Protein AF-0000000069704143 (afdb_homodimer)

Solvent-accessible surface area (backbone atoms only — not comparable to full-atom values): 59842 Å² total; per-residue (Å²): 132,91,75,46,74,49,91,87,52,91,55,32,42,60,56,50,39,52,48,50,51,50,45,37,44,73,59,70,46,54,72,38,80,75,43,76,48,59,74,42,61,55,29,20,19,30,35,34,26,27,74,79,30,68,78,44,55,33,58,13,39,19,60,37,68,63,47,4,49,36,38,17,51,34,44,42,52,21,30,60,68,70,45,53,71,49,60,69,27,42,61,25,56,70,44,43,68,40,99,46,76,88,45,86,76,48,43,71,42,58,64,50,95,84,29,50,66,49,88,76,53,42,50,74,69,53,43,51,64,59,30,72,79,73,72,65,38,26,75,60,30,30,26,44,38,45,61,35,64,88,64,17,26,43,22,38,65,21,31,31,66,90,80,61,47,78,38,25,43,41,50,23,53,46,57,60,22,27,61,77,50,14,50,18,33,31,91,38,68,40,42,14,48,36,52,11,53,21,46,26,50,26,55,35,49,50,46,48,38,44,40,66,38,47,17,43,18,60,58,52,68,74,64,48,60,77,37,57,62,54,49,49,25,50,50,48,40,37,72,73,57,28,45,71,48,52,26,45,51,17,73,59,52,72,45,51,27,27,33,36,34,40,32,30,41,90,78,52,21,36,39,71,24,63,14,36,29,45,36,51,67,59,8,49,48,46,13,58,21,54,64,43,49,88,42,51,79,86,62,66,78,76,45,32,49,60,38,89,55,54,69,62,27,40,30,66,71,30,51,44,32,38,69,74,73,39,46,30,57,40,39,53,46,36,48,24,69,71,40,78,36,62,71,53,94,55,74,49,62,66,53,46,63,53,28,33,51,52,53,52,48,50,37,49,74,67,74,42,63,46,30,43,31,78,37,54,56,74,79,49,40,24,37,42,41,44,28,78,92,44,30,52,68,42,63,54,64,31,54,76,75,64,33,71,42,72,36,55,90,45,38,69,61,63,34,37,47,56,69,55,83,73,57,32,65,56,38,43,46,48,47,52,48,42,55,73,70,63,61,57,49,80,40,40,46,31,63,45,51,14,52,46,57,46,77,95,48,39,54,55,73,33,22,42,33,41,47,44,16,27,28,18,19,45,28,64,39,55,68,59,15,40,56,24,42,52,50,31,53,71,74,42,45,89,74,45,54,71,67,57,46,42,28,49,53,45,30,49,51,53,44,54,49,70,70,36,83,87,58,62,70,78,36,39,46,68,48,46,33,63,34,55,32,61,66,31,46,51,51,28,50,33,16,66,74,32,78,45,26,48,72,66,47,69,53,42,58,70,69,37,77,72,18,66,48,31,47,29,49,50,53,55,48,49,43,50,52,51,39,41,53,58,51,70,69,102,132,92,76,49,73,51,92,89,50,91,54,33,42,61,56,49,39,52,50,50,53,49,45,36,45,72,59,72,46,54,73,39,81,75,42,76,50,59,75,42,62,56,29,20,19,32,35,34,26,26,73,79,29,68,78,44,55,32,60,13,38,19,59,37,68,62,45,4,49,37,38,17,51,34,44,42,51,22,28,58,68,69,46,53,70,47,61,69,26,44,61,25,55,70,43,43,68,40,99,45,75,87,46,86,78,48,44,70,40,60,65,50,95,83,29,48,66,48,88,78,53,42,51,74,68,52,44,50,63,57,31,71,79,73,72,66,38,26,75,60,31,29,27,45,38,45,61,36,65,89,63,17,25,44,21,39,63,22,31,30,65,90,82,61,46,78,39,24,43,41,48,23,53,46,57,61,23,27,61,77,50,13,51,19,32,31,92,40,68,41,44,12,48,36,52,11,53,21,47,26,49,28,54,35,50,50,46,48,38,44,40,67,39,46,17,44,17,60,59,51,67,74,64,48,61,77,38,56,62,54,48,50,26,52,51,48,41,38,73,74,57,29,44,72,46,53,28,43,52,18,72,59,55,73,45,51,28,26,32,36,34,39,31,31,41,89,79,54,21,36,40,71,24,62,14,35,28,45,36,50,67,58,7,48,49,46,12,59,20,55,66,42,50,87,38,51,79,86,61,68,78,75,44,31,48,60,38,87,53,55,69,62,28,41,32,66,71,31,51,43,34,38,70,74,71,37,44,28,57,41,40,53,47,37,48,26,70,71,38,78,35,63,71,54,94,54,72,49,62,66,54,46,61,52,27,32,50,52,55,52,49,50,36,50,73,67,73,42,64,46,29,42,31,78,37,53,57,74,79,50,39,24,37,42,41,45,28,76,92,43,30,51,69,42,61,53,64,31,54,76,75,64,35,68,42,71,35,55,89,45,39,68,60,63,33,36,48,57,70,55,84,73,57,34,65,55,36,44,47,49,48,50,49,42,56,74,71,61,60,57,48,80,42,40,46,32,64,44,51,14,53,48,54,46,77,97,48,40,55,54,72,33,23,41,34,42,49,44,15,28,28,20,18,45,29,64,39,55,67,60,16,40,56,23,42,53,51,30,52,70,75,42,46,88,74,45,54,72,68,58,45,44,27,52,54,44,31,47,50,52,43,54,49,70,72,35,85,86,60,62,68,76,39,40,46,69,50,47,31,65,33,54,31,61,65,31,47,50,51,27,49,33,15,67,74,34,77,45,25,49,72,67,47,70,55,42,58,70,69,36,77,72,16,65,49,32,47,30,47,51,53,56,49,50,42,50,51,51,38,42,52,58,50,70,69,103

InterPro domains:
  IPR003776 YcaO-like domain [PF02624] (59-391)
  IPR003776 YcaO-like domain [PS51664] (60-429)
  IPR003776 YcaO-like domain [TIGR00702] (11-404)
  IPR041080 YcaO cyclodehydratase, C-terminal [PF18381] (407-581)

pLDDT: mean 96.52, std 3.36, range [56.22, 98.88]

Foldseek 3Di:
DDFDDDPLADGTLVVLLVVLCVLCVVLVFDKDFPDWDDQFAQWIKTKIATPLFRLQIFMAIGRDPSRRSSRRSFVSCLCLQQVLSQQLFAQFQVLLPDCHNGFVPKDFDAADPVQAQDPQAFDPVRCCQLQVPVPDGQQLLDGLHNLCNRRTFIWDWWAWPVPRDTHTYTSLCCSQWQRSQQKGFGQDPLSGNQQRLFSLLFLQLVLVCQLVVFAFAFDDPVLVVVAVSLVRRQVVCVVVPWHKTKGDSCQAQLFFKIKMKTAHPVQQFIFIFMAGGLANNVRSRVRSNRRQHVHHPVRPNQAHHEDQPSNQRNDLVQSLVCVVPRRGHGHPSNHDPDGPYDDDPYHQDDPSVSSSVSSVVSCVVVVWIKIKDWGCLSPIIMIGIDTRPRSTSDHSCCSPVVRQCLCSVCQQVLLAVQVDDDALVVLVVVLVVCVVSPPDQAAQPCSSSRHDQDPDFPSVLDGNLQSQLLSCLLSLVLVSNLVSLVVCLVRRVVVDDPLVNLLSVLLNVVSVVVVVPVDDPVVCVVVSCVRRNPVSNVQSVCSNNNNRSPPRRDRADRSRPNGSSSVSVSVSSVSSVVSSCVRVVD/DDFDDDPLADGTLVVLLVVLCVLCVVLVFDKDFPDWDDQFAQWIKTKIATPLFRLQIFMAIGRDPSRRSSRRSFVSVLCLQQVLSQQLFAQFQVLLPDCHNGFVPKDFDAQDPVQADDPQAFDPVRCCQLQVPVPDGQQLLDGLHNLCNRRTFIWDWWAWPVPRDTHTYTSLCCSQWQRSQQKGFGPDPLSGNQQRLFSLLFLQLVLVCQLVVFAFAFDDPVLCVVAVSLVRRQVVCVVVPWHKTKGDSCQAQLFFKIKMKTAHPVQQFIFIFMAGGLANNVRSRVRSNRRQHVHHPVRPNQAHHEDQPSNQRNDLVQSLVCVVPRRGHGHPSNHDPDGPYDDDPYHQDDPSVSSSVSSVVSCVVVVWIKIKDWGCLSPIIMIGIDTRPRSTSDHSCCSPVVRQCLCSVCQQVLLAVQVDDDALVVLLVVLVVCVVSPPDQAAQPCSSSRHDQDPDFPSVLDGNLQSNLLSCLLSLVLVSNLVSLVVCLVRRVVVDDPLVNLLSVLLNVVSVVVVVPVDDVVVCVVVSCVRRNPVSNVQSVCSNNNNRSPPRRDRADRSRPNGSSSVSVSVSSVSSVVSSVVRVVD

Radius of gyration: 37.7 Å; Cα contacts (8 Å, |Δi|>4): 2319; chains: 2; bounding box: 72×110×88 Å

Secondary structure (DSSP, 8-state):
-PPP--TT-SS-HHHHHHHHHHHHHHTT--EEEEEEEEEETTEEEEEEEESS-TTSEEEEEESSHHHHHHHHHHHHHHHHHTTGGGTTS--HHHHHTSS-SS-TT-EEEPPPTT-PPPTTBS-HHHHHHH-TTS---GGGG--TTT--TTT-EEEEEEEETTT--EEEEEHHHIIIIITTTTEEEESSHHHHHHHHHHHHHHHHHHHHHHHTTPPPPBPPHHHHTT-HHHHHHHHHHHHTT--EEEEE-STTTTS-EEEEEEEETTTTEEEEEEEE-SSHHHHHHHHHHHHTTT--GGGTTS-B--BS-HHHHH-HHHHHHHHHTS-S--BGGGG-SS-SS--------S-HHHHHHHHHHHHHHTT---EEEEE-TTSSEEEEEE-TTTS-SS-TTHHHHS-TTTTGGGHHHHHHGGG----HHHHHHHHHHHHHTT--TTSBHHHHHT----SSSHHHH-BHHHHHHHHHHHHT-HHHHHHHHHHHHHHHGGGS-HHHHHHHHHHHHHHHHHT-TTS-GGGGHHHHHHHH-HHHHHHHHHHHTTSS-STT-----TT-TT-HHHHHHHHHHHHHHHHHHHHHT-/-PPP--TT-SS-HHHHHHHHHHHHHHTT--EEEEEEEEEETTEEEEEEEESS-TTSEEEEEESSHHHHHHHHHHHHHHHHHTTGGGTTS--HHHHHTSS-SS-TT-EEEPPPTT-PPPTTBS-HHHHHHH-TTS---GGGG--TTT--TTT-EEEEEEEETTT--EEEEEHHHIIIIITTTTEEEESSHHHHHHHHHHHHHHHHHHHHHHHTTPPPPBPPHHHHTT-HHHHHHHHHHHHTT--EEEEE-STTTTS-EEEEEEEETTTTEEEEEEEE-SSHHHHHHHHHHHHTTT--GGGTTS-B--BS-HHHHH-HHHHHHHHHTS-S--BGGGG-SS-SS--------S-HHHHHHHHHHHHHHTT---EEEEE-TTSSEEEEEE-TTTS-SS-TTHHHHS-TTTTGGGHHHHHHGGG----HHHHHHHHHHHHHTT--TTSBHHHHHT----SSSHHHH-BHHHHHHHHHHHHT-HHHHHHHHHHHHHHHGGGS-HHHHHHHHHHHHHHHHHT-TTS-GGGGHHHHHHHH-HHHHHHHHHHHTTSS-STT-----TT-TT-HHHHHHHHHHHHHHHHHHHHHT-

Organism: Klebsiella variicola (NCBI:txid244366)

Nearest PDB structures (foldseek):
  4q86-assembly2_C  TM=9.963E-01  e=6.793E-92  Escherichia coli K-12
  4q85-assembly3_F  TM=9.946E-01  e=7.466E-91  Escherichia coli K-12
  4q84-assembly1_A  TM=9.937E-01  e=5.806E-89  Escherichia coli K-12
  4q85-assembly2_C  TM=9.977E-01  e=5.265E-89  Escherichia coli K-12
  4q85-assembly4_G  TM=9.936E-01  e=2.759E-86  Escherichia coli K-12

Structure (mmCIF, N/CA/C/O backbone):
data_AF-0000000069704143-model_v1
#
loop_
_entity.id
_entity.type
_entity.pdbx_description
1 polymer 'Ribosomal protein S12 methylthiotransferase accessory factor YcaO'
#
loop_
_atom_site.group_PDB
_atom_site.id
_atom_site.type_symbol
_atom_site.label_atom_id
_atom_site.label_alt_id
_atom_site.label_comp_id
_atom_site.label_asym_id
_atom_site.label_entity_id
_atom_site.label_seq_id
_atom_site.pdbx_PDB_ins_code
_atom_site.Cartn_x
_atom_site.Cartn_y
_atom_site.Cartn_z
_atom_site.occupancy
_atom_site.B_iso_or_equiv
_atom_site.auth_seq_id
_atom_site.auth_comp_id
_atom_site.auth_asym_id
_atom_site.auth_atom_id
_atom_site.pdbx_PDB_model_num
ATOM 1 N N . MET A 1 1 ? 3.635 -22.844 -50.5 1 56.41 1 MET A N 1
ATOM 2 C CA . MET A 1 1 ? 4.008 -22.203 -49.25 1 56.41 1 MET A CA 1
ATOM 3 C C . MET A 1 1 ? 5.258 -22.844 -48.656 1 56.41 1 MET A C 1
ATOM 5 O O . MET A 1 1 ? 5.395 -24.078 -48.656 1 56.41 1 MET A O 1
ATOM 9 N N . THR A 1 2 ? 6.426 -22.219 -48.5 1 74.62 2 THR A N 1
ATOM 10 C CA . THR A 1 2 ? 7.699 -22.734 -48.031 1 74.62 2 THR A CA 1
ATOM 11 C C . THR A 1 2 ? 7.539 -23.359 -46.656 1 74.62 2 THR A C 1
ATOM 13 O O . THR A 1 2 ? 6.883 -22.797 -45.781 1 74.62 2 THR A O 1
ATOM 16 N N . GLN A 1 3 ? 7.91 -24.609 -46.406 1 87.69 3 GLN A N 1
ATOM 17 C CA . GLN A 1 3 ? 7.84 -25.375 -45.156 1 87.69 3 GLN A CA 1
ATOM 18 C C . GLN A 1 3 ? 9.016 -25.031 -44.25 1 87.69 3 GLN A C 1
ATOM 20 O O . GLN A 1 3 ? 10.148 -24.906 -44.688 1 87.69 3 GLN A O 1
ATOM 25 N N . THR A 1 4 ? 8.688 -24.703 -43.062 1 82.62 4 THR A N 1
ATOM 26 C CA . THR A 1 4 ? 9.703 -24.359 -42.062 1 82.62 4 THR A CA 1
ATOM 27 C C . THR A 1 4 ? 9.914 -25.5 -41.094 1 82.62 4 THR A C 1
ATOM 29 O O . THR A 1 4 ? 9.008 -25.844 -40.344 1 82.62 4 THR A O 1
ATOM 32 N N . PHE A 1 5 ? 11.133 -26.062 -41.094 1 81.44 5 PHE A N 1
ATOM 33 C CA . PHE A 1 5 ? 11.523 -27.094 -40.125 1 81.44 5 PHE A CA 1
ATOM 34 C C . PHE A 1 5 ? 12.438 -26.516 -39.062 1 81.44 5 PHE A C 1
ATOM 36 O O . PHE A 1 5 ? 13.312 -25.703 -39.344 1 81.44 5 PHE A O 1
ATOM 43 N N . ILE A 1 6 ? 12.156 -26.875 -37.906 1 80.75 6 ILE A N 1
ATOM 44 C CA . ILE A 1 6 ? 13.031 -26.422 -36.812 1 80.75 6 ILE A CA 1
ATOM 45 C C . ILE A 1 6 ? 13.555 -27.625 -36.031 1 80.75 6 ILE A C 1
ATOM 47 O O . ILE A 1 6 ? 12.922 -28.688 -36 1 80.75 6 ILE A O 1
ATOM 51 N N . PRO A 1 7 ? 14.75 -27.453 -35.438 1 77.56 7 PRO A N 1
ATOM 52 C CA . PRO A 1 7 ? 15.328 -28.547 -34.656 1 77.56 7 PRO A CA 1
ATOM 53 C C . PRO A 1 7 ? 14.422 -29.031 -33.531 1 77.56 7 PRO A C 1
ATOM 55 O O . PRO A 1 7 ? 13.758 -28.203 -32.875 1 77.56 7 PRO A O 1
ATOM 58 N N . GLY A 1 8 ? 14.383 -30.406 -33.438 1 78.56 8 GLY A N 1
ATOM 59 C CA . GLY A 1 8 ? 13.617 -30.984 -32.344 1 78.56 8 GLY A CA 1
ATOM 60 C C . GLY A 1 8 ? 12.18 -31.297 -32.719 1 78.56 8 GLY A C 1
ATOM 61 O O . GLY A 1 8 ? 11.43 -31.844 -31.906 1 78.56 8 GLY A O 1
ATOM 62 N N . LYS A 1 9 ? 11.844 -30.938 -33.969 1 82.75 9 LYS A N 1
ATOM 63 C CA . LYS A 1 9 ? 10.477 -31.203 -34.406 1 82.75 9 LYS A CA 1
ATOM 64 C C . LYS A 1 9 ? 10.469 -32.125 -35.625 1 82.75 9 LYS A C 1
ATOM 66 O O . LYS A 1 9 ? 11.312 -31.984 -36.531 1 82.75 9 LYS A O 1
ATOM 71 N N . ASP A 1 10 ? 9.445 -32.906 -35.625 1 85.5 10 ASP A N 1
ATOM 72 C CA . ASP A 1 10 ? 9.422 -33.938 -36.656 1 85.5 10 ASP A CA 1
ATOM 73 C C . ASP A 1 10 ? 8.594 -33.531 -37.875 1 85.5 10 ASP A C 1
ATOM 75 O O . ASP A 1 10 ? 8.516 -34.25 -38.844 1 85.5 10 ASP A O 1
ATOM 79 N N . ALA A 1 11 ? 7.945 -32.438 -37.781 1 85.19 11 ALA A N 1
ATOM 80 C CA . ALA A 1 11 ? 7.148 -31.938 -38.875 1 85.19 11 ALA A CA 1
ATOM 81 C C . ALA A 1 11 ? 7.371 -30.438 -39.094 1 85.19 11 ALA A C 1
ATOM 83 O O . ALA A 1 11 ? 7.828 -29.75 -38.188 1 85.19 11 ALA A O 1
ATOM 84 N N . ALA A 1 12 ? 6.984 -30.047 -40.25 1 88.38 12 ALA A N 1
ATOM 85 C CA . ALA A 1 12 ? 7.086 -28.609 -40.531 1 88.38 12 ALA A CA 1
ATOM 86 C C . ALA A 1 12 ? 6.07 -27.812 -39.75 1 88.38 12 ALA A C 1
ATOM 88 O O . ALA A 1 12 ? 4.969 -28.297 -39.469 1 88.38 12 ALA A O 1
ATOM 89 N N . LEU A 1 13 ? 6.449 -26.562 -39.469 1 91.38 13 LEU A N 1
ATOM 90 C CA . LEU A 1 13 ? 5.598 -25.688 -38.656 1 91.38 13 LEU A CA 1
ATOM 91 C C . LEU A 1 13 ? 4.246 -25.484 -39.312 1 91.38 13 LEU A C 1
ATOM 93 O O . LEU A 1 13 ? 3.203 -25.562 -38.656 1 91.38 13 LEU A O 1
ATOM 97 N N . GLU A 1 14 ? 4.27 -25.203 -40.625 1 92.81 14 GLU A N 1
ATOM 98 C CA . GLU A 1 14 ? 3.045 -24.922 -41.375 1 92.81 14 GLU A CA 1
ATOM 99 C C . GLU A 1 14 ? 2.109 -26.125 -41.375 1 92.81 14 GLU A C 1
ATOM 101 O O . GLU A 1 14 ? 0.897 -25.984 -41.188 1 92.81 14 GLU A O 1
ATOM 106 N N . ASP A 1 15 ? 2.703 -27.266 -41.469 1 92.94 15 ASP A N 1
ATOM 107 C CA . ASP A 1 15 ? 1.91 -28.484 -41.438 1 92.94 15 ASP A CA 1
ATOM 108 C C . ASP A 1 15 ? 1.301 -28.734 -40.062 1 92.94 15 ASP A C 1
ATOM 110 O O . ASP A 1 15 ? 0.124 -29.078 -39.969 1 92.94 15 ASP A O 1
ATOM 114 N N . SER A 1 16 ? 2.154 -28.594 -39.125 1 93.44 16 SER A N 1
ATOM 115 C CA . SER A 1 16 ? 1.683 -28.766 -37.75 1 93.44 16 SER A CA 1
ATOM 116 C C . SER A 1 16 ? 0.544 -27.812 -37.438 1 93.44 16 SER A C 1
ATOM 118 O O . SER A 1 16 ? -0.491 -28.219 -36.906 1 93.44 16 SER A O 1
ATOM 120 N N . ILE A 1 17 ? 0.672 -26.531 -37.781 1 95.88 17 ILE A N 1
ATOM 121 C CA . ILE A 1 17 ? -0.318 -25.5 -37.5 1 95.88 17 ILE A CA 1
ATOM 122 C C . ILE A 1 17 ? -1.627 -25.828 -38.219 1 95.88 17 ILE A C 1
ATOM 124 O O . ILE A 1 17 ? -2.695 -25.812 -37.594 1 95.88 17 ILE A O 1
ATOM 128 N N . ALA A 1 18 ? -1.467 -26.141 -39.469 1 95.56 18 ALA A N 1
ATOM 129 C CA . ALA A 1 18 ? -2.658 -26.438 -40.25 1 95.56 18 ALA A CA 1
ATOM 130 C C . ALA A 1 18 ? -3.377 -27.672 -39.719 1 95.56 18 ALA A C 1
ATOM 132 O O . ALA A 1 18 ? -4.602 -27.672 -39.562 1 95.56 18 ALA A O 1
ATOM 133 N N . ARG A 1 19 ? -2.643 -28.672 -39.375 1 95.94 19 ARG A N 1
ATOM 134 C CA . ARG A 1 19 ? -3.203 -29.906 -38.844 1 95.94 19 ARG A CA 1
ATOM 135 C C . ARG A 1 19 ? -3.887 -29.672 -37.5 1 95.94 19 ARG A C 1
ATOM 137 O O . ARG A 1 19 ? -5.02 -30.109 -37.281 1 95.94 19 ARG A O 1
ATOM 144 N N . PHE A 1 20 ? -3.203 -29.016 -36.656 1 97.06 20 PHE A N 1
ATOM 145 C CA . PHE A 1 20 ? -3.734 -28.75 -35.312 1 97.06 20 PHE A CA 1
ATOM 146 C C . PHE A 1 20 ? -5.004 -27.906 -35.375 1 97.06 20 PHE A C 1
ATOM 148 O O . PHE A 1 20 ? -6.004 -28.219 -34.719 1 97.06 20 PHE A O 1
ATOM 155 N N . GLN A 1 21 ? -4.969 -26.891 -36.188 1 96.88 21 GLN A N 1
ATOM 156 C CA . GLN A 1 21 ? -6.125 -26 -36.312 1 96.88 21 GLN A CA 1
ATOM 157 C C . GLN A 1 21 ? -7.324 -26.766 -36.906 1 96.88 21 GLN A C 1
ATOM 159 O O . GLN A 1 21 ? -8.445 -26.625 -36.406 1 96.88 21 GLN A O 1
ATOM 164 N N . GLN A 1 22 ? -7.051 -27.547 -37.875 1 96.69 22 GLN A N 1
ATOM 165 C CA . GLN A 1 22 ? -8.133 -28.312 -38.5 1 96.69 22 GLN A CA 1
ATOM 166 C C . GLN A 1 22 ? -8.719 -29.328 -37.531 1 96.69 22 GLN A C 1
ATOM 168 O O . GLN A 1 22 ? -9.938 -29.484 -37.438 1 96.69 22 GLN A O 1
ATOM 173 N N . LYS A 1 23 ? -7.887 -30.016 -36.812 1 97 23 LYS A N 1
ATOM 174 C CA . LYS A 1 23 ? -8.352 -31 -35.844 1 97 23 LYS A CA 1
ATOM 175 C C . LYS A 1 23 ? -9.188 -30.344 -34.75 1 97 23 LYS A C 1
ATOM 177 O O . LYS A 1 23 ? -10.203 -30.891 -34.312 1 97 23 LYS A O 1
ATOM 182 N N . LEU A 1 24 ? -8.766 -29.172 -34.281 1 98 24 LEU A N 1
ATOM 183 C CA . LEU A 1 24 ? -9.523 -28.453 -33.281 1 98 24 LEU A CA 1
ATOM 184 C C . LEU A 1 24 ? -10.891 -28.047 -33.812 1 98 24 LEU A C 1
ATOM 186 O O . LEU A 1 24 ? -11.906 -28.188 -33.125 1 98 24 LEU A O 1
ATOM 190 N N . LEU A 1 25 ? -10.898 -27.578 -35.062 1 97 25 LEU A N 1
ATOM 191 C CA . LEU A 1 25 ? -12.156 -27.203 -35.688 1 97 25 LEU A CA 1
ATOM 192 C C . LEU A 1 25 ? -13.086 -28.406 -35.812 1 97 25 LEU A C 1
ATOM 194 O O . LEU A 1 25 ? -14.289 -28.297 -35.562 1 97 25 LEU A O 1
ATOM 198 N N . ASP A 1 26 ? -12.508 -29.5 -36.188 1 97.25 26 ASP A N 1
ATOM 199 C CA . ASP A 1 26 ? -13.281 -30.734 -36.312 1 97.25 26 ASP A CA 1
ATOM 200 C C . ASP A 1 26 ? -13.883 -31.172 -35 1 97.25 26 ASP A C 1
ATOM 202 O O . ASP A 1 26 ? -14.953 -31.781 -34.969 1 97.25 26 ASP A O 1
ATOM 206 N N . LEU A 1 27 ? -13.219 -30.875 -33.938 1 97.31 27 LEU A N 1
ATOM 207 C CA . LEU A 1 27 ? -13.672 -31.25 -32.594 1 97.31 27 LEU A CA 1
ATOM 208 C C . LEU A 1 27 ? -14.648 -30.219 -32.062 1 97.31 27 LEU A C 1
ATOM 210 O O . LEU A 1 27 ? -15.203 -30.391 -30.969 1 97.31 27 LEU A O 1
ATOM 214 N N . GLY A 1 28 ? -14.852 -29.094 -32.781 1 97.19 28 GLY A N 1
ATOM 215 C CA . GLY A 1 28 ? -15.82 -28.078 -32.406 1 97.19 28 GLY A CA 1
ATOM 216 C C . GLY A 1 28 ? -15.203 -26.922 -31.625 1 97.19 28 GLY A C 1
ATOM 217 O O . GLY A 1 28 ? -15.914 -26.141 -31 1 97.19 28 GLY A O 1
ATOM 218 N N . PHE A 1 29 ? -13.859 -26.859 -31.594 1 98.06 29 PHE A N 1
ATOM 219 C CA . PHE A 1 29 ? -13.195 -25.75 -30.922 1 98.06 29 PHE A CA 1
ATOM 220 C C . PHE A 1 29 ? -12.844 -24.641 -31.922 1 98.06 29 PHE A C 1
ATOM 222 O O . PHE A 1 29 ? -12.328 -24.922 -33 1 98.06 29 PHE A O 1
ATOM 229 N N . ASP A 1 30 ? -13.227 -23.469 -31.578 1 97.44 30 ASP A N 1
ATOM 230 C CA . ASP A 1 30 ? -12.891 -22.281 -32.375 1 97.44 30 ASP A CA 1
ATOM 231 C C . ASP A 1 30 ? -11.859 -21.422 -31.656 1 97.44 30 ASP A C 1
ATOM 233 O O . ASP A 1 30 ? -12.211 -20.594 -30.812 1 97.44 30 ASP A O 1
ATOM 237 N N . ILE A 1 31 ? -10.648 -21.562 -32.062 1 97.94 31 ILE A N 1
ATOM 238 C CA . ILE A 1 31 ? -9.531 -20.969 -31.328 1 97.94 31 ILE A CA 1
ATOM 239 C C . ILE A 1 31 ? -9.234 -19.578 -31.891 1 97.94 31 ILE A C 1
ATOM 241 O O . ILE A 1 31 ? -9.141 -19.406 -33.094 1 97.94 31 ILE A O 1
ATOM 245 N N . GLU A 1 32 ? -9.156 -18.656 -31.031 1 97.94 32 GLU A N 1
ATOM 246 C CA . GLU A 1 32 ? -8.734 -17.328 -31.438 1 97.94 32 GLU A CA 1
ATOM 247 C C . GLU A 1 32 ? -7.359 -16.984 -30.859 1 97.94 32 GLU A C 1
ATOM 249 O O . GLU A 1 32 ? -7.02 -17.406 -29.75 1 97.94 32 GLU A O 1
ATOM 254 N N . GLU A 1 33 ? -6.555 -16.312 -31.609 1 97.81 33 GLU A N 1
ATOM 255 C CA . GLU A 1 33 ? -5.289 -15.734 -31.156 1 97.81 33 GLU A CA 1
ATOM 256 C C . GLU A 1 33 ? -5.512 -14.422 -30.422 1 97.81 33 GLU A C 1
ATOM 258 O O . GLU A 1 33 ? -5.48 -13.352 -31.031 1 97.81 33 GLU A O 1
ATOM 263 N N . ALA A 1 34 ? -5.664 -14.484 -29.156 1 96.88 34 ALA A N 1
ATOM 264 C CA . ALA A 1 34 ? -6.16 -13.375 -28.328 1 96.88 34 ALA A CA 1
ATOM 265 C C . ALA A 1 34 ? -5.109 -12.281 -28.203 1 96.88 34 ALA A C 1
ATOM 267 O O . ALA A 1 34 ? -5.445 -11.094 -28.172 1 96.88 34 ALA A O 1
ATOM 268 N N . SER A 1 35 ? -3.822 -12.648 -28.078 1 97.25 35 SER A N 1
ATOM 269 C CA . SER A 1 35 ? -2.783 -11.633 -27.922 1 97.25 35 SER A CA 1
ATOM 270 C C . SER A 1 35 ? -1.431 -12.156 -28.391 1 97.25 35 SER A C 1
ATOM 272 O O . SER A 1 35 ? -1.133 -13.344 -28.25 1 97.25 35 SER A O 1
ATOM 274 N N . TRP A 1 36 ? -0.677 -11.258 -28.969 1 98.06 36 TRP A N 1
ATOM 275 C CA . TRP A 1 36 ? 0.685 -11.531 -29.422 1 98.06 36 TRP A CA 1
ATOM 276 C C . TRP A 1 36 ? 1.675 -10.578 -28.766 1 98.06 36 TRP A C 1
ATOM 278 O O . TRP A 1 36 ? 1.356 -9.414 -28.516 1 98.06 36 TRP A O 1
ATOM 288 N N . LEU A 1 37 ? 2.844 -11.031 -28.391 1 97.75 37 LEU A N 1
ATOM 289 C CA . LEU A 1 37 ? 3.951 -10.211 -27.922 1 97.75 37 LEU A CA 1
ATOM 290 C C . LEU A 1 37 ? 5.242 -10.57 -28.641 1 97.75 37 LEU A C 1
ATOM 292 O O . LEU A 1 37 ? 5.484 -11.742 -28.953 1 97.75 37 LEU A O 1
ATOM 296 N N . ASN A 1 38 ? 5.988 -9.664 -28.922 1 98.25 38 ASN A N 1
ATOM 297 C CA . ASN A 1 38 ? 7.352 -9.758 -29.438 1 98.25 38 ASN A CA 1
ATOM 298 C C . ASN A 1 38 ? 8.266 -8.703 -28.828 1 98.25 38 ASN A C 1
ATOM 300 O O . ASN A 1 38 ? 8.703 -7.781 -29.516 1 98.25 38 ASN A O 1
ATOM 304 N N . PRO A 1 39 ? 8.57 -8.844 -27.578 1 97.06 39 PRO A N 1
ATOM 305 C CA . PRO A 1 39 ? 9.234 -7.777 -26.812 1 97.06 39 PRO A CA 1
ATOM 306 C C . PRO A 1 39 ? 10.664 -7.523 -27.281 1 97.06 39 PRO A C 1
ATOM 308 O O . PRO A 1 39 ? 11.172 -6.41 -27.141 1 97.06 39 PRO A O 1
ATOM 311 N N . VAL A 1 40 ? 11.375 -8.562 -27.781 1 97.88 40 VAL A N 1
ATOM 312 C CA . VAL A 1 40 ? 12.727 -8.453 -28.328 1 97.88 40 VAL A CA 1
ATOM 313 C C . VAL A 1 40 ? 12.859 -9.336 -29.562 1 97.88 40 VAL A C 1
ATOM 315 O O . VAL A 1 40 ? 12.016 -10.195 -29.812 1 97.88 40 VAL A O 1
ATOM 318 N N . PRO A 1 41 ? 13.891 -9.148 -30.328 1 98 41 PRO A N 1
ATOM 319 C CA . PRO A 1 41 ? 14.047 -9.961 -31.531 1 98 41 PRO A CA 1
ATOM 320 C C . PRO A 1 41 ? 14.086 -11.453 -31.234 1 98 41 PRO A C 1
ATOM 322 O O . PRO A 1 41 ? 14.68 -11.875 -30.234 1 98 41 PRO A O 1
ATOM 325 N N . HIS A 1 42 ? 13.383 -12.32 -32.094 1 97.94 42 HIS A N 1
ATOM 326 C CA . HIS A 1 42 ? 13.414 -13.781 -32.094 1 97.94 42 HIS A CA 1
ATOM 327 C C . HIS A 1 42 ? 12.719 -14.336 -30.844 1 97.94 42 HIS A C 1
ATOM 329 O O . HIS A 1 42 ? 13.016 -15.445 -30.406 1 97.94 42 HIS A O 1
ATOM 335 N N . VAL A 1 43 ? 11.938 -13.523 -30.219 1 98.31 43 VAL A N 1
ATOM 336 C CA . VAL A 1 43 ? 11.133 -13.992 -29.094 1 98.31 43 VAL A CA 1
ATOM 337 C C . VAL A 1 43 ? 9.672 -13.625 -29.312 1 98.31 43 VAL A C 1
ATOM 339 O O . VAL A 1 43 ? 9.305 -12.453 -29.281 1 98.31 43 VAL A O 1
ATOM 342 N N . TRP A 1 44 ? 8.875 -14.625 -29.547 1 98.12 44 TRP A N 1
ATOM 343 C CA . TRP A 1 44 ? 7.449 -14.43 -29.781 1 98.12 44 TRP A CA 1
ATOM 344 C C . TRP A 1 44 ? 6.621 -15.188 -28.75 1 98.12 44 TRP A C 1
ATOM 346 O O . TRP A 1 44 ? 7 -16.281 -28.328 1 98.12 44 TRP A O 1
ATOM 356 N N . SER A 1 45 ? 5.559 -14.609 -28.344 1 97.81 45 SER A N 1
ATOM 357 C CA . SER A 1 45 ? 4.59 -15.242 -27.453 1 97.81 45 SER A CA 1
ATOM 358 C C . SER A 1 45 ? 3.162 -15.016 -27.938 1 97.81 45 SER A C 1
ATOM 360 O O . SER A 1 45 ? 2.852 -13.961 -28.5 1 97.81 45 SER A O 1
ATOM 362 N N . VAL A 1 46 ? 2.33 -15.984 -27.797 1 98.38 46 VAL A N 1
ATOM 363 C CA . VAL A 1 46 ? 0.941 -15.852 -28.219 1 98.38 46 VAL A CA 1
ATOM 364 C C . VAL A 1 46 ? 0.02 -16.5 -27.188 1 98.38 46 VAL A C 1
ATOM 366 O O . VAL A 1 46 ? 0.354 -17.531 -26.609 1 98.38 46 VAL A O 1
ATOM 369 N N . HIS A 1 47 ? -1.005 -15.852 -26.812 1 98.31 47 HIS A N 1
ATOM 370 C CA . HIS A 1 47 ? -2.107 -16.375 -26.016 1 98.31 47 HIS A CA 1
ATOM 371 C C . HIS A 1 47 ? -3.297 -16.75 -26.891 1 98.31 47 HIS A C 1
ATOM 373 O O . HIS A 1 47 ? -3.846 -15.898 -27.594 1 98.31 47 HIS A O 1
ATOM 379 N N . ILE A 1 48 ? -3.666 -18.016 -26.922 1 98.56 48 ILE A N 1
ATOM 380 C CA . ILE A 1 48 ? -4.828 -18.438 -27.703 1 98.56 48 ILE A CA 1
ATOM 381 C C . ILE A 1 48 ? -5.898 -18.984 -26.75 1 98.56 48 ILE A C 1
ATOM 383 O O . ILE A 1 48 ? -5.586 -19.453 -25.656 1 98.56 48 ILE A O 1
ATOM 387 N N . ARG A 1 49 ? -7.074 -18.953 -27.094 1 98.5 49 ARG A N 1
ATOM 388 C CA . ARG A 1 49 ? -8.172 -19.453 -26.281 1 98.5 49 ARG A CA 1
ATOM 389 C C . ARG A 1 49 ? -9.367 -19.844 -27.156 1 98.5 49 ARG A C 1
ATOM 391 O O . ARG A 1 49 ? -9.461 -19.422 -28.297 1 98.5 49 ARG A O 1
ATOM 398 N N . ASP A 1 50 ? -10.148 -20.719 -26.656 1 98.31 50 ASP A N 1
ATOM 399 C CA . ASP A 1 50 ? -11.414 -21.031 -27.312 1 98.31 50 ASP A CA 1
ATOM 400 C C . ASP A 1 50 ? -12.406 -19.891 -27.172 1 98.31 50 ASP A C 1
ATOM 402 O O . ASP A 1 50 ? -12.602 -19.344 -26.094 1 98.31 50 ASP A O 1
ATOM 406 N N . LYS A 1 51 ? -13.047 -19.5 -28.281 1 97.12 51 LYS A N 1
ATOM 407 C CA . LYS A 1 51 ? -14.008 -18.391 -28.281 1 97.12 51 LYS A CA 1
ATOM 408 C C . LYS A 1 51 ? -15.195 -18.703 -27.375 1 97.12 51 LYS A C 1
ATOM 410 O O . LYS A 1 51 ? -15.734 -17.812 -26.734 1 97.12 51 LYS A O 1
ATOM 415 N N . GLU A 1 52 ? -15.578 -19.953 -27.344 1 96.69 52 GLU A N 1
ATOM 416 C CA . GLU A 1 52 ? -16.781 -20.344 -26.609 1 96.69 52 GLU A CA 1
ATOM 417 C C . GLU A 1 52 ? -16.484 -20.594 -25.141 1 96.69 52 GLU A C 1
ATOM 419 O O . GLU A 1 52 ? -17.391 -20.609 -24.312 1 96.69 52 GLU A O 1
ATOM 424 N N . CYS A 1 53 ? -15.297 -20.859 -24.766 1 97.31 53 CYS A N 1
ATOM 425 C CA . CYS A 1 53 ? -14.891 -21.109 -23.391 1 97.31 53 CYS A CA 1
ATOM 426 C C . CYS A 1 53 ? -13.5 -20.562 -23.125 1 97.31 53 CYS A C 1
ATOM 428 O O . CYS A 1 53 ? -12.508 -21.281 -23.203 1 97.31 53 CYS A O 1
ATOM 430 N N . ALA A 1 54 ? -13.438 -19.391 -22.641 1 94.88 54 ALA A N 1
ATOM 431 C CA . ALA A 1 54 ? -12.18 -18.672 -22.453 1 94.88 54 ALA A CA 1
ATOM 432 C C . ALA A 1 54 ? -11.32 -19.328 -21.375 1 94.88 54 ALA A C 1
ATOM 434 O O . ALA A 1 54 ? -10.125 -19.047 -21.266 1 94.88 54 ALA A O 1
ATOM 435 N N . LEU A 1 55 ? -11.906 -20.266 -20.594 1 96.56 55 LEU A N 1
ATOM 436 C CA . LEU A 1 55 ? -11.156 -21.016 -19.609 1 96.56 55 LEU A CA 1
ATOM 437 C C . LEU A 1 55 ? -10.188 -22 -20.281 1 96.56 55 LEU A C 1
ATOM 439 O O . LEU A 1 55 ? -9.258 -22.484 -19.641 1 96.56 55 LEU A O 1
ATOM 443 N N . CYS A 1 56 ? -10.453 -22.328 -21.5 1 98.19 56 CYS A N 1
ATOM 444 C CA . CYS A 1 56 ? -9.562 -23.172 -22.297 1 98.19 56 CYS A CA 1
ATOM 445 C C . CYS A 1 56 ? -8.586 -22.328 -23.094 1 98.19 56 CYS A C 1
ATOM 447 O O . CYS A 1 56 ? -8.883 -21.938 -24.234 1 98.19 56 CYS A O 1
ATOM 449 N N . PHE A 1 57 ? -7.539 -22.031 -22.547 1 98.19 57 PHE A N 1
ATOM 450 C CA . PHE A 1 57 ? -6.535 -21.188 -23.203 1 98.19 57 PHE A CA 1
ATOM 451 C C . PHE A 1 57 ? -5.141 -21.766 -23.016 1 98.19 57 PHE A C 1
ATOM 453 O O . PHE A 1 57 ? -4.914 -22.594 -22.125 1 98.19 57 PHE A O 1
ATOM 460 N N . THR A 1 58 ? -4.227 -21.453 -23.875 1 98.31 58 THR A N 1
ATOM 461 C CA . THR A 1 58 ? -2.818 -21.812 -23.75 1 98.31 58 THR A CA 1
ATOM 462 C C . THR A 1 58 ? -1.931 -20.656 -24.234 1 98.31 58 THR A C 1
ATOM 464 O O . THR A 1 58 ? -2.408 -19.734 -24.891 1 98.31 58 THR A O 1
ATOM 467 N N . ASN A 1 59 ? -0.797 -20.719 -23.844 1 97.62 59 ASN A N 1
ATOM 468 C CA . ASN A 1 59 ? 0.256 -19.828 -24.312 1 97.62 59 ASN A CA 1
ATOM 469 C C . ASN A 1 59 ? 1.326 -20.562 -25.094 1 97.62 59 ASN A C 1
ATOM 471 O O . ASN A 1 59 ? 1.531 -21.766 -24.906 1 97.62 59 ASN A O 1
ATOM 475 N N . GLY A 1 60 ? 1.896 -19.891 -25.969 1 98.06 60 GLY A N 1
ATOM 476 C CA . GLY A 1 60 ? 3.012 -20.422 -26.734 1 98.06 60 GLY A CA 1
ATOM 477 C C . GLY A 1 60 ? 4.141 -19.422 -26.922 1 98.06 60 GLY A C 1
ATOM 478 O O . GLY A 1 60 ? 3.902 -18.203 -26.984 1 98.06 60 GLY A O 1
ATOM 479 N N . LYS A 1 61 ? 5.305 -19.953 -27.047 1 97.75 61 LYS A N 1
ATOM 480 C CA . LYS A 1 61 ? 6.496 -19.141 -27.297 1 97.75 61 LYS A CA 1
ATOM 481 C C . LYS A 1 61 ? 7.355 -19.734 -28.391 1 97.75 61 LYS A C 1
ATOM 483 O O . LYS A 1 61 ? 7.203 -20.922 -28.734 1 97.75 61 LYS A O 1
ATOM 488 N N . GLY A 1 62 ? 8.172 -18.906 -29.016 1 97.06 62 GLY A N 1
ATOM 489 C CA . GLY A 1 62 ? 9.102 -19.344 -30.047 1 97.06 62 GLY A CA 1
ATOM 490 C C . GLY A 1 62 ? 9.93 -18.219 -30.625 1 97.06 62 GLY A C 1
ATOM 491 O O . GLY A 1 62 ? 9.656 -17.047 -30.375 1 97.06 62 GLY A O 1
ATOM 492 N N . ALA A 1 63 ? 10.922 -18.641 -31.422 1 96.69 63 ALA A N 1
ATOM 493 C CA . ALA A 1 63 ? 11.82 -17.656 -32.031 1 96.69 63 ALA A CA 1
ATOM 494 C C . ALA A 1 63 ? 11.133 -16.953 -33.219 1 96.69 63 ALA A C 1
ATOM 496 O O . ALA A 1 63 ? 11.594 -15.906 -33.656 1 96.69 63 ALA A O 1
ATOM 497 N N . THR A 1 64 ? 10.039 -17.578 -33.75 1 96.5 64 THR A N 1
ATOM 498 C CA . THR A 1 64 ? 9.234 -16.969 -34.812 1 96.5 64 THR A CA 1
ATOM 499 C C . THR A 1 64 ? 7.754 -17 -34.438 1 96.5 64 THR A C 1
ATOM 501 O O . THR A 1 64 ? 7.348 -17.719 -33.531 1 96.5 64 THR A O 1
ATOM 504 N N . LYS A 1 65 ? 7.039 -16.203 -35.156 1 96.69 65 LYS A N 1
ATOM 505 C CA . LYS A 1 65 ? 5.594 -16.141 -34.938 1 96.69 65 LYS A CA 1
ATOM 506 C C . LYS A 1 65 ? 4.953 -17.516 -35.188 1 96.69 65 LYS A C 1
ATOM 508 O O . LYS A 1 65 ? 4.137 -17.953 -34.375 1 96.69 65 LYS A O 1
ATOM 513 N N . LYS A 1 66 ? 5.379 -18.188 -36.219 1 96.81 66 LYS A N 1
ATOM 514 C CA . LYS A 1 66 ? 4.844 -19.516 -36.562 1 96.81 66 LYS A CA 1
ATOM 515 C C . LYS A 1 66 ? 5.199 -20.531 -35.469 1 96.81 66 LYS A C 1
ATOM 517 O O . LYS A 1 66 ? 4.363 -21.344 -35.094 1 96.81 66 LYS A O 1
ATOM 522 N N . ALA A 1 67 ? 6.402 -20.453 -35.031 1 96.81 67 ALA A N 1
ATOM 523 C CA . ALA A 1 67 ? 6.832 -21.375 -33.969 1 96.81 67 ALA A CA 1
ATOM 524 C C . ALA A 1 67 ? 6.027 -21.172 -32.688 1 96.81 67 ALA A C 1
ATOM 526 O O . ALA A 1 67 ? 5.648 -22.141 -32.031 1 96.81 67 ALA A O 1
ATOM 527 N N . ALA A 1 68 ? 5.789 -19.891 -32.375 1 97.94 68 ALA A N 1
ATOM 528 C CA . ALA A 1 68 ? 5.004 -19.594 -31.172 1 97.94 68 ALA A CA 1
ATOM 529 C C . ALA A 1 68 ? 3.586 -20.141 -31.281 1 97.94 68 ALA A C 1
ATOM 531 O O . ALA A 1 68 ? 3.057 -20.719 -30.328 1 97.94 68 ALA A O 1
ATOM 532 N N . LEU A 1 69 ? 3.012 -19.953 -32.438 1 98.12 69 LEU A N 1
ATOM 533 C CA . LEU A 1 69 ? 1.654 -20.453 -32.656 1 98.12 69 LEU A CA 1
ATOM 534 C C . LEU A 1 69 ? 1.608 -21.969 -32.594 1 98.12 69 LEU A C 1
ATOM 536 O O . LEU A 1 69 ? 0.708 -22.547 -31.984 1 98.12 69 LEU A O 1
ATOM 540 N N . ALA A 1 70 ? 2.582 -22.625 -33.25 1 97.38 70 ALA A N 1
ATOM 541 C CA . ALA A 1 70 ? 2.658 -24.094 -33.188 1 97.38 70 ALA A CA 1
ATOM 542 C C . ALA A 1 70 ? 2.775 -24.562 -31.734 1 97.38 70 ALA A C 1
ATOM 544 O O . ALA A 1 70 ? 2.143 -25.547 -31.344 1 97.38 70 ALA A O 1
ATOM 545 N N . SER A 1 71 ? 3.584 -23.859 -31 1 97.19 71 SER A N 1
ATOM 546 C CA . SER A 1 71 ? 3.764 -24.172 -29.578 1 97.19 71 SER A CA 1
ATOM 547 C C . SER A 1 71 ? 2.449 -24.047 -28.812 1 97.19 71 SER A C 1
ATOM 549 O O . SER A 1 71 ? 2.084 -24.953 -28.062 1 97.19 71 SER A O 1
ATOM 551 N N . ALA A 1 72 ? 1.671 -23 -29.031 1 98.38 72 ALA A N 1
ATOM 552 C CA . ALA A 1 72 ? 0.404 -22.766 -28.344 1 98.38 72 ALA A CA 1
ATOM 553 C C . ALA A 1 72 ? -0.618 -23.844 -28.703 1 98.38 72 ALA A C 1
ATOM 555 O O . ALA A 1 72 ? -1.317 -24.359 -27.828 1 98.38 72 ALA A O 1
ATOM 556 N N . LEU A 1 73 ? -0.667 -24.156 -29.969 1 98.31 73 LEU A N 1
ATOM 557 C CA . LEU A 1 73 ? -1.612 -25.172 -30.438 1 98.31 73 LEU A CA 1
ATOM 558 C C . LEU A 1 73 ? -1.241 -26.547 -29.891 1 98.31 73 LEU A C 1
ATOM 560 O O . LEU A 1 73 ? -2.117 -27.328 -29.516 1 98.31 73 LEU A O 1
ATOM 564 N N . GLY A 1 74 ? 0.057 -26.828 -29.922 1 97.69 74 GLY A N 1
ATOM 565 C CA . GLY A 1 74 ? 0.497 -28.078 -29.312 1 97.69 74 GLY A CA 1
ATOM 566 C C . GLY A 1 74 ? 0.097 -28.188 -27.844 1 97.69 74 GLY A C 1
ATOM 567 O O . GLY A 1 74 ? -0.394 -29.234 -27.422 1 97.69 74 GLY A O 1
ATOM 568 N N . GLU A 1 75 ? 0.304 -27.078 -27.141 1 98.25 75 GLU A N 1
ATOM 569 C CA . GLU A 1 75 ? -0.08 -27.062 -25.734 1 98.25 75 GLU A CA 1
ATOM 570 C C . GLU A 1 75 ? -1.588 -27.219 -25.562 1 98.25 75 GLU A C 1
ATOM 572 O O . GLU A 1 75 ? -2.049 -27.844 -24.594 1 98.25 75 GLU A O 1
ATOM 577 N N . TYR A 1 76 ? -2.324 -26.703 -26.484 1 98.5 76 TYR A N 1
ATOM 578 C CA . TYR A 1 76 ? -3.775 -26.844 -26.438 1 98.5 76 TYR A CA 1
ATOM 579 C C . TYR A 1 76 ? -4.188 -28.312 -26.516 1 98.5 76 TYR A C 1
ATOM 581 O O . TYR A 1 76 ? -4.992 -28.781 -25.719 1 98.5 76 TYR A O 1
ATOM 589 N N . PHE A 1 77 ? -3.627 -29.031 -27.453 1 98.38 77 PHE A N 1
ATOM 590 C CA . PHE A 1 77 ? -3.928 -30.453 -27.594 1 98.38 77 PHE A CA 1
ATOM 591 C C . PHE A 1 77 ? -3.434 -31.234 -26.375 1 98.38 77 PHE A C 1
ATOM 593 O O . PHE A 1 77 ? -4.09 -32.188 -25.922 1 98.38 77 PHE A O 1
ATOM 600 N N . GLU A 1 78 ? -2.273 -30.828 -25.906 1 98.38 78 GLU A N 1
ATOM 601 C CA . GLU A 1 78 ? -1.743 -31.422 -24.688 1 98.38 78 GLU A CA 1
ATOM 602 C C . GLU A 1 78 ? -2.75 -31.328 -23.547 1 98.38 78 GLU A C 1
ATOM 604 O O . GLU A 1 78 ? -3.098 -32.344 -22.922 1 98.38 78 GLU A O 1
ATOM 609 N N . ARG A 1 79 ? -3.295 -30.188 -23.328 1 98.44 79 ARG A N 1
ATOM 610 C CA . ARG A 1 79 ? -4.191 -29.938 -22.203 1 98.44 79 ARG A CA 1
ATOM 611 C C . ARG A 1 79 ? -5.559 -30.562 -22.438 1 98.44 79 ARG A C 1
ATOM 613 O O . ARG A 1 79 ? -6.191 -31.062 -21.516 1 98.44 79 ARG A O 1
ATOM 620 N N . LEU A 1 80 ? -5.98 -30.594 -23.672 1 98.31 80 LEU A N 1
ATOM 621 C CA . LEU A 1 80 ? -7.23 -31.266 -24 1 98.31 80 LEU A CA 1
ATOM 622 C C . LEU A 1 80 ? -7.113 -32.781 -23.781 1 98.31 80 LEU A C 1
ATOM 624 O O . LEU A 1 80 ? -7.969 -33.375 -23.141 1 98.31 80 LEU A O 1
ATOM 628 N N . SER A 1 81 ? -6.039 -33.312 -24.297 1 98.38 81 SER A N 1
ATOM 629 C CA . SER A 1 81 ? -5.879 -34.75 -24.281 1 98.38 81 SER A CA 1
ATOM 630 C C . SER A 1 81 ? -5.703 -35.281 -22.859 1 98.38 81 SER A C 1
ATOM 632 O O . SER A 1 81 ? -6.164 -36.375 -22.531 1 98.38 81 SER A O 1
ATOM 634 N N . THR A 1 82 ? -5.074 -34.469 -22.031 1 98.31 82 THR A N 1
ATOM 635 C CA . THR A 1 82 ? -4.805 -34.906 -20.656 1 98.31 82 THR A CA 1
ATOM 636 C C . THR A 1 82 ? -5.883 -34.406 -19.719 1 98.31 82 THR A C 1
ATOM 638 O O . THR A 1 82 ? -5.789 -34.594 -18.5 1 98.31 82 THR A O 1
ATOM 641 N N . ASN A 1 83 ? -6.871 -33.688 -20.188 1 98.06 83 ASN A N 1
ATOM 642 C CA . ASN A 1 83 ? -7.977 -33.094 -19.422 1 98.06 83 ASN A CA 1
ATOM 643 C C . ASN A 1 83 ? -7.496 -32.031 -18.469 1 98.06 83 ASN A C 1
ATOM 645 O O . ASN A 1 83 ? -8.125 -31.781 -17.438 1 98.06 83 ASN A O 1
ATOM 649 N N . TYR A 1 84 ? -6.387 -31.344 -18.766 1 98.06 84 TYR A N 1
ATOM 650 C CA . TYR A 1 84 ? -5.801 -30.406 -17.812 1 98.06 84 TYR A CA 1
ATOM 651 C C . TYR A 1 84 ? -6.645 -29.141 -17.719 1 98.06 84 TYR A C 1
ATOM 653 O O . TYR A 1 84 ? -6.699 -28.516 -16.656 1 98.06 84 TYR A O 1
ATOM 661 N N . PHE A 1 85 ? -7.359 -28.734 -18.828 1 98 85 PHE A N 1
ATOM 662 C CA . PHE A 1 85 ? -8.219 -27.547 -18.797 1 98 85 PHE A CA 1
ATOM 663 C C . PHE A 1 85 ? -9.258 -27.672 -17.688 1 98 85 PHE A C 1
ATOM 665 O O . PHE A 1 85 ? -9.805 -26.672 -17.219 1 98 85 PHE A O 1
ATOM 672 N N . PHE A 1 86 ? -9.516 -28.906 -17.234 1 98 86 PHE A N 1
ATOM 673 C CA . PHE A 1 86 ? -10.656 -29.156 -16.375 1 98 86 PHE A CA 1
ATOM 674 C C . PHE A 1 86 ? -10.203 -29.641 -15.008 1 98 86 PHE A C 1
ATOM 676 O O . PHE A 1 86 ? -11.031 -29.984 -14.156 1 98 86 PHE A O 1
ATOM 683 N N . ALA A 1 87 ? -8.898 -29.625 -14.781 1 96.75 87 ALA A N 1
ATOM 684 C CA . ALA A 1 87 ? -8.305 -30.281 -13.617 1 96.75 87 ALA A CA 1
ATOM 685 C C . ALA A 1 87 ? -8.711 -29.578 -12.328 1 96.75 87 ALA A C 1
ATOM 687 O O . ALA A 1 87 ? -8.734 -30.188 -11.258 1 96.75 87 ALA A O 1
ATOM 688 N N . ASP A 1 88 ? -9.109 -28.297 -12.406 1 96.12 88 ASP A N 1
ATOM 689 C CA . ASP A 1 88 ? -9.391 -27.516 -11.211 1 96.12 88 ASP A CA 1
ATOM 690 C C . ASP A 1 88 ? -10.883 -27.484 -10.914 1 96.12 88 ASP A C 1
ATOM 692 O O . ASP A 1 88 ? -11.328 -26.781 -10 1 96.12 88 ASP A O 1
ATOM 696 N N . PHE A 1 89 ? -11.656 -28.266 -11.641 1 97.62 89 PHE A N 1
ATOM 697 C CA . PHE A 1 89 ? -13.094 -28.031 -11.562 1 97.62 89 PHE A CA 1
ATOM 698 C C . PHE A 1 89 ? -13.844 -29.328 -11.289 1 97.62 89 PHE A C 1
ATOM 700 O O . PHE A 1 89 ? -13.492 -30.375 -11.82 1 97.62 89 PHE A O 1
ATOM 707 N N . TRP A 1 90 ? -14.828 -29.219 -10.461 1 97.81 90 TRP A N 1
ATOM 708 C CA . TRP A 1 90 ? -15.859 -30.25 -10.359 1 97.81 90 TRP A CA 1
ATOM 709 C C . TRP A 1 90 ? -16.75 -30.25 -11.602 1 97.81 90 TRP A C 1
ATOM 711 O O . TRP A 1 90 ? -17.141 -29.203 -12.094 1 97.81 90 TRP A O 1
ATOM 721 N N . LEU A 1 91 ? -17.047 -31.438 -12.172 1 97.38 91 LEU A N 1
ATOM 722 C CA . LEU A 1 91 ? -17.688 -31.484 -13.484 1 97.38 91 LEU A CA 1
ATOM 723 C C . LEU A 1 91 ? -19.188 -31.766 -13.344 1 97.38 91 LEU A C 1
ATOM 725 O O . LEU A 1 91 ? -19.891 -31.938 -14.344 1 97.38 91 LEU A O 1
ATOM 729 N N . GLY A 1 92 ? -19.703 -31.859 -12.109 1 95.25 92 GLY A N 1
ATOM 730 C CA . GLY A 1 92 ? -21.125 -32 -11.883 1 95.25 92 GLY A CA 1
ATOM 731 C C . GLY A 1 92 ? -21.578 -33.438 -11.797 1 95.25 92 GLY A C 1
ATOM 732 O O . GLY A 1 92 ? -20.844 -34.344 -12.219 1 95.25 92 GLY A O 1
ATOM 733 N N . ASP A 1 93 ? -22.797 -33.656 -11.352 1 94.56 93 ASP A N 1
ATOM 734 C CA . ASP A 1 93 ? -23.344 -34.969 -11.055 1 94.56 93 ASP A CA 1
ATOM 735 C C . ASP A 1 93 ? -23.547 -35.781 -12.336 1 94.56 93 ASP A C 1
ATOM 737 O O . ASP A 1 93 ? -23.312 -37 -12.352 1 94.56 93 ASP A O 1
ATOM 741 N N . THR A 1 94 ? -23.953 -35.094 -13.32 1 95.81 94 THR A N 1
ATOM 742 C CA . THR A 1 94 ? -24.266 -35.781 -14.562 1 95.81 94 THR A CA 1
ATOM 743 C C . THR A 1 94 ? -23.016 -36.469 -15.109 1 95.81 94 THR A C 1
ATOM 745 O O . THR A 1 94 ? -23.047 -37.688 -15.414 1 95.81 94 THR A O 1
ATOM 748 N N . ILE A 1 95 ? -21.906 -35.781 -15.164 1 96.12 95 ILE A N 1
ATOM 749 C CA . ILE A 1 95 ? -20.672 -36.344 -15.68 1 96.12 95 ILE A CA 1
ATOM 750 C C . ILE A 1 95 ? -20.094 -37.344 -14.68 1 96.12 95 ILE A C 1
ATOM 752 O O . ILE A 1 95 ? -19.609 -38.406 -15.07 1 96.12 95 ILE A O 1
ATOM 756 N N . ALA A 1 96 ? -20.203 -37.062 -13.406 1 96.12 96 ALA A N 1
ATOM 757 C CA . ALA A 1 96 ? -19.672 -37.938 -12.344 1 96.12 96 ALA A CA 1
ATOM 758 C C . ALA A 1 96 ? -20.312 -39.312 -12.398 1 96.12 96 ALA A C 1
ATOM 760 O O . ALA A 1 96 ? -19.672 -40.312 -12.031 1 96.12 96 ALA A O 1
ATOM 761 N N . ASN A 1 97 ? -21.562 -39.375 -12.898 1 96.38 97 ASN A N 1
ATOM 762 C CA . ASN A 1 97 ? -22.281 -40.625 -12.938 1 96.38 97 ASN A CA 1
ATOM 763 C C . ASN A 1 97 ? -22.375 -41.188 -14.352 1 96.38 97 ASN A C 1
ATOM 765 O O . ASN A 1 97 ? -23.141 -42.125 -14.609 1 96.38 97 ASN A O 1
ATOM 769 N N . GLY A 1 98 ? -21.641 -40.625 -15.25 1 96.06 98 GLY A N 1
ATOM 770 C CA . GLY A 1 98 ? -21.641 -41.094 -16.625 1 96.06 98 GLY A CA 1
ATOM 771 C C . GLY A 1 98 ? -20.844 -42.375 -16.812 1 96.06 98 GLY A C 1
ATOM 772 O O . GLY A 1 98 ? -20.312 -42.938 -15.836 1 96.06 98 GLY A O 1
ATOM 773 N N . PRO A 1 99 ? -20.859 -42.875 -18.078 1 96.62 99 PRO A N 1
ATOM 774 C CA . PRO A 1 99 ? -20.156 -44.125 -18.328 1 96.62 99 PRO A CA 1
ATOM 775 C C . PRO A 1 99 ? -18.672 -44.031 -18 1 96.62 99 PRO A C 1
ATOM 777 O O . PRO A 1 99 ? -18.047 -45.062 -17.625 1 96.62 99 PRO A O 1
ATOM 780 N N . PHE A 1 100 ? -18.094 -42.938 -18.172 1 98 100 PHE A N 1
ATOM 781 C CA . PHE A 1 100 ? -16.75 -42.594 -17.734 1 98 100 PHE A CA 1
ATOM 782 C C . PHE A 1 100 ? -16.625 -41.125 -17.438 1 98 100 PHE A C 1
ATOM 784 O O . PHE A 1 100 ? -17.453 -40.312 -17.891 1 98 100 PHE A O 1
ATOM 791 N N . VAL A 1 101 ? -15.695 -40.75 -16.609 1 98.38 101 VAL A N 1
ATOM 792 C CA . VAL A 1 101 ? -15.484 -39.375 -16.266 1 98.38 101 VAL A CA 1
ATOM 793 C C . VAL A 1 101 ? -14.289 -38.812 -17.031 1 98.38 101 VAL A C 1
ATOM 795 O O . VAL A 1 101 ? -14.406 -37.781 -17.719 1 98.38 101 VAL A O 1
ATOM 798 N N . HIS A 1 102 ? -13.172 -39.531 -17.062 1 98.38 102 HIS A N 1
ATOM 799 C CA . HIS A 1 102 ? -11.961 -39.031 -17.688 1 98.38 102 HIS A CA 1
ATOM 800 C C . HIS A 1 102 ? -11.719 -39.688 -19.031 1 98.38 102 HIS A C 1
ATOM 802 O O . HIS A 1 102 ? -11.625 -39.031 -20.062 1 98.38 102 HIS A O 1
ATOM 808 N N . TYR A 1 103 ? -11.641 -41.031 -19.047 1 98.5 103 TYR A N 1
ATOM 809 C CA . TYR A 1 103 ? -11.461 -41.812 -20.266 1 98.5 103 TYR A CA 1
ATOM 810 C C . TYR A 1 103 ? -12.203 -43.156 -20.172 1 98.5 103 TYR A C 1
ATOM 812 O O . TYR A 1 103 ? -12.352 -43.719 -19.078 1 98.5 103 TYR A O 1
ATOM 820 N N . PRO A 1 104 ? -12.578 -43.719 -21.344 1 98 104 PRO A N 1
ATOM 821 C CA . PRO A 1 104 ? -13.32 -45 -21.297 1 98 104 PRO A CA 1
ATOM 822 C C . PRO A 1 104 ? -12.508 -46.125 -20.719 1 98 104 PRO A C 1
ATOM 824 O O . PRO A 1 104 ? -13.07 -47.156 -20.281 1 98 104 PRO A O 1
ATOM 827 N N . ASN A 1 105 ? -11.195 -46.094 -20.688 1 97.62 105 ASN A N 1
ATOM 828 C CA . ASN A 1 105 ? -10.359 -47.156 -20.156 1 97.62 105 ASN A CA 1
ATOM 829 C C . ASN A 1 105 ? -9.992 -46.906 -18.688 1 97.62 105 ASN A C 1
ATOM 831 O O . ASN A 1 105 ? -9.109 -47.562 -18.156 1 97.62 105 ASN A O 1
ATOM 835 N N . GLU A 1 106 ? -10.68 -45.938 -18.094 1 98.5 106 GLU A N 1
ATOM 836 C CA . GLU A 1 106 ? -10.5 -45.719 -16.656 1 98.5 106 GLU A CA 1
ATOM 837 C C . GLU A 1 106 ? -11.031 -46.906 -15.852 1 98.5 106 GLU A C 1
ATOM 839 O O . GLU A 1 106 ? -11.867 -47.656 -16.344 1 98.5 106 GLU A O 1
ATOM 844 N N . LYS A 1 107 ? -10.445 -47.094 -14.688 1 98.31 107 LYS A N 1
ATOM 845 C CA . LYS A 1 107 ? -10.938 -48.094 -13.773 1 98.31 107 LYS A CA 1
ATOM 846 C C . LYS A 1 107 ? -11.344 -47.5 -12.43 1 98.31 107 LYS A C 1
ATOM 848 O O . LYS A 1 107 ? -10.633 -46.656 -11.891 1 98.31 107 LYS A O 1
ATOM 853 N N . TRP A 1 108 ? -12.461 -47.906 -11.938 1 98.25 108 TRP A N 1
ATOM 854 C CA . TRP A 1 108 ? -12.969 -47.406 -10.664 1 98.25 108 TRP A CA 1
ATOM 855 C C . TRP A 1 108 ? -12.742 -48.438 -9.555 1 98.25 108 TRP A C 1
ATOM 857 O O . TRP A 1 108 ? -12.93 -49.625 -9.766 1 98.25 108 TRP A O 1
ATOM 867 N N . PHE A 1 109 ? -12.266 -48 -8.484 1 98.19 109 PHE A N 1
ATOM 868 C CA . PHE A 1 109 ? -12 -48.812 -7.297 1 98.19 109 PHE A CA 1
ATOM 869 C C . PHE A 1 109 ? -12.875 -48.344 -6.129 1 98.19 109 PHE A C 1
ATOM 871 O O . PHE A 1 109 ? -12.703 -47.25 -5.602 1 98.19 109 PHE A O 1
ATOM 878 N N . PRO A 1 110 ? -13.773 -49.188 -5.707 1 96.69 110 PRO A N 1
ATOM 879 C CA . PRO A 1 110 ? -14.688 -48.781 -4.629 1 96.69 110 PRO A CA 1
ATOM 880 C C . PRO A 1 110 ? -13.969 -48.562 -3.303 1 96.69 110 PRO A C 1
ATOM 882 O O . PRO A 1 110 ? -12.961 -49.219 -3.02 1 96.69 110 PRO A O 1
ATOM 885 N N . LEU A 1 111 ? -14.461 -47.656 -2.57 1 96.12 111 LEU A N 1
ATOM 886 C CA . LEU A 1 111 ? -13.984 -47.469 -1.205 1 96.12 111 LEU A CA 1
ATOM 887 C C . LEU A 1 111 ? -14.391 -48.625 -0.323 1 96.12 111 LEU A C 1
ATOM 889 O O . LEU A 1 111 ? -15.461 -49.219 -0.512 1 96.12 111 LEU A O 1
ATOM 893 N N . THR A 1 112 ? -13.539 -49 0.531 1 92.62 112 THR A N 1
ATOM 894 C CA . THR A 1 112 ? -13.852 -50.062 1.447 1 92.62 112 THR A CA 1
ATOM 895 C C . THR A 1 112 ? -14.188 -49.531 2.834 1 92.62 112 THR A C 1
ATOM 897 O O . THR A 1 112 ? -14 -48.344 3.111 1 92.62 112 THR A O 1
ATOM 900 N N . GLU A 1 113 ? -14.672 -50.438 3.74 1 91.38 113 GLU A N 1
ATOM 901 C CA . GLU A 1 113 ? -15.094 -50.062 5.082 1 91.38 113 GLU A CA 1
ATOM 902 C C . GLU A 1 113 ? -13.922 -49.5 5.891 1 91.38 113 GLU A C 1
ATOM 904 O O . GLU A 1 113 ? -14.094 -48.562 6.664 1 91.38 113 GLU A O 1
ATOM 909 N N . ASN A 1 114 ? -12.805 -50 5.676 1 93.69 114 ASN A N 1
ATOM 910 C CA . ASN A 1 114 ? -11.633 -49.562 6.434 1 93.69 114 ASN A CA 1
ATOM 911 C C . ASN A 1 114 ? -10.93 -48.406 5.75 1 93.69 114 ASN A C 1
ATOM 913 O O . ASN A 1 114 ? -9.953 -47.875 6.273 1 93.69 114 ASN A O 1
ATOM 917 N N . ASP A 1 115 ? -11.328 -47.969 4.543 1 95.44 115 ASP A N 1
ATOM 918 C CA . ASP A 1 115 ? -10.859 -46.812 3.795 1 95.44 115 ASP A CA 1
ATOM 919 C C . ASP A 1 115 ? -9.398 -46.969 3.379 1 95.44 115 ASP A C 1
ATOM 921 O O . ASP A 1 115 ? -8.672 -46 3.256 1 95.44 115 ASP A O 1
ATOM 925 N N . ASP A 1 116 ? -8.969 -48.219 3.299 1 94.19 116 ASP A N 1
ATOM 926 C CA . ASP A 1 116 ? -7.617 -48.531 2.826 1 94.19 116 ASP A CA 1
ATOM 927 C C . ASP A 1 116 ? -7.496 -48.281 1.324 1 94.19 116 ASP A C 1
ATOM 929 O O . ASP A 1 116 ? -8.484 -48.375 0.591 1 94.19 116 ASP A O 1
ATOM 933 N N . VAL A 1 117 ? -6.32 -48.062 0.896 1 95.25 117 VAL A N 1
ATOM 934 C CA . VAL A 1 117 ? -6.086 -47.969 -0.542 1 95.25 117 VAL A CA 1
ATOM 935 C C . VAL A 1 117 ? -6.414 -49.312 -1.204 1 95.25 117 VAL A C 1
ATOM 937 O O . VAL A 1 117 ? -5.875 -50.344 -0.819 1 95.25 117 VAL A O 1
ATOM 940 N N . PRO A 1 118 ? -7.289 -49.281 -2.156 1 95 118 PRO A N 1
ATOM 941 C CA . PRO A 1 118 ? -7.746 -50.531 -2.746 1 95 118 PRO A CA 1
ATOM 942 C C . PRO A 1 118 ? -6.621 -51.312 -3.438 1 95 118 PRO A C 1
ATOM 944 O O . PRO A 1 118 ? -5.711 -50.688 -4.004 1 95 118 PRO A O 1
ATOM 947 N N . GLU A 1 119 ? -6.844 -52.656 -3.488 1 93.06 119 GLU A N 1
ATOM 948 C CA . GLU A 1 119 ? -5.906 -53.5 -4.223 1 93.06 119 GLU A CA 1
ATOM 949 C C . GLU A 1 119 ? -5.969 -53.219 -5.723 1 93.06 119 GLU A C 1
ATOM 951 O O . GLU A 1 119 ? -7.055 -53 -6.277 1 93.06 119 GLU A O 1
ATOM 956 N N . GLY A 1 120 ? -4.793 -53.188 -6.309 1 94.06 120 GLY A N 1
ATOM 957 C CA . GLY A 1 120 ? -4.738 -52.969 -7.742 1 94.06 120 GLY A CA 1
ATOM 958 C C . GLY A 1 120 ? -4.398 -51.531 -8.109 1 94.06 120 GLY A C 1
ATOM 959 O O . GLY A 1 120 ? -4.027 -51.25 -9.25 1 94.06 120 GLY A O 1
ATOM 960 N N . LEU A 1 121 ? -4.648 -50.688 -7.066 1 95.62 121 LEU A N 1
ATOM 961 C CA . LEU A 1 121 ? -4.23 -49.312 -7.258 1 95.62 121 LEU A CA 1
ATOM 962 C C . LEU A 1 121 ? -2.768 -49.125 -6.871 1 95.62 121 LEU A C 1
ATOM 964 O O . LEU A 1 121 ? -2.322 -49.625 -5.848 1 95.62 121 LEU A O 1
ATOM 968 N N . LEU A 1 122 ? -2.086 -48.438 -7.715 1 96.88 122 LEU A N 1
ATOM 969 C CA . LEU A 1 122 ? -0.675 -48.156 -7.465 1 96.88 122 LEU A CA 1
ATOM 970 C C . LEU A 1 122 ? 0.127 -49.438 -7.367 1 96.88 122 LEU A C 1
ATOM 972 O O . LEU A 1 122 ? -0.414 -50.469 -6.992 1 96.88 122 LEU A O 1
ATOM 976 N N . ASP A 1 123 ? 1.276 -49.5 -7.719 1 96.12 123 ASP A N 1
ATOM 977 C CA . ASP A 1 123 ? 2.172 -50.625 -7.438 1 96.12 123 ASP A CA 1
ATOM 978 C C . ASP A 1 123 ? 2.934 -50.406 -6.133 1 96.12 123 ASP A C 1
ATOM 980 O O . ASP A 1 123 ? 2.734 -49.406 -5.453 1 96.12 123 ASP A O 1
ATOM 984 N N . ALA A 1 124 ? 3.744 -51.344 -5.75 1 94.81 124 ALA A N 1
ATOM 985 C CA . ALA A 1 124 ? 4.41 -51.312 -4.449 1 94.81 124 ALA A CA 1
ATOM 986 C C . ALA A 1 124 ? 5.32 -50.094 -4.332 1 94.81 124 ALA A C 1
ATOM 988 O O . ALA A 1 124 ? 5.367 -49.438 -3.283 1 94.81 124 ALA A O 1
ATOM 989 N N . ARG A 1 125 ? 5.98 -49.75 -5.359 1 95.31 125 ARG A N 1
ATOM 990 C CA . ARG A 1 125 ? 6.898 -48.625 -5.355 1 95.31 125 ARG A CA 1
ATOM 991 C C . ARG A 1 125 ? 6.145 -47.312 -5.203 1 95.31 125 ARG A C 1
ATOM 993 O O . ARG A 1 125 ? 6.547 -46.438 -4.426 1 95.31 125 ARG A O 1
ATOM 1000 N N . LEU A 1 126 ? 5.078 -47.188 -5.91 1 97.38 126 LEU A N 1
ATOM 1001 C CA . LEU A 1 126 ? 4.273 -45.969 -5.84 1 97.38 126 LEU A CA 1
ATOM 1002 C C . LEU A 1 126 ? 3.623 -45.844 -4.469 1 97.38 126 LEU A C 1
ATOM 1004 O O . LEU A 1 126 ? 3.562 -44.719 -3.916 1 97.38 126 LEU A O 1
ATOM 1008 N N . LEU A 1 127 ? 3.131 -46.875 -3.949 1 95.94 127 LEU A N 1
ATOM 1009 C CA . LEU A 1 127 ? 2.529 -46.844 -2.621 1 95.94 127 LEU A CA 1
ATOM 1010 C C . LEU A 1 127 ? 3.545 -46.406 -1.578 1 95.94 127 LEU A C 1
ATOM 1012 O O . LEU A 1 127 ? 3.223 -45.594 -0.693 1 95.94 127 LEU A O 1
ATOM 1016 N N . ALA A 1 128 ? 4.738 -46.938 -1.682 1 95.5 128 ALA A N 1
ATOM 1017 C CA . ALA A 1 128 ? 5.797 -46.531 -0.754 1 95.5 128 ALA A CA 1
ATOM 1018 C C . ALA A 1 128 ? 6.113 -45.031 -0.879 1 95.5 128 ALA A C 1
ATOM 1020 O O . ALA A 1 128 ? 6.41 -44.375 0.117 1 95.5 128 ALA A O 1
ATOM 1021 N N . PHE A 1 129 ? 6.051 -44.5 -2.016 1 96.69 129 PHE A N 1
ATOM 1022 C CA . PHE A 1 129 ? 6.367 -43.094 -2.258 1 96.69 129 PHE A CA 1
ATOM 1023 C C . PHE A 1 129 ? 5.246 -42.188 -1.757 1 96.69 129 PHE A C 1
ATOM 1025 O O . PHE A 1 129 ? 5.5 -41.219 -1.057 1 96.69 129 PHE A O 1
ATOM 1032 N N . TYR A 1 130 ? 3.982 -42.469 -2.088 1 97.12 130 TYR A N 1
ATOM 1033 C CA . TYR A 1 130 ? 2.865 -41.594 -1.812 1 97.12 130 TYR A CA 1
ATOM 1034 C C . TYR A 1 130 ? 2.359 -41.781 -0.385 1 97.12 130 TYR A C 1
ATOM 1036 O O . TYR A 1 130 ? 1.649 -40.906 0.145 1 97.12 130 TYR A O 1
ATOM 1044 N N . ASP A 1 131 ? 2.652 -42.875 0.242 1 93.38 131 ASP A N 1
ATOM 1045 C CA . ASP A 1 131 ? 2.176 -43.188 1.587 1 93.38 131 ASP A CA 1
ATOM 1046 C C . ASP A 1 131 ? 3.311 -43.688 2.471 1 93.38 131 ASP A C 1
ATOM 1048 O O . ASP A 1 131 ? 3.207 -44.75 3.068 1 93.38 131 ASP A O 1
ATOM 1052 N N . PRO A 1 132 ? 4.297 -42.844 2.588 1 88.81 132 PRO A N 1
ATOM 1053 C CA . PRO A 1 132 ? 5.445 -43.312 3.354 1 88.81 132 PRO A CA 1
ATOM 1054 C C . PRO A 1 132 ? 5.117 -43.562 4.824 1 88.81 132 PRO A C 1
ATOM 1056 O O . PRO A 1 132 ? 5.758 -44.375 5.48 1 88.81 132 PRO A O 1
ATOM 1059 N N . ASP A 1 133 ? 4.102 -42.906 5.402 1 89.69 133 ASP A N 1
ATOM 1060 C CA . ASP A 1 133 ? 3.805 -43 6.828 1 89.69 133 ASP A CA 1
ATOM 1061 C C . ASP A 1 133 ? 2.467 -43.688 7.074 1 89.69 133 ASP A C 1
ATOM 1063 O O . ASP A 1 133 ? 1.886 -43.562 8.156 1 89.69 133 ASP A O 1
ATOM 1067 N N . ASP A 1 134 ? 1.922 -44.25 6.09 1 89.75 134 ASP A N 1
ATOM 1068 C CA . ASP A 1 134 ? 0.686 -45.031 6.188 1 89.75 134 ASP A CA 1
ATOM 1069 C C . ASP A 1 134 ? -0.479 -44.156 6.629 1 89.75 134 ASP A C 1
ATOM 1071 O O . ASP A 1 134 ? -1.242 -44.531 7.523 1 89.75 134 ASP A O 1
ATOM 1075 N N . GLN A 1 135 ? -0.492 -42.969 6.062 1 90.25 135 GLN A N 1
ATOM 1076 C CA . GLN A 1 135 ? -1.538 -42 6.406 1 90.25 135 GLN A CA 1
ATOM 1077 C C . GLN A 1 135 ? -2.553 -41.875 5.273 1 90.25 135 GLN A C 1
ATOM 1079 O O . GLN A 1 135 ? -3.643 -41.312 5.469 1 90.25 135 GLN A O 1
ATOM 1084 N N . LEU A 1 136 ? -2.203 -42.344 4.117 1 93.25 136 LEU A N 1
ATOM 1085 C CA . LEU A 1 136 ? -3.055 -42.188 2.943 1 93.25 136 LEU A CA 1
ATOM 1086 C C . LEU A 1 136 ? -4.246 -43.156 3.021 1 93.25 136 LEU A C 1
ATOM 1088 O O . LEU A 1 136 ? -4.086 -44.312 3.326 1 93.25 136 LEU A O 1
ATOM 1092 N N . THR A 1 137 ? -5.496 -42.594 2.869 1 94.94 137 THR A N 1
ATOM 1093 C CA . THR A 1 137 ? -6.715 -43.406 2.824 1 94.94 137 THR A CA 1
ATOM 1094 C C . THR A 1 137 ? -7.387 -43.281 1.458 1 94.94 137 THR A C 1
ATOM 1096 O O . THR A 1 137 ? -7.113 -42.344 0.701 1 94.94 137 THR A O 1
ATOM 1099 N N . ALA A 1 138 ? -8.242 -44.281 1.093 1 96.06 138 ALA A N 1
ATOM 1100 C CA . ALA A 1 138 ? -8.883 -44.344 -0.216 1 96.06 138 ALA A CA 1
ATOM 1101 C C . ALA A 1 138 ? -9.766 -43.094 -0.446 1 96.06 138 ALA A C 1
ATOM 1103 O O . ALA A 1 138 ? -9.828 -42.562 -1.558 1 96.06 138 ALA A O 1
ATOM 1104 N N . SER A 1 139 ? -10.43 -42.656 0.601 1 95.69 139 SER A N 1
ATOM 1105 C CA . SER A 1 139 ? -11.328 -41.531 0.476 1 95.69 139 SER A CA 1
ATOM 1106 C C . SER A 1 139 ? -10.57 -40.25 0.067 1 95.69 139 SER A C 1
ATOM 1108 O O . SER A 1 139 ? -11.133 -39.375 -0.588 1 95.69 139 SER A O 1
ATOM 1110 N N . MET A 1 140 ? -9.297 -40.188 0.415 1 95.81 140 MET A N 1
ATOM 1111 C CA . MET A 1 140 ? -8.461 -39.031 0.08 1 95.81 140 MET A CA 1
ATOM 1112 C C . MET A 1 140 ? -8.07 -39.062 -1.396 1 95.81 140 MET A C 1
ATOM 1114 O O . MET A 1 140 ? -7.582 -38.062 -1.928 1 95.81 140 MET A O 1
ATOM 1118 N N . LEU A 1 141 ? -8.352 -40.125 -2.08 1 97.69 141 LEU A N 1
ATOM 1119 C CA . LEU A 1 141 ? -7.902 -40.312 -3.457 1 97.69 141 LEU A CA 1
ATOM 1120 C C . LEU A 1 141 ? -9.062 -40.125 -4.434 1 97.69 141 LEU A C 1
ATOM 1122 O O . LEU A 1 141 ? -8.906 -40.344 -5.637 1 97.69 141 LEU A O 1
ATOM 1126 N N . VAL A 1 142 ? -10.25 -39.781 -3.883 1 97.69 142 VAL A N 1
ATOM 1127 C CA . VAL A 1 142 ? -11.359 -39.406 -4.758 1 97.69 142 VAL A CA 1
ATOM 1128 C C . VAL A 1 142 ? -11.039 -38.125 -5.496 1 97.69 142 VAL A C 1
ATOM 1130 O O . VAL A 1 142 ? -10.664 -37.125 -4.875 1 97.69 142 VAL A O 1
ATOM 1133 N N . ASP A 1 143 ? -11.133 -38.156 -6.797 1 97.62 143 ASP A N 1
ATOM 1134 C CA . ASP A 1 143 ? -10.711 -37 -7.594 1 97.62 143 ASP A CA 1
ATOM 1135 C C . ASP A 1 143 ? -11.719 -35.844 -7.5 1 97.62 143 ASP A C 1
ATOM 1137 O O . ASP A 1 143 ? -12.914 -36.094 -7.289 1 97.62 143 ASP A O 1
ATOM 1141 N N . LEU A 1 144 ? -11.281 -34.625 -7.691 1 97.31 144 LEU A N 1
ATOM 1142 C CA . LEU A 1 144 ? -12.094 -33.438 -7.625 1 97.31 144 LEU A CA 1
ATOM 1143 C C . LEU A 1 144 ? -13.141 -33.406 -8.734 1 97.31 144 LEU A C 1
ATOM 1145 O O . LEU A 1 144 ? -14.289 -33.031 -8.5 1 97.31 144 LEU A O 1
ATOM 1149 N N . GLN A 1 145 ? -12.805 -33.844 -9.961 1 97.69 145 GLN A N 1
ATOM 1150 C CA . GLN A 1 145 ? -13.641 -33.719 -11.148 1 97.69 145 GLN A CA 1
ATOM 1151 C C . GLN A 1 145 ? -14.945 -34.5 -11 1 97.69 145 GLN A C 1
ATOM 1153 O O . GLN A 1 145 ? -16.016 -33.969 -11.336 1 97.69 145 GLN A O 1
ATOM 1158 N N . SER A 1 146 ? -14.836 -35.688 -10.531 1 96.94 146 SER A N 1
ATOM 1159 C CA . SER A 1 146 ? -16.047 -36.469 -10.312 1 96.94 146 SER A CA 1
ATOM 1160 C C . SER A 1 146 ? -16.656 -36.156 -8.953 1 96.94 146 SER A C 1
ATOM 1162 O O . SER A 1 146 ? -17.891 -36.062 -8.836 1 96.94 146 SER A O 1
ATOM 1164 N N . GLY A 1 147 ? -15.789 -36 -7.938 1 95.38 147 GLY A N 1
ATOM 1165 C CA . GLY A 1 147 ? -16.266 -35.844 -6.574 1 95.38 147 GLY A CA 1
ATOM 1166 C C . GLY A 1 147 ? -17.188 -36.969 -6.145 1 95.38 147 GLY A C 1
ATOM 1167 O O . GLY A 1 147 ? -18.109 -36.781 -5.359 1 95.38 147 GLY A O 1
ATOM 1168 N N . ASN A 1 148 ? -17.031 -38.125 -6.73 1 95.44 148 ASN A N 1
ATOM 1169 C CA . ASN A 1 148 ? -18 -39.219 -6.562 1 95.44 148 ASN A CA 1
ATOM 1170 C C . ASN A 1 148 ? -17.484 -40.25 -5.574 1 95.44 148 ASN A C 1
ATOM 1172 O O . ASN A 1 148 ? -16.969 -41.281 -5.98 1 95.44 148 ASN A O 1
ATOM 1176 N N . ASP A 1 149 ? -17.781 -40.062 -4.383 1 94 149 ASP A N 1
ATOM 1177 C CA . ASP A 1 149 ? -17.344 -40.969 -3.336 1 94 149 ASP A CA 1
ATOM 1178 C C . ASP A 1 149 ? -18.031 -42.344 -3.482 1 94 149 ASP A C 1
ATOM 1180 O O . ASP A 1 149 ? -17.438 -43.375 -3.176 1 94 149 ASP A O 1
ATOM 1184 N N . GLU A 1 150 ? -19.234 -42.281 -3.855 1 94.88 150 GLU A N 1
ATOM 1185 C CA . GLU A 1 150 ? -20.016 -43.5 -3.98 1 94.88 150 GLU A CA 1
ATOM 1186 C C . GLU A 1 150 ? -19.406 -44.438 -5.035 1 94.88 150 GLU A C 1
ATOM 1188 O O . GLU A 1 150 ? -19.406 -45.656 -4.871 1 94.88 150 GLU A O 1
ATOM 1193 N N . ARG A 1 151 ? -18.875 -43.844 -6.113 1 96.25 151 ARG A N 1
ATOM 1194 C CA . ARG A 1 151 ? -18.266 -44.594 -7.195 1 96.25 151 ARG A CA 1
ATOM 1195 C C . ARG A 1 151 ? -16.859 -45.062 -6.82 1 96.25 151 ARG A C 1
ATOM 1197 O O . ARG A 1 151 ? -16.406 -46.125 -7.27 1 96.25 151 ARG A O 1
ATOM 1204 N N . GLY A 1 152 ? -16.156 -44.281 -5.961 1 97.44 152 GLY A N 1
ATOM 1205 C CA . GLY A 1 152 ? -14.852 -44.656 -5.445 1 97.44 152 GLY A CA 1
ATOM 1206 C C . GLY A 1 152 ? -13.719 -43.875 -6.074 1 97.44 152 GLY A C 1
ATOM 1207 O O . GLY A 1 152 ? -13.852 -42.656 -6.309 1 97.44 152 GLY A O 1
ATOM 1208 N N . VAL A 1 153 ? -12.539 -44.531 -6.184 1 98.31 153 VAL A N 1
ATOM 1209 C CA . VAL A 1 153 ? -11.328 -43.875 -6.68 1 98.31 153 VAL A CA 1
ATOM 1210 C C . VAL A 1 153 ? -11.156 -44.156 -8.172 1 98.31 153 VAL A C 1
ATOM 1212 O O . VAL A 1 153 ? -11.211 -45.344 -8.594 1 98.31 153 VAL A O 1
ATOM 1215 N N . CYS A 1 154 ? -11.055 -43.156 -8.945 1 98.56 154 CYS A N 1
ATOM 1216 C CA . CYS A 1 154 ? -10.82 -43.344 -10.375 1 98.56 154 CYS A CA 1
ATOM 1217 C C . CYS A 1 154 ? -9.328 -43.531 -10.656 1 98.56 154 CYS A C 1
ATOM 1219 O O . CYS A 1 154 ? -8.531 -42.625 -10.406 1 98.56 154 CYS A O 1
ATOM 1221 N N . GLY A 1 155 ? -8.922 -44.656 -11.109 1 98.5 155 GLY A N 1
ATOM 1222 C CA . GLY A 1 155 ? -7.551 -44.906 -11.523 1 98.5 155 GLY A CA 1
ATOM 1223 C C . GLY A 1 155 ? -7.359 -44.875 -13.031 1 98.5 155 GLY A C 1
ATOM 1224 O O . GLY A 1 155 ? -8.172 -45.406 -13.789 1 98.5 155 GLY A O 1
ATOM 1225 N N . LEU A 1 156 ? -6.363 -44.25 -13.484 1 98.56 156 LEU A N 1
ATOM 1226 C CA . LEU A 1 156 ? -6.004 -44.188 -14.898 1 98.56 156 LEU A CA 1
ATOM 1227 C C . LEU A 1 156 ? -4.816 -45.094 -15.203 1 98.56 156 LEU A C 1
ATOM 1229 O O . LEU A 1 156 ? -3.877 -45.156 -14.406 1 98.56 156 LEU A O 1
ATOM 1233 N N . PRO A 1 157 ? -4.844 -45.719 -16.297 1 98.5 157 PRO A N 1
ATOM 1234 C CA . PRO A 1 157 ? -3.758 -46.656 -16.625 1 98.5 157 PRO A CA 1
ATOM 1235 C C . PRO A 1 157 ? -2.502 -45.938 -17.125 1 98.5 157 PRO A C 1
ATOM 1237 O O . PRO A 1 157 ? -2.582 -45.062 -18 1 98.5 157 PRO A O 1
ATOM 1240 N N . PHE A 1 158 ? -1.383 -46.25 -16.531 1 98.69 158 PHE A N 1
ATOM 1241 C CA . PHE A 1 158 ? -0.05 -45.844 -16.969 1 98.69 158 PHE A CA 1
ATOM 1242 C C . PHE A 1 158 ? 0.816 -47.062 -17.25 1 98.69 158 PHE A C 1
ATOM 1244 O O . PHE A 1 158 ? 0.682 -48.094 -16.594 1 98.69 158 PHE A O 1
ATOM 1251 N N . THR A 1 159 ? 1.65 -46.938 -18.219 1 98.56 159 THR A N 1
ATOM 1252 C CA . THR A 1 159 ? 2.609 -48 -18.484 1 98.56 159 THR A CA 1
ATOM 1253 C C . THR A 1 159 ? 3.934 -47.75 -17.781 1 98.56 159 THR A C 1
ATOM 1255 O O . THR A 1 159 ? 4.562 -46.719 -18 1 98.56 159 THR A O 1
ATOM 1258 N N . ARG A 1 160 ? 4.273 -48.594 -16.906 1 98.44 160 ARG A N 1
ATOM 1259 C CA . ARG A 1 160 ? 5.602 -48.562 -16.297 1 98.44 160 ARG A CA 1
ATOM 1260 C C . ARG A 1 160 ? 6.68 -48.906 -17.312 1 98.44 160 ARG A C 1
ATOM 1262 O O . ARG A 1 160 ? 6.66 -50 -17.891 1 98.44 160 ARG A O 1
ATOM 1269 N N . GLN A 1 161 ? 7.629 -48.062 -17.531 1 97.5 161 GLN A N 1
ATOM 1270 C CA . GLN A 1 161 ? 8.492 -48.156 -18.703 1 97.5 161 GLN A CA 1
ATOM 1271 C C . GLN A 1 161 ? 9.578 -49.219 -18.5 1 97.5 161 GLN A C 1
ATOM 1273 O O . GLN A 1 161 ? 10.156 -49.719 -19.469 1 97.5 161 GLN A O 1
ATOM 1278 N N . SER A 1 162 ? 9.914 -49.562 -17.25 1 96.19 162 SER A N 1
ATOM 1279 C CA . SER A 1 162 ? 10.977 -50.531 -16.984 1 96.19 162 SER A CA 1
ATOM 1280 C C . SER A 1 162 ? 10.586 -51.938 -17.469 1 96.19 162 SER A C 1
ATOM 1282 O O . SER A 1 162 ? 11.43 -52.688 -17.953 1 96.19 162 SER A O 1
ATOM 1284 N N . ASP A 1 163 ? 9.258 -52.344 -17.453 1 96.94 163 ASP A N 1
ATOM 1285 C CA . ASP A 1 163 ? 8.867 -53.688 -17.797 1 96.94 163 ASP A CA 1
ATOM 1286 C C . ASP A 1 163 ? 7.594 -53.719 -18.641 1 96.94 163 ASP A C 1
ATOM 1288 O O . ASP A 1 163 ? 7.125 -54.781 -19.047 1 96.94 163 ASP A O 1
ATOM 1292 N N . GLY A 1 164 ? 7.027 -52.562 -18.812 1 97.06 164 GLY A N 1
ATOM 1293 C CA . GLY A 1 164 ? 5.879 -52.469 -19.688 1 97.06 164 GLY A CA 1
ATOM 1294 C C . GLY A 1 164 ? 4.562 -52.781 -19 1 97.06 164 GLY A C 1
ATOM 1295 O O . GLY A 1 164 ? 3.514 -52.812 -19.641 1 97.06 164 GLY A O 1
ATOM 1296 N N . GLU A 1 165 ? 4.559 -52.875 -17.703 1 97.81 165 GLU A N 1
ATOM 1297 C CA . GLU A 1 165 ? 3.352 -53.219 -16.953 1 97.81 165 GLU A CA 1
ATOM 1298 C C . GLU A 1 165 ? 2.424 -52 -16.828 1 97.81 165 GLU A C 1
ATOM 1300 O O . GLU A 1 165 ? 2.887 -50.875 -16.688 1 97.81 165 GLU A O 1
ATOM 1305 N N . THR A 1 166 ? 1.097 -52.344 -16.922 1 98.25 166 THR A N 1
ATOM 1306 C CA . THR A 1 166 ? 0.099 -51.281 -16.688 1 98.25 166 THR A CA 1
ATOM 1307 C C . THR A 1 166 ? -0.131 -51.094 -15.188 1 98.25 166 THR A C 1
ATOM 1309 O O . THR A 1 166 ? -0.372 -52.062 -14.453 1 98.25 166 THR A O 1
ATOM 1312 N N . VAL A 1 167 ? 0.02 -49.938 -14.727 1 98.38 167 VAL A N 1
ATOM 1313 C CA . VAL A 1 167 ? -0.234 -49.562 -13.344 1 98.38 167 VAL A CA 1
ATOM 1314 C C . VAL A 1 167 ? -1.324 -48.5 -13.289 1 98.38 167 VAL A C 1
ATOM 1316 O O . VAL A 1 167 ? -1.271 -47.5 -14.031 1 98.38 167 VAL A O 1
ATOM 1319 N N . TYR A 1 168 ? -2.354 -48.656 -12.461 1 98.56 168 TYR A N 1
ATOM 1320 C CA . TYR A 1 168 ? -3.412 -47.688 -12.305 1 98.56 168 TYR A CA 1
ATOM 1321 C C . TYR A 1 168 ? -3.043 -46.656 -11.242 1 98.56 168 TYR A C 1
ATOM 1323 O O . TYR A 1 168 ? -2.775 -47 -10.094 1 98.56 168 TYR A O 1
ATOM 1331 N N . ILE A 1 169 ? -2.99 -45.438 -11.625 1 98.56 169 ILE A N 1
ATOM 1332 C CA . ILE A 1 169 ? -2.66 -44.344 -10.742 1 98.56 169 ILE A CA 1
ATOM 1333 C C . ILE A 1 169 ? -3.891 -43.469 -10.547 1 98.56 169 ILE A C 1
ATOM 1335 O O . ILE A 1 169 ? -4.516 -43.031 -11.516 1 98.56 169 ILE A O 1
ATOM 1339 N N . PRO A 1 170 ? -4.285 -43.188 -9.258 1 98.38 170 PRO A N 1
ATOM 1340 C CA . PRO A 1 170 ? -5.465 -42.375 -9.016 1 98.38 170 PRO A CA 1
ATOM 1341 C C . PRO A 1 170 ? -5.375 -41 -9.68 1 98.38 170 PRO A C 1
ATOM 1343 O O . PRO A 1 170 ? -4.34 -40.312 -9.586 1 98.38 170 PRO A O 1
ATOM 1346 N N . MET A 1 171 ? -6.469 -40.594 -10.359 1 98.25 171 MET A N 1
ATOM 1347 C CA . MET A 1 171 ? -6.543 -39.25 -10.938 1 98.25 171 MET A CA 1
ATOM 1348 C C . MET A 1 171 ? -6.289 -38.188 -9.867 1 98.25 171 MET A C 1
ATOM 1350 O O . MET A 1 171 ? -5.699 -37.156 -10.156 1 98.25 171 MET A O 1
ATOM 1354 N N . ASN A 1 172 ? -6.668 -38.406 -8.617 1 98.12 172 ASN A N 1
ATOM 1355 C CA . ASN A 1 172 ? -6.426 -37.469 -7.52 1 98.12 172 ASN A CA 1
ATOM 1356 C C . ASN A 1 172 ? -4.938 -37.188 -7.355 1 98.12 172 ASN A C 1
ATOM 1358 O O . ASN A 1 172 ? -4.539 -36.031 -7.223 1 98.12 172 ASN A O 1
ATOM 1362 N N . ILE A 1 173 ? -4.102 -38.219 -7.402 1 97.94 173 ILE A N 1
ATOM 1363 C CA . ILE A 1 173 ? -2.662 -38.031 -7.242 1 97.94 173 ILE A CA 1
ATOM 1364 C C . ILE A 1 173 ? -2.105 -37.219 -8.406 1 97.94 173 ILE A C 1
ATOM 1366 O O . ILE A 1 173 ? -1.311 -36.312 -8.211 1 97.94 173 ILE A O 1
ATOM 1370 N N . VAL A 1 174 ? -2.576 -37.531 -9.609 1 97.75 174 VAL A N 1
ATOM 1371 C CA . VAL A 1 174 ? -2.121 -36.812 -10.805 1 97.75 174 VAL A CA 1
ATOM 1372 C C . VAL A 1 174 ? -2.434 -35.344 -10.68 1 97.75 174 VAL A C 1
ATOM 1374 O O . VAL A 1 174 ? -1.566 -34.5 -10.914 1 97.75 174 VA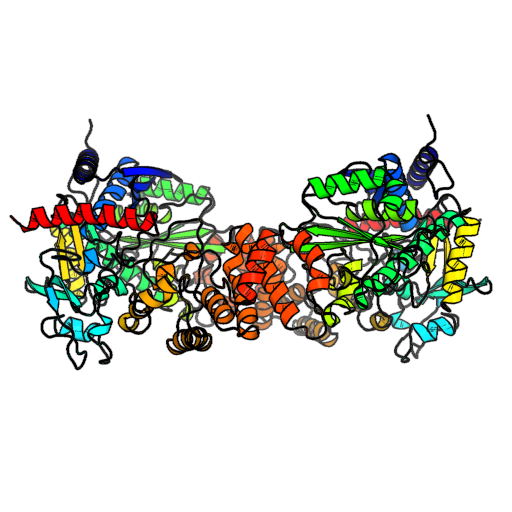L A O 1
ATOM 1377 N N . GLY A 1 175 ? -3.656 -35.062 -10.234 1 96.44 175 GLY A N 1
ATOM 1378 C CA . GLY A 1 175 ? -4.102 -33.688 -10.125 1 96.44 175 GLY A CA 1
ATOM 1379 C C . GLY A 1 175 ? -3.479 -32.938 -8.961 1 96.44 175 GLY A C 1
ATOM 1380 O O . GLY A 1 175 ? -3.219 -31.734 -9.047 1 96.44 175 GLY A O 1
ATOM 1381 N N . ASN A 1 176 ? -3.154 -33.594 -7.855 1 96.31 176 ASN A N 1
ATOM 1382 C CA . ASN A 1 176 ? -2.684 -32.969 -6.629 1 96.31 176 ASN A CA 1
ATOM 1383 C C . ASN A 1 176 ? -1.178 -32.719 -6.668 1 96.31 176 ASN A C 1
ATOM 1385 O O . ASN A 1 176 ? -0.694 -31.703 -6.164 1 96.31 176 ASN A O 1
ATOM 1389 N N . LEU A 1 177 ? -0.485 -33.625 -7.266 1 97.38 177 LEU A N 1
ATOM 1390 C CA . LEU A 1 177 ? 0.954 -33.594 -7.035 1 97.38 177 LEU A CA 1
ATOM 1391 C C . LEU A 1 177 ? 1.7 -33.188 -8.297 1 97.38 177 LEU A C 1
ATOM 1393 O O . LEU A 1 177 ? 2.779 -32.594 -8.219 1 97.38 177 LEU A O 1
ATOM 1397 N N . TYR A 1 178 ? 1.194 -33.531 -9.477 1 97.62 178 TYR A N 1
ATOM 1398 C CA . TYR A 1 178 ? 1.996 -33.344 -10.68 1 97.62 178 TYR A CA 1
ATOM 1399 C C . TYR A 1 178 ? 1.5 -32.156 -11.508 1 97.62 178 TYR A C 1
ATOM 1401 O O . TYR A 1 178 ? 2.277 -31.531 -12.227 1 97.62 178 TYR A O 1
ATOM 1409 N N . VAL A 1 179 ? 0.161 -31.906 -11.516 1 94.44 179 VAL A N 1
ATOM 1410 C CA . VAL A 1 179 ? -0.443 -30.766 -12.195 1 94.44 179 VAL A CA 1
ATOM 1411 C C . VAL A 1 179 ? -0.069 -30.781 -13.672 1 94.44 179 VAL A C 1
ATOM 1413 O O . VAL A 1 179 ? -0.328 -31.766 -14.375 1 94.44 179 VAL A O 1
ATOM 1416 N N . SER A 1 180 ? 0.674 -29.844 -14.125 1 96.62 180 SER A N 1
ATOM 1417 C CA . SER A 1 180 ? 0.921 -29.781 -15.562 1 96.62 180 SER A CA 1
ATOM 1418 C C . SER A 1 180 ? 2.277 -30.375 -15.922 1 96.62 180 SER A C 1
ATOM 1420 O O . SER A 1 180 ? 2.678 -30.375 -17.094 1 96.62 180 SER A O 1
ATOM 1422 N N . ASN A 1 181 ? 3.008 -30.891 -15.023 1 97.44 181 ASN A N 1
ATOM 1423 C CA . ASN A 1 181 ? 4.352 -31.391 -15.297 1 97.44 181 ASN A CA 1
ATOM 1424 C C . ASN A 1 181 ? 4.309 -32.719 -16.047 1 97.44 181 ASN A C 1
ATOM 1426 O O . ASN A 1 181 ? 3.537 -33.625 -15.688 1 97.44 181 ASN A O 1
ATOM 1430 N N . GLY A 1 182 ? 5.082 -32.812 -17.078 1 98.06 182 GLY A N 1
ATOM 1431 C CA . GLY A 1 182 ? 5.273 -34.062 -17.797 1 98.06 182 GLY A CA 1
ATOM 1432 C C . GLY A 1 182 ? 4.242 -34.312 -18.891 1 98.06 182 GLY A C 1
ATOM 1433 O O . GLY A 1 182 ? 4.113 -35.406 -19.406 1 98.06 182 GLY A O 1
ATOM 1434 N N . MET A 1 183 ? 3.471 -33.312 -19.219 1 98.31 183 MET A N 1
ATOM 1435 C CA . MET A 1 183 ? 2.516 -33.406 -20.328 1 98.31 183 MET A CA 1
ATOM 1436 C C . MET A 1 183 ? 3.111 -32.875 -21.625 1 98.31 183 MET A C 1
ATOM 1438 O O . MET A 1 183 ? 3.852 -31.875 -21.594 1 98.31 183 MET A O 1
ATOM 1442 N N . SER A 1 184 ? 2.75 -33.5 -22.703 1 98.12 184 SER A N 1
ATOM 1443 C CA . SER A 1 184 ? 3.246 -33 -23.984 1 98.12 184 SER A CA 1
ATOM 1444 C C . SER A 1 184 ? 2.43 -33.562 -25.141 1 98.12 184 SER A C 1
ATOM 1446 O O . SER A 1 184 ? 1.849 -34.656 -25.031 1 98.12 184 SER A O 1
ATOM 1448 N N . ALA A 1 185 ? 2.348 -32.844 -26.172 1 97.62 185 ALA A N 1
ATOM 1449 C CA . ALA A 1 185 ? 1.809 -33.281 -27.453 1 97.62 185 ALA A CA 1
ATOM 1450 C C . ALA A 1 185 ? 2.828 -33.094 -28.562 1 97.62 185 ALA A C 1
ATOM 1452 O O . ALA A 1 185 ? 3.711 -32.219 -28.469 1 97.62 185 ALA A O 1
ATOM 1453 N N . GLY A 1 186 ? 2.746 -33.906 -29.562 1 93.75 186 GLY A N 1
ATOM 1454 C CA . GLY A 1 186 ? 3.666 -33.75 -30.672 1 93.75 186 GLY A CA 1
ATOM 1455 C C . GLY A 1 186 ? 3.24 -34.562 -31.891 1 93.75 186 GLY A C 1
ATOM 1456 O O . GLY A 1 186 ? 2.215 -35.25 -31.875 1 93.75 186 GLY A O 1
ATOM 1457 N N . ASN A 1 187 ? 4.016 -34.406 -32.969 1 92.75 187 ASN A N 1
ATOM 1458 C CA . ASN A 1 187 ? 3.727 -35.031 -34.25 1 92.75 187 ASN A CA 1
ATOM 1459 C C . ASN A 1 187 ? 3.992 -36.531 -34.219 1 92.75 187 ASN A C 1
ATOM 1461 O O . ASN A 1 187 ? 3.385 -37.281 -34.969 1 92.75 187 ASN A O 1
ATOM 1465 N N . THR A 1 188 ? 4.906 -36.906 -33.281 1 95 188 THR A N 1
ATOM 1466 C CA . THR A 1 188 ? 5.207 -38.344 -33.062 1 95 188 THR A CA 1
ATOM 1467 C C . THR A 1 188 ? 5.336 -38.656 -31.578 1 95 188 THR A C 1
ATOM 1469 O O . THR A 1 188 ? 5.57 -37.75 -30.781 1 95 188 THR A O 1
ATOM 1472 N N . PRO A 1 189 ? 5.199 -39.906 -31.25 1 96.88 189 PRO A N 1
ATOM 1473 C CA . PRO A 1 189 ? 5.34 -40.281 -29.844 1 96.88 189 PRO A CA 1
ATOM 1474 C C . PRO A 1 189 ? 6.691 -39.875 -29.25 1 96.88 189 PRO A C 1
ATOM 1476 O O . PRO A 1 189 ? 6.75 -39.312 -28.172 1 96.88 189 PRO A O 1
ATOM 1479 N N . ASN A 1 190 ? 7.754 -40.125 -29.984 1 96.12 190 ASN A N 1
ATOM 1480 C CA . ASN A 1 190 ? 9.086 -39.812 -29.469 1 96.12 190 ASN A CA 1
ATOM 1481 C C . ASN A 1 190 ? 9.281 -38.312 -29.297 1 96.12 190 ASN A C 1
ATOM 1483 O O . ASN A 1 190 ? 9.844 -37.875 -28.297 1 96.12 190 ASN A O 1
ATOM 1487 N N . GLU A 1 191 ? 8.797 -37.562 -30.266 1 95.69 191 GLU A N 1
ATOM 1488 C CA . GLU A 1 191 ? 8.883 -36.125 -30.141 1 95.69 191 GLU A CA 1
ATOM 1489 C C . GLU A 1 191 ? 8.18 -35.625 -28.875 1 95.69 191 GLU A C 1
ATOM 1491 O O . GLU A 1 191 ? 8.758 -34.844 -28.109 1 95.69 191 GLU A O 1
ATOM 1496 N N . ALA A 1 192 ? 6.969 -36.094 -28.672 1 97.75 192 ALA A N 1
ATOM 1497 C CA . ALA A 1 192 ? 6.172 -35.688 -27.516 1 97.75 192 ALA A CA 1
ATOM 1498 C C . ALA A 1 192 ? 6.82 -36.156 -26.219 1 97.75 192 ALA A C 1
ATOM 1500 O O . ALA A 1 192 ? 6.922 -35.375 -25.25 1 97.75 192 ALA A O 1
ATOM 1501 N N . ARG A 1 193 ? 7.297 -37.375 -26.219 1 98.12 193 ARG A N 1
ATOM 1502 C CA . ARG A 1 193 ? 7.875 -37.938 -25.016 1 98.12 193 ARG A CA 1
ATOM 1503 C C . ARG A 1 193 ? 9.188 -37.25 -24.656 1 98.12 193 ARG A C 1
ATOM 1505 O O . ARG A 1 193 ? 9.484 -37.031 -23.484 1 98.12 193 ARG A O 1
ATOM 1512 N N . VAL A 1 194 ? 9.977 -36.875 -25.672 1 98.12 194 VAL A N 1
ATOM 1513 C CA . VAL A 1 194 ? 11.203 -36.125 -25.422 1 98.12 194 VAL A CA 1
ATOM 1514 C C . VAL A 1 194 ? 10.867 -34.781 -24.797 1 98.12 194 VAL A C 1
ATOM 1516 O O . VAL A 1 194 ? 11.523 -34.375 -23.828 1 98.12 194 VAL A O 1
ATOM 1519 N N . GLN A 1 195 ? 9.852 -34.156 -25.328 1 97.69 195 GLN A N 1
ATOM 1520 C CA . GLN A 1 195 ? 9.438 -32.875 -24.75 1 97.69 195 GLN A CA 1
ATOM 1521 C C . GLN A 1 195 ? 8.961 -33.031 -23.312 1 97.69 195 GLN A C 1
ATOM 1523 O O . GLN A 1 195 ? 9.328 -32.25 -22.438 1 97.69 195 GLN A O 1
ATOM 1528 N N . GLY A 1 196 ? 8.164 -34.062 -23.031 1 98.31 196 GLY A N 1
ATOM 1529 C CA . GLY A 1 196 ? 7.66 -34.312 -21.688 1 98.31 196 GLY A CA 1
ATOM 1530 C C . GLY A 1 196 ? 8.758 -34.625 -20.688 1 98.31 196 GLY A C 1
ATOM 1531 O O . GLY A 1 196 ? 8.773 -34.062 -19.594 1 98.31 196 GLY A O 1
ATOM 1532 N N . LEU A 1 197 ? 9.711 -35.469 -21.094 1 98.62 197 LEU A N 1
ATOM 1533 C CA . LEU A 1 197 ? 10.828 -35.844 -20.219 1 98.62 197 LEU A CA 1
ATOM 1534 C C . LEU A 1 197 ? 11.727 -34.625 -19.969 1 98.62 197 LEU A C 1
ATOM 1536 O O . LEU A 1 197 ? 12.219 -34.438 -18.859 1 98.62 197 LEU A O 1
ATOM 1540 N N . SER A 1 198 ? 11.922 -33.844 -20.984 1 98.38 198 SER A N 1
ATOM 1541 C CA . SER A 1 198 ? 12.727 -32.625 -20.844 1 98.38 198 SER A CA 1
ATOM 1542 C C . SER A 1 198 ? 12.109 -31.672 -19.828 1 98.38 198 SER A C 1
ATOM 1544 O O . SER A 1 198 ? 12.82 -31.078 -19.016 1 98.38 198 SER A O 1
ATOM 1546 N N . GLU A 1 199 ? 10.781 -31.562 -19.859 1 98.31 199 GLU A N 1
ATOM 1547 C CA . GLU A 1 199 ? 10.109 -30.703 -18.891 1 98.31 199 GLU A CA 1
ATOM 1548 C C . GLU A 1 199 ? 10.305 -31.203 -17.469 1 98.31 199 GLU A C 1
ATOM 1550 O O . GLU A 1 199 ? 10.516 -30.422 -16.547 1 98.31 199 GLU A O 1
ATOM 1555 N N . VAL A 1 200 ? 10.266 -32.5 -17.266 1 98.62 200 VAL A N 1
ATOM 1556 C CA . VAL A 1 200 ? 10.484 -33.094 -15.961 1 98.62 200 VAL A CA 1
ATOM 1557 C C . VAL A 1 200 ? 11.891 -32.75 -15.461 1 98.62 200 VAL A C 1
ATOM 1559 O O . VAL A 1 200 ? 12.062 -32.344 -14.312 1 98.62 200 VAL A O 1
ATOM 1562 N N . PHE A 1 201 ? 12.891 -32.906 -16.344 1 98.69 201 PHE A N 1
ATOM 1563 C CA . PHE A 1 201 ? 14.258 -32.562 -15.977 1 98.69 201 PHE A CA 1
ATOM 1564 C C . PHE A 1 201 ? 14.375 -31.062 -15.672 1 98.69 201 PHE A C 1
ATOM 1566 O O . PHE A 1 201 ? 15.016 -30.672 -14.695 1 98.69 201 PHE A O 1
ATOM 1573 N N . GLU A 1 202 ? 13.766 -30.281 -16.516 1 98.44 202 GLU A N 1
ATOM 1574 C CA . GLU A 1 202 ? 13.82 -28.828 -16.328 1 98.44 202 GLU A CA 1
ATOM 1575 C C . GLU A 1 202 ? 13.367 -28.438 -14.938 1 98.44 202 GLU A C 1
ATOM 1577 O O . GLU A 1 202 ? 14.094 -27.75 -14.211 1 98.44 202 GLU A O 1
ATOM 1582 N N . ARG A 1 203 ? 12.188 -28.906 -14.531 1 98.12 203 ARG A N 1
ATOM 1583 C CA . ARG A 1 203 ? 11.602 -28.484 -13.266 1 98.12 203 ARG A CA 1
ATOM 1584 C C . ARG A 1 203 ? 12.344 -29.094 -12.078 1 98.12 203 ARG A C 1
ATOM 1586 O O . ARG A 1 203 ? 12.555 -28.438 -11.062 1 98.12 203 ARG A O 1
ATOM 1593 N N . HIS A 1 204 ? 12.734 -30.312 -12.203 1 98.25 204 HIS A N 1
ATOM 1594 C CA . HIS A 1 204 ? 13.438 -30.969 -11.117 1 98.25 204 HIS A CA 1
ATOM 1595 C C . HIS A 1 204 ? 14.797 -30.328 -10.867 1 98.25 204 HIS A C 1
ATOM 1597 O O . HIS A 1 204 ? 15.164 -30.062 -9.719 1 98.25 204 HIS A O 1
ATOM 1603 N N . ILE A 1 205 ? 15.555 -30.141 -11.898 1 98.5 205 ILE A N 1
ATOM 1604 C CA . ILE A 1 205 ? 16.906 -29.609 -11.766 1 98.5 205 ILE A CA 1
ATOM 1605 C C . ILE A 1 205 ? 16.844 -28.125 -11.383 1 98.5 205 ILE A C 1
ATOM 1607 O O . ILE A 1 205 ? 17.672 -27.641 -10.609 1 98.5 205 ILE A O 1
ATOM 1611 N N . LYS A 1 206 ? 15.859 -27.406 -11.938 1 98.19 206 LYS A N 1
ATOM 1612 C CA . LYS A 1 206 ? 15.602 -26.047 -11.461 1 98.19 206 LYS A CA 1
ATOM 1613 C C . LYS A 1 206 ? 15.461 -26.016 -9.938 1 98.19 206 LYS A C 1
ATOM 1615 O O . LYS A 1 206 ? 16.141 -25.234 -9.266 1 98.19 206 LYS A O 1
ATOM 1620 N N . ASN A 1 207 ? 14.586 -26.875 -9.398 1 97.94 207 ASN A N 1
ATOM 1621 C CA . ASN A 1 207 ? 14.352 -26.906 -7.961 1 97.94 207 ASN A CA 1
ATOM 1622 C C . ASN A 1 207 ? 15.633 -27.25 -7.195 1 97.94 207 ASN A C 1
ATOM 1624 O O . ASN A 1 207 ? 15.906 -26.656 -6.148 1 97.94 207 ASN A O 1
ATOM 1628 N N . ARG A 1 208 ? 16.391 -28.172 -7.75 1 98.12 208 ARG A N 1
ATOM 1629 C CA . ARG A 1 208 ? 17.641 -28.547 -7.094 1 98.12 208 ARG A CA 1
ATOM 1630 C C . ARG A 1 208 ? 18.609 -27.375 -7.066 1 98.12 208 ARG A C 1
ATOM 1632 O O . ARG A 1 208 ? 19.203 -27.078 -6.027 1 98.12 208 ARG A O 1
ATOM 1639 N N . ILE A 1 209 ? 18.766 -26.703 -8.188 1 98.56 209 ILE A N 1
ATOM 1640 C CA . ILE A 1 209 ? 19.672 -25.578 -8.305 1 98.56 209 ILE A CA 1
ATOM 1641 C C . ILE A 1 209 ? 19.297 -24.5 -7.305 1 98.56 209 ILE A C 1
ATOM 1643 O O . ILE A 1 209 ? 20.141 -23.953 -6.598 1 98.56 209 ILE A O 1
ATOM 1647 N N . ILE A 1 210 ? 18 -24.203 -7.199 1 98.19 210 ILE A N 1
ATOM 1648 C CA . ILE A 1 210 ? 17.516 -23.156 -6.309 1 98.19 210 ILE A CA 1
ATOM 1649 C C . ILE A 1 210 ? 17.656 -23.609 -4.855 1 98.19 210 ILE A C 1
ATOM 1651 O O . ILE A 1 210 ? 18.281 -22.922 -4.047 1 98.19 210 ILE A O 1
ATOM 1655 N N . ALA A 1 211 ? 17.141 -24.797 -4.508 1 98.12 211 ALA A N 1
ATOM 1656 C CA . ALA A 1 211 ? 17.094 -25.281 -3.131 1 98.12 211 ALA A CA 1
ATOM 1657 C C . ALA A 1 211 ? 18.5 -25.422 -2.553 1 98.12 211 ALA A C 1
ATOM 1659 O O . ALA A 1 211 ? 18.719 -25.172 -1.363 1 98.12 211 ALA A O 1
ATOM 1660 N N . GLU A 1 212 ? 19.484 -25.812 -3.414 1 98.19 212 GLU A N 1
ATOM 1661 C CA . GLU A 1 212 ? 20.844 -26.047 -2.945 1 98.19 212 GLU A CA 1
ATOM 1662 C C . GLU A 1 212 ? 21.719 -24.828 -3.195 1 98.19 212 GLU A C 1
ATOM 1664 O O . GLU A 1 212 ? 22.922 -24.859 -2.945 1 98.19 212 GLU A O 1
ATOM 1669 N N . SER A 1 213 ? 21.172 -23.766 -3.686 1 97.69 213 SER A N 1
ATOM 1670 C CA . SER A 1 213 ? 21.891 -22.531 -3.969 1 97.69 213 SER A CA 1
ATOM 1671 C C . SER A 1 213 ? 23.156 -22.797 -4.781 1 97.69 213 SER A C 1
ATOM 1673 O O . SER A 1 213 ? 24.234 -22.328 -4.43 1 97.69 213 SER A O 1
ATOM 1675 N N . ILE A 1 214 ? 23 -23.531 -5.898 1 98.5 214 ILE A N 1
ATOM 1676 C CA . ILE A 1 214 ? 24.141 -23.953 -6.699 1 98.5 214 ILE A CA 1
ATOM 1677 C C . ILE A 1 214 ? 24.609 -22.797 -7.578 1 98.5 214 ILE A C 1
ATOM 1679 O O . ILE A 1 214 ? 23.812 -22.188 -8.289 1 98.5 214 ILE A O 1
ATOM 1683 N N . SER A 1 215 ? 25.891 -22.469 -7.473 1 98.25 215 SER A N 1
ATOM 1684 C CA . SER A 1 215 ? 26.5 -21.5 -8.383 1 98.25 215 SER A CA 1
ATOM 1685 C C . SER A 1 215 ? 26.75 -22.125 -9.758 1 98.25 215 SER A C 1
ATOM 1687 O O . SER A 1 215 ? 27.469 -23.125 -9.859 1 98.25 215 SER A O 1
ATOM 1689 N N . LEU A 1 216 ? 26.203 -21.562 -10.789 1 98.12 216 LEU A N 1
ATOM 1690 C CA . LEU A 1 216 ? 26.234 -22.172 -12.109 1 98.12 216 LEU A CA 1
ATOM 1691 C C . LEU A 1 216 ? 27.328 -21.562 -12.969 1 98.12 216 LEU A C 1
ATOM 1693 O O . LEU A 1 216 ? 27.641 -20.375 -12.844 1 98.12 216 LEU A O 1
ATOM 1697 N N . PRO A 1 217 ? 27.984 -22.328 -13.812 1 98.44 217 PRO A N 1
ATOM 1698 C CA . PRO A 1 217 ? 28.969 -21.766 -14.742 1 98.44 217 PRO A CA 1
ATOM 1699 C C . PRO A 1 217 ? 28.328 -21 -15.898 1 98.44 217 PRO A C 1
ATOM 1701 O O . PRO A 1 217 ? 27.344 -21.469 -16.469 1 98.44 217 PRO A O 1
ATOM 1704 N N . GLU A 1 218 ? 28.906 -19.875 -16.234 1 98.12 218 GLU A N 1
ATOM 1705 C CA . GLU A 1 218 ? 28.438 -19.094 -17.391 1 98.12 218 GLU A CA 1
ATOM 1706 C C . GLU A 1 218 ? 28.75 -19.812 -18.703 1 98.12 218 GLU A C 1
ATOM 1708 O O . GLU A 1 218 ? 29.781 -20.469 -18.828 1 98.12 218 GLU A O 1
ATOM 1713 N N . ILE A 1 219 ? 27.891 -19.734 -19.609 1 98.69 219 ILE A N 1
ATOM 1714 C CA . ILE A 1 219 ? 28.172 -20.219 -20.953 1 98.69 219 ILE A CA 1
ATOM 1715 C C . ILE A 1 219 ? 29.172 -19.312 -21.641 1 98.69 219 ILE A C 1
ATOM 1717 O O . ILE A 1 219 ? 28.938 -18.109 -21.766 1 98.69 219 ILE A O 1
ATOM 1721 N N . PRO A 1 220 ? 30.266 -19.844 -22.109 1 98.38 220 PRO A N 1
ATOM 1722 C CA . PRO A 1 220 ? 31.281 -19 -22.734 1 98.38 220 PRO A CA 1
ATOM 1723 C C . PRO A 1 220 ? 30.781 -18.266 -23.969 1 98.38 220 PRO A C 1
ATOM 1725 O O . PRO A 1 220 ? 29.938 -18.797 -24.703 1 98.38 220 PRO A O 1
ATOM 1728 N N . ALA A 1 221 ? 31.359 -17.156 -24.219 1 97.5 221 ALA A N 1
ATOM 1729 C CA . ALA A 1 221 ? 30.969 -16.297 -25.344 1 97.5 221 ALA A CA 1
ATOM 1730 C C . ALA A 1 221 ? 31.109 -17.031 -26.672 1 97.5 221 ALA A C 1
ATOM 1732 O O . ALA A 1 221 ? 30.297 -16.828 -27.578 1 97.5 221 ALA A O 1
ATOM 1733 N N . GLU A 1 222 ? 32.062 -17.797 -26.734 1 97.88 222 GLU A N 1
ATOM 1734 C CA . GLU A 1 222 ? 32.312 -18.531 -27.969 1 97.88 222 GLU A CA 1
ATOM 1735 C C . GLU A 1 222 ? 31.188 -19.516 -28.266 1 97.88 222 GLU A C 1
ATOM 1737 O O . GLU A 1 222 ? 30.844 -19.75 -29.422 1 97.88 222 GLU A O 1
ATOM 1742 N N . VAL A 1 223 ? 30.719 -20.172 -27.234 1 98.31 223 VAL A N 1
ATOM 1743 C CA . VAL A 1 223 ? 29.609 -21.109 -27.375 1 98.31 223 VAL A CA 1
ATOM 1744 C C . VAL A 1 223 ? 28.328 -20.359 -27.688 1 98.31 223 VAL A C 1
ATOM 1746 O O . VAL A 1 223 ? 27.547 -20.75 -28.562 1 98.31 223 VAL A O 1
ATOM 1749 N N . MET A 1 224 ? 28.109 -19.188 -27.062 1 98.38 224 MET A N 1
ATOM 1750 C CA . MET A 1 224 ? 26.938 -18.344 -27.312 1 98.38 224 MET A CA 1
ATOM 1751 C C . MET A 1 224 ? 26.906 -17.891 -28.766 1 98.38 224 MET A C 1
ATOM 1753 O O . MET A 1 224 ? 25.828 -17.828 -29.375 1 98.38 224 MET A O 1
ATOM 1757 N N . ALA A 1 225 ? 28 -17.672 -29.312 1 97.88 225 ALA A N 1
ATOM 1758 C CA . ALA A 1 225 ? 28.125 -17.125 -30.672 1 97.88 225 ALA A CA 1
ATOM 1759 C C . ALA A 1 225 ? 27.562 -18.109 -31.703 1 97.88 225 ALA A C 1
ATOM 1761 O O . ALA A 1 225 ? 27.234 -17.703 -32.812 1 97.88 225 ALA A O 1
ATOM 1762 N N . ARG A 1 226 ? 27.484 -19.422 -31.344 1 97.88 226 ARG A N 1
ATOM 1763 C CA . ARG A 1 226 ? 26.906 -20.422 -32.219 1 97.88 226 ARG A CA 1
ATOM 1764 C C . ARG A 1 226 ? 25.406 -20.188 -32.406 1 97.88 226 ARG A C 1
ATOM 1766 O O . ARG A 1 226 ? 24.797 -20.766 -33.312 1 97.88 226 ARG A O 1
ATOM 1773 N N . TYR A 1 227 ? 24.844 -19.375 -31.656 1 97.81 227 TYR A N 1
ATOM 1774 C CA . TYR A 1 227 ? 23.406 -19.141 -31.672 1 97.81 227 TYR A CA 1
ATOM 1775 C C . TYR A 1 227 ? 23.094 -17.641 -31.797 1 97.81 227 TYR A C 1
ATOM 1777 O O . TYR A 1 227 ? 22.578 -17.031 -30.844 1 97.81 227 TYR A O 1
ATOM 1785 N N . PRO A 1 228 ? 23.266 -17.094 -32.938 1 97.81 228 PRO A N 1
ATOM 1786 C CA . PRO A 1 228 ? 23.219 -15.641 -33.125 1 97.81 228 PRO A CA 1
ATOM 1787 C C . PRO A 1 228 ? 21.844 -15.055 -32.781 1 97.81 228 PRO A C 1
ATOM 1789 O O . PRO A 1 228 ? 21.75 -13.93 -32.281 1 97.81 228 PRO A O 1
ATOM 1792 N N . GLY A 1 229 ? 20.734 -15.758 -33.062 1 97.31 229 GLY A N 1
ATOM 1793 C CA . GLY A 1 229 ? 19.422 -15.266 -32.688 1 97.31 229 GLY A CA 1
ATOM 1794 C C . GLY A 1 229 ? 19.266 -15.031 -31.219 1 97.31 229 GLY A C 1
ATOM 1795 O O . GLY A 1 229 ? 18.734 -14.008 -30.797 1 97.31 229 GLY A O 1
ATOM 1796 N N . VAL A 1 230 ? 19.797 -15.914 -30.406 1 98.06 230 VAL A N 1
ATOM 1797 C CA . VAL A 1 230 ? 19.734 -15.805 -28.953 1 98.06 230 VAL A CA 1
ATOM 1798 C C . VAL A 1 230 ? 20.594 -14.633 -28.484 1 98.06 230 VAL A C 1
ATOM 1800 O O . VAL A 1 230 ? 20.172 -13.852 -27.625 1 98.06 230 VAL A O 1
ATOM 1803 N N . VAL A 1 231 ? 21.766 -14.531 -29.062 1 98.44 231 VAL A N 1
ATOM 1804 C CA . VAL A 1 231 ? 22.672 -13.453 -28.719 1 98.44 231 VAL A CA 1
ATOM 1805 C C . VAL A 1 231 ? 22 -12.109 -28.984 1 98.44 231 VAL A C 1
ATOM 1807 O O . VAL A 1 231 ? 22.109 -11.18 -28.188 1 98.44 231 VAL A O 1
ATOM 1810 N N . GLU A 1 232 ? 21.281 -12.055 -30.109 1 98.38 232 GLU A N 1
ATOM 1811 C CA . GLU A 1 232 ? 20.594 -10.82 -30.453 1 98.38 232 GLU A CA 1
ATOM 1812 C C . GLU A 1 232 ? 19.484 -10.508 -29.438 1 98.38 232 GLU A C 1
ATOM 1814 O O . GLU A 1 232 ? 19.312 -9.352 -29.047 1 98.38 232 GLU A O 1
ATOM 1819 N N . SER A 1 233 ? 18.75 -11.484 -29.031 1 98.25 233 SER A N 1
ATOM 1820 C CA . SER A 1 233 ? 17.703 -11.305 -28.031 1 98.25 233 SER A CA 1
ATOM 1821 C C . SER A 1 233 ? 18.281 -10.781 -26.703 1 98.25 233 SER A C 1
ATOM 1823 O O . SER A 1 233 ? 17.766 -9.82 -26.141 1 98.25 233 SER A O 1
ATOM 1825 N N . ILE A 1 234 ? 19.344 -11.344 -26.234 1 98.38 234 ILE A N 1
ATOM 1826 C CA . ILE A 1 234 ? 19.984 -10.992 -24.984 1 98.38 234 ILE A CA 1
ATOM 1827 C C . ILE A 1 234 ? 20.547 -9.57 -25.062 1 98.38 234 ILE A C 1
ATOM 1829 O O . ILE A 1 234 ? 20.391 -8.781 -24.141 1 98.38 234 ILE A O 1
ATOM 1833 N N . ALA A 1 235 ? 21.172 -9.312 -26.203 1 98.31 235 ALA A N 1
ATOM 1834 C CA . ALA A 1 235 ? 21.75 -7.977 -26.391 1 98.31 235 ALA A CA 1
ATOM 1835 C C . ALA A 1 235 ? 20.672 -6.902 -26.297 1 98.31 235 ALA A C 1
ATOM 1837 O O . ALA A 1 235 ? 20.891 -5.844 -25.703 1 98.31 235 ALA A O 1
ATOM 1838 N N . LYS A 1 236 ? 19.547 -7.199 -26.906 1 98.25 236 LYS A N 1
ATOM 1839 C CA . LYS A 1 236 ? 18.438 -6.234 -26.844 1 98.25 236 LYS A CA 1
ATOM 1840 C C . LYS A 1 236 ? 17.938 -6.07 -25.406 1 98.25 236 LYS A C 1
ATOM 1842 O O . LYS A 1 236 ? 17.656 -4.957 -24.969 1 98.25 236 LYS A O 1
ATOM 1847 N N . LEU A 1 237 ? 17.766 -7.152 -24.625 1 98.06 237 LEU A N 1
ATOM 1848 C CA . LEU A 1 237 ? 17.359 -7.086 -23.234 1 98.06 237 LEU A CA 1
ATOM 1849 C C . LEU A 1 237 ? 18.328 -6.234 -22.422 1 98.06 237 LEU A C 1
ATOM 1851 O O . LEU A 1 237 ? 17.906 -5.387 -21.625 1 98.06 237 LEU A O 1
ATOM 1855 N N . GLU A 1 238 ? 19.562 -6.449 -22.641 1 97.94 238 GLU A N 1
ATOM 1856 C CA . GLU A 1 238 ? 20.578 -5.672 -21.938 1 97.94 238 GLU A CA 1
ATOM 1857 C C . GLU A 1 238 ? 20.5 -4.195 -22.312 1 97.94 238 GLU A C 1
ATOM 1859 O O . GLU A 1 238 ? 20.641 -3.324 -21.453 1 97.94 238 GLU A O 1
ATOM 1864 N N . ALA A 1 239 ? 20.297 -3.982 -23.594 1 98 239 ALA A N 1
ATOM 1865 C CA . ALA A 1 239 ? 20.156 -2.602 -24.047 1 98 239 ALA A CA 1
ATOM 1866 C C . ALA A 1 239 ? 18.953 -1.922 -23.391 1 98 239 ALA A C 1
ATOM 1868 O O . ALA A 1 239 ? 18.969 -0.706 -23.188 1 98 239 ALA A O 1
ATOM 1869 N N . GLU A 1 240 ? 17.922 -2.75 -23.109 1 97.12 240 GLU A N 1
ATOM 1870 C CA . GLU A 1 240 ? 16.703 -2.23 -22.469 1 97.12 240 GLU A CA 1
ATOM 1871 C C . GLU A 1 240 ? 16.891 -2.111 -20.953 1 97.12 240 GLU A C 1
ATOM 1873 O O . GLU A 1 240 ? 15.961 -1.721 -20.25 1 97.12 240 GLU A O 1
ATOM 1878 N N . GLY A 1 241 ? 18.062 -2.463 -20.438 1 96.5 241 GLY A N 1
ATOM 1879 C CA . GLY A 1 241 ? 18.391 -2.205 -19.047 1 96.5 241 GLY A CA 1
ATOM 1880 C C . GLY A 1 241 ? 18.297 -3.441 -18.172 1 96.5 241 GLY A C 1
ATOM 1881 O O . GLY A 1 241 ? 18.281 -3.342 -16.938 1 96.5 241 GLY A O 1
ATOM 1882 N N . PHE A 1 242 ? 18.219 -4.609 -18.797 1 98.12 242 PHE A N 1
ATOM 1883 C CA . PHE A 1 242 ? 18.125 -5.848 -18.031 1 98.12 242 PHE A CA 1
ATOM 1884 C C . PHE A 1 242 ? 19.359 -6.711 -18.234 1 98.12 242 PHE A C 1
ATOM 1886 O O . PHE A 1 242 ? 19.438 -7.504 -19.172 1 98.12 242 PHE A O 1
ATOM 1893 N N . PRO A 1 243 ? 20.328 -6.582 -17.25 1 98.31 243 PRO A N 1
ATOM 1894 C CA . PRO A 1 243 ? 21.469 -7.508 -17.359 1 98.31 243 PRO A CA 1
ATOM 1895 C C . PRO A 1 243 ? 21.031 -8.969 -17.391 1 98.31 243 PRO A C 1
ATOM 1897 O O . PRO A 1 243 ? 20.109 -9.352 -16.656 1 98.31 243 PRO A O 1
ATOM 1900 N N . ILE A 1 244 ? 21.734 -9.758 -18.25 1 98.38 244 ILE A N 1
ATOM 1901 C CA . ILE A 1 244 ? 21.344 -11.156 -18.422 1 98.38 244 ILE A CA 1
ATOM 1902 C C . ILE A 1 244 ? 22.547 -12.055 -18.109 1 98.38 244 ILE A C 1
ATOM 1904 O O . ILE A 1 244 ? 23.672 -11.766 -18.5 1 98.38 244 ILE A O 1
ATOM 1908 N N . PHE A 1 245 ? 22.312 -13.086 -17.344 1 98.31 245 PHE A N 1
ATOM 1909 C CA . PHE A 1 245 ? 23.25 -14.18 -17.172 1 98.31 245 PHE A CA 1
ATOM 1910 C C . PHE A 1 245 ? 22.75 -15.445 -17.859 1 98.31 245 PHE A C 1
ATOM 1912 O O . PHE A 1 245 ? 21.594 -15.828 -17.703 1 98.31 245 PHE A O 1
ATOM 1919 N N . ALA A 1 246 ? 23.578 -16.031 -18.703 1 98.56 246 ALA A N 1
ATOM 1920 C CA . ALA A 1 246 ? 23.281 -17.328 -19.297 1 98.56 246 ALA A CA 1
ATOM 1921 C C . ALA A 1 246 ? 24.172 -18.422 -18.703 1 98.56 246 ALA A C 1
ATOM 1923 O O . ALA A 1 246 ? 25.391 -18.359 -18.812 1 98.56 246 ALA A O 1
ATOM 1924 N N . TYR A 1 247 ? 23.547 -19.406 -18.109 1 98.75 247 TYR A N 1
ATOM 1925 C CA . TYR A 1 247 ? 24.297 -20.406 -17.359 1 98.75 247 TYR A CA 1
ATOM 1926 C C . TYR A 1 247 ? 24.031 -21.797 -17.906 1 98.75 247 TYR A C 1
ATOM 1928 O O . TYR A 1 247 ? 22.953 -22.078 -18.406 1 98.75 247 TYR A O 1
ATOM 1936 N N . ASP A 1 248 ? 25.094 -22.609 -17.859 1 98.81 248 ASP A N 1
ATOM 1937 C CA . ASP A 1 248 ? 24.953 -24.047 -18.016 1 98.81 248 ASP A CA 1
ATOM 1938 C C . ASP A 1 248 ? 24.328 -24.688 -16.781 1 98.81 248 ASP A C 1
ATOM 1940 O O . ASP A 1 248 ? 24.984 -24.766 -15.727 1 98.81 248 ASP A O 1
ATOM 1944 N N . GLY A 1 249 ? 23.078 -25.109 -16.844 1 98.69 249 GLY A N 1
ATOM 1945 C CA . GLY A 1 249 ? 22.391 -25.719 -15.727 1 98.69 249 GLY A CA 1
ATOM 1946 C C . GLY A 1 249 ? 22.469 -27.234 -15.734 1 98.69 249 GLY A C 1
ATOM 1947 O O . GLY A 1 249 ? 21.688 -27.906 -15.055 1 98.69 249 GLY A O 1
ATOM 1948 N N . SER A 1 250 ? 23.391 -27.844 -16.484 1 98.62 250 SER A N 1
ATOM 1949 C CA . SER A 1 250 ? 23.438 -29.281 -16.703 1 98.62 250 SER A CA 1
ATOM 1950 C C . SER A 1 250 ? 24.062 -30 -15.523 1 98.62 250 SER A C 1
ATOM 1952 O O . SER A 1 250 ? 24.047 -31.234 -15.453 1 98.62 250 SER A O 1
ATOM 1954 N N . LEU A 1 251 ? 24.594 -29.25 -14.57 1 98.5 251 LEU A N 1
ATOM 1955 C CA . LEU A 1 251 ? 25.297 -29.812 -13.414 1 98.5 251 LEU A CA 1
ATOM 1956 C C . LEU A 1 251 ? 26.391 -30.766 -13.867 1 98.5 251 LEU A C 1
ATOM 1958 O O . LEU A 1 251 ? 26.438 -31.922 -13.422 1 98.5 251 LEU A O 1
ATOM 1962 N N . GLY A 1 252 ? 27.297 -30.219 -14.664 1 98.19 252 GLY A N 1
ATOM 1963 C CA . GLY A 1 252 ? 28.438 -30.984 -15.133 1 98.19 252 GLY A CA 1
ATOM 1964 C C . GLY A 1 252 ? 28.125 -31.859 -16.328 1 98.19 252 GLY A C 1
ATOM 1965 O O . GLY A 1 252 ? 28.719 -32.938 -16.469 1 98.19 252 GLY A O 1
ATOM 1966 N N . GLY A 1 253 ? 27.141 -31.578 -17.062 1 98.12 253 GLY A N 1
ATOM 1967 C CA . GLY A 1 253 ? 26.797 -32.312 -18.281 1 98.12 253 GLY A CA 1
ATOM 1968 C C . GLY A 1 253 ? 25.875 -33.5 -18.016 1 98.12 253 GLY A C 1
ATOM 1969 O O . GLY A 1 253 ? 25.703 -34.344 -18.891 1 98.12 253 GLY A O 1
ATOM 1970 N N . LYS A 1 254 ? 25.281 -33.562 -16.922 1 97.94 254 LYS A N 1
ATOM 1971 C CA . LYS A 1 254 ? 24.469 -34.719 -16.562 1 97.94 254 LYS A CA 1
ATOM 1972 C C . LYS A 1 254 ? 23.031 -34.562 -17.062 1 97.94 254 LYS A C 1
ATOM 1974 O O . LYS A 1 254 ? 22.359 -35.531 -17.375 1 97.94 254 LYS A O 1
ATOM 1979 N N . TYR A 1 255 ? 22.531 -33.344 -17.078 1 98.69 255 TYR A N 1
ATOM 1980 C CA . TYR A 1 255 ? 21.141 -33.094 -17.453 1 98.69 255 TYR A CA 1
ATOM 1981 C C . TYR A 1 255 ? 21.078 -32.031 -18.547 1 98.69 255 TYR A C 1
ATOM 1983 O O . TYR A 1 255 ? 21.922 -31.141 -18.625 1 98.69 255 TYR A O 1
ATOM 1991 N N . PRO A 1 256 ? 20.078 -32.062 -19.391 1 98.5 256 PRO A N 1
ATOM 1992 C CA . PRO A 1 256 ? 19.984 -31.141 -20.531 1 98.5 256 PRO A CA 1
ATOM 1993 C C . PRO A 1 256 ? 19.266 -29.844 -20.172 1 98.5 256 PRO A C 1
ATOM 1995 O O . PRO A 1 256 ? 18.297 -29.484 -20.844 1 98.5 256 PRO A O 1
ATOM 1998 N N . VAL A 1 257 ? 19.781 -29.094 -19.203 1 98.75 257 VAL A N 1
ATOM 1999 C CA . VAL A 1 257 ? 19.062 -27.938 -18.656 1 98.75 257 VAL A CA 1
ATOM 2000 C C . VAL A 1 257 ? 19.938 -26.688 -18.812 1 98.75 257 VAL A C 1
ATOM 2002 O O . VAL A 1 257 ? 21.141 -26.734 -18.594 1 98.75 257 VAL A O 1
ATOM 2005 N N . ILE A 1 258 ? 19.328 -25.625 -19.234 1 98.75 258 ILE A N 1
ATOM 2006 C CA . ILE A 1 258 ? 19.938 -24.297 -19.344 1 98.75 258 ILE A CA 1
ATOM 2007 C C . ILE A 1 258 ? 19.219 -23.328 -18.422 1 98.75 258 ILE A C 1
ATOM 2009 O O . ILE A 1 258 ? 18.016 -23.484 -18.141 1 98.75 258 ILE A O 1
ATOM 2013 N N . CYS A 1 259 ? 19.953 -22.344 -17.875 1 98.75 259 CYS A N 1
ATOM 2014 C CA . CYS A 1 259 ? 19.375 -21.297 -17.016 1 98.75 259 CYS A CA 1
ATOM 2015 C C . CYS A 1 259 ? 19.75 -19.922 -17.531 1 98.75 259 CYS A C 1
ATOM 2017 O O . CYS A 1 259 ? 20.922 -19.656 -17.844 1 98.75 259 CYS A O 1
ATOM 2019 N N . VAL A 1 260 ? 18.828 -19.078 -17.672 1 98.62 260 VAL A N 1
ATOM 2020 C CA . VAL A 1 260 ? 19.062 -17.672 -18 1 98.62 260 VAL A CA 1
ATOM 2021 C C . VAL A 1 260 ? 18.438 -16.781 -16.922 1 98.62 260 VAL A C 1
ATOM 2023 O O . VAL A 1 260 ? 17.266 -16.969 -16.562 1 98.62 260 VAL A O 1
ATOM 2026 N N . VAL A 1 261 ? 19.203 -15.844 -16.375 1 98.38 261 VAL A N 1
ATOM 2027 C CA . VAL A 1 261 ? 18.734 -14.984 -15.297 1 98.38 261 VAL A CA 1
ATOM 2028 C C . VAL A 1 261 ? 18.703 -13.531 -15.766 1 98.38 261 VAL A C 1
ATOM 2030 O O . VAL A 1 261 ? 19.625 -13.07 -16.438 1 98.38 261 VAL A O 1
ATOM 2033 N N . LEU A 1 262 ? 17.625 -12.914 -15.477 1 98.38 262 LEU A N 1
ATOM 2034 C CA . LEU A 1 262 ? 17.453 -11.484 -15.742 1 98.38 262 LEU A CA 1
ATOM 2035 C C . LEU A 1 262 ? 17.531 -10.68 -14.453 1 98.38 262 LEU A C 1
ATOM 2037 O O . LEU A 1 262 ? 16.828 -11 -13.484 1 98.38 262 LEU A O 1
ATOM 2041 N N . PHE A 1 263 ? 18.375 -9.672 -14.383 1 98.38 263 PHE A N 1
ATOM 2042 C CA . PHE A 1 263 ? 18.406 -8.695 -13.305 1 98.38 263 PHE A CA 1
ATOM 2043 C C . PHE A 1 263 ? 17.594 -7.457 -13.672 1 98.38 263 PHE A C 1
ATOM 2045 O O . PHE A 1 263 ? 17.562 -7.047 -14.828 1 98.38 263 PHE A O 1
ATOM 2052 N N . ASN A 1 264 ? 16.906 -6.949 -12.773 1 97.94 264 ASN A N 1
ATOM 2053 C CA . ASN A 1 264 ? 16.203 -5.672 -12.914 1 97.94 264 ASN A CA 1
ATOM 2054 C C . ASN A 1 264 ? 16.797 -4.613 -11.984 1 97.94 264 ASN A C 1
ATOM 2056 O O . ASN A 1 264 ? 16.344 -4.473 -10.844 1 97.94 264 ASN A O 1
ATOM 2060 N N . PRO A 1 265 ? 17.703 -3.854 -12.445 1 97.19 265 PRO A N 1
ATOM 2061 C CA . PRO A 1 265 ? 18.359 -2.846 -11.617 1 97.19 265 PRO A CA 1
ATOM 2062 C C . PRO A 1 265 ? 17.406 -1.764 -11.125 1 97.19 265 PRO A C 1
ATOM 2064 O O . PRO A 1 265 ? 17.688 -1.071 -10.148 1 97.19 265 PRO A O 1
ATOM 2067 N N . THR A 1 266 ? 16.312 -1.607 -11.805 1 95.75 266 THR A N 1
ATOM 2068 C CA . THR A 1 266 ? 15.352 -0.57 -11.438 1 95.75 266 THR A CA 1
ATOM 2069 C C . THR A 1 266 ? 14.781 -0.823 -10.047 1 95.75 266 THR A C 1
ATOM 2071 O O . THR A 1 266 ? 14.555 0.117 -9.281 1 95.75 266 THR A O 1
ATOM 2074 N N . ASN A 1 267 ? 14.602 -2.072 -9.688 1 96.31 267 ASN A N 1
ATOM 2075 C CA . ASN A 1 267 ? 14.008 -2.357 -8.383 1 96.31 267 ASN A CA 1
ATOM 2076 C C . ASN A 1 267 ? 14.797 -3.418 -7.625 1 96.31 267 ASN A C 1
ATOM 2078 O O . ASN A 1 267 ? 14.352 -3.9 -6.582 1 96.31 267 ASN A O 1
ATOM 2082 N N . GLY A 1 268 ? 15.906 -3.811 -8.156 1 97.5 268 GLY A N 1
ATOM 2083 C CA . GLY A 1 268 ? 16.828 -4.684 -7.449 1 97.5 268 GLY A CA 1
ATOM 2084 C C . GLY A 1 268 ? 16.375 -6.129 -7.41 1 97.5 268 GLY A C 1
ATOM 2085 O O . GLY A 1 268 ? 16.75 -6.879 -6.504 1 97.5 268 GLY A O 1
ATOM 2086 N N . THR A 1 269 ? 15.578 -6.602 -8.375 1 97.94 269 THR A N 1
ATOM 2087 C CA . THR A 1 269 ? 15.008 -7.941 -8.344 1 97.94 269 THR A CA 1
ATOM 2088 C C . THR A 1 269 ? 15.617 -8.812 -9.445 1 97.94 269 THR A C 1
ATOM 2090 O O . THR A 1 269 ? 16.438 -8.336 -10.234 1 97.94 269 THR A O 1
ATOM 2093 N N . CYS A 1 270 ? 15.32 -10.062 -9.406 1 97.88 270 CYS A N 1
ATOM 2094 C CA . CYS A 1 270 ? 15.828 -10.953 -10.445 1 97.88 270 CYS A CA 1
ATOM 2095 C C . CYS A 1 270 ? 14.828 -12.07 -10.734 1 97.88 270 CYS A C 1
ATOM 2097 O O . CYS A 1 270 ? 13.914 -12.32 -9.945 1 97.88 270 CYS A O 1
ATOM 2099 N N . PHE A 1 271 ? 15.031 -12.633 -11.883 1 95.94 271 PHE A N 1
ATOM 2100 C CA . PHE A 1 271 ? 14.164 -13.672 -12.43 1 95.94 271 PHE A CA 1
ATOM 2101 C C . PHE A 1 271 ? 14.977 -14.75 -13.125 1 95.94 271 PHE A C 1
ATOM 2103 O O . PHE A 1 271 ? 15.742 -14.461 -14.047 1 95.94 271 PHE A O 1
ATOM 2110 N N . ALA A 1 272 ? 14.836 -15.992 -12.672 1 97.62 272 ALA A N 1
ATOM 2111 C CA . ALA A 1 272 ? 15.555 -17.094 -13.305 1 97.62 272 ALA A CA 1
ATOM 2112 C C . ALA A 1 272 ? 14.617 -17.953 -14.156 1 97.62 272 ALA A C 1
ATOM 2114 O O . ALA A 1 272 ? 13.609 -18.453 -13.656 1 97.62 272 ALA A O 1
ATOM 2115 N N . SER A 1 273 ? 14.969 -18.078 -15.375 1 97.88 273 SER A N 1
ATOM 2116 C CA . SER A 1 273 ? 14.266 -18.922 -16.328 1 97.88 273 SER A CA 1
ATOM 2117 C C . SER A 1 273 ? 15.07 -20.172 -16.656 1 97.88 273 SER A C 1
ATOM 2119 O O . SER A 1 273 ? 16.297 -20.109 -16.781 1 97.88 273 SER A O 1
ATOM 2121 N N . PHE A 1 274 ? 14.391 -21.266 -16.812 1 98.44 274 PHE A N 1
ATOM 2122 C CA . PHE A 1 274 ? 15.039 -22.531 -17.156 1 98.44 274 PHE A CA 1
ATOM 2123 C C . PHE A 1 274 ? 14.398 -23.156 -18.391 1 98.44 274 PHE A C 1
ATOM 2125 O O . PHE A 1 274 ? 13.219 -22.953 -18.656 1 98.44 274 PHE A O 1
ATOM 2132 N N . GLY A 1 275 ? 15.156 -23.875 -19.109 1 98.12 275 GLY A N 1
ATOM 2133 C CA . GLY A 1 275 ? 14.734 -24.672 -20.25 1 98.12 275 GLY A CA 1
ATOM 2134 C C . GLY A 1 275 ? 15.539 -25.953 -20.422 1 98.12 275 GLY A C 1
ATOM 2135 O O . GLY A 1 275 ? 16.703 -26.016 -20.016 1 98.12 275 GLY A O 1
ATOM 2136 N N . ALA A 1 276 ? 14.906 -26.922 -21.016 1 98.5 276 ALA A N 1
ATOM 2137 C CA . ALA A 1 276 ? 15.57 -28.219 -21.188 1 98.5 276 ALA A CA 1
ATOM 2138 C C . ALA A 1 276 ? 15.234 -28.812 -22.547 1 98.5 276 ALA A C 1
ATOM 2140 O O . ALA A 1 276 ? 14.109 -28.688 -23.047 1 98.5 276 ALA A O 1
ATOM 2141 N N . HIS A 1 277 ? 16.125 -29.406 -23.141 1 98.38 277 HIS A N 1
ATOM 2142 C CA . HIS A 1 277 ? 16.062 -30.203 -24.359 1 98.38 277 HIS A CA 1
ATOM 2143 C C . HIS A 1 277 ? 17.375 -30.938 -24.609 1 98.38 277 HIS A C 1
ATOM 2145 O O . HIS A 1 277 ? 18.438 -30.422 -24.281 1 98.38 277 HIS A O 1
ATOM 2151 N N . PRO A 1 278 ? 17.312 -32.094 -25.234 1 98 278 PRO A N 1
ATOM 2152 C CA . PRO A 1 278 ? 18.562 -32.812 -25.5 1 98 278 PRO A CA 1
ATOM 2153 C C . PRO A 1 278 ? 19.516 -32.031 -26.391 1 98 278 PRO A C 1
ATOM 2155 O O . PRO A 1 278 ? 20.734 -32.219 -26.312 1 98 278 PRO A O 1
ATOM 2158 N N . ASP A 1 279 ? 19.016 -31.172 -27.234 1 97.5 279 ASP A N 1
ATOM 2159 C CA . ASP A 1 279 ? 19.828 -30.297 -28.047 1 97.5 279 ASP A CA 1
ATOM 2160 C C . ASP A 1 279 ? 20.125 -28.984 -27.312 1 97.5 279 ASP A C 1
ATOM 2162 O O . ASP A 1 279 ? 19.219 -28.281 -26.891 1 97.5 279 ASP A O 1
ATOM 2166 N N . PHE A 1 280 ? 21.422 -28.641 -27.266 1 97.94 280 PHE A N 1
ATOM 2167 C CA . PHE A 1 280 ? 21.906 -27.484 -26.516 1 97.94 280 PHE A CA 1
ATOM 2168 C C . PHE A 1 280 ? 21.281 -26.203 -27.031 1 97.94 280 PHE A C 1
ATOM 2170 O O . PHE A 1 280 ? 20.766 -25.391 -26.25 1 97.94 280 PHE A O 1
ATOM 2177 N N . GLY A 1 281 ? 21.297 -26 -28.297 1 97.31 281 GLY A N 1
ATOM 2178 C CA . GLY A 1 281 ? 20.766 -24.797 -28.906 1 97.31 281 GLY A CA 1
ATOM 2179 C C . GLY A 1 281 ? 19.266 -24.641 -28.703 1 97.31 281 GLY A C 1
ATOM 2180 O O . GLY A 1 281 ? 18.797 -23.531 -28.438 1 97.31 281 GLY A O 1
ATOM 2181 N N . VAL A 1 282 ? 18.5 -25.766 -28.812 1 97.12 282 VAL A N 1
ATOM 2182 C CA . VAL A 1 282 ? 17.062 -25.734 -28.578 1 97.12 282 VAL A CA 1
ATOM 2183 C C . VAL A 1 282 ? 16.766 -25.375 -27.125 1 97.12 282 VAL A C 1
ATOM 2185 O O . VAL A 1 282 ? 15.891 -24.562 -26.859 1 97.12 282 VAL A O 1
ATOM 2188 N N . ALA A 1 283 ? 17.547 -25.953 -26.203 1 98.25 283 ALA A N 1
ATOM 2189 C CA . ALA A 1 283 ? 17.375 -25.641 -24.781 1 98.25 283 ALA A CA 1
ATOM 2190 C C . ALA A 1 283 ? 17.625 -24.172 -24.5 1 98.25 283 ALA A C 1
ATOM 2192 O O . ALA A 1 283 ? 16.875 -23.531 -23.766 1 98.25 283 ALA A O 1
ATOM 2193 N N . LEU A 1 284 ? 18.703 -23.641 -25.078 1 98.44 284 LEU A N 1
ATOM 2194 C CA . LEU A 1 284 ? 19.062 -22.234 -24.875 1 98.44 284 LEU A CA 1
ATOM 2195 C C . LEU A 1 284 ? 17.984 -21.312 -25.422 1 98.44 284 LEU A C 1
ATOM 2197 O O . LEU A 1 284 ? 17.547 -20.391 -24.734 1 98.44 284 LEU A O 1
ATOM 2201 N N . GLU A 1 285 ? 17.547 -21.578 -26.625 1 97.75 285 GLU A N 1
ATOM 2202 C CA . GLU A 1 285 ? 16.5 -20.766 -27.234 1 97.75 285 GLU A CA 1
ATOM 2203 C C . GLU A 1 285 ? 15.211 -20.828 -26.438 1 97.75 285 GLU A C 1
ATOM 2205 O O . GLU A 1 285 ? 14.57 -19.812 -26.203 1 97.75 285 GLU A O 1
ATOM 2210 N N . ARG A 1 286 ? 14.852 -22.016 -26 1 97.44 286 ARG A N 1
ATOM 2211 C CA . ARG A 1 286 ? 13.656 -22.219 -25.188 1 97.44 286 ARG A CA 1
ATOM 2212 C C . ARG A 1 286 ? 13.727 -21.422 -23.891 1 97.44 286 ARG A C 1
ATOM 2214 O O . ARG A 1 286 ? 12.719 -20.891 -23.438 1 97.44 286 ARG A O 1
ATOM 2221 N N . THR A 1 287 ? 14.867 -21.359 -23.297 1 98.25 287 THR A N 1
ATOM 2222 C CA . THR A 1 287 ? 15.031 -20.656 -22.031 1 98.25 287 THR A CA 1
ATOM 2223 C C . THR A 1 287 ? 14.82 -19.156 -22.188 1 98.25 287 THR A C 1
ATOM 2225 O O . THR A 1 287 ? 14.133 -18.531 -21.391 1 98.25 287 THR A O 1
ATOM 2228 N N . VAL A 1 288 ? 15.328 -18.625 -23.266 1 98 288 VAL A N 1
ATOM 2229 C CA . VAL A 1 288 ? 15.211 -17.188 -23.516 1 98 288 VAL A CA 1
ATOM 2230 C C . VAL A 1 288 ? 13.773 -16.844 -23.875 1 98 288 VAL A C 1
ATOM 2232 O O . VAL A 1 288 ? 13.234 -15.836 -23.422 1 98 288 VAL A O 1
ATOM 2235 N N . THR A 1 289 ? 13.109 -17.688 -24.656 1 97.38 289 THR A N 1
ATOM 2236 C CA . THR A 1 289 ? 11.719 -17.438 -25.016 1 97.38 289 THR A CA 1
ATOM 2237 C C . THR A 1 289 ? 10.805 -17.609 -23.812 1 97.38 289 THR A C 1
ATOM 2239 O O . THR A 1 289 ? 9.812 -16.906 -23.656 1 97.38 289 THR A O 1
ATOM 2242 N N . GLU A 1 290 ? 11.188 -18.562 -22.922 1 96.31 290 GLU A N 1
ATOM 2243 C CA . GLU A 1 290 ? 10.43 -18.781 -21.688 1 96.31 290 GLU A CA 1
ATOM 2244 C C . GLU A 1 290 ? 10.508 -17.578 -20.766 1 96.31 290 GLU A C 1
ATOM 2246 O O . GLU A 1 290 ? 9.531 -17.234 -20.094 1 96.31 290 GLU A O 1
ATOM 2251 N N . LEU A 1 291 ? 11.586 -16.938 -20.703 1 96.06 291 LEU A N 1
ATOM 2252 C CA . LEU A 1 291 ? 11.828 -15.758 -19.875 1 96.06 291 LEU A CA 1
ATOM 2253 C C . LEU A 1 291 ? 10.797 -14.672 -20.156 1 96.06 291 LEU A C 1
ATOM 2255 O O . LEU A 1 291 ? 10.344 -13.992 -19.234 1 96.06 291 LEU A O 1
ATOM 2259 N N . LEU A 1 292 ? 10.328 -14.586 -21.422 1 96.5 292 LEU A N 1
ATOM 2260 C CA . LEU A 1 292 ? 9.461 -13.484 -21.828 1 96.5 292 LEU A CA 1
ATOM 2261 C C . LEU A 1 292 ? 8.094 -14 -22.266 1 96.5 292 LEU A C 1
ATOM 2263 O O . LEU A 1 292 ? 7.316 -13.258 -22.875 1 96.5 292 LEU A O 1
ATOM 2267 N N . GLN A 1 293 ? 7.828 -15.258 -21.969 1 95.94 293 GLN A N 1
ATOM 2268 C CA . GLN A 1 293 ? 6.531 -15.781 -22.375 1 95.94 293 GLN A CA 1
ATOM 2269 C C . GLN A 1 293 ? 5.395 -15.023 -21.703 1 95.94 293 GLN A C 1
ATOM 2271 O O . GLN A 1 293 ? 5.285 -15.031 -20.469 1 95.94 293 GLN A O 1
ATOM 2276 N N . GLY A 1 294 ? 4.57 -14.391 -22.469 1 95 294 GLY A N 1
ATOM 2277 C CA . GLY A 1 294 ? 3.412 -13.672 -21.953 1 95 294 GLY A CA 1
ATOM 2278 C C . GLY A 1 294 ? 3.773 -12.383 -21.234 1 95 294 GLY A C 1
ATOM 2279 O O . GLY A 1 294 ? 2.961 -11.836 -20.484 1 95 294 GLY A O 1
ATOM 2280 N N . ARG A 1 295 ? 4.984 -11.898 -21.422 1 95.62 295 ARG A N 1
ATOM 2281 C CA . ARG A 1 295 ? 5.449 -10.711 -20.703 1 95.62 295 ARG A CA 1
ATOM 2282 C C . ARG A 1 295 ? 6.004 -9.672 -21.688 1 95.62 295 ARG A C 1
ATOM 2284 O O . ARG A 1 295 ? 6.777 -10.008 -22.578 1 95.62 295 ARG A O 1
ATOM 2291 N N . SER A 1 296 ? 5.547 -8.531 -21.484 1 96.25 296 SER A N 1
ATOM 2292 C CA . SER A 1 296 ? 6.254 -7.406 -22.078 1 96.25 296 SER A CA 1
ATOM 2293 C C . SER A 1 296 ? 7.383 -6.922 -21.172 1 96.25 296 SER A C 1
ATOM 2295 O O . SER A 1 296 ? 7.516 -7.387 -20.047 1 96.25 296 SER A O 1
ATOM 2297 N N . LEU A 1 297 ? 8.156 -6.066 -21.719 1 96.12 297 LEU A N 1
ATOM 2298 C CA . LEU A 1 297 ? 9.266 -5.543 -20.922 1 96.12 297 LEU A CA 1
ATOM 2299 C C . LEU A 1 297 ? 8.75 -4.781 -19.703 1 96.12 297 LEU A C 1
ATOM 2301 O O . LEU A 1 297 ? 9.445 -4.691 -18.688 1 96.12 297 LEU A O 1
ATOM 2305 N N . LYS A 1 298 ? 7.539 -4.195 -19.734 1 92.56 298 LYS A N 1
ATOM 2306 C CA . LYS A 1 298 ? 6.949 -3.434 -18.641 1 92.56 298 LYS A CA 1
ATOM 2307 C C . LYS A 1 298 ? 6.484 -4.355 -17.516 1 92.56 298 LYS A C 1
ATOM 2309 O O . LYS A 1 298 ? 6.188 -3.896 -16.406 1 92.56 298 LYS A O 1
ATOM 2314 N N . ASP A 1 299 ? 6.438 -5.68 -17.719 1 92.38 299 ASP A N 1
ATOM 2315 C CA . ASP A 1 299 ? 5.914 -6.652 -16.766 1 92.38 299 ASP A CA 1
ATOM 2316 C C . ASP A 1 299 ? 7.043 -7.266 -15.938 1 92.38 299 ASP A C 1
ATOM 2318 O O . ASP A 1 299 ? 6.816 -8.211 -15.18 1 92.38 299 ASP A O 1
ATOM 2322 N N . LEU A 1 300 ? 8.203 -6.805 -16.031 1 94.56 300 LEU A N 1
ATOM 2323 C CA . LEU A 1 300 ? 9.367 -7.449 -15.43 1 94.56 300 LEU A CA 1
ATOM 2324 C C . LEU A 1 300 ? 9.688 -6.844 -14.062 1 94.56 300 LEU A C 1
ATOM 2326 O O . LEU A 1 300 ? 10.766 -7.078 -13.516 1 94.56 300 LEU A O 1
ATOM 2330 N N . ASP A 1 301 ? 8.68 -6.09 -13.406 1 93.75 301 ASP A N 1
ATOM 2331 C CA . ASP A 1 301 ? 8.914 -5.41 -12.133 1 93.75 301 ASP A CA 1
ATOM 2332 C C . ASP A 1 301 ? 8.312 -6.199 -10.977 1 93.75 301 ASP A C 1
ATOM 2334 O O . ASP A 1 301 ? 8.258 -5.707 -9.844 1 93.75 301 ASP A O 1
ATOM 2338 N N . VAL A 1 302 ? 7.859 -7.418 -11.117 1 92.31 302 VAL A N 1
ATOM 2339 C CA . VAL A 1 302 ? 7.031 -8.102 -10.133 1 92.31 302 VAL A CA 1
ATOM 2340 C C . VAL A 1 302 ? 7.871 -9.117 -9.367 1 92.31 302 VAL A C 1
ATOM 2342 O O . VAL A 1 302 ? 7.352 -9.844 -8.516 1 92.31 302 VAL A O 1
ATOM 2345 N N . PHE A 1 303 ? 9.133 -9.227 -9.578 1 95.94 303 PHE A N 1
ATOM 2346 C CA . PHE A 1 303 ? 9.977 -10.273 -9.008 1 95.94 303 PHE A CA 1
ATOM 2347 C C . PHE A 1 303 ? 10.57 -9.828 -7.68 1 95.94 303 PHE A C 1
ATOM 2349 O O . PHE A 1 303 ? 10.281 -8.727 -7.199 1 95.94 303 PHE A O 1
ATOM 2356 N N . THR A 1 304 ? 11.344 -10.703 -7.074 1 96.69 304 THR A N 1
ATOM 2357 C CA . THR A 1 304 ? 11.859 -10.453 -5.734 1 96.69 304 THR A CA 1
ATOM 2358 C C . THR A 1 304 ? 13.383 -10.297 -5.766 1 96.69 304 THR A C 1
ATOM 2360 O O . THR A 1 304 ? 14.047 -10.82 -6.664 1 96.69 304 THR A O 1
ATOM 2363 N N . PRO A 1 305 ? 13.852 -9.609 -4.801 1 97.69 305 PRO A N 1
ATOM 2364 C CA . PRO A 1 305 ? 15.312 -9.508 -4.703 1 97.69 305 PRO A CA 1
ATOM 2365 C C . PRO A 1 305 ? 15.969 -10.82 -4.289 1 97.69 305 PRO A C 1
ATOM 2367 O O . PRO A 1 305 ? 15.367 -11.609 -3.549 1 97.69 305 PRO A O 1
ATOM 2370 N N . PRO A 1 306 ? 17.172 -11.055 -4.812 1 98.12 306 PRO A N 1
ATOM 2371 C CA . PRO A 1 306 ? 17.922 -12.211 -4.305 1 98.12 306 PRO A CA 1
ATOM 2372 C C . PRO A 1 306 ? 18.234 -12.102 -2.812 1 98.12 306 PRO A C 1
ATOM 2374 O O . PRO A 1 306 ? 18.188 -11 -2.248 1 98.12 306 PRO A O 1
ATOM 2377 N N . THR A 1 307 ? 18.578 -13.18 -2.188 1 98.06 307 THR A N 1
ATOM 2378 C CA . THR A 1 307 ? 18.781 -13.219 -0.745 1 98.06 307 THR A CA 1
ATOM 2379 C C . THR A 1 307 ? 19.969 -14.125 -0.398 1 98.06 307 THR A C 1
ATOM 2381 O O . THR A 1 307 ? 20.453 -14.867 -1.248 1 98.06 307 THR A O 1
ATOM 2384 N N . PHE A 1 308 ? 20.516 -14.016 0.823 1 98.06 308 PHE A N 1
ATOM 2385 C CA . PHE A 1 308 ? 21.547 -14.906 1.337 1 98.06 308 PHE A CA 1
ATOM 2386 C C . PHE A 1 308 ? 20.938 -15.953 2.266 1 98.06 308 PHE A C 1
ATOM 2388 O O . PHE A 1 308 ? 21.672 -16.797 2.818 1 98.06 308 PHE A O 1
ATOM 2395 N N . ASP A 1 309 ? 19.625 -15.922 2.387 1 97.06 309 ASP A N 1
ATOM 2396 C CA . ASP A 1 309 ? 18.938 -16.859 3.266 1 97.06 309 ASP A CA 1
ATOM 2397 C C . ASP A 1 309 ? 18.656 -18.172 2.545 1 97.06 309 ASP A C 1
ATOM 2399 O O . ASP A 1 309 ? 17.547 -18.391 2.037 1 97.06 309 ASP A O 1
ATOM 2403 N N . ASP A 1 310 ? 19.594 -19.062 2.627 1 96.06 310 ASP A N 1
ATOM 2404 C CA . ASP A 1 310 ? 19.5 -20.328 1.896 1 96.06 310 ASP A CA 1
ATOM 2405 C C . ASP A 1 310 ? 18.344 -21.172 2.42 1 96.06 310 ASP A C 1
ATOM 2407 O O . ASP A 1 310 ? 17.75 -21.953 1.671 1 96.06 310 ASP A O 1
ATOM 2411 N N . GLU A 1 311 ? 18.062 -21.031 3.699 1 97.31 311 GLU A N 1
ATOM 2412 C CA . GLU A 1 311 ? 16.969 -21.812 4.262 1 97.31 311 GLU A CA 1
ATOM 2413 C C . GLU A 1 311 ? 15.633 -21.391 3.66 1 97.31 311 GLU A C 1
ATOM 2415 O O . GLU A 1 311 ? 14.828 -22.234 3.271 1 97.31 311 GLU A O 1
ATOM 2420 N N . GLU A 1 312 ? 15.43 -20.094 3.529 1 97.19 312 GLU A N 1
ATOM 2421 C CA . GLU A 1 312 ? 14.195 -19.578 2.93 1 97.19 312 GLU A CA 1
ATOM 2422 C C . GLU A 1 312 ? 14.102 -19.969 1.454 1 97.19 312 GLU A C 1
ATOM 2424 O O . GLU A 1 312 ? 13.023 -20.312 0.964 1 97.19 312 GLU A O 1
ATOM 2429 N N . VAL A 1 313 ? 15.211 -19.969 0.818 1 97.75 313 VAL A N 1
ATOM 2430 C CA . VAL A 1 313 ? 15.281 -20.297 -0.605 1 97.75 313 VAL A CA 1
ATOM 2431 C C . VAL A 1 313 ? 14.914 -21.75 -0.829 1 97.75 313 VAL A C 1
ATOM 2433 O O . VAL A 1 313 ? 14.258 -22.094 -1.819 1 97.75 313 VAL A O 1
ATOM 2436 N N . ALA A 1 314 ? 15.211 -22.547 0.102 1 97.94 314 ALA A N 1
ATOM 2437 C CA . ALA A 1 314 ? 15.055 -24 -0.057 1 97.94 314 ALA A CA 1
ATOM 2438 C C . ALA A 1 314 ? 13.664 -24.453 0.372 1 97.94 314 ALA A C 1
ATOM 2440 O O . ALA A 1 314 ? 13.281 -25.609 0.152 1 97.94 314 ALA A O 1
ATOM 2441 N N . GLU A 1 315 ? 12.961 -23.547 0.976 1 96.88 315 GLU A N 1
ATOM 2442 C CA . GLU A 1 315 ? 11.633 -23.922 1.46 1 96.88 315 GLU A CA 1
ATOM 2443 C C . GLU A 1 315 ? 10.734 -24.359 0.312 1 96.88 315 GLU A C 1
ATOM 2445 O O . GLU A 1 315 ? 10.766 -23.766 -0.772 1 96.88 315 GLU A O 1
ATOM 2450 N N . HIS A 1 316 ? 9.859 -25.391 0.585 1 94.44 316 HIS A N 1
ATOM 2451 C CA . HIS A 1 316 ? 8.93 -25.922 -0.409 1 94.44 316 HIS A CA 1
ATOM 2452 C C . HIS A 1 316 ? 8.016 -24.828 -0.942 1 94.44 316 HIS A C 1
ATOM 2454 O O . HIS A 1 316 ? 7.727 -24.781 -2.141 1 94.44 316 HIS A O 1
ATOM 2460 N N . ALA A 1 317 ? 7.602 -23.984 -0.034 1 94.19 317 ALA A N 1
ATOM 2461 C CA . ALA A 1 317 ? 6.703 -22.906 -0.44 1 94.19 317 ALA A CA 1
ATOM 2462 C C . ALA A 1 317 ? 7.363 -22.016 -1.476 1 94.19 317 ALA A C 1
ATOM 2464 O O . ALA A 1 317 ? 6.707 -21.531 -2.408 1 94.19 317 ALA A O 1
ATOM 2465 N N . ASN A 1 318 ? 8.672 -21.734 -1.3 1 97.38 318 ASN A N 1
ATOM 2466 C CA . ASN A 1 318 ? 9.398 -20.922 -2.275 1 97.38 318 ASN A CA 1
ATOM 2467 C C . ASN A 1 318 ? 9.492 -21.641 -3.625 1 97.38 318 ASN A C 1
ATOM 2469 O O . ASN A 1 318 ? 9.266 -21.016 -4.672 1 97.38 318 ASN A O 1
ATOM 2473 N N . LEU A 1 319 ? 9.797 -22.922 -3.641 1 96.62 319 LEU A N 1
ATOM 2474 C CA . LEU A 1 319 ? 9.922 -23.703 -4.867 1 96.62 319 LEU A CA 1
ATOM 2475 C C . LEU A 1 319 ? 8.586 -23.781 -5.602 1 96.62 319 LEU A C 1
ATOM 2477 O O . LEU A 1 319 ? 8.547 -23.703 -6.832 1 96.62 319 LEU A O 1
ATOM 2481 N N . GLU A 1 320 ? 7.551 -23.875 -4.828 1 94.62 320 GLU A N 1
ATOM 2482 C CA . GLU A 1 320 ? 6.219 -23.844 -5.426 1 94.62 320 GLU A CA 1
ATOM 2483 C C . GLU A 1 320 ? 5.938 -22.5 -6.094 1 94.62 320 GLU A C 1
ATOM 2485 O O . GLU A 1 320 ? 5.32 -22.453 -7.16 1 94.62 320 GLU A O 1
ATOM 2490 N N . THR A 1 321 ? 6.402 -21.453 -5.465 1 94.62 321 THR A N 1
ATOM 2491 C CA . THR A 1 321 ? 6.219 -20.125 -6.027 1 94.62 321 THR A CA 1
ATOM 2492 C C . THR A 1 321 ? 6.914 -20 -7.379 1 94.62 321 THR A C 1
ATOM 2494 O O . THR A 1 321 ? 6.387 -19.391 -8.305 1 94.62 321 THR A O 1
ATOM 2497 N N . HIS A 1 322 ? 8.062 -20.656 -7.484 1 94.62 322 HIS A N 1
ATOM 2498 C CA . HIS A 1 322 ? 8.766 -20.672 -8.758 1 94.62 322 HIS A CA 1
ATOM 2499 C C . HIS A 1 322 ? 7.945 -21.375 -9.836 1 94.62 322 HIS A C 1
ATOM 2501 O O . HIS A 1 322 ? 8.008 -21 -11.008 1 94.62 322 HIS A O 1
ATOM 2507 N N . PHE A 1 323 ? 7.199 -22.359 -9.406 1 93.62 323 PHE A N 1
ATOM 2508 C CA . PHE A 1 323 ? 6.34 -23.062 -10.352 1 93.62 323 PHE A CA 1
ATOM 2509 C C . PHE A 1 323 ? 5.156 -22.188 -10.758 1 93.62 323 PHE A C 1
ATOM 2511 O O . PHE A 1 323 ? 4.789 -22.141 -11.938 1 93.62 323 PHE A O 1
ATOM 2518 N N . ILE A 1 324 ? 4.609 -21.453 -9.836 1 89.44 324 ILE A N 1
ATOM 2519 C CA . ILE A 1 324 ? 3.371 -20.703 -10.047 1 89.44 324 ILE A CA 1
ATOM 2520 C C . ILE A 1 324 ? 3.631 -19.531 -10.984 1 89.44 324 ILE A C 1
ATOM 2522 O O . ILE A 1 324 ? 2.992 -19.406 -12.031 1 89.44 324 ILE A O 1
ATOM 2526 N N . ASP A 1 325 ? 4.707 -18.703 -10.641 1 87.25 325 ASP A N 1
ATOM 2527 C CA . ASP A 1 325 ? 4.895 -17.516 -11.461 1 87.25 325 ASP A CA 1
ATOM 2528 C C . ASP A 1 325 ? 6.363 -17.109 -11.508 1 87.25 325 ASP A C 1
ATOM 2530 O O . ASP A 1 325 ? 6.691 -16 -11.961 1 87.25 325 ASP A O 1
ATOM 2534 N N . SER A 1 326 ? 7.199 -17.969 -11.016 1 89.06 326 SER A N 1
ATOM 2535 C CA . SER A 1 326 ? 8.641 -17.781 -11.086 1 89.06 326 SER A CA 1
ATOM 2536 C C . SER A 1 326 ? 9.086 -16.578 -10.258 1 89.06 326 SER A C 1
ATOM 2538 O O . SER A 1 326 ? 10.141 -16 -10.523 1 89.06 326 SER A O 1
ATOM 2540 N N . SER A 1 327 ? 8.281 -16.172 -9.289 1 92.25 327 SER A N 1
ATOM 2541 C CA . SER A 1 327 ? 8.625 -14.992 -8.5 1 92.25 327 SER A CA 1
ATOM 2542 C C . SER A 1 327 ? 9.258 -15.391 -7.168 1 92.25 327 SER A C 1
ATOM 2544 O O . SER A 1 327 ? 9.352 -14.57 -6.25 1 92.25 327 SER A O 1
ATOM 2546 N N . GLY A 1 328 ? 9.641 -16.594 -7.016 1 96.5 328 GLY A N 1
ATOM 2547 C CA . GLY A 1 328 ? 10.266 -17.062 -5.785 1 96.5 328 GLY A CA 1
ATOM 2548 C C . GLY A 1 328 ? 11.648 -16.469 -5.562 1 96.5 328 GLY A C 1
ATOM 2549 O O . GLY A 1 328 ? 12.242 -15.898 -6.48 1 96.5 328 GLY A O 1
ATOM 2550 N N . LEU A 1 329 ? 12.164 -16.75 -4.395 1 97.75 329 LEU A N 1
ATOM 2551 C CA . LEU A 1 329 ? 13.469 -16.25 -3.977 1 97.75 329 LEU A CA 1
ATOM 2552 C C . LEU A 1 329 ? 14.594 -17.016 -4.66 1 97.75 329 LEU A C 1
ATOM 2554 O O . LEU A 1 329 ? 14.492 -18.234 -4.84 1 97.75 329 LEU A O 1
ATOM 2558 N N . ILE A 1 330 ? 15.609 -16.328 -4.957 1 97.81 330 ILE A N 1
ATOM 2559 C CA . ILE A 1 330 ? 16.844 -16.906 -5.496 1 97.81 330 ILE A CA 1
ATOM 2560 C C . ILE A 1 330 ? 18.016 -16.484 -4.621 1 97.81 330 ILE A C 1
ATOM 2562 O O . ILE A 1 330 ? 18.062 -15.367 -4.117 1 97.81 330 ILE A O 1
ATOM 2566 N N . SER A 1 331 ? 18.953 -17.359 -4.395 1 98.12 331 SER A N 1
ATOM 2567 C CA . SER A 1 331 ? 20.141 -17.062 -3.592 1 98.12 331 SER A CA 1
ATOM 2568 C C . SER A 1 331 ? 21.172 -16.281 -4.395 1 98.12 331 SER A C 1
ATOM 2570 O O . SER A 1 331 ? 21.406 -16.562 -5.57 1 98.12 331 SER A O 1
ATOM 2572 N N . TRP A 1 332 ? 21.875 -15.367 -3.758 1 98.25 332 TRP A N 1
ATOM 2573 C CA . TRP A 1 332 ? 23 -14.664 -4.367 1 98.25 332 TRP A CA 1
ATOM 2574 C C . TRP A 1 332 ? 24.094 -15.648 -4.754 1 98.25 332 TRP A C 1
ATOM 2576 O O . TRP A 1 332 ? 24.891 -15.367 -5.652 1 98.25 332 TRP A O 1
ATOM 2586 N N . ASP A 1 333 ? 24.125 -16.781 -4.133 1 98.06 333 ASP A N 1
ATOM 2587 C CA . ASP A 1 333 ? 25.172 -17.766 -4.395 1 98.06 333 ASP A CA 1
ATOM 2588 C C . ASP A 1 333 ? 25.125 -18.25 -5.844 1 98.06 333 ASP A C 1
ATOM 2590 O O . ASP A 1 333 ? 26.141 -18.656 -6.402 1 98.06 333 ASP A O 1
ATOM 2594 N N . MET A 1 334 ? 23.922 -18.219 -6.383 1 97.25 334 MET A N 1
ATOM 2595 C CA . MET A 1 334 ? 23.781 -18.641 -7.773 1 97.25 334 MET A CA 1
ATOM 2596 C C . MET A 1 334 ? 24.688 -17.812 -8.688 1 97.25 334 MET A C 1
ATOM 2598 O O . MET A 1 334 ? 25.016 -18.234 -9.797 1 97.25 334 MET A O 1
ATOM 2602 N N . PHE A 1 335 ? 25.125 -16.672 -8.219 1 97.25 335 PHE A N 1
ATOM 2603 C CA . PHE A 1 335 ? 25.797 -15.711 -9.086 1 97.25 335 PHE A CA 1
ATOM 2604 C C . PHE A 1 335 ? 27.266 -15.562 -8.68 1 97.25 335 PHE A C 1
ATOM 2606 O O . PHE A 1 335 ? 27.922 -14.602 -9.078 1 97.25 335 PHE A O 1
ATOM 2613 N N . LYS A 1 336 ? 27.766 -16.391 -7.809 1 97.19 336 LYS A N 1
ATOM 2614 C CA . LYS A 1 336 ? 29.172 -16.344 -7.445 1 97.19 336 LYS A CA 1
ATOM 2615 C C . LYS A 1 336 ? 30.062 -16.406 -8.68 1 97.19 336 LYS A C 1
ATOM 2617 O O . LYS A 1 336 ? 29.719 -17.062 -9.672 1 97.19 336 LYS A O 1
ATOM 2622 N N . GLN A 1 337 ? 31.203 -15.812 -8.562 1 96.25 337 GLN A N 1
ATOM 2623 C CA . GLN A 1 337 ? 32.156 -15.812 -9.656 1 96.25 337 GLN A CA 1
ATOM 2624 C C . GLN A 1 337 ? 32.656 -17.219 -9.953 1 96.25 337 GLN A C 1
ATOM 2626 O O . GLN A 1 337 ? 32.719 -17.625 -11.117 1 96.25 337 GLN A O 1
ATOM 2631 N N . ASP A 1 338 ? 33.031 -17.969 -8.914 1 97.12 338 ASP A N 1
ATOM 2632 C CA . ASP A 1 338 ? 33.438 -19.344 -9.078 1 97.12 338 ASP A CA 1
ATOM 2633 C C . ASP A 1 338 ? 32.25 -20.297 -9.031 1 97.12 338 ASP A C 1
ATOM 2635 O O . ASP A 1 338 ? 31.641 -20.469 -7.98 1 97.12 338 ASP A O 1
ATOM 2639 N N . ALA A 1 339 ? 32.062 -21.016 -10.109 1 97.75 339 ALA A N 1
ATOM 2640 C CA . ALA A 1 339 ? 30.922 -21.922 -10.203 1 97.75 339 ALA A CA 1
ATOM 2641 C C . ALA A 1 339 ? 31.188 -23.219 -9.453 1 97.75 339 ALA A C 1
ATOM 2643 O O . ALA A 1 339 ? 32.344 -23.609 -9.258 1 97.75 339 ALA A O 1
ATOM 2644 N N . ASP A 1 340 ? 30.188 -23.891 -8.992 1 98.31 340 ASP A N 1
ATOM 2645 C CA . ASP A 1 340 ? 30.312 -25.156 -8.289 1 98.31 340 ASP A CA 1
ATOM 2646 C C . ASP A 1 340 ? 30.562 -26.297 -9.273 1 98.31 340 ASP A C 1
ATOM 2648 O O . ASP A 1 340 ? 31.047 -27.375 -8.875 1 98.31 340 ASP A O 1
ATOM 2652 N N . TYR A 1 341 ? 30.172 -26.125 -10.586 1 98.38 341 TYR A N 1
ATOM 2653 C CA . TYR A 1 341 ? 30.375 -27.078 -11.664 1 98.38 341 TYR A CA 1
ATOM 2654 C C . TYR A 1 341 ? 31.109 -26.438 -12.836 1 98.38 341 TYR A C 1
ATOM 2656 O O . TYR A 1 341 ? 30.953 -25.234 -13.086 1 98.38 341 TYR A O 1
ATOM 2664 N N . PRO A 1 342 ? 31.906 -27.188 -13.516 1 98 342 PRO A N 1
ATOM 2665 C CA . PRO A 1 342 ? 32.469 -26.625 -14.75 1 98 342 PRO A CA 1
ATOM 2666 C C . PRO A 1 342 ? 31.453 -26.531 -15.875 1 98 342 PRO A C 1
ATOM 2668 O O . PRO A 1 342 ? 30.453 -27.266 -15.891 1 98 342 PRO A O 1
ATOM 2671 N N . PHE A 1 343 ? 31.75 -25.609 -16.812 1 98.25 343 PHE A N 1
ATOM 2672 C CA . PHE A 1 343 ? 30.938 -25.578 -18.031 1 98.25 343 PHE A CA 1
ATOM 2673 C C . PHE A 1 343 ? 31.172 -26.828 -18.875 1 98.25 343 PHE A C 1
ATOM 2675 O O . PHE A 1 343 ? 32.312 -27.281 -19.031 1 98.25 343 PHE A O 1
ATOM 2682 N N . VAL A 1 344 ? 30.141 -27.406 -19.312 1 98.62 344 VAL A N 1
ATOM 2683 C CA . VAL A 1 344 ? 30.203 -28.516 -20.266 1 98.62 344 VAL A CA 1
ATOM 2684 C C . VAL A 1 344 ? 29.422 -28.172 -21.531 1 98.62 344 VAL A C 1
ATOM 2686 O O . VAL A 1 344 ? 28.266 -27.766 -21.453 1 98.62 344 VAL A O 1
ATOM 2689 N N . ASP A 1 345 ? 30.031 -28.219 -22.609 1 98.19 345 ASP A N 1
ATOM 2690 C CA . ASP A 1 345 ? 29.359 -28.062 -23.906 1 98.19 345 ASP A CA 1
ATOM 2691 C C . ASP A 1 345 ? 28.656 -29.359 -24.312 1 98.19 345 ASP A C 1
ATOM 2693 O O . ASP A 1 345 ? 29.031 -29.984 -25.312 1 98.19 345 ASP A O 1
ATOM 2697 N N . TRP A 1 346 ? 27.672 -29.672 -23.562 1 97.38 346 TRP A N 1
ATOM 2698 C CA . TRP A 1 346 ? 27.016 -30.969 -23.672 1 97.38 346 TRP A CA 1
ATOM 2699 C C . TRP A 1 346 ? 26.156 -31.062 -24.922 1 97.38 346 TRP A C 1
ATOM 2701 O O . TRP A 1 346 ? 25.781 -30.031 -25.484 1 97.38 346 TRP A O 1
ATOM 2711 N N . SER A 1 347 ? 25.938 -32.219 -25.375 1 94.38 347 SER A N 1
ATOM 2712 C CA . SER A 1 347 ? 24.984 -32.531 -26.422 1 94.38 347 SER A CA 1
ATOM 2713 C C . SER A 1 347 ? 24.391 -33.938 -26.219 1 94.38 347 SER A C 1
ATOM 2715 O O . SER A 1 347 ? 25.109 -34.938 -26.172 1 94.38 347 SER A O 1
ATOM 2717 N N . PHE A 1 348 ? 23.125 -33.938 -26.141 1 94.38 348 PHE A N 1
ATOM 2718 C CA . PHE A 1 348 ? 22.344 -35.156 -26.078 1 94.38 348 PHE A CA 1
ATOM 2719 C C . PHE A 1 348 ? 21.516 -35.344 -27.328 1 94.38 348 PHE A C 1
ATOM 2721 O O . PHE A 1 348 ? 20.5 -36.031 -27.328 1 94.38 348 PHE A O 1
ATOM 2728 N N . SER A 1 349 ? 21.953 -34.656 -28.328 1 91.81 349 SER A N 1
ATOM 2729 C CA . SER A 1 349 ? 21.141 -34.531 -29.531 1 91.81 349 SER A CA 1
ATOM 2730 C C . SER A 1 349 ? 21.234 -35.812 -30.391 1 91.81 349 SER A C 1
ATOM 2732 O O . SER A 1 349 ? 22.266 -36.5 -30.391 1 91.81 349 SER A O 1
ATOM 2734 N N . GLY A 1 350 ? 20.156 -36.188 -31.047 1 93.25 350 GLY A N 1
ATOM 2735 C CA . GLY A 1 350 ? 19.953 -37.281 -32 1 93.25 350 GLY A CA 1
ATOM 2736 C C . GLY A 1 350 ? 18.578 -37.25 -32.656 1 93.25 350 GLY A C 1
ATOM 2737 O O . GLY A 1 350 ? 17.953 -36.188 -32.75 1 93.25 350 GLY A O 1
ATOM 2738 N N . THR A 1 351 ? 18.219 -38.375 -33.188 1 94.19 351 THR A N 1
ATOM 2739 C CA . THR A 1 351 ? 16.812 -38.5 -33.562 1 94.19 351 THR A CA 1
ATOM 2740 C C . THR A 1 351 ? 15.938 -38.5 -32.312 1 94.19 351 THR A C 1
ATOM 2742 O O . THR A 1 351 ? 16.422 -38.719 -31.203 1 94.19 351 THR A O 1
ATOM 2745 N N . THR A 1 352 ? 14.758 -38.188 -32.5 1 94.31 352 THR A N 1
ATOM 2746 C CA . THR A 1 352 ? 13.859 -38.125 -31.359 1 94.31 352 THR A CA 1
ATOM 2747 C C . THR A 1 352 ? 13.859 -39.469 -30.625 1 94.31 352 THR A C 1
ATOM 2749 O O . THR A 1 352 ? 13.711 -39.5 -29.406 1 94.31 352 THR A O 1
ATOM 2752 N N . GLU A 1 353 ? 14.031 -40.531 -31.344 1 95.75 353 GLU A N 1
ATOM 2753 C CA . GLU A 1 353 ? 14.125 -41.844 -30.719 1 95.75 353 GLU A CA 1
ATOM 2754 C C . GLU A 1 353 ? 15.375 -41.969 -29.844 1 95.75 353 GLU A C 1
ATOM 2756 O O . GLU A 1 353 ? 15.312 -42.438 -28.719 1 95.75 353 GLU A O 1
ATOM 2761 N N . GLU A 1 354 ? 16.469 -41.531 -30.391 1 97.06 354 GLU A N 1
ATOM 2762 C CA . GLU A 1 354 ? 17.734 -41.531 -29.656 1 97.06 354 GLU A CA 1
ATOM 2763 C C . GLU A 1 354 ? 17.672 -40.625 -28.438 1 97.06 354 GLU A C 1
ATOM 2765 O O . GLU A 1 354 ? 18.156 -40.969 -27.359 1 97.06 354 GLU A O 1
ATOM 2770 N N . GLU A 1 355 ? 17.109 -39.5 -28.719 1 97.69 355 GLU A N 1
ATOM 2771 C CA . GLU A 1 355 ? 16.969 -38.531 -27.625 1 97.69 355 GLU A CA 1
ATOM 2772 C C . GLU A 1 355 ? 16.109 -39.125 -26.5 1 97.69 355 GLU A C 1
ATOM 2774 O O . GLU A 1 355 ? 16.438 -38.969 -25.312 1 97.69 355 GLU A O 1
ATOM 2779 N N . PHE A 1 356 ? 15.023 -39.781 -26.812 1 97.44 356 PHE A N 1
ATOM 2780 C CA . PHE A 1 356 ? 14.172 -40.438 -25.828 1 97.44 356 PHE A CA 1
ATOM 2781 C C . PHE A 1 356 ? 14.953 -41.469 -25.031 1 97.44 356 PHE A C 1
ATOM 2783 O O . PHE A 1 356 ? 14.898 -41.469 -23.797 1 97.44 356 PHE A O 1
ATOM 2790 N N . ALA A 1 357 ? 15.672 -42.219 -25.781 1 97.56 357 ALA A N 1
ATOM 2791 C CA . ALA A 1 357 ? 16.453 -43.281 -25.125 1 97.56 357 ALA A CA 1
ATOM 2792 C C . ALA A 1 357 ? 17.484 -42.688 -24.172 1 97.56 357 ALA A C 1
ATOM 2794 O O . ALA A 1 357 ? 17.688 -43.188 -23.062 1 97.56 357 ALA A O 1
ATOM 2795 N N . THR A 1 358 ? 18.125 -41.656 -24.625 1 97.75 358 THR A N 1
ATOM 2796 C CA . THR A 1 358 ? 19.125 -40.969 -23.797 1 97.75 358 THR A CA 1
ATOM 2797 C C . THR A 1 358 ? 18.516 -40.438 -22.516 1 97.75 358 THR A C 1
ATOM 2799 O O . THR A 1 358 ? 19.047 -40.656 -21.422 1 97.75 358 THR A O 1
ATOM 2802 N N . LEU A 1 359 ? 17.375 -39.781 -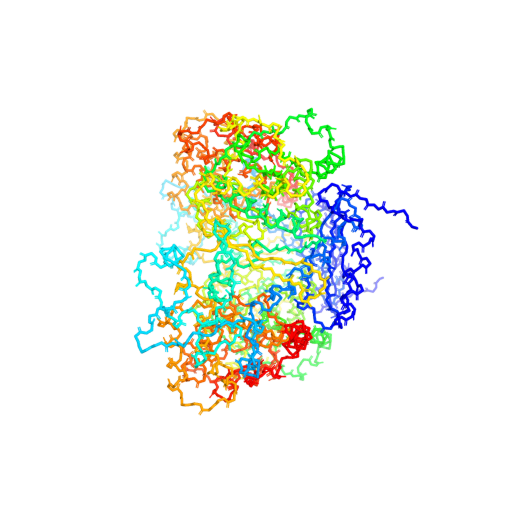22.625 1 98.31 359 LEU A N 1
ATOM 2803 C CA . LEU A 1 359 ? 16.703 -39.219 -21.453 1 98.31 359 LEU A CA 1
ATOM 2804 C C . LEU A 1 359 ? 16.266 -40.344 -20.5 1 98.31 359 LEU A C 1
ATOM 2806 O O . LEU A 1 359 ? 16.438 -40.219 -19.297 1 98.31 359 LEU A O 1
ATOM 2810 N N . MET A 1 360 ? 15.766 -41.438 -21.031 1 98.25 360 MET A N 1
ATOM 2811 C CA . MET A 1 360 ? 15.359 -42.594 -20.219 1 98.25 360 MET A CA 1
ATOM 2812 C C . MET A 1 360 ? 16.562 -43.156 -19.469 1 98.25 360 MET A C 1
ATOM 2814 O O . MET A 1 360 ? 16.422 -43.594 -18.312 1 98.25 360 MET A O 1
ATOM 2818 N N . ALA A 1 361 ? 17.672 -43.125 -20.156 1 97.94 361 ALA A N 1
ATOM 2819 C CA . ALA A 1 361 ? 18.891 -43.656 -19.531 1 97.94 361 ALA A CA 1
ATOM 2820 C C . ALA A 1 361 ? 19.297 -42.812 -18.328 1 97.94 361 ALA A C 1
ATOM 2822 O O . ALA A 1 361 ? 19.812 -43.344 -17.328 1 97.94 361 ALA A O 1
ATOM 2823 N N . ILE A 1 362 ? 19.109 -41.531 -18.391 1 97.94 362 ILE A N 1
ATOM 2824 C CA . ILE A 1 362 ? 19.438 -40.656 -17.266 1 97.94 362 ILE A CA 1
ATOM 2825 C C . ILE A 1 362 ? 18.531 -41 -16.078 1 97.94 362 ILE A C 1
ATOM 2827 O O . ILE A 1 362 ? 19 -41.094 -14.945 1 97.94 362 ILE A O 1
ATOM 2831 N N . PHE A 1 363 ? 17.203 -41.188 -16.281 1 97.62 363 PHE A N 1
ATOM 2832 C CA . PHE A 1 363 ? 16.281 -41.562 -15.203 1 97.62 363 PHE A CA 1
ATOM 2833 C C . PHE A 1 363 ? 16.688 -42.906 -14.586 1 97.62 363 PHE A C 1
ATOM 2835 O O . PHE A 1 363 ? 16.625 -43.062 -13.367 1 97.62 363 PHE A O 1
ATOM 2842 N N . LYS A 1 364 ? 17.094 -43.781 -15.461 1 96.75 364 LYS A N 1
ATOM 2843 C CA . LYS A 1 364 ? 17.547 -45.062 -14.969 1 96.75 364 LYS A CA 1
ATOM 2844 C C . LYS A 1 364 ? 18.766 -44.906 -14.062 1 96.75 364 LYS A C 1
ATOM 2846 O O . LYS A 1 364 ? 18.844 -45.531 -13 1 96.75 364 LYS A O 1
ATOM 2851 N N . ALA A 1 365 ? 19.656 -44.125 -14.531 1 97 365 ALA A N 1
ATOM 2852 C CA . ALA A 1 365 ? 20.859 -43.875 -13.75 1 97 365 ALA A CA 1
ATOM 2853 C C . ALA A 1 365 ? 20.516 -43.25 -12.398 1 97 365 ALA A C 1
ATOM 2855 O O . ALA A 1 365 ? 21.219 -43.469 -11.406 1 97 365 ALA A O 1
ATOM 2856 N N . GLU A 1 366 ? 19.453 -42.5 -12.32 1 96.88 366 GLU A N 1
ATOM 2857 C CA . GLU A 1 366 ? 18.984 -41.875 -11.086 1 96.88 366 GLU A CA 1
ATOM 2858 C C . GLU A 1 366 ? 18.094 -42.812 -10.289 1 96.88 366 GLU A C 1
ATOM 2860 O O . GLU A 1 366 ? 17.547 -42.438 -9.258 1 96.88 366 GLU A O 1
ATOM 2865 N N . ASP A 1 367 ? 17.938 -44 -10.734 1 96.81 367 ASP A N 1
ATOM 2866 C CA . ASP A 1 367 ? 17.094 -45.031 -10.109 1 96.81 367 ASP A CA 1
ATOM 2867 C C . ASP A 1 367 ? 15.656 -44.531 -9.969 1 96.81 367 ASP A C 1
ATOM 2869 O O . ASP A 1 367 ? 15.078 -44.594 -8.875 1 96.81 367 ASP A O 1
ATOM 2873 N N . LYS A 1 368 ? 15.086 -43.969 -11.047 1 97.38 368 LYS A N 1
ATOM 2874 C CA . LYS A 1 368 ? 13.711 -43.5 -11.062 1 97.38 368 LYS A CA 1
ATOM 2875 C C . LYS A 1 368 ? 12.875 -44.25 -12.094 1 97.38 368 LYS A C 1
ATOM 2877 O O . LYS A 1 368 ? 13.336 -44.5 -13.203 1 97.38 368 LYS A O 1
ATOM 2882 N N . GLU A 1 369 ? 11.727 -44.656 -11.656 1 97.44 369 GLU A N 1
ATOM 2883 C CA . GLU A 1 369 ? 10.781 -45.312 -12.562 1 97.44 369 GLU A CA 1
ATOM 2884 C C . GLU A 1 369 ? 9.961 -44.281 -13.328 1 97.44 369 GLU A C 1
ATOM 2886 O O . GLU A 1 369 ? 9.562 -43.25 -12.773 1 97.44 369 GLU A O 1
ATOM 2891 N N . VAL A 1 370 ? 9.742 -44.562 -14.602 1 98.56 370 VAL A N 1
ATOM 2892 C CA . VAL A 1 370 ? 8.977 -43.656 -15.461 1 98.56 370 VAL A CA 1
ATOM 2893 C C . VAL A 1 370 ? 7.652 -44.312 -15.844 1 98.56 370 VAL A C 1
ATOM 2895 O O . VAL A 1 370 ? 7.625 -45.469 -16.25 1 98.56 370 VAL A O 1
ATOM 2898 N N . TYR A 1 371 ? 6.547 -43.656 -15.617 1 98.81 371 TYR A N 1
ATOM 2899 C CA . TYR A 1 371 ? 5.203 -44.094 -15.992 1 98.81 371 TYR A CA 1
ATOM 2900 C C . TYR A 1 371 ? 4.629 -43.188 -17.078 1 98.81 371 TYR A C 1
ATOM 2902 O O . TYR A 1 371 ? 4.613 -41.969 -16.938 1 98.81 371 TYR A O 1
ATOM 2910 N N . ILE A 1 372 ? 4.137 -43.75 -18.219 1 98.75 372 ILE A N 1
ATOM 2911 C CA . ILE A 1 372 ? 3.66 -42.938 -19.328 1 98.75 372 ILE A CA 1
ATOM 2912 C C . ILE A 1 372 ? 2.236 -43.344 -19.703 1 98.75 372 ILE A C 1
ATOM 2914 O O . ILE A 1 372 ? 1.934 -44.531 -19.812 1 98.75 372 ILE A O 1
ATOM 2918 N N . ALA A 1 373 ? 1.335 -42.438 -19.75 1 98.69 373 ALA A N 1
ATOM 2919 C CA . ALA A 1 373 ? 0.027 -42.625 -20.375 1 98.69 373 ALA A CA 1
ATOM 2920 C C . ALA A 1 373 ? -0.01 -41.938 -21.75 1 98.69 373 ALA A C 1
ATOM 2922 O O . ALA A 1 373 ? 0.397 -40.781 -21.891 1 98.69 373 ALA A O 1
ATOM 2923 N N . ASP A 1 374 ? -0.455 -42.594 -22.75 1 97.94 374 ASP A N 1
ATOM 2924 C CA . ASP A 1 374 ? -0.525 -42.094 -24.125 1 97.94 374 ASP A CA 1
ATOM 2925 C C . ASP A 1 374 ? -1.965 -41.75 -24.516 1 97.94 374 ASP A C 1
ATOM 2927 O O . ASP A 1 374 ? -2.893 -42.469 -24.141 1 97.94 374 ASP A O 1
ATOM 2931 N N . TYR A 1 375 ? -2.16 -40.75 -25.234 1 98.25 375 TYR A N 1
ATOM 2932 C CA . TYR A 1 375 ? -3.461 -40.312 -25.719 1 98.25 375 TYR A CA 1
ATOM 2933 C C . TYR A 1 375 ? -3.42 -40.031 -27.219 1 98.25 375 TYR A C 1
ATOM 2935 O O . TYR A 1 375 ? -2.576 -39.281 -27.688 1 98.25 375 TYR A O 1
ATOM 2943 N N . GLU A 1 376 ? -4.336 -40.531 -27.953 1 97.19 376 GLU A N 1
ATOM 2944 C CA . GLU A 1 376 ? -4.383 -40.344 -29.391 1 97.19 376 GLU A CA 1
ATOM 2945 C C . GLU A 1 376 ? -5.805 -40.062 -29.859 1 97.19 376 GLU A C 1
ATOM 2947 O O . GLU A 1 376 ? -6.047 -39.906 -31.062 1 97.19 376 GLU A O 1
ATOM 2952 N N . HIS A 1 377 ? -6.719 -39.969 -28.953 1 97.06 377 HIS A N 1
ATOM 2953 C CA . HIS A 1 377 ? -8.148 -39.938 -29.25 1 97.06 377 HIS A CA 1
ATOM 2954 C C . HIS A 1 377 ? -8.531 -38.656 -29.953 1 97.06 377 HIS A C 1
ATOM 2956 O O . HIS A 1 377 ? -9.609 -38.562 -30.547 1 97.06 377 HIS A O 1
ATOM 2962 N N . LEU A 1 378 ? -7.684 -37.656 -30.016 1 97.81 378 LEU A N 1
ATOM 2963 C CA . LEU A 1 378 ? -8.016 -36.406 -30.656 1 97.81 378 LEU A CA 1
ATOM 2964 C C . LEU A 1 378 ? -7.301 -36.281 -32 1 97.81 378 LEU A C 1
ATOM 2966 O O . LEU A 1 378 ? -7.367 -35.219 -32.656 1 97.81 378 LEU A O 1
ATOM 2970 N N . GLY A 1 379 ? -6.59 -37.188 -32.375 1 95.75 379 GLY A N 1
ATOM 2971 C CA . GLY A 1 379 ? -5.895 -37.219 -33.656 1 95.75 379 GLY A CA 1
ATOM 2972 C C . GLY A 1 379 ? -4.496 -36.625 -33.562 1 95.75 379 GLY A C 1
ATOM 2973 O O . GLY A 1 379 ? -3.799 -36.531 -34.594 1 95.75 379 GLY A O 1
ATOM 2974 N N . VAL A 1 380 ? -4.113 -36.188 -32.469 1 96.56 380 VAL A N 1
ATOM 2975 C CA . VAL A 1 380 ? -2.77 -35.688 -32.156 1 96.56 380 VAL A CA 1
ATOM 2976 C C . VAL A 1 380 ? -2.215 -36.469 -30.953 1 96.56 380 VAL A C 1
ATOM 2978 O O . VAL A 1 380 ? -2.898 -36.625 -29.938 1 96.56 380 VAL A O 1
ATOM 2981 N N . TYR A 1 381 ? -1.011 -37 -31.125 1 97.5 381 TYR A N 1
ATOM 2982 C CA . TYR A 1 381 ? -0.427 -37.75 -30.016 1 97.5 381 TYR A CA 1
ATOM 2983 C C . TYR A 1 381 ? -0.105 -36.844 -28.844 1 97.5 381 TYR A C 1
ATOM 2985 O O . TYR A 1 381 ? 0.454 -35.75 -29.016 1 97.5 381 TYR A O 1
ATOM 2993 N N . ALA A 1 382 ? -0.502 -37.25 -27.719 1 98.44 382 ALA A N 1
ATOM 2994 C CA . ALA A 1 382 ? -0.122 -36.625 -26.453 1 98.44 382 ALA A CA 1
ATOM 2995 C C . ALA A 1 382 ? 0.215 -37.656 -25.391 1 98.44 382 ALA A C 1
ATOM 2997 O O . ALA A 1 382 ? -0.111 -38.844 -25.547 1 98.44 382 ALA A O 1
ATOM 2998 N N . CYS A 1 383 ? 0.94 -37.281 -24.406 1 98.62 383 CYS A N 1
ATOM 2999 C CA . CYS A 1 383 ? 1.258 -38.188 -23.312 1 98.62 383 CYS A CA 1
ATOM 3000 C C . CYS A 1 383 ? 1.354 -37.438 -21.984 1 98.62 383 CYS A C 1
ATOM 3002 O O . CYS A 1 383 ? 1.441 -36.219 -21.969 1 98.62 383 CYS A O 1
ATOM 3004 N N . ARG A 1 384 ? 1.199 -38.062 -20.906 1 98.38 384 ARG A N 1
ATOM 3005 C CA . ARG A 1 384 ? 1.51 -37.656 -19.547 1 98.38 384 ARG A CA 1
ATOM 3006 C C . ARG A 1 384 ? 2.541 -38.562 -18.906 1 98.38 384 ARG A C 1
ATOM 3008 O O . ARG A 1 384 ? 2.336 -39.781 -18.844 1 98.38 384 ARG A O 1
ATOM 3015 N N . ILE A 1 385 ? 3.605 -37.969 -18.5 1 98.75 385 ILE A N 1
ATOM 3016 C CA . ILE A 1 385 ? 4.719 -38.719 -17.938 1 98.75 385 ILE A CA 1
ATOM 3017 C C . ILE A 1 385 ? 4.867 -38.406 -16.453 1 98.75 385 ILE A C 1
ATOM 3019 O O . ILE A 1 385 ? 4.906 -37.219 -16.062 1 98.75 385 ILE A O 1
ATOM 3023 N N . ILE A 1 386 ? 4.914 -39.438 -15.617 1 98.56 386 ILE A N 1
ATOM 3024 C CA . ILE A 1 386 ? 5.094 -39.312 -14.172 1 98.56 386 ILE A CA 1
ATOM 3025 C C . ILE A 1 386 ? 6.383 -40 -13.75 1 98.56 386 ILE A C 1
ATOM 3027 O O . ILE A 1 386 ? 6.609 -41.156 -14.109 1 98.56 386 ILE A O 1
ATOM 3031 N N . VAL A 1 387 ? 7.223 -39.281 -13.109 1 98.62 387 VAL A N 1
ATOM 3032 C CA . VAL A 1 387 ? 8.445 -39.812 -12.531 1 98.62 387 VAL A CA 1
ATOM 3033 C C . VAL A 1 387 ? 8.508 -39.5 -11.039 1 98.62 387 VAL A C 1
ATOM 3035 O O . VAL A 1 387 ? 9.156 -38.531 -10.641 1 98.62 387 VAL A O 1
ATOM 3038 N N . PRO A 1 388 ? 7.836 -40.312 -10.172 1 98.06 388 PRO A N 1
ATOM 3039 C CA . PRO A 1 388 ? 7.777 -40 -8.742 1 98.06 388 PRO A CA 1
ATOM 3040 C C . PRO A 1 388 ? 9.156 -39.719 -8.148 1 98.06 388 PRO A C 1
ATOM 3042 O O . PRO A 1 388 ? 10.094 -40.5 -8.359 1 98.06 388 PRO A O 1
ATOM 3045 N N . GLY A 1 389 ? 9.227 -38.625 -7.453 1 96.88 389 GLY A N 1
ATOM 3046 C CA . GLY A 1 389 ? 10.484 -38.188 -6.887 1 96.88 389 GLY A CA 1
ATOM 3047 C C . GLY A 1 389 ? 11.172 -37.125 -7.73 1 96.88 389 GLY A C 1
ATOM 3048 O O . GLY A 1 389 ? 12.078 -36.438 -7.258 1 96.88 389 GLY A O 1
ATOM 3049 N N . MET A 1 390 ? 10.727 -37 -9.023 1 97.75 390 MET A N 1
ATOM 3050 C CA . MET A 1 390 ? 11.359 -36 -9.891 1 97.75 390 MET A CA 1
ATOM 3051 C C . MET A 1 390 ? 10.312 -35.125 -10.562 1 97.75 390 MET A C 1
ATOM 3053 O O . MET A 1 390 ? 10.555 -33.938 -10.812 1 97.75 390 MET A O 1
ATOM 3057 N N . SER A 1 391 ? 9.195 -35.719 -10.852 1 98.12 391 SER A N 1
ATOM 3058 C CA . SER A 1 391 ? 8.211 -34.938 -11.617 1 98.12 391 SER A CA 1
ATOM 3059 C C . SER A 1 391 ? 7.16 -34.312 -10.703 1 98.12 391 SER A C 1
ATOM 3061 O O . SER A 1 391 ? 6.32 -33.531 -11.148 1 98.12 391 SER A O 1
ATOM 3063 N N . ASP A 1 392 ? 7.074 -34.656 -9.367 1 96.75 392 ASP A N 1
ATOM 3064 C CA . ASP A 1 392 ? 6.102 -34.094 -8.445 1 96.75 392 ASP A CA 1
ATOM 3065 C C . ASP A 1 392 ? 6.375 -32.594 -8.211 1 96.75 392 ASP A C 1
ATOM 3067 O O . ASP A 1 392 ? 7.52 -32.219 -7.973 1 96.75 392 ASP A O 1
ATOM 3071 N N . ILE A 1 393 ? 5.344 -31.844 -8.367 1 96.62 393 ILE A N 1
ATOM 3072 C CA . ILE A 1 393 ? 5.41 -30.406 -8.078 1 96.62 393 ILE A CA 1
ATOM 3073 C C . ILE A 1 393 ? 5.184 -30.172 -6.586 1 96.62 393 ILE A C 1
ATOM 3075 O O . ILE A 1 393 ? 5.867 -29.344 -5.973 1 96.62 393 ILE A O 1
ATOM 3079 N N . TYR A 1 394 ? 4.211 -30.891 -5.992 1 96.06 394 TYR A N 1
ATOM 3080 C CA . TYR A 1 394 ? 3.896 -30.797 -4.57 1 96.06 394 TYR A CA 1
ATOM 3081 C C . TYR A 1 394 ? 4.32 -32.062 -3.83 1 96.06 394 TYR A C 1
ATOM 3083 O O . TYR A 1 394 ? 4.375 -33.125 -4.418 1 96.06 394 TYR A O 1
ATOM 3091 N N . PRO A 1 395 ? 4.598 -31.969 -2.572 1 94.25 395 PRO A N 1
ATOM 3092 C CA . PRO A 1 395 ? 4.996 -33.156 -1.807 1 94.25 395 PRO A CA 1
ATOM 3093 C C . PRO A 1 395 ? 3.838 -34.125 -1.58 1 94.25 395 PRO A C 1
ATOM 3095 O O . PRO A 1 395 ? 2.672 -33.719 -1.604 1 94.25 395 PRO A O 1
ATOM 3098 N N . ALA A 1 396 ? 4.16 -35.312 -1.38 1 94.75 396 ALA A N 1
ATOM 3099 C CA . ALA A 1 396 ? 3.17 -36.375 -1.206 1 94.75 396 ALA A CA 1
ATOM 3100 C C . ALA A 1 396 ? 2.242 -36.094 -0.033 1 94.75 396 ALA A C 1
ATOM 3102 O O . ALA A 1 396 ? 1.06 -36.438 -0.063 1 94.75 396 ALA A O 1
ATOM 3103 N N . GLU A 1 397 ? 2.744 -35.344 0.968 1 92.69 397 GLU A N 1
ATOM 3104 C CA . GLU A 1 397 ? 1.975 -35 2.164 1 92.69 397 GLU A CA 1
ATOM 3105 C C . GLU A 1 397 ? 0.768 -34.156 1.824 1 92.69 397 GLU A C 1
ATOM 3107 O O . GLU A 1 397 ? -0.193 -34.094 2.594 1 92.69 397 GLU A O 1
ATOM 3112 N N . ASP A 1 398 ? 0.781 -33.531 0.693 1 93.5 398 ASP A N 1
ATOM 3113 C CA . ASP A 1 398 ? -0.321 -32.656 0.298 1 93.5 398 ASP A CA 1
ATOM 3114 C C . ASP A 1 398 ? -1.571 -33.469 -0.035 1 93.5 398 ASP A C 1
ATOM 3116 O O . ASP A 1 398 ? -2.668 -32.938 -0.138 1 93.5 398 ASP A O 1
ATOM 3120 N N . LEU A 1 399 ? -1.39 -34.781 -0.23 1 95.25 399 LEU A N 1
ATOM 3121 C CA . LEU A 1 399 ? -2.545 -35.656 -0.457 1 95.25 399 LEU A CA 1
ATOM 3122 C C . LEU A 1 399 ? -3.486 -35.625 0.744 1 95.25 399 LEU A C 1
ATOM 3124 O O . LEU A 1 399 ? -4.684 -35.875 0.605 1 95.25 399 LEU A O 1
ATOM 3128 N N . TRP A 1 400 ? -2.906 -35.25 1.909 1 90.69 400 TRP A N 1
ATOM 3129 C CA . TRP A 1 400 ? -3.816 -35.188 3.047 1 90.69 400 TRP A CA 1
ATOM 3130 C C . TRP A 1 400 ? -3.729 -33.812 3.732 1 90.69 400 TRP A C 1
ATOM 3132 O O . TRP A 1 400 ? -4.621 -33.438 4.496 1 90.69 400 TRP A O 1
ATOM 3142 N N . LEU A 1 401 ? -2.625 -33.031 3.521 1 88.19 401 LEU A N 1
ATOM 3143 C CA . LEU A 1 401 ? -2.496 -31.734 4.148 1 88.19 401 LEU A CA 1
ATOM 3144 C C . LEU A 1 401 ? -3.146 -30.656 3.295 1 88.19 401 LEU A C 1
ATOM 3146 O O . LEU A 1 401 ? -3.699 -29.688 3.822 1 88.19 401 LEU A O 1
ATOM 3150 N N . ALA A 1 402 ? -3.088 -30.734 2.012 1 92 402 ALA A N 1
ATOM 3151 C CA . ALA A 1 402 ? -3.594 -29.734 1.074 1 92 402 ALA A CA 1
ATOM 3152 C C . ALA A 1 402 ? -4.168 -30.391 -0.174 1 92 402 ALA A C 1
ATOM 3154 O O . ALA A 1 402 ? -3.809 -30.031 -1.298 1 92 402 ALA A O 1
ATOM 3155 N N . ASN A 1 403 ? -5.105 -31.328 0.1 1 95.12 403 ASN A N 1
ATOM 3156 C CA . ASN A 1 403 ? -5.766 -32.062 -0.974 1 95.12 403 ASN A CA 1
ATOM 3157 C C . ASN A 1 403 ? -6.73 -31.172 -1.753 1 95.12 403 ASN A C 1
ATOM 3159 O O . ASN A 1 403 ? -7.504 -30.422 -1.159 1 95.12 403 ASN A O 1
ATOM 3163 N N . ASN A 1 404 ? -6.699 -31.203 -3.059 1 94.75 404 ASN A N 1
ATOM 3164 C CA . ASN A 1 404 ? -7.543 -30.312 -3.857 1 94.75 404 ASN A CA 1
ATOM 3165 C C . ASN A 1 404 ? -9.016 -30.688 -3.736 1 94.75 404 ASN A C 1
ATOM 3167 O O . ASN A 1 404 ? -9.891 -29.906 -4.133 1 94.75 404 ASN A O 1
ATOM 3171 N N . SER A 1 405 ? -9.312 -31.891 -3.168 1 94.81 405 SER A N 1
ATOM 3172 C CA . SER A 1 405 ? -10.695 -32.312 -2.98 1 94.81 405 SER A CA 1
ATOM 3173 C C . SER A 1 405 ? -11.141 -32.094 -1.536 1 94.81 405 SER A C 1
ATOM 3175 O O . SER A 1 405 ? -12.219 -32.562 -1.143 1 94.81 405 SER A O 1
ATOM 3177 N N . MET A 1 406 ? -10.367 -31.391 -0.748 1 93.69 406 MET A N 1
ATOM 3178 C CA . MET A 1 406 ? -10.602 -31.297 0.69 1 93.69 406 MET A CA 1
ATOM 3179 C C . MET A 1 406 ? -11.922 -30.594 0.982 1 93.69 406 MET A C 1
ATOM 3181 O O . MET A 1 406 ? -12.5 -30.781 2.057 1 93.69 406 MET A O 1
ATOM 3185 N N . GLY A 1 407 ? -12.43 -29.781 0.096 1 94.31 407 GLY A N 1
ATOM 3186 C CA . GLY A 1 407 ? -13.68 -29.078 0.321 1 94.31 407 GLY A CA 1
ATOM 3187 C C . GLY A 1 407 ? -14.883 -29.797 -0.261 1 94.31 407 GLY A C 1
ATOM 3188 O O . GLY A 1 407 ? -16.016 -29.328 -0.122 1 94.31 407 GLY A O 1
ATOM 3189 N N . ALA A 1 408 ? -14.727 -30.969 -0.866 1 94.31 408 ALA A N 1
ATOM 3190 C CA . ALA A 1 408 ? -15.773 -31.656 -1.619 1 94.31 408 ALA A CA 1
ATOM 3191 C C . ALA A 1 408 ? -16.969 -31.984 -0.728 1 94.31 408 ALA A C 1
ATOM 3193 O O . ALA A 1 408 ? -18.125 -31.859 -1.149 1 94.31 408 ALA A O 1
ATOM 3194 N N . HIS A 1 409 ? -16.75 -32.375 0.516 1 94.31 409 HIS A N 1
ATOM 3195 C CA . HIS A 1 409 ? -17.828 -32.781 1.412 1 94.31 409 HIS A CA 1
ATOM 3196 C C . HIS A 1 409 ? -18.688 -31.594 1.837 1 94.31 409 HIS A C 1
ATOM 3198 O O . HIS A 1 409 ? -19.797 -31.781 2.33 1 94.31 409 HIS A O 1
ATOM 3204 N N . LEU A 1 410 ? -18.219 -30.406 1.653 1 95.94 410 LEU A N 1
ATOM 3205 C CA . LEU A 1 410 ? -18.938 -29.188 2.037 1 95.94 410 LEU A CA 1
ATOM 3206 C C . LEU A 1 410 ? -19.672 -28.594 0.842 1 95.94 410 LEU A C 1
ATOM 3208 O O . LEU A 1 410 ? -20.453 -27.641 0.997 1 95.94 410 LEU A O 1
ATOM 3212 N N . ARG A 1 411 ? -19.453 -29.016 -0.352 1 95.81 411 ARG A N 1
ATOM 3213 C CA . ARG A 1 411 ? -19.875 -28.375 -1.598 1 95.81 411 ARG A CA 1
ATOM 3214 C C . ARG A 1 411 ? -21.375 -28.156 -1.615 1 95.81 411 ARG A C 1
ATOM 3216 O O . ARG A 1 411 ? -21.844 -27.016 -1.778 1 95.81 411 ARG A O 1
ATOM 3223 N N . ASP A 1 412 ? -22.156 -29.203 -1.342 1 94.62 412 ASP A N 1
ATOM 3224 C CA . ASP A 1 412 ? -23.609 -29.094 -1.395 1 94.62 412 ASP A CA 1
ATOM 3225 C C . ASP A 1 412 ? -24.125 -28.109 -0.339 1 94.62 412 ASP A C 1
ATOM 3227 O O . ASP A 1 412 ? -25.016 -27.297 -0.613 1 94.62 412 ASP A O 1
ATOM 3231 N N . THR A 1 413 ? -23.547 -28.234 0.813 1 96.81 413 THR A N 1
ATOM 3232 C CA . THR A 1 413 ? -23.953 -27.375 1.914 1 96.81 413 THR A CA 1
ATOM 3233 C C . THR A 1 413 ? -23.703 -25.906 1.562 1 96.81 413 THR A C 1
ATOM 3235 O O . THR A 1 413 ? -24.625 -25.078 1.64 1 96.81 413 THR A O 1
ATOM 3238 N N . ILE A 1 414 ? -22.5 -25.578 1.112 1 97.5 414 ILE A N 1
ATOM 3239 C CA . ILE A 1 414 ? -22.109 -24.188 0.856 1 97.5 414 ILE A CA 1
ATOM 3240 C C . ILE A 1 414 ? -22.906 -23.641 -0.321 1 97.5 414 ILE A C 1
ATOM 3242 O O . ILE A 1 414 ? -23.406 -22.5 -0.27 1 97.5 414 ILE A O 1
ATOM 3246 N N . LEU A 1 415 ? -23.141 -24.438 -1.357 1 97 415 LEU A N 1
ATOM 3247 C CA . LEU A 1 415 ? -23.828 -23.984 -2.561 1 97 415 LEU A CA 1
ATOM 3248 C C . LEU A 1 415 ? -25.312 -23.734 -2.279 1 97 415 LEU A C 1
ATOM 3250 O O . LEU A 1 415 ? -25.969 -23 -3.008 1 97 415 LEU A O 1
ATOM 3254 N N . SER A 1 416 ? -25.844 -24.297 -1.206 1 96.31 416 SER A N 1
ATOM 3255 C CA . SER A 1 416 ? -27.281 -24.172 -0.918 1 96.31 416 SER A CA 1
ATOM 3256 C C . SER A 1 416 ? -27.547 -23.062 0.086 1 96.31 416 SER A C 1
ATOM 3258 O O . SER A 1 416 ? -28.703 -22.719 0.353 1 96.31 416 SER A O 1
ATOM 3260 N N . LEU A 1 417 ? -26.531 -22.453 0.611 1 97.06 417 LEU A N 1
ATOM 3261 C CA . LEU A 1 417 ? -26.641 -21.5 1.716 1 97.06 417 LEU A CA 1
ATOM 3262 C C . LEU A 1 417 ? -27.531 -20.344 1.344 1 97.06 417 LEU A C 1
ATOM 3264 O O . LEU A 1 417 ? -28.438 -19.969 2.107 1 97.06 417 LEU A O 1
ATOM 3268 N N . PRO A 1 418 ? -27.406 -19.734 0.161 1 96.38 418 PRO A N 1
ATOM 3269 C CA . PRO A 1 418 ? -28.219 -18.547 -0.143 1 96.38 418 PRO A CA 1
ATOM 3270 C C . PRO A 1 418 ? -29.719 -18.828 -0.108 1 96.38 418 PRO A C 1
ATOM 3272 O O . PRO A 1 418 ? -30.516 -17.922 0.125 1 96.38 418 PRO A O 1
ATOM 3275 N N . GLY A 1 419 ? -30.109 -20.016 -0.28 1 94.44 419 GLY A N 1
ATOM 3276 C CA . GLY A 1 419 ? -31.516 -20.391 -0.243 1 94.44 419 GLY A CA 1
ATOM 3277 C C . GLY A 1 419 ? -31.906 -21.172 0.999 1 94.44 419 GLY A C 1
ATOM 3278 O O . GLY A 1 419 ? -33.031 -21.656 1.106 1 94.44 419 GLY A O 1
ATOM 3279 N N . SER A 1 420 ? -31.016 -21.172 1.902 1 95.12 420 SER A N 1
ATOM 3280 C CA . SER A 1 420 ? -31.234 -22 3.084 1 95.12 420 SER A CA 1
ATOM 3281 C C . SER A 1 420 ? -32.062 -21.25 4.133 1 95.12 420 SER A C 1
ATOM 3283 O O . SER A 1 420 ? -32.094 -20.016 4.145 1 95.12 420 SER A O 1
ATOM 3285 N N . GLU A 1 421 ? -32.75 -21.953 4.973 1 95.12 421 GLU A N 1
ATOM 3286 C CA . GLU A 1 421 ? -33.469 -21.438 6.129 1 95.12 421 GLU A CA 1
ATOM 3287 C C . GLU A 1 421 ? -33.188 -22.266 7.379 1 95.12 421 GLU A C 1
ATOM 3289 O O . GLU A 1 421 ? -34.094 -22.734 8.055 1 95.12 421 GLU A O 1
ATOM 3294 N N . TRP A 1 422 ? -31.906 -22.328 7.672 1 97.12 422 TRP A N 1
ATOM 3295 C CA . TRP A 1 422 ? -31.453 -23.125 8.812 1 97.12 422 TRP A CA 1
ATOM 3296 C C . TRP A 1 422 ? -31.75 -22.406 10.125 1 97.12 422 TRP A C 1
ATOM 3298 O O . TRP A 1 422 ? -32.094 -21.219 10.125 1 97.12 422 TRP A O 1
ATOM 3308 N N . GLU A 1 423 ? -31.672 -23.203 11.195 1 97.56 423 GLU A N 1
ATOM 3309 C CA . GLU A 1 423 ? -31.625 -22.562 12.5 1 97.56 423 GLU A CA 1
ATOM 3310 C C . GLU A 1 423 ? -30.328 -21.797 12.703 1 97.56 423 GLU A C 1
ATOM 3312 O O . GLU A 1 423 ? -29.281 -22.203 12.203 1 97.56 423 GLU A O 1
ATOM 3317 N N . LYS A 1 424 ? -30.406 -20.766 13.445 1 97.69 424 LYS A N 1
ATOM 3318 C CA . LYS A 1 424 ? -29.266 -19.891 13.664 1 97.69 424 LYS A CA 1
ATOM 3319 C C . LYS A 1 424 ? -28.047 -20.672 14.148 1 97.69 424 LYS A C 1
ATOM 3321 O O . LYS A 1 424 ? -26.938 -20.453 13.664 1 97.69 424 LYS A O 1
ATOM 3326 N N . GLU A 1 425 ? -28.266 -21.594 14.969 1 98.12 425 GLU A N 1
ATOM 3327 C CA . GLU A 1 425 ? -27.172 -22.359 15.57 1 98.12 425 GLU A CA 1
ATOM 3328 C C . GLU A 1 425 ? -26.453 -23.203 14.523 1 98.12 425 GLU A C 1
ATOM 3330 O O . GLU A 1 425 ? -25.25 -23.469 14.641 1 98.12 425 GLU A O 1
ATOM 3335 N N . ASP A 1 426 ? -27.203 -23.594 13.539 1 98.31 426 ASP A N 1
ATOM 3336 C CA . ASP A 1 426 ? -26.609 -24.438 12.5 1 98.31 426 ASP A CA 1
ATOM 3337 C C . ASP A 1 426 ? -25.625 -23.641 11.641 1 98.31 426 ASP A C 1
ATOM 3339 O O . ASP A 1 426 ? -24.609 -24.172 11.211 1 98.31 426 ASP A O 1
ATOM 3343 N N . TYR A 1 427 ? -25.953 -22.375 11.375 1 98.5 427 TYR A N 1
ATOM 3344 C CA . TYR A 1 427 ? -25.031 -21.531 10.641 1 98.5 427 TYR A CA 1
ATOM 3345 C C . TYR A 1 427 ? -23.734 -21.344 11.414 1 98.5 427 TYR A C 1
ATOM 3347 O O . TYR A 1 427 ? -22.641 -21.438 10.836 1 98.5 427 TYR A O 1
ATOM 3355 N N . LEU A 1 428 ? -23.844 -21.156 12.688 1 98.62 428 LEU A N 1
ATOM 3356 C CA . LEU A 1 428 ? -22.656 -20.953 13.531 1 98.62 428 LEU A CA 1
ATOM 3357 C C . LEU A 1 428 ? -21.859 -22.25 13.641 1 98.62 428 LEU A C 1
ATOM 3359 O O . LEU A 1 428 ? -20.625 -22.203 13.695 1 98.62 428 LEU A O 1
ATOM 3363 N N . ALA A 1 429 ? -22.594 -23.375 13.672 1 98.56 429 ALA A N 1
ATOM 3364 C CA . ALA A 1 429 ? -21.922 -24.672 13.734 1 98.56 429 ALA A CA 1
ATOM 3365 C C . ALA A 1 429 ? -21.062 -24.906 12.492 1 98.56 429 ALA A C 1
ATOM 3367 O O . ALA A 1 429 ? -20 -25.531 12.562 1 98.56 429 ALA A O 1
ATOM 3368 N N . LEU A 1 430 ? -21.516 -24.406 11.367 1 98.5 430 LEU A N 1
ATOM 3369 C CA . LEU A 1 430 ? -20.75 -24.547 10.141 1 98.5 430 LEU A CA 1
ATOM 3370 C C . LEU A 1 430 ? -19.438 -23.781 10.234 1 98.5 430 LEU A C 1
ATOM 3372 O O . LEU A 1 430 ? -18.406 -24.234 9.742 1 98.5 430 LEU A O 1
ATOM 3376 N N . ILE A 1 431 ? -19.438 -22.562 10.812 1 98.62 431 ILE A N 1
ATOM 3377 C CA . ILE A 1 431 ? -18.203 -21.812 11.031 1 98.62 431 ILE A CA 1
ATOM 3378 C C . ILE A 1 431 ? -17.234 -22.641 11.859 1 98.62 431 ILE A C 1
ATOM 3380 O O . ILE A 1 431 ? -16.062 -22.766 11.516 1 98.62 431 ILE A O 1
ATOM 3384 N N . GLU A 1 432 ? -17.75 -23.219 12.938 1 98.25 432 GLU A N 1
ATOM 3385 C CA . GLU A 1 432 ? -16.938 -24.047 13.812 1 98.25 432 GLU A CA 1
ATOM 3386 C C . GLU A 1 432 ? -16.344 -25.234 13.055 1 98.25 432 GLU A C 1
ATOM 3388 O O . GLU A 1 432 ? -15.172 -25.578 13.234 1 98.25 432 GLU A O 1
ATOM 3393 N N . GLN A 1 433 ? -17.172 -25.828 12.258 1 97.94 433 GLN A N 1
ATOM 3394 C CA . GLN A 1 433 ? -16.703 -26.953 11.461 1 97.94 433 GLN A CA 1
ATOM 3395 C C . GLN A 1 433 ? -15.547 -26.547 10.547 1 97.94 433 GLN A C 1
ATOM 3397 O O . GLN A 1 433 ? -14.531 -27.234 10.461 1 97.94 433 GLN A O 1
ATOM 3402 N N . MET A 1 434 ? -15.703 -25.422 9.844 1 97.31 434 MET A N 1
ATOM 3403 C CA . MET A 1 434 ? -14.672 -24.922 8.938 1 97.31 434 MET A CA 1
ATOM 3404 C C . MET A 1 434 ? -13.383 -24.641 9.695 1 97.31 434 MET A C 1
ATOM 3406 O O . MET A 1 434 ? -12.289 -24.953 9.203 1 97.31 434 MET A O 1
ATOM 3410 N N . ASP A 1 435 ? -13.508 -24.094 10.891 1 96.94 435 ASP A N 1
ATOM 3411 C CA . ASP A 1 435 ? -12.336 -23.828 11.734 1 96.94 435 ASP A CA 1
ATOM 3412 C C . ASP A 1 435 ? -11.672 -25.141 12.164 1 96.94 435 ASP A C 1
ATOM 3414 O O . ASP A 1 435 ? -10.453 -25.266 12.086 1 96.94 435 ASP A O 1
ATOM 3418 N N . ASP A 1 436 ? -12.484 -26.078 12.625 1 96.44 436 ASP A N 1
ATOM 3419 C CA . ASP A 1 436 ? -11.977 -27.359 13.094 1 96.44 436 ASP A CA 1
ATOM 3420 C C . ASP A 1 436 ? -11.25 -28.109 11.977 1 96.44 436 ASP A C 1
ATOM 3422 O O . ASP A 1 436 ? -10.273 -28.812 12.227 1 96.44 436 ASP A O 1
ATOM 3426 N N . GLU A 1 437 ? -11.727 -27.922 10.797 1 93.81 437 GLU A N 1
ATOM 3427 C CA . GLU A 1 437 ? -11.133 -28.594 9.648 1 93.81 437 GLU A CA 1
ATOM 3428 C C . GLU A 1 437 ? -9.914 -27.844 9.141 1 93.81 437 GLU A C 1
ATOM 3430 O O . GLU A 1 437 ? -9.227 -28.297 8.219 1 93.81 437 GLU A O 1
ATOM 3435 N N . GLY A 1 438 ? -9.68 -26.719 9.695 1 93.44 438 GLY A N 1
ATOM 3436 C CA . GLY A 1 438 ? -8.469 -25.969 9.383 1 93.44 438 GLY A CA 1
ATOM 3437 C C . GLY A 1 438 ? -8.539 -25.266 8.031 1 93.44 438 GLY A C 1
ATOM 3438 O O . GLY A 1 438 ? -7.516 -25.078 7.375 1 93.44 438 GLY A O 1
ATOM 3439 N N . LEU A 1 439 ? -9.703 -24.875 7.551 1 95.19 439 LEU A N 1
ATOM 3440 C CA . LEU A 1 439 ? -9.82 -24.156 6.293 1 95.19 439 LEU A CA 1
ATOM 3441 C C . LEU A 1 439 ? -9.211 -22.75 6.406 1 95.19 439 LEU A C 1
ATOM 3443 O O . LEU A 1 439 ? -9.516 -22.016 7.344 1 95.19 439 LEU A O 1
ATOM 3447 N N . ASP A 1 440 ? -8.367 -22.406 5.523 1 95.75 440 ASP A N 1
ATOM 3448 C CA . ASP A 1 440 ? -7.734 -21.094 5.48 1 95.75 440 ASP A CA 1
ATOM 3449 C C . ASP A 1 440 ? -8.75 -20.016 5.129 1 95.75 440 ASP A C 1
ATOM 3451 O O . ASP A 1 440 ? -9.453 -20.109 4.117 1 95.75 440 ASP A O 1
ATOM 3455 N N . ASP A 1 441 ? -8.781 -18.953 5.836 1 97.75 441 ASP A N 1
ATOM 3456 C CA . ASP A 1 441 ? -9.734 -17.875 5.641 1 97.75 441 ASP A CA 1
ATOM 3457 C C . ASP A 1 441 ? -9.492 -17.156 4.312 1 97.75 441 ASP A C 1
ATOM 3459 O O . ASP A 1 441 ? -10.406 -16.531 3.76 1 97.75 441 ASP A O 1
ATOM 3463 N N . PHE A 1 442 ? -8.305 -17.266 3.777 1 96.75 442 PHE A N 1
ATOM 3464 C CA . PHE A 1 442 ? -7.934 -16.562 2.551 1 96.75 442 PHE A CA 1
ATOM 3465 C C . PHE A 1 442 ? -8.336 -17.375 1.325 1 96.75 442 PHE A C 1
ATOM 3467 O O . PHE A 1 442 ? -8.336 -16.859 0.206 1 96.75 442 PHE A O 1
ATOM 3474 N N . THR A 1 443 ? -8.703 -18.594 1.529 1 96.88 443 THR A N 1
ATOM 3475 C CA . THR A 1 443 ? -9.031 -19.469 0.407 1 96.88 443 THR A CA 1
ATOM 3476 C C . THR A 1 443 ? -10.266 -18.953 -0.327 1 96.88 443 THR A C 1
ATOM 3478 O O . THR A 1 443 ? -11.266 -18.594 0.302 1 96.88 443 THR A O 1
ATOM 3481 N N . ARG A 1 444 ? -10.18 -18.938 -1.638 1 97.12 444 ARG A N 1
ATOM 3482 C CA . ARG A 1 444 ? -11.359 -18.641 -2.441 1 97.12 444 ARG A CA 1
ATOM 3483 C C . ARG A 1 444 ? -12.305 -19.828 -2.486 1 97.12 444 ARG A C 1
ATOM 3485 O O . ARG A 1 444 ? -11.891 -20.953 -2.793 1 97.12 444 ARG A O 1
ATOM 3492 N N . VAL A 1 445 ? -13.531 -19.516 -2.219 1 98.06 445 VAL A N 1
ATOM 3493 C CA . VAL A 1 445 ? -14.523 -20.594 -2.115 1 98.06 445 VAL A CA 1
ATOM 3494 C C . VAL A 1 445 ? -14.664 -21.281 -3.463 1 98.06 445 VAL A C 1
ATOM 3496 O O . VAL A 1 445 ? -14.812 -22.516 -3.521 1 98.06 445 VAL A O 1
ATOM 3499 N N . ARG A 1 446 ? -14.617 -20.5 -4.52 1 97.5 446 ARG A N 1
ATOM 3500 C CA . ARG A 1 446 ? -14.742 -21.109 -5.84 1 97.5 446 ARG A CA 1
ATOM 3501 C C . ARG A 1 446 ? -13.609 -22.094 -6.105 1 97.5 446 ARG A C 1
ATOM 3503 O O . ARG A 1 446 ? -13.805 -23.125 -6.754 1 97.5 446 ARG A O 1
ATOM 3510 N N . GLU A 1 447 ? -12.422 -21.828 -5.633 1 96.69 447 GLU A N 1
ATOM 3511 C CA . GLU A 1 447 ? -11.289 -22.75 -5.789 1 96.69 447 GLU A CA 1
ATOM 3512 C C . GLU A 1 447 ? -11.422 -23.953 -4.867 1 96.69 447 GLU A C 1
ATOM 3514 O O . GLU A 1 447 ? -11.117 -25.078 -5.266 1 96.69 447 GLU A O 1
ATOM 3519 N N . LEU A 1 448 ? -11.852 -23.688 -3.672 1 96.88 448 LEU A N 1
ATOM 3520 C CA . LEU A 1 448 ? -12.07 -24.75 -2.701 1 96.88 448 LEU A CA 1
ATOM 3521 C C . LEU A 1 448 ? -13.047 -25.797 -3.242 1 96.88 448 LEU A C 1
ATOM 3523 O O . LEU A 1 448 ? -12.867 -27 -3.037 1 96.88 448 LEU A O 1
ATOM 3527 N N . LEU A 1 449 ? -14.078 -25.312 -4.008 1 97 449 LEU A N 1
ATOM 3528 C CA . LEU A 1 449 ? -15.164 -26.203 -4.422 1 97 449 LEU A CA 1
ATOM 3529 C C . LEU A 1 449 ? -15.023 -26.578 -5.891 1 97 449 LEU A C 1
ATOM 3531 O O . LEU A 1 449 ? -15.828 -27.359 -6.418 1 97 449 LEU A O 1
ATOM 3535 N N . GLY A 1 450 ? -14.008 -26.031 -6.586 1 96.81 450 GLY A N 1
ATOM 3536 C CA . GLY A 1 450 ? -13.789 -26.344 -7.988 1 96.81 450 GLY A CA 1
ATOM 3537 C C . GLY A 1 450 ? -14.852 -25.75 -8.898 1 96.81 450 GLY A C 1
ATOM 3538 O O . GLY A 1 450 ? -15.398 -26.453 -9.75 1 96.81 450 GLY A O 1
ATOM 3539 N N . LEU A 1 451 ? -15.141 -24.438 -8.742 1 97.44 451 LEU A N 1
ATOM 3540 C CA . LEU A 1 451 ? -16.219 -23.797 -9.5 1 97.44 451 LEU A CA 1
ATOM 3541 C C . LEU A 1 451 ? -15.672 -22.766 -10.469 1 97.44 451 LEU A C 1
ATOM 3543 O O . LEU A 1 451 ? -14.773 -22 -10.117 1 97.44 451 LEU A O 1
ATOM 3547 N N . ALA A 1 452 ? -16.156 -22.797 -11.672 1 97.56 452 ALA A N 1
ATOM 3548 C CA . ALA A 1 452 ? -15.977 -21.688 -12.609 1 97.56 452 ALA A CA 1
ATOM 3549 C C . ALA A 1 452 ? -17.141 -20.703 -12.539 1 97.56 452 ALA A C 1
ATOM 3551 O O . ALA A 1 452 ? -18.094 -20.812 -13.312 1 97.56 452 ALA A O 1
ATOM 3552 N N . THR A 1 453 ? -17.016 -19.734 -11.75 1 96.88 453 THR A N 1
ATOM 3553 C CA . THR A 1 453 ? -18.156 -18.875 -11.438 1 96.88 453 THR A CA 1
ATOM 3554 C C . THR A 1 453 ? -18.297 -17.766 -12.477 1 96.88 453 THR A C 1
ATOM 3556 O O . THR A 1 453 ? -19.375 -17.172 -12.602 1 96.88 453 THR A O 1
ATOM 3559 N N . GLY A 1 454 ? -17.203 -17.547 -13.219 1 94.88 454 GLY A N 1
ATOM 3560 C CA . GLY A 1 454 ? -17.188 -16.312 -14.008 1 94.88 454 GLY A CA 1
ATOM 3561 C C . GLY A 1 454 ? -16.922 -15.078 -13.172 1 94.88 454 GLY A C 1
ATOM 3562 O O . GLY A 1 454 ? -16.75 -15.172 -11.953 1 94.88 454 GLY A O 1
ATOM 3563 N N . LYS A 1 455 ? -16.984 -13.906 -13.938 1 92.06 455 LYS A N 1
ATOM 3564 C CA . LYS A 1 455 ? -16.656 -12.648 -13.258 1 92.06 455 LYS A CA 1
ATOM 3565 C C . LYS A 1 455 ? -17.922 -11.906 -12.859 1 92.06 455 LYS A C 1
ATOM 3567 O O . LYS A 1 455 ? -19.031 -12.336 -13.18 1 92.06 455 LYS A O 1
ATOM 3572 N N . ASP A 1 456 ? -17.828 -10.938 -12.062 1 88.38 456 ASP A N 1
ATOM 3573 C CA . ASP A 1 456 ? -18.859 -9.953 -11.719 1 88.38 456 ASP A CA 1
ATOM 3574 C C . ASP A 1 456 ? -19.984 -10.594 -10.922 1 88.38 456 ASP A C 1
ATOM 3576 O O . ASP A 1 456 ? -21.172 -10.367 -11.211 1 88.38 456 ASP A O 1
ATOM 3580 N N . ASN A 1 457 ? -19.75 -11.531 -10.117 1 92.44 457 ASN A N 1
ATOM 3581 C CA . ASN A 1 457 ? -20.719 -12.078 -9.172 1 92.44 457 ASN A CA 1
ATOM 3582 C C . ASN A 1 457 ? -20.078 -12.328 -7.805 1 92.44 457 ASN A C 1
ATOM 3584 O O . ASN A 1 457 ? -18.859 -12.289 -7.664 1 92.44 457 ASN A O 1
ATOM 3588 N N . GLY A 1 458 ? -20.891 -12.594 -6.855 1 95.12 458 GLY A N 1
ATOM 3589 C CA . GLY A 1 458 ? -20.422 -12.695 -5.484 1 95.12 458 GLY A CA 1
ATOM 3590 C C . GLY A 1 458 ? -19.562 -13.914 -5.23 1 95.12 458 GLY A C 1
ATOM 3591 O O . GLY A 1 458 ? -18.703 -13.914 -4.344 1 95.12 458 GLY A O 1
ATOM 3592 N N . TRP A 1 459 ? -19.734 -14.984 -6.02 1 97.38 459 TRP A N 1
ATOM 3593 C CA . TRP A 1 459 ? -18.984 -16.219 -5.84 1 97.38 459 TRP A CA 1
ATOM 3594 C C . TRP A 1 459 ? -17.547 -16.047 -6.305 1 97.38 459 TRP A C 1
ATOM 3596 O O . TRP A 1 459 ? -16.656 -16.766 -5.863 1 97.38 459 TRP A O 1
ATOM 3606 N N . TYR A 1 460 ? -17.328 -15.062 -7.191 1 96.44 460 TYR A N 1
ATOM 3607 C CA . TYR A 1 460 ? -16.016 -14.891 -7.816 1 96.44 460 TYR A CA 1
ATOM 3608 C C . TYR A 1 460 ? -14.992 -14.406 -6.805 1 96.44 460 TYR A C 1
ATOM 3610 O O . TYR A 1 460 ? -13.867 -14.922 -6.754 1 96.44 460 TYR A O 1
ATOM 3618 N N . THR A 1 461 ? -15.305 -13.469 -5.895 1 96.56 461 THR A N 1
ATOM 3619 C CA . THR A 1 461 ? -14.344 -12.891 -4.965 1 96.56 461 THR A CA 1
ATOM 3620 C C . THR A 1 461 ? -14.492 -13.508 -3.578 1 96.56 461 THR A C 1
ATOM 3622 O O . THR A 1 461 ? -13.68 -13.242 -2.686 1 96.56 461 THR A O 1
ATOM 3625 N N . LEU A 1 462 ? -15.477 -14.367 -3.363 1 98.06 462 LEU A N 1
ATOM 3626 C CA . LEU A 1 462 ? -15.836 -14.883 -2.049 1 98.06 462 LEU A CA 1
ATOM 3627 C C . LEU A 1 462 ? -14.695 -15.711 -1.462 1 98.06 462 LEU A C 1
ATOM 3629 O O . LEU A 1 462 ? -14.25 -16.688 -2.076 1 98.06 462 LEU A O 1
ATOM 3633 N N . ARG A 1 463 ? -14.203 -15.344 -0.349 1 98.38 463 ARG A N 1
ATOM 3634 C CA . ARG A 1 463 ? -13.234 -16.109 0.426 1 98.38 463 ARG A CA 1
ATOM 3635 C C . ARG A 1 463 ? -13.891 -16.734 1.654 1 98.38 463 ARG A C 1
ATOM 3637 O O . ARG A 1 463 ? -15 -16.344 2.039 1 98.38 463 ARG A O 1
ATOM 3644 N N . VAL A 1 464 ? -13.281 -17.656 2.258 1 98.5 464 VAL A N 1
ATOM 3645 C CA . VAL A 1 464 ? -13.805 -18.359 3.422 1 98.5 464 VAL A CA 1
ATOM 3646 C C . VAL A 1 464 ? -14.086 -17.375 4.543 1 98.5 464 VAL A C 1
ATOM 3648 O O . VAL A 1 464 ? -15.133 -17.453 5.199 1 98.5 464 VAL A O 1
ATOM 3651 N N . GLY A 1 465 ? -13.219 -16.391 4.723 1 98.62 465 GLY A N 1
ATOM 3652 C CA . GLY A 1 465 ? -13.453 -15.383 5.742 1 98.62 465 GLY A CA 1
ATOM 3653 C C . GLY A 1 465 ? -14.719 -14.578 5.508 1 98.62 465 GLY A C 1
ATOM 3654 O O . GLY A 1 465 ? -15.461 -14.289 6.449 1 98.62 465 GLY A O 1
ATOM 3655 N N . GLU A 1 466 ? -14.938 -14.156 4.316 1 98.62 466 GLU A N 1
ATOM 3656 C CA . GLU A 1 466 ? -16.172 -13.461 3.971 1 98.62 466 GLU A CA 1
ATOM 3657 C C . GLU A 1 466 ? -17.391 -14.352 4.199 1 98.62 466 GLU A C 1
ATOM 3659 O O . GLU A 1 466 ? -18.422 -13.891 4.695 1 98.62 466 GLU A O 1
ATOM 3664 N N . LEU A 1 467 ? -17.266 -15.617 3.818 1 98.75 467 LEU A N 1
ATOM 3665 C CA . LEU A 1 467 ? -18.359 -16.562 4.062 1 98.75 467 LEU A CA 1
ATOM 3666 C C . LEU A 1 467 ? -18.656 -16.656 5.551 1 98.75 467 LEU A C 1
ATOM 3668 O O . LEU A 1 467 ? -19.828 -16.75 5.941 1 98.75 467 LEU A O 1
ATOM 3672 N N . LYS A 1 468 ? -17.656 -16.703 6.367 1 98.81 468 LYS A N 1
ATOM 3673 C CA . LYS A 1 468 ? -17.859 -16.734 7.812 1 98.81 468 LYS A CA 1
ATOM 3674 C C . LYS A 1 468 ? -18.641 -15.5 8.281 1 98.81 468 LYS A C 1
ATOM 3676 O O . LYS A 1 468 ? -19.469 -15.594 9.188 1 98.81 468 LYS A O 1
ATOM 3681 N N . ALA A 1 469 ? -18.359 -14.328 7.68 1 98.75 469 ALA A N 1
ATOM 3682 C CA . ALA A 1 469 ? -19.156 -13.133 7.992 1 98.75 469 ALA A CA 1
ATOM 3683 C C . ALA A 1 469 ? -20.625 -13.359 7.691 1 98.75 469 ALA A C 1
ATOM 3685 O O . ALA A 1 469 ? -21.5 -13.062 8.523 1 98.75 469 ALA A O 1
ATOM 3686 N N . MET A 1 470 ? -20.906 -13.914 6.562 1 98.81 470 MET A N 1
ATOM 3687 C CA . MET A 1 470 ? -22.281 -14.164 6.133 1 98.81 470 MET A CA 1
ATOM 3688 C C . MET A 1 470 ? -22.953 -15.188 7.043 1 98.81 470 MET A C 1
ATOM 3690 O O . MET A 1 470 ? -24.109 -15.016 7.426 1 98.81 470 MET A O 1
ATOM 3694 N N . LEU A 1 471 ? -22.172 -16.219 7.398 1 98.88 471 LEU A N 1
ATOM 3695 C CA . LEU A 1 471 ? -22.719 -17.25 8.281 1 98.88 471 LEU A CA 1
ATOM 3696 C C . LEU A 1 471 ? -23 -16.688 9.672 1 98.88 471 LEU A C 1
ATOM 3698 O O . LEU A 1 471 ? -24 -17.031 10.289 1 98.88 471 LEU A O 1
ATOM 3702 N N . ALA A 1 472 ? -22.094 -15.883 10.148 1 98.81 472 ALA A N 1
ATOM 3703 C CA . ALA A 1 472 ? -22.312 -15.25 11.445 1 98.81 472 ALA A CA 1
ATOM 3704 C C . ALA A 1 472 ? -23.547 -14.367 11.438 1 98.81 472 ALA A C 1
ATOM 3706 O O . ALA A 1 472 ? -24.312 -14.336 12.414 1 98.81 472 ALA A O 1
ATOM 3707 N N . LEU A 1 473 ? -23.75 -13.625 10.359 1 98.81 473 LEU A N 1
ATOM 3708 C CA . LEU A 1 473 ? -24.969 -12.828 10.195 1 98.81 473 LEU A CA 1
ATOM 3709 C C . LEU A 1 473 ? -26.203 -13.719 10.203 1 98.81 473 LEU A C 1
ATOM 3711 O O . LEU A 1 473 ? -27.188 -13.438 10.898 1 98.81 473 LEU A O 1
ATOM 3715 N N . ALA A 1 474 ? -26.203 -14.797 9.453 1 98.56 474 ALA A N 1
ATOM 3716 C CA . ALA A 1 474 ? -27.297 -15.75 9.406 1 98.56 4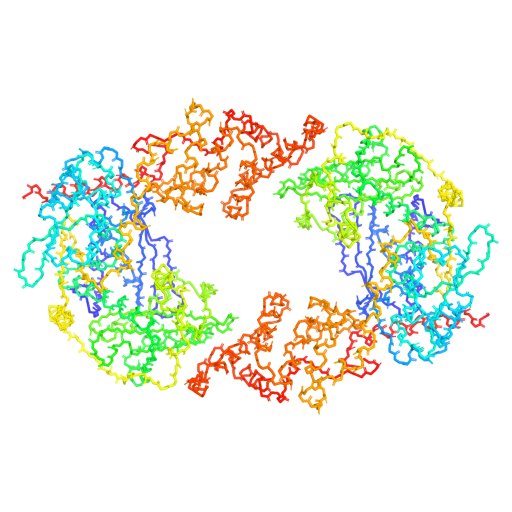74 ALA A CA 1
ATOM 3717 C C . ALA A 1 474 ? -27.562 -16.359 10.773 1 98.56 474 ALA A C 1
ATOM 3719 O O . ALA A 1 474 ? -28.719 -16.594 11.148 1 98.56 474 ALA A O 1
ATOM 3720 N N . GLY A 1 475 ? -26.5 -16.609 11.508 1 98.5 475 GLY A N 1
ATOM 3721 C CA . GLY A 1 475 ? -26.578 -17.203 12.828 1 98.5 475 GLY A CA 1
ATOM 3722 C C . GLY A 1 475 ? -26.938 -16.219 13.914 1 98.5 475 GLY A C 1
ATOM 3723 O O . GLY A 1 475 ? -27.25 -16.609 15.047 1 98.5 475 GLY A O 1
ATOM 3724 N N . GLY A 1 476 ? -26.875 -14.906 13.664 1 98.06 476 GLY A N 1
ATOM 3725 C CA . GLY A 1 476 ? -27.266 -13.867 14.609 1 98.06 476 GLY A CA 1
ATOM 3726 C C . GLY A 1 476 ? -26.156 -13.508 15.578 1 98.06 476 GLY A C 1
ATOM 3727 O O . GLY A 1 476 ? -26.406 -12.906 16.625 1 98.06 476 GLY A O 1
ATOM 3728 N N . ASP A 1 477 ? -24.969 -14 15.367 1 98.44 477 ASP A N 1
ATOM 3729 C CA . ASP A 1 477 ? -23.812 -13.594 16.172 1 98.44 477 ASP A CA 1
ATOM 3730 C C . ASP A 1 477 ? -23.172 -12.328 15.602 1 98.44 477 ASP A C 1
ATOM 3732 O O . ASP A 1 477 ? -22.203 -12.406 14.844 1 98.44 477 ASP A O 1
ATOM 3736 N N . LEU A 1 478 ? -23.609 -11.234 16.031 1 98.12 478 LEU A N 1
ATOM 3737 C CA . LEU A 1 478 ? -23.25 -9.961 15.422 1 98.12 478 LEU A CA 1
ATOM 3738 C C . LEU A 1 478 ? -21.812 -9.578 15.766 1 98.12 478 LEU A C 1
ATOM 3740 O O . LEU A 1 478 ? -21.141 -8.906 14.984 1 98.12 478 LEU A O 1
ATOM 3744 N N . GLU A 1 479 ? -21.312 -10.023 16.906 1 98 479 GLU A N 1
ATOM 3745 C CA . GLU A 1 479 ? -19.922 -9.773 17.266 1 98 479 GLU A CA 1
ATOM 3746 C C . GLU A 1 479 ? -18.969 -10.492 16.297 1 98 479 GLU A C 1
ATOM 3748 O O . GLU A 1 479 ? -18.031 -9.883 15.781 1 98 479 GLU A O 1
ATOM 3753 N N . GLN A 1 480 ? -19.281 -11.75 16.094 1 98.06 480 GLN A N 1
ATOM 3754 C CA . GLN A 1 480 ? -18.484 -12.531 15.141 1 98.06 480 GLN A CA 1
ATOM 3755 C C . GLN A 1 480 ? -18.625 -11.984 13.727 1 98.06 480 GLN A C 1
ATOM 3757 O O . GLN A 1 480 ? -17.641 -11.922 12.984 1 98.06 480 GLN A O 1
ATOM 3762 N N . ALA A 1 481 ? -19.812 -11.539 13.398 1 98.75 481 ALA A N 1
ATOM 3763 C CA . ALA A 1 481 ? -20.047 -10.953 12.086 1 98.75 481 ALA A CA 1
ATOM 3764 C C . ALA A 1 481 ? -19.203 -9.711 11.867 1 98.75 481 ALA A C 1
ATOM 3766 O O . ALA A 1 481 ? -18.656 -9.508 10.781 1 98.75 481 ALA A O 1
ATOM 3767 N N . LEU A 1 482 ? -19.078 -8.891 12.875 1 98.69 482 LEU A N 1
ATOM 3768 C CA . LEU A 1 482 ? -18.281 -7.672 12.781 1 98.69 482 LEU A CA 1
ATOM 3769 C C . LEU A 1 482 ? -16.812 -8.008 12.531 1 98.69 482 LEU A C 1
ATOM 3771 O O . LEU A 1 482 ? -16.172 -7.43 11.648 1 98.69 482 LEU A O 1
ATOM 3775 N N . ILE A 1 483 ? -16.297 -8.953 13.305 1 98.5 483 ILE A N 1
ATOM 3776 C CA . ILE A 1 483 ? -14.898 -9.359 13.172 1 98.5 483 ILE A CA 1
ATOM 3777 C C . ILE A 1 483 ? -14.625 -9.812 11.742 1 98.5 483 ILE A C 1
ATOM 3779 O O . ILE A 1 483 ? -13.664 -9.352 11.109 1 98.5 483 ILE A O 1
ATOM 3783 N N . TRP A 1 484 ? -15.445 -10.617 11.148 1 98.62 484 TRP A N 1
ATOM 3784 C CA . TRP A 1 484 ? -15.219 -11.188 9.828 1 98.62 484 TRP A CA 1
ATOM 3785 C C . TRP A 1 484 ? -15.516 -10.164 8.734 1 98.62 484 TRP A C 1
ATOM 3787 O O . TRP A 1 484 ? -14.898 -10.203 7.66 1 98.62 484 TRP A O 1
ATOM 3797 N N . THR A 1 485 ? -16.453 -9.312 9.008 1 98.69 485 THR A N 1
ATOM 3798 C CA . THR A 1 485 ? -16.703 -8.227 8.062 1 98.69 485 THR A CA 1
ATOM 3799 C C . THR A 1 485 ? -15.469 -7.332 7.945 1 98.69 485 THR A C 1
ATOM 3801 O O . THR A 1 485 ? -15.062 -6.977 6.836 1 98.69 485 THR A O 1
ATOM 3804 N N . GLU A 1 486 ? -14.945 -6.977 9.047 1 98.44 486 GLU A N 1
ATOM 3805 C CA . GLU A 1 486 ? -13.727 -6.164 9.031 1 98.44 486 GLU A CA 1
ATOM 3806 C C . GLU A 1 486 ? -12.578 -6.902 8.359 1 98.44 486 GLU A C 1
ATOM 3808 O O . GLU A 1 486 ? -11.805 -6.309 7.602 1 98.44 486 GLU A O 1
ATOM 3813 N N . TRP A 1 487 ? -12.414 -8.18 8.656 1 98.38 487 TRP A N 1
ATOM 3814 C CA . TRP A 1 487 ? -11.438 -9.008 7.957 1 98.38 487 TRP A CA 1
ATOM 3815 C C . TRP A 1 487 ? -11.656 -8.945 6.445 1 98.38 487 TRP A C 1
ATOM 3817 O O . TRP A 1 487 ? -10.703 -8.773 5.684 1 98.38 487 TRP A O 1
ATOM 3827 N N . THR A 1 488 ? -12.914 -9.047 6.012 1 98.38 488 THR A N 1
ATOM 3828 C CA . THR A 1 488 ? -13.289 -9.047 4.602 1 98.38 488 THR A CA 1
ATOM 3829 C C . THR A 1 488 ? -12.906 -7.723 3.943 1 98.38 488 THR A C 1
ATOM 3831 O O . THR A 1 488 ? -12.352 -7.711 2.846 1 98.38 488 THR A O 1
ATOM 3834 N N . MET A 1 489 ? -13.219 -6.73 4.621 1 97.5 489 MET A N 1
ATOM 3835 C CA . MET A 1 489 ? -12.898 -5.41 4.09 1 97.5 489 MET A CA 1
ATOM 3836 C C . MET A 1 489 ? -11.383 -5.227 3.973 1 97.5 489 MET A C 1
ATOM 3838 O O . MET A 1 489 ? -10.898 -4.605 3.025 1 97.5 489 MET A O 1
ATOM 3842 N N . GLU A 1 490 ? -10.719 -5.703 4.945 1 96.69 490 GLU A N 1
ATOM 3843 C CA . GLU A 1 490 ? -9.266 -5.57 4.953 1 96.69 490 GLU A CA 1
ATOM 3844 C C . GLU A 1 490 ? -8.633 -6.387 3.826 1 96.69 490 GLU A C 1
ATOM 3846 O O . GLU A 1 490 ? -7.719 -5.91 3.146 1 96.69 490 GLU A O 1
ATOM 3851 N N . PHE A 1 491 ? -9.109 -7.5 3.514 1 96.44 491 PHE A N 1
ATOM 3852 C CA . PHE A 1 491 ? -8.352 -8.422 2.678 1 96.44 491 PHE A CA 1
ATOM 3853 C C . PHE A 1 491 ? -9.031 -8.609 1.326 1 96.44 491 PHE A C 1
ATOM 3855 O O . PHE A 1 491 ? -8.406 -9.102 0.38 1 96.44 491 PHE A O 1
ATOM 3862 N N . ASN A 1 492 ? -10.289 -8.211 1.135 1 95.69 492 ASN A N 1
ATOM 3863 C CA . ASN A 1 492 ? -10.992 -8.422 -0.128 1 95.69 492 ASN A CA 1
ATOM 3864 C C . ASN A 1 492 ? -11.258 -7.102 -0.848 1 95.69 492 ASN A C 1
ATOM 3866 O O . ASN A 1 492 ? -11.68 -7.098 -2.006 1 95.69 492 ASN A O 1
ATOM 3870 N N . ALA A 1 493 ? -11 -6.035 -0.229 1 91.62 493 ALA A N 1
ATOM 3871 C CA . ALA A 1 493 ? -11.43 -4.742 -0.757 1 91.62 493 ALA A CA 1
ATOM 3872 C C . ALA A 1 493 ? -10.875 -4.512 -2.158 1 91.62 493 ALA A C 1
ATOM 3874 O O . ALA A 1 493 ? -11.562 -3.977 -3.027 1 91.62 493 ALA A O 1
ATOM 3875 N N . SER A 1 494 ? -9.703 -4.922 -2.381 1 92.38 494 SER A N 1
ATOM 3876 C CA . SER A 1 494 ? -9.031 -4.645 -3.646 1 92.38 494 SER A CA 1
ATOM 3877 C C . SER A 1 494 ? -9.703 -5.387 -4.797 1 92.38 494 SER A C 1
ATOM 3879 O O . SER A 1 494 ? -9.547 -5.008 -5.961 1 92.38 494 SER A O 1
ATOM 3881 N N . VAL A 1 495 ? -10.461 -6.387 -4.555 1 94.19 495 VAL A N 1
ATOM 3882 C CA . VAL A 1 495 ? -11.039 -7.188 -5.625 1 94.19 495 VAL A CA 1
ATOM 3883 C C . VAL A 1 495 ? -12.547 -6.926 -5.703 1 94.19 495 VAL A C 1
ATOM 3885 O O . VAL A 1 495 ? -13.234 -7.516 -6.535 1 94.19 495 VAL A O 1
ATOM 3888 N N . PHE A 1 496 ? -13.039 -6.055 -4.91 1 96.5 496 PHE A N 1
ATOM 3889 C CA . PHE A 1 496 ? -14.469 -5.77 -4.891 1 96.5 496 PHE A CA 1
ATOM 3890 C C . PHE A 1 496 ? -14.828 -4.73 -5.945 1 96.5 496 PHE A C 1
ATOM 3892 O O . PHE A 1 496 ? -14.039 -3.82 -6.223 1 96.5 496 PHE A O 1
ATOM 3899 N N . SER A 1 497 ? -16.047 -4.926 -6.562 1 95.69 497 SER A N 1
ATOM 3900 C CA . SER A 1 497 ? -16.656 -3.809 -7.277 1 95.69 497 SER A CA 1
ATOM 3901 C C . SER A 1 497 ? -16.969 -2.654 -6.332 1 95.69 497 SER A C 1
ATOM 3903 O O . SER A 1 497 ? -17.047 -2.842 -5.117 1 95.69 497 SER A O 1
ATOM 3905 N N . PRO A 1 498 ? -17.156 -1.502 -6.84 1 95.62 498 PRO A N 1
ATOM 3906 C CA . PRO A 1 498 ? -17.531 -0.373 -5.984 1 95.62 498 PRO A CA 1
ATOM 3907 C C . PRO A 1 498 ? -18.797 -0.627 -5.188 1 95.62 498 PRO A C 1
ATOM 3909 O O . PRO A 1 498 ? -18.891 -0.244 -4.02 1 95.62 498 PRO A O 1
ATOM 3912 N N . GLU A 1 499 ? -19.766 -1.258 -5.801 1 96.5 499 GLU A N 1
ATOM 3913 C CA . GLU A 1 499 ? -21.031 -1.536 -5.148 1 96.5 499 GLU A CA 1
ATOM 3914 C C . GLU A 1 499 ? -20.859 -2.488 -3.969 1 96.5 499 GLU A C 1
ATOM 3916 O O . GLU A 1 499 ? -21.422 -2.271 -2.895 1 96.5 499 GLU A O 1
ATOM 3921 N N . ARG A 1 500 ? -20.078 -3.521 -4.195 1 96.94 500 ARG A N 1
ATOM 3922 C CA . ARG A 1 500 ? -19.859 -4.496 -3.137 1 96.94 500 ARG A CA 1
ATOM 3923 C C . ARG A 1 500 ? -19.031 -3.893 -2 1 96.94 500 ARG A C 1
ATOM 3925 O O . ARG A 1 500 ? -19.312 -4.152 -0.826 1 96.94 500 ARG A O 1
ATOM 3932 N N . ALA A 1 501 ? -18.047 -3.119 -2.354 1 97.5 501 ALA A N 1
ATOM 3933 C CA . ALA A 1 501 ? -17.266 -2.416 -1.341 1 97.5 501 ALA A CA 1
ATOM 3934 C C . ALA A 1 501 ? -18.156 -1.501 -0.501 1 97.5 501 ALA A C 1
ATOM 3936 O O . ALA A 1 501 ? -18.031 -1.461 0.725 1 97.5 501 ALA A O 1
ATOM 3937 N N . ASN A 1 502 ? -19.031 -0.802 -1.164 1 98.06 502 ASN A N 1
ATOM 3938 C CA . ASN A 1 502 ? -19.953 0.098 -0.481 1 98.06 502 ASN A CA 1
ATOM 3939 C C . ASN A 1 502 ? -20.891 -0.664 0.451 1 98.06 502 ASN A C 1
ATOM 3941 O O . ASN A 1 502 ? -21.172 -0.211 1.562 1 98.06 502 ASN A O 1
ATOM 3945 N N . TYR A 1 503 ? -21.391 -1.825 0.061 1 98.19 503 TYR A N 1
ATOM 3946 C CA . TYR A 1 503 ? -22.219 -2.686 0.894 1 98.19 503 TYR A CA 1
ATOM 3947 C C . TYR A 1 503 ? -21.516 -3.043 2.193 1 98.19 503 TYR A C 1
ATOM 3949 O O . TYR A 1 503 ? -22.078 -2.914 3.277 1 98.19 503 TYR A O 1
ATOM 3957 N N . TYR A 1 504 ? -20.234 -3.432 2.072 1 98.56 504 TYR A N 1
ATOM 3958 C CA . TYR A 1 504 ? -19.531 -3.891 3.266 1 98.56 504 TYR A CA 1
ATOM 3959 C C . TYR A 1 504 ? -19.188 -2.721 4.18 1 98.56 504 TYR A C 1
ATOM 3961 O O . TYR A 1 504 ? -19.172 -2.863 5.402 1 98.56 504 TYR A O 1
ATOM 3969 N N . ARG A 1 505 ? -18.906 -1.571 3.633 1 98.25 505 ARG A N 1
ATOM 3970 C CA . ARG A 1 505 ? -18.719 -0.396 4.477 1 98.25 505 ARG A CA 1
ATOM 3971 C C . ARG A 1 505 ? -19.969 -0.091 5.285 1 98.25 505 ARG A C 1
ATOM 3973 O O . ARG A 1 505 ? -19.891 0.182 6.484 1 98.25 505 ARG A O 1
ATOM 3980 N N . CYS A 1 506 ? -21.094 -0.109 4.59 1 98.69 506 CYS A N 1
ATOM 3981 C CA . CYS A 1 506 ? -22.359 0.133 5.254 1 98.69 506 CYS A CA 1
ATOM 3982 C C . CYS A 1 506 ? -22.641 -0.922 6.32 1 98.69 506 CYS A C 1
ATOM 3984 O O . CYS A 1 506 ? -23.031 -0.593 7.441 1 98.69 506 CYS A O 1
ATOM 3986 N N . LEU A 1 507 ? -22.375 -2.195 5.961 1 98.75 507 LEU A N 1
ATOM 3987 C CA . LEU A 1 507 ? -22.594 -3.291 6.898 1 98.75 507 LEU A CA 1
ATOM 3988 C C . LEU A 1 507 ? -21.734 -3.129 8.148 1 98.75 507 LEU A C 1
ATOM 3990 O O . LEU A 1 507 ? -22.203 -3.309 9.266 1 98.75 507 LEU A O 1
ATOM 3994 N N . GLN A 1 508 ? -20.422 -2.863 7.926 1 98.62 508 GLN A N 1
ATOM 3995 C CA . GLN A 1 508 ? -19.531 -2.639 9.062 1 98.62 508 GLN A CA 1
ATOM 3996 C C . GLN A 1 508 ? -20.094 -1.565 9.992 1 98.62 508 GLN A C 1
ATOM 3998 O O . GLN A 1 508 ? -20.109 -1.741 11.211 1 98.62 508 GLN A O 1
ATOM 4003 N N . THR A 1 509 ? -20.594 -0.476 9.414 1 98.5 509 THR A N 1
ATOM 4004 C CA . THR A 1 509 ? -21.125 0.632 10.195 1 98.5 509 THR A CA 1
ATOM 4005 C C . THR A 1 509 ? -22.344 0.187 10.992 1 98.5 509 THR A C 1
ATOM 4007 O O . THR A 1 509 ? -22.469 0.494 12.188 1 98.5 509 THR A O 1
ATOM 4010 N N . LEU A 1 510 ? -23.25 -0.524 10.367 1 98.56 510 LEU A N 1
ATOM 4011 C CA . LEU A 1 510 ? -24.453 -1.006 11.047 1 98.56 510 LEU A CA 1
ATOM 4012 C C . LEU A 1 510 ? -24.094 -1.981 12.164 1 98.56 510 LEU A C 1
ATOM 4014 O O . LEU A 1 510 ? -24.703 -1.959 13.234 1 98.56 510 LEU A O 1
ATOM 4018 N N . LEU A 1 511 ? -23.109 -2.83 11.883 1 98.62 511 LEU A N 1
ATOM 4019 C CA . LEU A 1 511 ? -22.656 -3.777 12.898 1 98.62 511 LEU A CA 1
ATOM 4020 C C . LEU A 1 511 ? -22.047 -3.051 14.086 1 98.62 511 LEU A C 1
ATOM 4022 O O . LEU A 1 511 ? -22.312 -3.4 15.242 1 98.62 511 LEU A O 1
ATOM 4026 N N . LEU A 1 512 ? -21.234 -2.08 13.812 1 98.19 512 LEU A N 1
ATOM 4027 C CA . LEU A 1 512 ? -20.672 -1.281 14.891 1 98.19 512 LEU A CA 1
ATOM 4028 C C . LEU A 1 512 ? -21.766 -0.601 15.703 1 98.19 512 LEU A C 1
ATOM 4030 O O . LEU A 1 512 ? -21.719 -0.597 16.938 1 98.19 512 LEU A O 1
ATOM 4034 N N . LEU A 1 513 ? -22.734 -0.008 15 1 98.12 513 LEU A N 1
ATOM 4035 C CA . LEU A 1 513 ? -23.844 0.646 15.68 1 98.12 513 LEU A CA 1
ATOM 4036 C C . LEU A 1 513 ? -24.594 -0.343 16.562 1 98.12 513 LEU A C 1
ATOM 4038 O O . LEU A 1 513 ? -25.031 0.007 17.656 1 98.12 513 LEU A O 1
ATOM 4042 N N . SER A 1 514 ? -24.734 -1.578 16.078 1 96.69 514 SER A N 1
ATOM 4043 C CA . SER A 1 514 ? -25.469 -2.604 16.812 1 96.69 514 SER A CA 1
ATOM 4044 C C . SER A 1 514 ? -24.781 -2.922 18.141 1 96.69 514 SER A C 1
ATOM 4046 O O . SER A 1 514 ? -25.422 -3.469 19.047 1 96.69 514 SER A O 1
ATOM 4048 N N . GLN A 1 515 ? -23.531 -2.586 18.219 1 94.94 515 GLN A N 1
ATOM 4049 C CA . GLN A 1 515 ? -22.797 -2.83 19.453 1 94.94 515 GLN A CA 1
ATOM 4050 C C . GLN A 1 515 ? -22.969 -1.669 20.438 1 94.94 515 GLN A C 1
ATOM 4052 O O . GLN A 1 515 ? -22.5 -1.74 21.578 1 94.94 515 GLN A O 1
ATOM 4057 N N . GLU A 1 516 ? -23.594 -0.597 19.938 1 94.06 516 GLU A N 1
ATOM 4058 C CA . GLU A 1 516 ? -23.812 0.595 20.75 1 94.06 516 GLU A CA 1
ATOM 4059 C C . GLU A 1 516 ? -25.203 0.576 21.375 1 94.06 516 GLU A C 1
ATOM 4061 O O . GLU A 1 516 ? -26.172 1.078 20.797 1 94.06 516 GLU A O 1
ATOM 4066 N N . GLU A 1 517 ? -25.328 0.145 22.609 1 91.81 517 GLU A N 1
ATOM 4067 C CA . GLU A 1 517 ? -26.609 -0.106 23.266 1 91.81 517 GLU A CA 1
ATOM 4068 C C . GLU A 1 517 ? -27.375 1.195 23.516 1 91.81 517 GLU A C 1
ATOM 4070 O O . GLU A 1 517 ? -28.594 1.216 23.484 1 91.81 517 GLU A O 1
ATOM 4075 N N . GLU A 1 518 ? -26.641 2.264 23.656 1 93.75 518 GLU A N 1
ATOM 4076 C CA . GLU A 1 518 ? -27.281 3.521 24.031 1 93.75 518 GLU A CA 1
ATOM 4077 C C . GLU A 1 518 ? -27.703 4.316 22.797 1 93.75 518 GLU A C 1
ATOM 4079 O O . GLU A 1 518 ? -28.484 5.27 22.906 1 93.75 518 GLU A O 1
ATOM 4084 N N . ARG A 1 519 ? -27.234 3.941 21.641 1 96.38 519 ARG A N 1
ATOM 4085 C CA . ARG A 1 519 ? -27.531 4.68 20.406 1 96.38 519 ARG A CA 1
ATOM 4086 C C . ARG A 1 519 ? -28.766 4.109 19.719 1 96.38 519 ARG A C 1
ATOM 4088 O O . ARG A 1 519 ? -28.938 2.889 19.656 1 96.38 519 ARG A O 1
ATOM 4095 N N . GLN A 1 520 ? -29.625 5.004 19.281 1 96 520 GLN A N 1
ATOM 4096 C CA . GLN A 1 520 ? -30.828 4.621 18.562 1 96 520 GLN A CA 1
ATOM 4097 C C . GLN A 1 520 ? -30.594 4.602 17.047 1 96 520 GLN A C 1
ATOM 4099 O O . GLN A 1 520 ? -30.422 5.652 16.438 1 96 520 GLN A O 1
ATOM 4104 N N . PRO A 1 521 ? -30.656 3.504 16.422 1 94.81 521 PRO A N 1
ATOM 4105 C CA . PRO A 1 521 ? -30.266 3.346 15.023 1 94.81 521 PRO A CA 1
ATOM 4106 C C . PRO A 1 521 ? -31.031 4.277 14.086 1 94.81 521 PRO A C 1
ATOM 4108 O O . PRO A 1 521 ? -30.469 4.801 13.133 1 94.81 521 PRO A O 1
ATOM 4111 N N . LEU A 1 522 ? -32.25 4.578 14.367 1 96.25 522 LEU A N 1
ATOM 4112 C CA . LEU A 1 522 ? -33.094 5.379 13.484 1 96.25 522 LEU A CA 1
ATOM 4113 C C . LEU A 1 522 ? -32.562 6.805 13.375 1 96.25 522 LEU A C 1
ATOM 4115 O O . LEU A 1 522 ? -32.812 7.496 12.391 1 96.25 522 LEU A O 1
ATOM 4119 N N . GLN A 1 523 ? -31.828 7.234 14.406 1 97.62 523 GLN A N 1
ATOM 4120 C CA . GLN A 1 523 ? -31.281 8.586 14.438 1 97.62 523 GLN A CA 1
ATOM 4121 C C . GLN A 1 523 ? -30.234 8.773 13.344 1 97.62 523 GLN A C 1
ATOM 4123 O O . GLN A 1 523 ? -29.922 9.906 12.961 1 97.62 523 GLN A O 1
ATOM 4128 N N . TYR A 1 524 ? -29.703 7.652 12.805 1 98.19 524 TYR A N 1
ATOM 4129 C CA . TYR A 1 524 ? -28.578 7.742 11.883 1 98.19 524 TYR A CA 1
ATOM 4130 C C . TYR A 1 524 ? -29 7.391 10.461 1 98.19 524 TYR A C 1
ATOM 4132 O O . TYR A 1 524 ? -28.203 7.5 9.523 1 98.19 524 TYR A O 1
ATOM 4140 N N . LEU A 1 525 ? -30.219 6.988 10.273 1 97.75 525 LEU A N 1
ATOM 4141 C CA . LEU A 1 525 ? -30.688 6.41 9.016 1 97.75 525 LEU A CA 1
ATOM 4142 C C . LEU A 1 525 ? -30.5 7.391 7.867 1 97.75 525 LEU A C 1
ATOM 4144 O O . LEU A 1 525 ? -30 7.02 6.805 1 97.75 525 LEU A O 1
ATOM 4148 N N . ASN A 1 526 ? -30.938 8.648 8.039 1 97.31 526 ASN A N 1
ATOM 4149 C CA . ASN A 1 526 ? -30.797 9.641 6.98 1 97.31 526 ASN A CA 1
ATOM 4150 C C . ASN A 1 526 ? -29.344 9.812 6.562 1 97.31 526 ASN A C 1
ATOM 4152 O O . ASN A 1 526 ? -29.031 9.852 5.371 1 97.31 526 ASN A O 1
ATOM 4156 N N . ALA A 1 527 ? -28.453 9.898 7.52 1 98.12 527 ALA A N 1
ATOM 4157 C CA . ALA A 1 527 ? -27.031 10.055 7.23 1 98.12 527 ALA A CA 1
ATOM 4158 C C . ALA A 1 527 ? -26.5 8.836 6.484 1 98.12 527 ALA A C 1
ATOM 4160 O O . ALA A 1 527 ? -25.719 8.977 5.539 1 98.12 527 ALA A O 1
ATOM 4161 N N . PHE A 1 528 ? -26.922 7.629 6.906 1 98.75 528 PHE A N 1
ATOM 4162 C CA . PHE A 1 528 ? -26.453 6.406 6.258 1 98.75 528 PHE A CA 1
ATOM 4163 C C . PHE A 1 528 ? -26.922 6.355 4.809 1 98.75 528 PHE A C 1
ATOM 4165 O O . PHE A 1 528 ? -26.156 5.977 3.916 1 98.75 528 PHE A O 1
ATOM 4172 N N . ILE A 1 529 ? -28.156 6.773 4.574 1 98.56 529 ILE A N 1
ATOM 4173 C CA . ILE A 1 529 ? -28.703 6.766 3.219 1 98.56 529 ILE A CA 1
ATOM 4174 C C . ILE A 1 529 ? -27.938 7.758 2.35 1 98.56 529 ILE A C 1
ATOM 4176 O O . ILE A 1 529 ? -27.625 7.469 1.189 1 98.56 529 ILE A O 1
ATOM 4180 N N . ARG A 1 530 ? -27.578 8.906 2.871 1 97.88 530 ARG A N 1
ATOM 4181 C CA . ARG A 1 530 ? -26.844 9.922 2.121 1 97.88 530 ARG A CA 1
ATOM 4182 C C . ARG A 1 530 ? -25.422 9.469 1.848 1 97.88 530 ARG A C 1
ATOM 4184 O O . ARG A 1 530 ? -24.828 9.836 0.826 1 97.88 530 ARG A O 1
ATOM 4191 N N . MET A 1 531 ? -24.797 8.648 2.746 1 98.62 531 MET A N 1
ATOM 4192 C CA . MET A 1 531 ? -23.422 8.188 2.613 1 98.62 531 MET A CA 1
ATOM 4193 C C . MET A 1 531 ? -23.344 6.984 1.683 1 98.62 531 MET A C 1
ATOM 4195 O O . MET A 1 531 ? -22.5 6.949 0.776 1 98.62 531 MET A O 1
ATOM 4199 N N . TYR A 1 532 ? -24.25 6.039 1.888 1 98.62 532 TYR A N 1
ATOM 4200 C CA . TYR A 1 532 ? -24.047 4.742 1.248 1 98.62 532 TYR A CA 1
ATOM 4201 C C . TYR A 1 532 ? -25.078 4.512 0.151 1 98.62 532 TYR A C 1
ATOM 4203 O O . TYR A 1 532 ? -24.906 3.629 -0.693 1 98.62 532 TYR A O 1
ATOM 4211 N N . GLY A 1 533 ? -26.203 5.297 0.11 1 98.19 533 GLY A N 1
ATOM 4212 C CA . GLY A 1 533 ? -27.328 5.047 -0.787 1 98.19 533 GLY A CA 1
ATOM 4213 C C . GLY A 1 533 ? -28.375 4.121 -0.196 1 98.19 533 GLY A C 1
ATOM 4214 O O . GLY A 1 533 ? -28.047 3.238 0.601 1 98.19 533 GLY A O 1
ATOM 4215 N N . ALA A 1 534 ? -29.578 4.27 -0.56 1 98.06 534 ALA A N 1
ATOM 4216 C CA . ALA A 1 534 ? -30.719 3.527 -0.019 1 98.06 534 ALA A CA 1
ATOM 4217 C C . ALA A 1 534 ? -30.562 2.029 -0.254 1 98.06 534 ALA A C 1
ATOM 4219 O O . ALA A 1 534 ? -30.875 1.22 0.623 1 98.06 534 ALA A O 1
ATOM 4220 N N . ASP A 1 535 ? -30.047 1.658 -1.384 1 98.12 535 ASP A N 1
ATOM 4221 C CA . ASP A 1 535 ? -29.906 0.248 -1.736 1 98.12 535 ASP A CA 1
ATOM 4222 C C . ASP A 1 535 ? -28.938 -0.466 -0.797 1 98.12 535 ASP A C 1
ATOM 4224 O O . ASP A 1 535 ? -29.25 -1.551 -0.294 1 98.12 535 ASP A O 1
ATOM 4228 N N . ALA A 1 536 ? -27.766 0.151 -0.609 1 98.38 536 ALA A N 1
ATOM 4229 C CA . ALA A 1 536 ? -26.766 -0.445 0.279 1 98.38 536 ALA A CA 1
ATOM 4230 C C . ALA A 1 536 ? -27.297 -0.543 1.707 1 98.38 536 ALA A C 1
ATOM 4232 O O . ALA A 1 536 ? -27.094 -1.552 2.385 1 98.38 536 ALA A O 1
ATOM 4233 N N . VAL A 1 537 ? -27.984 0.48 2.17 1 98.62 537 VAL A N 1
ATOM 4234 C CA . VAL A 1 537 ? -28.531 0.485 3.523 1 98.62 537 VAL A CA 1
ATOM 4235 C C . VAL A 1 537 ? -29.578 -0.616 3.664 1 98.62 537 VAL A C 1
ATOM 4237 O O . VAL A 1 537 ? -29.594 -1.334 4.668 1 98.62 537 VAL A O 1
ATOM 4240 N N . GLU A 1 538 ? -30.406 -0.739 2.691 1 98.44 538 GLU A N 1
ATOM 4241 C CA . GLU A 1 538 ? -31.438 -1.782 2.707 1 98.44 538 GLU A CA 1
ATOM 4242 C C . GLU A 1 538 ? -30.797 -3.172 2.727 1 98.44 538 GLU A C 1
ATOM 4244 O O . GLU A 1 538 ? -31.172 -4.016 3.547 1 98.44 538 GLU A O 1
ATOM 4249 N N . ALA A 1 539 ? -29.859 -3.4 1.846 1 98.44 539 ALA A N 1
ATOM 4250 C CA . ALA A 1 539 ? -29.203 -4.703 1.754 1 98.44 539 ALA A CA 1
ATOM 4251 C C . ALA A 1 539 ? -28.469 -5.035 3.049 1 98.44 539 ALA A C 1
ATOM 4253 O O . ALA A 1 539 ? -28.594 -6.148 3.572 1 98.44 539 ALA A O 1
ATOM 4254 N N . ALA A 1 540 ? -27.688 -4.062 3.559 1 98.69 540 ALA A N 1
ATOM 4255 C CA . ALA A 1 540 ? -26.938 -4.277 4.785 1 98.69 540 ALA A CA 1
ATOM 4256 C C . ALA A 1 540 ? -27.859 -4.508 5.977 1 98.69 540 ALA A C 1
ATOM 4258 O O . ALA A 1 540 ? -27.562 -5.328 6.848 1 98.69 540 ALA A O 1
ATOM 4259 N N . SER A 1 541 ? -28.969 -3.77 6.023 1 98.38 541 SER A N 1
ATOM 4260 C CA . SER A 1 541 ? -29.938 -3.947 7.094 1 98.38 541 SER A CA 1
ATOM 4261 C C . SER A 1 541 ? -30.578 -5.332 7.039 1 98.38 541 SER A C 1
ATOM 4263 O O . SER A 1 541 ? -30.766 -5.977 8.07 1 98.38 541 SER A O 1
ATOM 4265 N N . ALA A 1 542 ? -30.891 -5.77 5.84 1 98.19 542 ALA A N 1
ATOM 4266 C CA . ALA A 1 542 ? -31.453 -7.102 5.664 1 98.19 542 ALA A CA 1
ATOM 4267 C C . ALA A 1 542 ? -30.469 -8.18 6.086 1 98.19 542 ALA A C 1
ATOM 4269 O O . ALA A 1 542 ? -30.859 -9.195 6.668 1 98.19 542 ALA A O 1
ATOM 4270 N N . ALA A 1 543 ? -29.219 -8.008 5.777 1 98.38 543 ALA A N 1
ATOM 4271 C CA . ALA A 1 543 ? -28.172 -8.945 6.215 1 98.38 543 ALA A CA 1
ATOM 4272 C C . ALA A 1 543 ? -28.047 -8.945 7.734 1 98.38 543 ALA A C 1
ATOM 4274 O O . ALA A 1 543 ? -27.984 -10.016 8.352 1 98.38 543 ALA A O 1
ATOM 4275 N N . LEU A 1 544 ? -28.047 -7.754 8.328 1 97.81 544 LEU A N 1
ATOM 4276 C CA . LEU A 1 544 ? -27.891 -7.586 9.773 1 97.81 544 LEU A CA 1
ATOM 4277 C C . LEU A 1 544 ? -29 -8.297 10.523 1 97.81 544 LEU A C 1
ATOM 4279 O O . LEU A 1 544 ? -28.766 -8.922 11.562 1 97.81 544 LEU A O 1
ATOM 4283 N N . SER A 1 545 ? -30.234 -8.258 10 1 96.38 545 SER A N 1
ATOM 4284 C CA . SER A 1 545 ? -31.375 -8.875 10.656 1 96.38 545 SER A CA 1
ATOM 4285 C C . SER A 1 545 ? -31.422 -10.375 10.414 1 96.38 545 SER A C 1
ATOM 4287 O O . SER A 1 545 ? -32.219 -11.094 11.023 1 96.38 545 SER A O 1
ATOM 4289 N N . GLY A 1 546 ? -30.547 -10.875 9.484 1 95.44 546 GLY A N 1
ATOM 4290 C CA . GLY A 1 546 ? -30.547 -12.289 9.148 1 95.44 546 GLY A CA 1
ATOM 4291 C C . GLY A 1 546 ? -31.516 -12.648 8.039 1 95.44 546 GLY A C 1
ATOM 4292 O O . GLY A 1 546 ? -31.562 -13.797 7.602 1 95.44 546 GLY A O 1
ATOM 4293 N N . GLU A 1 547 ? -32.219 -11.664 7.523 1 95.44 547 GLU A N 1
ATOM 4294 C CA . GLU A 1 547 ? -33.219 -11.914 6.473 1 95.44 547 GLU A CA 1
ATOM 4295 C C . GLU A 1 547 ? -32.531 -12.273 5.152 1 95.44 547 GLU A C 1
ATOM 4297 O O . GLU A 1 547 ? -33 -13.148 4.43 1 95.44 547 GLU A O 1
ATOM 4302 N N . ALA A 1 548 ? -31.484 -11.602 4.816 1 96.88 548 ALA A N 1
ATOM 4303 C CA . ALA A 1 548 ? -30.719 -11.844 3.594 1 96.88 548 ALA A CA 1
ATOM 4304 C C . ALA A 1 548 ? -29.219 -11.758 3.855 1 96.88 548 ALA A C 1
ATOM 4306 O O . ALA A 1 548 ? -28.547 -10.867 3.338 1 96.88 548 ALA A O 1
ATOM 4307 N N . PRO A 1 549 ? -28.719 -12.75 4.586 1 97.94 549 PRO A N 1
ATOM 4308 C CA . PRO A 1 549 ? -27.328 -12.664 5.043 1 97.94 549 PRO A CA 1
ATOM 4309 C C . PRO A 1 549 ? -26.312 -13 3.941 1 97.94 549 PRO A C 1
ATOM 4311 O O . PRO A 1 549 ? -25.125 -12.719 4.082 1 97.94 549 PRO A O 1
ATOM 4314 N N . PHE A 1 550 ? -26.672 -13.617 2.844 1 98.44 550 PHE A N 1
ATOM 4315 C CA . PHE A 1 550 ? -25.75 -14.055 1.8 1 98.44 550 PHE A CA 1
ATOM 4316 C C . PHE A 1 550 ? -25.797 -13.109 0.604 1 98.44 550 PHE A C 1
ATOM 4318 O O . PHE A 1 550 ? -26.234 -13.5 -0.481 1 98.44 550 PHE A O 1
ATOM 4325 N N . TYR A 1 551 ? -25.234 -11.961 0.777 1 97.25 551 TYR A N 1
ATOM 4326 C CA . TYR A 1 551 ? -25.297 -10.859 -0.176 1 97.25 551 TYR A CA 1
ATOM 4327 C C . TYR A 1 551 ? -24.578 -11.211 -1.474 1 97.25 551 TYR A C 1
ATOM 4329 O O . TYR A 1 551 ? -23.406 -11.562 -1.463 1 97.25 551 TYR A O 1
ATOM 4337 N N . GLY A 1 552 ? -25.266 -11.125 -2.57 1 95.31 552 GLY A N 1
ATOM 4338 C CA . GLY A 1 552 ? -24.672 -11.281 -3.889 1 95.31 552 GLY A CA 1
ATOM 4339 C C . GLY A 1 552 ? -24.484 -12.734 -4.289 1 95.31 552 GLY A C 1
ATOM 4340 O O . GLY A 1 552 ? -23.906 -13.031 -5.336 1 95.31 552 GLY A O 1
ATOM 4341 N N . LEU A 1 553 ? -24.953 -13.68 -3.457 1 97.12 553 LEU A N 1
ATOM 4342 C CA . LEU A 1 553 ? -24.812 -15.102 -3.785 1 97.12 553 LEU A CA 1
ATOM 4343 C C . LEU A 1 553 ? -26.156 -15.688 -4.211 1 97.12 553 LEU A C 1
ATOM 4345 O O . LEU A 1 553 ? -27.188 -15.359 -3.639 1 97.12 553 LEU A O 1
ATOM 4349 N N . GLN A 1 554 ? -26.172 -16.438 -5.223 1 94.38 554 GLN A N 1
ATOM 4350 C CA . GLN A 1 554 ? -27.344 -17.203 -5.621 1 94.38 554 GLN A CA 1
ATOM 4351 C C . GLN A 1 554 ? -27.156 -18.688 -5.309 1 94.38 554 GLN A C 1
ATOM 4353 O O . GLN A 1 554 ? -26.031 -19.172 -5.219 1 94.38 554 GLN A O 1
ATOM 4358 N N . ALA A 1 555 ? -28.25 -19.312 -5.09 1 92.19 555 ALA A N 1
ATOM 4359 C CA . ALA A 1 555 ? -28.188 -20.75 -4.898 1 92.19 555 ALA A CA 1
ATOM 4360 C C . ALA A 1 555 ? -27.688 -21.453 -6.16 1 92.19 555 ALA A C 1
ATOM 4362 O O . ALA A 1 555 ? -27.953 -21 -7.273 1 92.19 555 ALA A O 1
ATOM 4363 N N . VAL A 1 556 ? -27.016 -22.5 -5.922 1 94.31 556 VAL A N 1
ATOM 4364 C CA . VAL A 1 556 ? -26.391 -23.219 -7.035 1 94.31 556 VAL A CA 1
ATOM 4365 C C . VAL A 1 556 ? -26.75 -24.703 -6.965 1 94.31 556 VAL A C 1
ATOM 4367 O O . VAL A 1 556 ? -26.688 -25.312 -5.895 1 94.31 556 VAL A O 1
ATOM 4370 N N . ASP A 1 557 ? -27.219 -25.219 -8.062 1 92.06 557 ASP A N 1
ATOM 4371 C CA . ASP A 1 557 ? -27.609 -26.625 -8.125 1 92.06 557 ASP A CA 1
ATOM 4372 C C . ASP A 1 557 ? -26.391 -27.516 -8.414 1 92.06 557 ASP A C 1
ATOM 4374 O O . ASP A 1 557 ? -25.281 -27.016 -8.594 1 92.06 557 ASP A O 1
ATOM 4378 N N . SER A 1 558 ? -26.594 -28.812 -8.484 1 90.38 558 SER A N 1
ATOM 4379 C CA . SER A 1 558 ? -25.516 -29.797 -8.586 1 90.38 558 SER A CA 1
ATOM 4380 C C . SER A 1 558 ? -24.969 -29.875 -10.008 1 90.38 558 SER A C 1
ATOM 4382 O O . SER A 1 558 ? -23.953 -30.531 -10.25 1 90.38 558 SER A O 1
ATOM 4384 N N . ASP A 1 559 ? -25.578 -29.219 -10.945 1 90.69 559 ASP A N 1
ATOM 4385 C CA . ASP A 1 559 ? -25.031 -29.188 -12.305 1 90.69 559 ASP A CA 1
ATOM 4386 C C . ASP A 1 559 ? -24.516 -27.797 -12.664 1 90.69 559 ASP A C 1
ATOM 4388 O O . ASP A 1 559 ? -24.172 -27.547 -13.812 1 90.69 559 ASP A O 1
ATOM 4392 N N . LEU A 1 560 ? -24.562 -26.938 -11.719 1 94.56 560 LEU A N 1
ATOM 4393 C CA . LEU A 1 560 ? -23.891 -25.641 -11.781 1 94.56 560 LEU A CA 1
ATOM 4394 C C . LEU A 1 560 ? -24.5 -24.766 -12.859 1 94.56 560 LEU A C 1
ATOM 4396 O O . LEU A 1 560 ? -23.797 -24.016 -13.531 1 94.56 560 LEU A O 1
ATOM 4400 N N . GLN A 1 561 ? -25.828 -24.844 -13.055 1 94.31 561 GLN A N 1
ATOM 4401 C CA . GLN A 1 561 ? -26.547 -24.078 -14.062 1 94.31 561 GLN A CA 1
ATOM 4402 C C . GLN A 1 561 ? -26.5 -22.594 -13.766 1 94.31 561 GLN A C 1
ATOM 4404 O O . GLN A 1 561 ? -26.672 -21.766 -14.656 1 94.31 561 GLN A O 1
ATOM 4409 N N . ALA A 1 562 ? -26.188 -22.312 -12.523 1 94.12 562 ALA A N 1
ATOM 4410 C CA . ALA A 1 562 ? -26.172 -20.922 -12.086 1 94.12 562 ALA A CA 1
ATOM 4411 C C . ALA A 1 562 ? -24.969 -20.172 -12.672 1 94.12 562 ALA A C 1
ATOM 4413 O O . ALA A 1 562 ? -24.922 -18.938 -12.641 1 94.12 562 ALA A O 1
ATOM 4414 N N . PHE A 1 563 ? -23.969 -20.875 -13.219 1 96.69 563 PHE A N 1
ATOM 4415 C CA . PHE A 1 563 ? -22.719 -20.266 -13.672 1 96.69 563 PHE A CA 1
ATOM 4416 C C . PHE A 1 563 ? -22.516 -20.5 -15.164 1 96.69 563 PHE A C 1
ATOM 4418 O O . PHE A 1 563 ? -22.031 -21.547 -15.578 1 96.69 563 PHE A O 1
ATOM 4425 N N . PRO A 1 564 ? -22.797 -19.469 -15.938 1 96.56 564 PRO A N 1
ATOM 4426 C CA . PRO A 1 564 ? -22.594 -19.594 -17.375 1 96.56 564 PRO A CA 1
ATOM 4427 C C . PRO A 1 564 ? -21.156 -20 -17.734 1 96.56 564 PRO A C 1
ATOM 4429 O O . PRO A 1 564 ? -20.953 -20.797 -18.656 1 96.56 564 PRO A O 1
ATOM 4432 N N . ALA A 1 565 ? -20.219 -19.484 -17.047 1 96.94 565 ALA A N 1
ATOM 4433 C CA . ALA A 1 565 ? -18.828 -19.859 -17.297 1 96.94 565 ALA A CA 1
ATOM 4434 C C . ALA A 1 565 ? -18.609 -21.344 -17.078 1 96.94 565 ALA A C 1
ATOM 4436 O O . ALA A 1 565 ? -17.922 -22 -17.875 1 96.94 565 ALA A O 1
ATOM 4437 N N . HIS A 1 566 ? -19.156 -21.906 -16.047 1 97.5 566 HIS A N 1
ATOM 4438 C CA . HIS A 1 566 ? -19.031 -23.328 -15.789 1 97.5 566 HIS A CA 1
ATOM 4439 C C . HIS A 1 566 ? -19.734 -24.156 -16.859 1 97.5 566 HIS A C 1
ATOM 4441 O O . HIS A 1 566 ? -19.234 -25.203 -17.281 1 97.5 566 HIS A O 1
ATOM 4447 N N . GLN A 1 567 ? -20.906 -23.672 -17.297 1 97.25 567 GLN A N 1
ATOM 4448 C CA . GLN A 1 567 ? -21.625 -24.375 -18.359 1 97.25 567 GLN A CA 1
ATOM 4449 C C . GLN A 1 567 ? -20.812 -24.422 -19.641 1 97.25 567 GLN A C 1
ATOM 4451 O O . GLN A 1 567 ? -20.812 -25.422 -20.359 1 97.25 567 GLN A O 1
ATOM 4456 N N . SER A 1 568 ? -20.172 -23.328 -19.906 1 97.62 568 SER A N 1
ATOM 4457 C CA . SER A 1 568 ? -19.312 -23.328 -21.094 1 97.62 568 SER A CA 1
ATOM 4458 C C . SER A 1 568 ? -18.188 -24.344 -20.953 1 97.62 568 SER A C 1
ATOM 4460 O O . SER A 1 568 ? -17.812 -25 -21.922 1 97.62 568 SER A O 1
ATOM 4462 N N . LEU A 1 569 ? -17.625 -24.453 -19.797 1 97.81 569 LEU A N 1
ATOM 4463 C CA . LEU A 1 569 ? -16.594 -25.453 -19.5 1 97.81 569 LEU A CA 1
ATOM 4464 C C . LEU A 1 569 ? -17.125 -26.859 -19.719 1 97.81 569 LEU A C 1
ATOM 4466 O O . LEU A 1 569 ? -16.453 -27.688 -20.344 1 97.81 569 LEU A O 1
ATOM 4470 N N . LEU A 1 570 ? -18.359 -27.156 -19.234 1 97.75 570 LEU A N 1
ATOM 4471 C CA . LEU A 1 570 ? -18.969 -28.469 -19.391 1 97.75 570 LEU A CA 1
ATOM 4472 C C . LEU A 1 570 ? -19.234 -28.781 -20.859 1 97.75 570 LEU A C 1
ATOM 4474 O O . LEU A 1 570 ? -19.078 -29.922 -21.281 1 97.75 570 LEU A O 1
ATOM 4478 N N . LYS A 1 571 ? -19.625 -27.75 -21.578 1 97.75 571 LYS A N 1
ATOM 4479 C CA . LYS A 1 571 ? -19.844 -27.938 -23 1 97.75 571 LYS A CA 1
ATOM 4480 C C . LYS A 1 571 ? -18.547 -28.312 -23.719 1 97.75 571 LYS A C 1
ATOM 4482 O O . LYS A 1 571 ? -18.531 -29.172 -24.594 1 97.75 571 LYS A O 1
ATOM 4487 N N . ALA A 1 572 ? -17.5 -27.625 -23.359 1 98.12 572 ALA A N 1
ATOM 4488 C CA . ALA A 1 572 ? -16.203 -27.984 -23.922 1 98.12 572 ALA A CA 1
ATOM 4489 C C . ALA A 1 572 ? -15.812 -29.406 -23.562 1 98.12 572 ALA A C 1
ATOM 4491 O O . ALA A 1 572 ? -15.32 -30.156 -24.406 1 98.12 572 ALA A O 1
ATOM 4492 N N . TYR A 1 573 ? -16.031 -29.781 -22.344 1 98.12 573 TYR A N 1
ATOM 4493 C CA . TYR A 1 573 ? -15.703 -31.125 -21.891 1 98.12 573 TYR A CA 1
ATOM 4494 C C . TYR A 1 573 ? -16.516 -32.156 -22.641 1 98.12 573 TYR A C 1
ATOM 4496 O O . TYR A 1 573 ? -16 -33.25 -22.969 1 98.12 573 TYR A O 1
ATOM 4504 N N . GLU A 1 574 ? -17.781 -31.906 -22.906 1 97.44 574 GLU A N 1
ATOM 4505 C CA . GLU A 1 574 ? -18.656 -32.812 -23.641 1 97.44 574 GLU A CA 1
ATOM 4506 C C . GLU A 1 574 ? -18.109 -33.125 -25.031 1 97.44 574 GLU A C 1
ATOM 4508 O O . GLU A 1 574 ? -18.234 -34.219 -25.547 1 97.44 574 GLU A O 1
ATOM 4513 N N . LYS A 1 575 ? -17.578 -32.094 -25.672 1 97.69 575 LYS A N 1
ATOM 4514 C CA . LYS A 1 575 ? -16.938 -32.312 -26.953 1 97.69 575 LYS A CA 1
ATOM 4515 C C . LYS A 1 575 ? -15.844 -33.375 -26.859 1 97.69 575 LYS A C 1
ATOM 4517 O O . LYS A 1 575 ? -15.734 -34.25 -27.719 1 97.69 575 LYS A O 1
ATOM 4522 N N . LEU A 1 576 ? -15.078 -33.344 -25.844 1 97.75 576 LEU A N 1
ATOM 4523 C CA . LEU A 1 576 ? -14 -34.281 -25.625 1 97.75 576 LEU A CA 1
ATOM 4524 C C . LEU A 1 576 ? -14.555 -35.688 -25.312 1 97.75 576 LEU A C 1
ATOM 4526 O O . LEU A 1 576 ? -14.031 -36.688 -25.781 1 97.75 576 LEU A O 1
ATOM 4530 N N . GLN A 1 577 ? -15.602 -35.719 -24.469 1 97.31 577 GLN A N 1
ATOM 4531 C CA . GLN A 1 577 ? -16.219 -36.969 -24.125 1 97.31 577 GLN A CA 1
ATOM 4532 C C . GLN A 1 577 ? -16.688 -37.719 -25.375 1 97.31 577 GLN A C 1
ATOM 4534 O O . GLN A 1 577 ? -16.531 -38.938 -25.484 1 97.31 577 GLN A O 1
ATOM 4539 N N . ARG A 1 578 ? -17.203 -36.969 -26.281 1 97.19 578 ARG A N 1
ATOM 4540 C CA . ARG A 1 578 ? -17.656 -37.594 -27.531 1 97.19 578 ARG A CA 1
ATOM 4541 C C . ARG A 1 578 ? -16.484 -38.156 -28.328 1 97.19 578 ARG A C 1
ATOM 4543 O O . ARG A 1 578 ? -16.562 -39.25 -28.859 1 97.19 578 ARG A O 1
ATOM 4550 N N . ALA A 1 579 ? -15.461 -37.344 -28.391 1 97.88 579 ALA A N 1
ATOM 4551 C CA . ALA A 1 579 ? -14.273 -37.781 -29.109 1 97.88 579 ALA A CA 1
ATOM 4552 C C . ALA A 1 579 ? -13.68 -39.031 -28.469 1 97.88 579 ALA A C 1
ATOM 4554 O O . ALA A 1 579 ? -13.281 -39.969 -29.156 1 97.88 579 ALA A O 1
ATOM 4555 N N . LYS A 1 580 ? -13.633 -39.094 -27.219 1 98.19 580 LYS A N 1
ATOM 4556 C CA . LYS A 1 580 ? -13.109 -40.219 -26.469 1 98.19 580 LYS A CA 1
ATOM 4557 C C . LYS A 1 580 ? -13.969 -41.469 -26.688 1 98.19 580 LYS A C 1
ATOM 4559 O O . LYS A 1 580 ? -13.445 -42.531 -27 1 98.19 580 LYS A O 1
ATOM 4564 N N . ALA A 1 581 ? -15.234 -41.312 -26.531 1 97.5 581 ALA A N 1
ATOM 4565 C CA . ALA A 1 581 ? -16.156 -42.406 -26.75 1 97.5 581 ALA A CA 1
ATOM 4566 C C . ALA A 1 581 ? -15.984 -43 -28.141 1 97.5 581 ALA A C 1
ATOM 4568 O O . ALA A 1 581 ? -15.969 -44.219 -28.312 1 97.5 581 ALA A O 1
ATOM 4569 N N . ALA A 1 582 ? -15.859 -42.156 -29.094 1 96.94 582 ALA A N 1
ATOM 4570 C CA . ALA A 1 582 ? -15.711 -42.594 -30.484 1 96.94 582 ALA A CA 1
ATOM 4571 C C . ALA A 1 582 ? -14.398 -43.344 -30.688 1 96.94 582 ALA A C 1
ATOM 4573 O O . ALA A 1 582 ? -14.367 -44.344 -31.391 1 96.94 582 ALA A O 1
ATOM 4574 N N . PHE A 1 583 ? -13.352 -42.875 -30.172 1 97.19 583 PHE A N 1
ATOM 4575 C CA . PHE A 1 583 ? -12.031 -43.469 -30.344 1 97.19 583 PHE A CA 1
ATOM 4576 C C . PHE A 1 583 ? -11.953 -44.844 -29.703 1 97.19 583 PHE A C 1
ATOM 4578 O O . PHE A 1 583 ? -11.438 -45.781 -30.297 1 97.19 583 PHE A O 1
ATOM 4585 N N . TRP A 1 584 ? -12.453 -45.094 -28.484 1 95.25 584 TRP A N 1
ATOM 4586 C CA . TRP A 1 584 ? -12.32 -46.344 -27.734 1 95.25 584 TRP A CA 1
ATOM 4587 C C . TRP A 1 584 ? -13.422 -47.344 -28.125 1 95.25 584 TRP A C 1
ATOM 4589 O O . TRP A 1 584 ? -13.398 -48.5 -27.719 1 95.25 584 TRP A O 1
ATOM 4599 N N . ALA A 1 585 ? -14.453 -46.906 -28.781 1 91.38 585 ALA A N 1
ATOM 4600 C CA . ALA A 1 585 ? -15.469 -47.812 -29.297 1 91.38 585 ALA A CA 1
ATOM 4601 C C . ALA A 1 585 ? -14.93 -48.625 -30.484 1 91.38 585 ALA A C 1
ATOM 4603 O O . ALA A 1 585 ? -15.492 -49.656 -30.828 1 91.38 585 ALA A O 1
ATOM 4604 N N . LYS A 1 586 ? -13.93 -48.312 -31.109 1 78.38 586 LYS A N 1
ATOM 4605 C CA . LYS A 1 586 ? -13.336 -49.031 -32.219 1 78.38 586 LYS A CA 1
ATOM 4606 C C . LYS A 1 586 ? -12.508 -50.219 -31.734 1 78.38 586 LYS A C 1
ATOM 4608 O O . LYS A 1 586 ? -11.961 -50.188 -30.641 1 78.38 586 LYS A O 1
ATOM 4613 N N . MET B 1 1 ? -12.602 51.938 -13.031 1 56.22 1 MET B N 1
ATOM 4614 C CA . MET B 1 1 ? -12.719 50.531 -12.648 1 56.22 1 MET B CA 1
ATOM 4615 C C . MET B 1 1 ? -13.727 50.344 -11.516 1 56.22 1 MET B C 1
ATOM 4617 O O . MET B 1 1 ? -13.742 51.125 -10.57 1 56.22 1 MET B O 1
ATOM 4621 N N . THR B 1 2 ? -14.883 49.656 -11.641 1 75 2 THR B N 1
ATOM 4622 C CA . THR B 1 2 ? -15.945 49.469 -10.656 1 75 2 THR B CA 1
ATOM 4623 C C . THR B 1 2 ? -15.398 48.844 -9.375 1 75 2 THR B C 1
ATOM 4625 O O . THR B 1 2 ? -14.609 47.906 -9.422 1 75 2 THR B O 1
ATOM 4628 N N . GLN B 1 3 ? -15.586 49.438 -8.195 1 88.06 3 GLN B N 1
ATOM 4629 C CA . GLN B 1 3 ? -15.148 49 -6.875 1 88.06 3 GLN B CA 1
ATOM 4630 C C . GLN B 1 3 ? -16.109 47.969 -6.297 1 88.06 3 GLN B C 1
ATOM 4632 O O . GLN B 1 3 ? -17.328 48.094 -6.418 1 88.06 3 GLN B O 1
ATOM 4637 N N . THR B 1 4 ? -15.562 46.875 -5.895 1 82.81 4 THR B N 1
ATOM 4638 C CA . THR B 1 4 ? -16.344 45.781 -5.32 1 82.81 4 THR B CA 1
ATOM 4639 C C . THR B 1 4 ? -16.203 45.75 -3.801 1 82.81 4 THR B C 1
ATOM 4641 O O . THR B 1 4 ? -15.109 45.531 -3.285 1 82.81 4 THR B O 1
ATOM 4644 N N . PHE B 1 5 ? -17.312 45.969 -3.09 1 81.62 5 PHE B N 1
ATOM 4645 C CA . PHE B 1 5 ? -17.359 45.875 -1.637 1 81.62 5 PHE B CA 1
ATOM 4646 C C . PHE B 1 5 ? -18.047 44.594 -1.199 1 81.62 5 PHE B C 1
ATOM 4648 O O . PHE B 1 5 ? -19.062 44.219 -1.788 1 81.62 5 PHE B O 1
ATOM 4655 N N . ILE B 1 6 ? -17.469 44 -0.283 1 81 6 ILE B N 1
ATOM 4656 C CA . ILE B 1 6 ? -18.109 42.781 0.232 1 81 6 ILE B CA 1
ATOM 4657 C C . ILE B 1 6 ? -18.312 42.906 1.741 1 81 6 ILE B C 1
ATOM 4659 O O . ILE B 1 6 ? -17.578 43.656 2.41 1 81 6 ILE B O 1
ATOM 4663 N N . PRO B 1 7 ? -19.359 42.219 2.252 1 77.69 7 PRO B N 1
ATOM 4664 C CA . PRO B 1 7 ? -19.609 42.281 3.691 1 77.69 7 PRO B CA 1
ATOM 4665 C C . PRO B 1 7 ? -18.422 41.812 4.527 1 77.69 7 PRO B C 1
ATOM 4667 O O . PRO B 1 7 ? -17.719 40.875 4.156 1 77.69 7 PRO B O 1
ATOM 4670 N N . GLY B 1 8 ? -18.219 42.625 5.629 1 78.81 8 GLY B N 1
ATOM 4671 C CA . GLY B 1 8 ? -17.156 42.281 6.555 1 78.81 8 GLY B CA 1
ATOM 4672 C C . GLY B 1 8 ? -15.82 42.906 6.223 1 78.81 8 GLY B C 1
ATOM 4673 O O . GLY B 1 8 ? -14.844 42.719 6.957 1 78.81 8 GLY B O 1
ATOM 4674 N N . LYS B 1 9 ? -15.82 43.656 5.121 1 83 9 LYS B N 1
ATOM 4675 C CA . LYS B 1 9 ? -14.578 44.312 4.73 1 83 9 LYS B CA 1
ATOM 4676 C C . LYS B 1 9 ? -14.75 45.844 4.68 1 83 9 LYS B C 1
ATOM 4678 O O . LYS B 1 9 ? -15.781 46.312 4.227 1 83 9 LYS B O 1
ATOM 4683 N N . ASP B 1 10 ? -13.68 46.469 5.039 1 85.56 10 ASP B N 1
ATOM 4684 C CA . ASP B 1 10 ? -13.789 47.906 5.207 1 85.56 10 ASP B CA 1
ATOM 4685 C C . ASP B 1 10 ? -13.312 48.656 3.955 1 85.56 10 ASP B C 1
ATOM 4687 O O . ASP B 1 10 ? -13.375 49.875 3.887 1 85.56 10 ASP B O 1
ATOM 4691 N N . ALA B 1 11 ? -12.781 47.938 3.029 1 85.31 11 ALA B N 1
ATOM 4692 C CA . ALA B 1 11 ? -12.328 48.562 1.781 1 85.31 11 ALA B CA 1
ATOM 4693 C C . ALA B 1 11 ? -12.75 47.719 0.578 1 85.31 11 ALA B C 1
ATOM 4695 O O . ALA B 1 11 ? -13.062 46.531 0.718 1 85.31 11 ALA B O 1
ATOM 4696 N N . ALA B 1 12 ? -12.672 48.375 -0.512 1 88.5 12 ALA B N 1
ATOM 4697 C CA . ALA B 1 12 ? -12.992 47.688 -1.755 1 88.5 12 ALA B CA 1
ATOM 4698 C C . ALA B 1 12 ? -11.914 46.656 -2.105 1 88.5 12 ALA B C 1
ATOM 4700 O O . ALA B 1 12 ? -10.727 46.875 -1.827 1 88.5 12 ALA B O 1
ATOM 4701 N N . LEU B 1 13 ? -12.352 45.594 -2.793 1 91.38 13 LEU B N 1
ATOM 4702 C CA . LEU B 1 13 ? -11.438 44.531 -3.15 1 91.38 13 LEU B CA 1
ATOM 4703 C C . LEU B 1 13 ? -10.305 45.031 -4.035 1 91.38 13 LEU B C 1
ATOM 4705 O O . LEU B 1 13 ? -9.141 44.719 -3.809 1 91.38 13 LEU B O 1
ATOM 4709 N N . GLU B 1 14 ? -10.656 45.844 -5.039 1 92.81 14 GLU B N 1
ATOM 4710 C CA . GLU B 1 14 ? -9.672 46.344 -5.988 1 92.81 14 GLU B CA 1
ATOM 4711 C C . GLU B 1 14 ? -8.641 47.25 -5.293 1 92.81 14 GLU B C 1
ATOM 4713 O O . GLU B 1 14 ? -7.445 47.156 -5.582 1 92.81 14 GLU B O 1
ATOM 4718 N N . ASP B 1 15 ? -9.109 48 -4.352 1 93 15 ASP B N 1
ATOM 4719 C CA . ASP B 1 15 ? -8.203 48.844 -3.598 1 93 15 ASP B CA 1
ATOM 4720 C C . ASP B 1 15 ? -7.27 48.031 -2.711 1 93 15 ASP B C 1
ATOM 4722 O O . ASP B 1 15 ? -6.066 48.312 -2.65 1 93 15 ASP B O 1
ATOM 4726 N N . SER B 1 16 ? -7.906 47.125 -2.049 1 93.44 16 SER B N 1
ATOM 4727 C CA . SER B 1 16 ? -7.113 46.25 -1.182 1 93.44 16 SER B CA 1
ATOM 4728 C C . SER B 1 16 ? -6.039 45.531 -1.973 1 93.44 16 SER B C 1
ATOM 4730 O O . SER B 1 16 ? -4.871 45.5 -1.579 1 93.44 16 SER B O 1
ATOM 4732 N N . ILE B 1 17 ? -6.383 44.938 -3.121 1 95.94 17 ILE B N 1
ATOM 4733 C CA . ILE B 1 17 ? -5.469 44.156 -3.951 1 95.94 17 ILE B CA 1
ATOM 4734 C C . ILE B 1 17 ? -4.332 45.062 -4.445 1 95.94 17 ILE B C 1
ATOM 4736 O O . ILE B 1 17 ? -3.156 44.719 -4.316 1 95.94 17 ILE B O 1
ATOM 4740 N N . ALA B 1 18 ? -4.742 46.188 -4.941 1 95.56 18 ALA B N 1
ATOM 4741 C CA . ALA B 1 18 ? -3.738 47.125 -5.465 1 95.56 18 ALA B CA 1
ATOM 4742 C C . ALA B 1 18 ? -2.785 47.562 -4.363 1 95.56 18 ALA B C 1
ATOM 4744 O O . ALA B 1 18 ? -1.568 47.594 -4.562 1 95.56 18 ALA B O 1
ATOM 4745 N N . ARG B 1 19 ? -3.309 47.875 -3.242 1 95.94 19 ARG B N 1
ATOM 4746 C CA . ARG B 1 19 ? -2.512 48.344 -2.109 1 95.94 19 ARG B CA 1
ATOM 4747 C C . ARG B 1 19 ? -1.565 47.25 -1.625 1 95.94 19 ARG B C 1
ATOM 4749 O O . ARG B 1 19 ? -0.373 47.5 -1.43 1 95.94 19 ARG B O 1
ATOM 4756 N N . PHE B 1 20 ? -2.098 46.094 -1.436 1 97 20 PHE B N 1
ATOM 4757 C CA . PHE B 1 20 ? -1.304 44.969 -0.942 1 97 20 PHE B CA 1
ATOM 4758 C C . PHE B 1 20 ? -0.185 44.656 -1.918 1 97 20 PHE B C 1
ATOM 4760 O O . PHE B 1 20 ? 0.964 44.438 -1.512 1 97 20 PHE B O 1
ATOM 4767 N N . GLN B 1 21 ? -0.516 44.594 -3.174 1 96.88 21 GLN B N 1
ATOM 4768 C CA . GLN B 1 21 ? 0.481 44.25 -4.184 1 96.88 21 GLN B CA 1
ATOM 4769 C C . GLN B 1 21 ? 1.59 45.281 -4.238 1 96.88 21 GLN B C 1
ATOM 4771 O O . GLN B 1 21 ? 2.771 44.969 -4.301 1 96.88 21 GLN B O 1
ATOM 4776 N N . GLN B 1 22 ? 1.178 46.531 -4.184 1 96.75 22 GLN B N 1
ATOM 4777 C CA . GLN B 1 22 ? 2.168 47.594 -4.23 1 96.75 22 GLN B CA 1
ATOM 4778 C C . GLN B 1 22 ? 3.066 47.562 -2.996 1 96.75 22 GLN B C 1
ATOM 4780 O O . GLN B 1 22 ? 4.281 47.75 -3.104 1 96.75 22 GLN B O 1
ATOM 4785 N N . LYS B 1 23 ? 2.496 47.375 -1.854 1 97 23 LYS B N 1
ATOM 4786 C CA . LYS B 1 23 ? 3.273 47.344 -0.619 1 97 23 LYS B CA 1
ATOM 4787 C C . LYS B 1 23 ? 4.27 46.188 -0.645 1 97 23 LYS B C 1
ATOM 4789 O O . LYS B 1 23 ? 5.406 46.312 -0.189 1 97 23 LYS B O 1
ATOM 4794 N N . LEU B 1 24 ? 3.838 45.031 -1.148 1 98 24 LEU B N 1
ATOM 4795 C CA . LEU B 1 24 ? 4.734 43.875 -1.254 1 98 24 LEU B CA 1
ATOM 4796 C C . LEU B 1 24 ? 5.887 44.188 -2.209 1 98 24 LEU B C 1
ATOM 4798 O O . LEU B 1 24 ? 7.039 43.875 -1.91 1 98 24 LEU B O 1
ATOM 4802 N N . LEU B 1 25 ? 5.555 44.812 -3.32 1 97 25 LEU B N 1
ATOM 4803 C CA . LEU B 1 25 ? 6.59 45.188 -4.277 1 97 25 LEU B CA 1
ATOM 4804 C C . LEU B 1 25 ? 7.582 46.156 -3.65 1 97 25 LEU B C 1
ATOM 4806 O O . LEU B 1 25 ? 8.797 46.031 -3.855 1 97 25 LEU B O 1
ATOM 4810 N N . ASP B 1 26 ? 7.062 47.094 -2.91 1 97.25 26 ASP B N 1
ATOM 4811 C CA . ASP B 1 26 ? 7.906 48.062 -2.244 1 97.25 26 ASP B CA 1
ATOM 4812 C C . ASP B 1 26 ? 8.844 47.406 -1.238 1 97.25 26 ASP B C 1
ATOM 4814 O O . ASP B 1 26 ? 9.953 47.906 -1.005 1 97.25 26 ASP B O 1
ATOM 4818 N N . LEU B 1 27 ? 8.406 46.375 -0.658 1 97.38 27 LEU B N 1
ATOM 4819 C CA . LEU B 1 27 ? 9.188 45.625 0.333 1 97.38 27 LEU B CA 1
ATOM 4820 C C . LEU B 1 27 ? 10.156 44.656 -0.341 1 97.38 27 LEU B C 1
ATOM 4822 O O . LEU B 1 27 ? 10.961 44.031 0.33 1 97.38 27 LEU B O 1
ATOM 4826 N N . GLY B 1 28 ? 10.062 44.531 -1.683 1 97.25 28 GLY B N 1
ATOM 4827 C CA . GLY B 1 28 ? 10.977 43.688 -2.447 1 97.25 28 GLY B CA 1
ATOM 4828 C C . GLY B 1 28 ? 10.438 42.281 -2.703 1 97.25 28 GLY B C 1
ATOM 4829 O O . GLY B 1 28 ? 11.188 41.406 -3.088 1 97.25 28 GLY B O 1
ATOM 4830 N N . PHE B 1 29 ? 9.141 42.062 -2.426 1 98.06 29 PHE B N 1
ATOM 4831 C CA . PHE B 1 29 ? 8.539 40.781 -2.711 1 98.06 29 PHE B CA 1
ATOM 4832 C C . PHE B 1 29 ? 7.848 40.781 -4.07 1 98.06 29 PHE B C 1
ATOM 4834 O O . PHE B 1 29 ? 7.141 41.719 -4.406 1 98.06 29 PHE B O 1
ATOM 4841 N N . ASP B 1 30 ? 8.164 39.812 -4.844 1 97.44 30 ASP B N 1
ATOM 4842 C CA . ASP B 1 30 ? 7.539 39.594 -6.145 1 97.44 30 ASP B CA 1
ATOM 4843 C C . ASP B 1 30 ? 6.609 38.406 -6.133 1 97.44 30 ASP B C 1
ATOM 4845 O O . ASP B 1 30 ? 7.047 37.281 -6.344 1 97.44 30 ASP B O 1
ATOM 4849 N N . ILE B 1 31 ? 5.355 38.656 -5.992 1 97.94 31 ILE B N 1
ATOM 4850 C CA . ILE B 1 31 ? 4.379 37.594 -5.746 1 97.94 31 ILE B CA 1
ATOM 4851 C C . ILE B 1 31 ? 3.818 37.094 -7.074 1 97.94 31 ILE B C 1
ATOM 4853 O O . ILE B 1 31 ? 3.43 37.906 -7.934 1 97.94 31 ILE B O 1
ATOM 4857 N N . GLU B 1 32 ? 3.844 35.844 -7.227 1 97.94 32 GLU B N 1
ATOM 4858 C CA . GLU B 1 32 ? 3.195 35.25 -8.391 1 97.94 32 GLU B CA 1
ATOM 4859 C C . GLU B 1 32 ? 1.964 34.438 -7.98 1 97.94 32 GLU B C 1
ATOM 4861 O O . GLU B 1 32 ? 1.934 33.844 -6.898 1 97.94 32 GLU B O 1
ATOM 4866 N N . GLU B 1 33 ? 0.935 34.5 -8.758 1 97.81 33 GLU B N 1
ATOM 4867 C CA . GLU B 1 33 ? -0.247 33.656 -8.625 1 97.81 33 GLU B CA 1
ATOM 4868 C C . GLU B 1 33 ? -0.005 32.25 -9.227 1 97.81 33 GLU B C 1
ATOM 4870 O O . GLU B 1 33 ? -0.29 32.031 -10.406 1 97.81 33 GLU B O 1
ATOM 4875 N N . ALA B 1 34 ? 0.439 31.344 -8.438 1 96.81 34 ALA B N 1
ATOM 4876 C CA . ALA B 1 34 ? 0.985 30.078 -8.891 1 96.81 34 ALA B CA 1
ATOM 4877 C C . ALA B 1 34 ? -0.12 29.156 -9.406 1 96.81 34 ALA B C 1
ATOM 4879 O O . ALA B 1 34 ? 0.085 28.406 -10.359 1 96.81 34 ALA B O 1
ATOM 4880 N N . SER B 1 35 ? -1.283 29.141 -8.75 1 97.25 35 SER B N 1
ATOM 4881 C CA . SER B 1 35 ? -2.363 28.266 -9.188 1 97.25 35 SER B CA 1
ATOM 4882 C C . SER B 1 35 ? -3.725 28.812 -8.766 1 97.25 35 SER B C 1
ATOM 4884 O O . SER B 1 35 ? -3.85 29.438 -7.707 1 97.25 35 SER B O 1
ATOM 4886 N N . TRP B 1 36 ? -4.688 28.594 -9.617 1 98.06 36 TRP B N 1
ATOM 4887 C CA . TRP B 1 36 ? -6.078 28.953 -9.375 1 98.06 36 TRP B CA 1
ATOM 4888 C C . TRP B 1 36 ? -6.984 27.734 -9.461 1 98.06 36 TRP B C 1
ATOM 4890 O O . TRP B 1 36 ? -6.75 26.844 -10.266 1 98.06 36 TRP B O 1
ATOM 4900 N N . LEU B 1 37 ? -7.98 27.625 -8.625 1 97.75 37 LEU B N 1
ATOM 4901 C CA . LEU B 1 37 ? -9.031 26.609 -8.703 1 97.75 37 LEU B CA 1
ATOM 4902 C C . LEU B 1 37 ? -10.414 27.25 -8.57 1 97.75 37 LEU B C 1
ATOM 4904 O O . LEU B 1 37 ? -10.586 28.203 -7.812 1 97.75 37 LEU B O 1
ATOM 4908 N N . ASN B 1 38 ? -11.297 26.812 -9.258 1 98.19 38 ASN B N 1
ATOM 4909 C CA . ASN B 1 38 ? -12.719 27.109 -9.18 1 98.19 38 ASN B CA 1
ATOM 4910 C C . ASN B 1 38 ? -13.57 25.875 -9.398 1 98.19 38 ASN B C 1
ATOM 4912 O O . ASN B 1 38 ? -14.258 25.75 -10.414 1 98.19 38 ASN B O 1
ATOM 4916 N N . PRO B 1 39 ? -13.562 24.969 -8.469 1 97 39 PRO B N 1
ATOM 4917 C CA . PRO B 1 39 ? -14.148 23.641 -8.656 1 97 39 PRO B CA 1
ATOM 4918 C C . PRO B 1 39 ? -15.664 23.672 -8.797 1 97 39 PRO B C 1
ATOM 4920 O O . PRO B 1 39 ? -16.25 22.797 -9.438 1 97 39 PRO B O 1
ATOM 4923 N N . VAL B 1 40 ? -16.359 24.641 -8.156 1 97.88 40 VAL B N 1
ATOM 4924 C CA . VAL B 1 40 ? -17.797 24.844 -8.258 1 97.88 40 VAL B CA 1
ATOM 4925 C C . VAL B 1 40 ? -18.125 26.328 -8.312 1 97.88 40 VAL B C 1
ATOM 4927 O O . VAL B 1 40 ? -17.266 27.172 -8.016 1 97.88 40 VAL B O 1
ATOM 4930 N N . PRO B 1 41 ? -19.312 26.672 -8.68 1 97.94 41 PRO B N 1
ATOM 4931 C CA . PRO B 1 41 ? -19.656 28.094 -8.766 1 97.94 41 PRO B CA 1
ATOM 4932 C C . PRO B 1 41 ? -19.453 28.828 -7.441 1 97.94 41 PRO B C 1
ATOM 4934 O O . PRO B 1 41 ? -19.75 28.281 -6.375 1 97.94 41 PRO B O 1
ATOM 4937 N N . HIS B 1 42 ? -18.891 30.109 -7.469 1 97.88 42 HIS B N 1
ATOM 4938 C CA . HIS B 1 42 ? -18.75 31.031 -6.352 1 97.88 42 HIS B CA 1
ATOM 4939 C C . HIS B 1 42 ? -17.734 30.531 -5.336 1 97.88 42 HIS B C 1
ATOM 4941 O O . HIS B 1 42 ? -17.797 30.891 -4.156 1 97.88 42 HIS B O 1
ATOM 4947 N N . VAL B 1 43 ? -16.922 29.625 -5.75 1 98.31 43 VAL B N 1
ATOM 4948 C CA . VAL B 1 43 ? -15.836 29.156 -4.895 1 98.31 43 VAL B CA 1
ATOM 4949 C C . VAL B 1 43 ? -14.508 29.25 -5.645 1 98.31 43 VAL B C 1
ATOM 4951 O O . VAL B 1 43 ? -14.273 28.5 -6.602 1 98.31 43 VAL B O 1
ATOM 4954 N N . TRP B 1 44 ? -13.688 30.156 -5.215 1 98.12 44 TRP B N 1
ATOM 4955 C CA . TRP B 1 44 ? -12.383 30.359 -5.836 1 98.12 44 TRP B CA 1
ATOM 4956 C C . TRP B 1 44 ? -11.266 30.172 -4.824 1 98.12 44 TRP B C 1
ATOM 4958 O O . TRP B 1 44 ? -11.414 30.5 -3.646 1 98.12 44 TRP B O 1
ATOM 4968 N N . SER B 1 45 ? -10.211 29.594 -5.25 1 97.81 45 SER B N 1
ATOM 4969 C CA . SER B 1 45 ? -8.992 29.438 -4.453 1 97.81 45 SER B CA 1
ATOM 4970 C C . SER B 1 45 ? -7.754 29.812 -5.258 1 97.81 45 SER B C 1
ATOM 4972 O O . SER B 1 45 ? -7.703 29.594 -6.469 1 97.81 45 SER B O 1
ATOM 4974 N N . VAL B 1 46 ? -6.809 30.422 -4.633 1 98.31 46 VAL B N 1
ATOM 4975 C CA . VAL B 1 46 ? -5.578 30.797 -5.316 1 98.31 46 VAL B CA 1
ATOM 4976 C C . VAL B 1 46 ? -4.379 30.531 -4.41 1 98.31 46 VAL B C 1
ATOM 4978 O O . VAL B 1 46 ? -4.457 30.734 -3.193 1 98.31 46 VAL B O 1
ATOM 4981 N N . HIS B 1 47 ? -3.375 29.953 -4.91 1 98.31 47 HIS B N 1
ATOM 4982 C CA . HIS B 1 47 ? -2.068 29.797 -4.281 1 98.31 47 HIS B CA 1
ATOM 4983 C C . HIS B 1 47 ? -1.078 30.828 -4.805 1 98.31 47 HIS B C 1
ATOM 4985 O O . HIS B 1 47 ? -0.796 30.875 -6.004 1 98.31 47 HIS B O 1
ATOM 4991 N N . ILE B 1 48 ? -0.594 31.719 -3.955 1 98.56 48 ILE B N 1
ATOM 4992 C CA . ILE B 1 48 ? 0.399 32.719 -4.363 1 98.56 48 ILE B CA 1
ATOM 4993 C C . ILE B 1 48 ? 1.71 32.469 -3.621 1 98.56 48 ILE B C 1
ATOM 4995 O O . ILE B 1 48 ? 1.714 31.891 -2.531 1 98.56 48 ILE B O 1
ATOM 4999 N N . ARG B 1 49 ? 2.766 32.812 -4.125 1 98.5 49 ARG B N 1
ATOM 5000 C CA . ARG B 1 49 ? 4.07 32.656 -3.496 1 98.5 49 ARG B CA 1
ATOM 5001 C C . ARG B 1 49 ? 5.062 33.688 -4.004 1 98.5 49 ARG B C 1
ATOM 5003 O O . ARG B 1 49 ? 4.848 34.312 -5.055 1 98.5 49 ARG B O 1
ATOM 5010 N N . ASP B 1 50 ? 6.02 33.969 -3.225 1 98.31 50 ASP B N 1
ATOM 5011 C CA . ASP B 1 50 ? 7.129 34.812 -3.662 1 98.31 50 ASP B CA 1
ATOM 5012 C C . ASP B 1 50 ? 7.996 34.094 -4.688 1 98.31 50 ASP B C 1
ATOM 5014 O O . ASP B 1 50 ? 8.383 32.938 -4.477 1 98.31 50 ASP B O 1
ATOM 5018 N N . LYS B 1 51 ? 8.32 34.75 -5.805 1 97.12 51 LYS B N 1
ATOM 5019 C CA . LYS B 1 51 ? 9.133 34.125 -6.855 1 97.12 51 LYS B CA 1
ATOM 5020 C C . LYS B 1 51 ? 10.523 33.781 -6.34 1 97.12 51 LYS B C 1
ATOM 5022 O O . LYS B 1 51 ? 11.109 32.781 -6.758 1 97.12 51 LYS B O 1
ATOM 5027 N N . GLU B 1 52 ? 11.031 34.594 -5.457 1 96.75 52 GLU B N 1
ATOM 5028 C CA . GLU B 1 52 ? 12.406 34.438 -4.992 1 96.75 52 GLU B CA 1
ATOM 5029 C C . GLU B 1 52 ? 12.477 33.438 -3.834 1 96.75 52 GLU B C 1
ATOM 5031 O O . GLU B 1 52 ? 13.555 32.906 -3.525 1 96.75 52 GLU B O 1
ATOM 5036 N N . CYS B 1 53 ? 11.461 33.188 -3.141 1 97.38 53 CYS B N 1
ATOM 5037 C CA . CYS B 1 53 ? 11.414 32.281 -2.016 1 97.38 53 CYS B CA 1
ATOM 5038 C C . CYS B 1 53 ? 10.07 31.562 -1.952 1 97.38 53 CYS B C 1
ATOM 5040 O O . CYS B 1 53 ? 9.172 31.969 -1.208 1 97.38 53 CYS B O 1
ATOM 5042 N N . ALA B 1 54 ? 9.992 30.438 -2.529 1 94.94 54 ALA B N 1
ATOM 5043 C CA . ALA B 1 54 ? 8.742 29.688 -2.676 1 94.94 54 ALA B CA 1
ATOM 5044 C C . ALA B 1 54 ? 8.234 29.203 -1.323 1 94.94 54 ALA B C 1
ATOM 5046 O O . ALA B 1 54 ? 7.07 28.797 -1.199 1 94.94 54 ALA B O 1
ATOM 5047 N N . LEU B 1 55 ? 9.078 29.281 -0.275 1 96.62 55 LEU B N 1
ATOM 5048 C CA . LEU B 1 55 ? 8.664 28.922 1.079 1 96.62 55 LEU B CA 1
ATOM 5049 C C . LEU B 1 55 ? 7.676 29.953 1.628 1 96.62 55 LEU B C 1
ATOM 5051 O O . LEU B 1 55 ? 6.973 29.688 2.604 1 96.62 55 LEU B O 1
ATOM 5055 N N . CYS B 1 56 ? 7.691 31.125 1.081 1 98.19 56 CYS B N 1
ATOM 5056 C CA . CYS B 1 56 ? 6.734 32.188 1.442 1 98.19 56 CYS B CA 1
ATOM 5057 C C . CYS B 1 56 ? 5.512 32.125 0.532 1 98.19 56 CYS B C 1
ATOM 5059 O O . CYS B 1 56 ? 5.496 32.781 -0.52 1 98.19 56 CYS B O 1
ATOM 5061 N N . PHE B 1 57 ? 4.594 31.422 0.876 1 98.19 57 PHE B N 1
ATOM 5062 C CA . PHE B 1 57 ? 3.385 31.266 0.075 1 98.19 57 PHE B CA 1
ATOM 5063 C C . PHE B 1 57 ? 2.141 31.344 0.951 1 98.19 57 PHE B C 1
ATOM 5065 O O . PHE B 1 57 ? 2.219 31.156 2.168 1 98.19 57 PHE B O 1
ATOM 5072 N N . THR B 1 58 ? 1.023 31.688 0.397 1 98.31 58 THR B N 1
ATOM 5073 C CA . THR B 1 58 ? -0.273 31.656 1.065 1 98.31 58 THR B CA 1
ATOM 5074 C C . THR B 1 58 ? -1.365 31.188 0.109 1 98.31 58 THR B C 1
ATOM 5076 O O . THR B 1 58 ? -1.157 31.156 -1.105 1 98.31 58 THR B O 1
ATOM 5079 N N . ASN B 1 59 ? -2.357 30.812 0.644 1 97.56 59 ASN B N 1
ATOM 5080 C CA . ASN B 1 59 ? -3.578 30.453 -0.073 1 97.56 59 ASN B CA 1
ATOM 5081 C C . ASN B 1 59 ? -4.715 31.422 0.253 1 97.56 59 ASN B C 1
ATOM 5083 O O . ASN B 1 59 ? -4.734 32.031 1.328 1 97.56 59 ASN B O 1
ATOM 5087 N N . GLY B 1 60 ? -5.539 31.594 -0.667 1 98.06 60 GLY B N 1
ATOM 5088 C CA . GLY B 1 60 ? -6.738 32.406 -0.478 1 98.06 60 GLY B CA 1
ATOM 5089 C C . GLY B 1 60 ? -7.98 31.766 -1.076 1 98.06 60 GLY B C 1
ATOM 5090 O O . GLY B 1 60 ? -7.898 31.047 -2.08 1 98.06 60 GLY B O 1
ATOM 5091 N N . LYS B 1 61 ? -9.078 32.094 -0.48 1 97.69 61 LYS B N 1
ATOM 5092 C CA . LYS B 1 61 ? -10.375 31.609 -0.958 1 97.69 61 LYS B CA 1
ATOM 5093 C C . LYS B 1 61 ? -11.398 32.75 -0.981 1 97.69 61 LYS B C 1
ATOM 5095 O O . LYS B 1 61 ? -11.203 33.781 -0.339 1 97.69 61 LYS B O 1
ATOM 5100 N N . GLY B 1 62 ? -12.414 32.594 -1.802 1 97 62 GLY B N 1
ATOM 5101 C CA . GLY B 1 62 ? -13.5 33.562 -1.877 1 97 62 GLY B CA 1
ATOM 5102 C C . GLY B 1 62 ? -14.562 33.156 -2.895 1 97 62 GLY B C 1
ATOM 5103 O O . GLY B 1 62 ? -14.375 32.25 -3.686 1 97 62 GLY B O 1
ATOM 5104 N N . ALA B 1 63 ? -15.664 33.938 -2.84 1 96.69 63 ALA B N 1
ATOM 5105 C CA . ALA B 1 63 ? -16.781 33.688 -3.75 1 96.69 63 ALA B CA 1
ATOM 5106 C C . ALA B 1 63 ? -16.469 34.188 -5.156 1 96.69 63 ALA B C 1
ATOM 5108 O O . ALA B 1 63 ? -17.125 33.781 -6.125 1 96.69 63 ALA B O 1
ATOM 5109 N N . THR B 1 64 ? -15.469 35.094 -5.27 1 96.44 64 THR B N 1
ATOM 5110 C CA . THR B 1 64 ? -15 35.594 -6.559 1 96.44 64 THR B CA 1
ATOM 5111 C C . THR B 1 64 ? -13.477 35.469 -6.656 1 96.44 64 THR B C 1
ATOM 5113 O O . THR B 1 64 ? -12.797 35.312 -5.645 1 96.44 64 THR B O 1
ATOM 5116 N N . LYS B 1 65 ? -13.047 35.594 -7.875 1 96.62 65 LYS B N 1
ATOM 5117 C CA . LYS B 1 65 ? -11.609 35.562 -8.117 1 96.62 65 LYS B CA 1
ATOM 5118 C C . LYS B 1 65 ? -10.891 36.688 -7.371 1 96.62 65 LYS B C 1
ATOM 5120 O O . LYS B 1 65 ? -9.867 36.438 -6.727 1 96.62 65 LYS B O 1
ATOM 5125 N N . LYS B 1 66 ? -11.469 37.875 -7.406 1 96.81 66 LYS B N 1
ATOM 5126 C CA . LYS B 1 66 ? -10.883 39.031 -6.727 1 96.81 66 LYS B CA 1
ATOM 5127 C C . LYS B 1 66 ? -10.867 38.844 -5.215 1 96.81 66 LYS B C 1
ATOM 5129 O O . LYS B 1 66 ? -9.883 39.156 -4.551 1 96.81 66 LYS B O 1
ATOM 5134 N N . ALA B 1 67 ? -11.938 38.312 -4.727 1 96.81 67 ALA B N 1
ATOM 5135 C CA . ALA B 1 67 ? -12.008 38.062 -3.285 1 96.81 67 ALA B CA 1
ATOM 5136 C C . ALA B 1 67 ? -10.961 37.062 -2.842 1 96.81 67 ALA B C 1
ATOM 5138 O O . ALA B 1 67 ? -10.336 37.219 -1.791 1 96.81 67 ALA B O 1
ATOM 5139 N N . ALA B 1 68 ? -10.781 36 -3.654 1 97.94 68 ALA B N 1
ATOM 5140 C CA . ALA B 1 68 ? -9.781 35 -3.338 1 97.94 68 ALA B CA 1
ATOM 5141 C C . ALA B 1 68 ? -8.383 35.594 -3.32 1 97.94 68 ALA B C 1
ATOM 5143 O O . ALA B 1 68 ? -7.586 35.312 -2.424 1 97.94 68 ALA B O 1
ATOM 5144 N N . LEU B 1 69 ? -8.117 36.406 -4.297 1 98.12 69 LEU B N 1
ATOM 5145 C CA . LEU B 1 69 ? -6.801 37.031 -4.371 1 98.12 69 LEU B CA 1
ATOM 5146 C C . LEU B 1 69 ? -6.578 37.969 -3.188 1 98.12 69 LEU B C 1
ATOM 5148 O O . LEU B 1 69 ? -5.5 37.969 -2.586 1 98.12 69 LEU B O 1
ATOM 5152 N N . ALA B 1 70 ? -7.598 38.781 -2.863 1 97.31 70 ALA B N 1
ATOM 5153 C CA . ALA B 1 70 ? -7.5 39.656 -1.699 1 97.31 70 ALA B CA 1
ATOM 5154 C C . ALA B 1 70 ? -7.227 38.875 -0.429 1 97.31 70 ALA B C 1
ATOM 5156 O O . ALA B 1 70 ? -6.422 39.281 0.41 1 97.31 70 ALA B O 1
ATOM 5157 N N . SER B 1 71 ? -7.922 37.75 -0.337 1 97.12 71 SER B N 1
ATOM 5158 C CA . SER B 1 71 ? -7.734 36.875 0.803 1 97.12 71 SER B CA 1
ATOM 5159 C C . SER B 1 71 ? -6.301 36.375 0.879 1 97.12 71 SER B C 1
ATOM 5161 O O . SER B 1 71 ? -5.676 36.406 1.943 1 97.12 71 SER B O 1
ATOM 5163 N N . ALA B 1 72 ? -5.699 35.938 -0.229 1 98.31 72 ALA B N 1
ATOM 5164 C CA . ALA B 1 72 ? -4.34 35.406 -0.273 1 98.31 72 ALA B CA 1
ATOM 5165 C C . ALA B 1 72 ? -3.32 36.469 0.093 1 98.31 72 ALA B C 1
ATOM 5167 O O . ALA B 1 72 ? -2.387 36.219 0.857 1 98.31 72 ALA B O 1
ATOM 5168 N N . LEU B 1 73 ? -3.539 37.656 -0.449 1 98.31 73 LEU B N 1
ATOM 5169 C CA . LEU B 1 73 ? -2.623 38.75 -0.183 1 98.31 73 LEU B CA 1
ATOM 5170 C C . LEU B 1 73 ? -2.711 39.188 1.274 1 98.31 73 LEU B C 1
ATOM 5172 O O . LEU B 1 73 ? -1.691 39.5 1.896 1 98.31 73 LEU B O 1
ATOM 5176 N N . GLY B 1 74 ? -3.939 39.25 1.777 1 97.69 74 GLY B N 1
ATOM 5177 C CA . GLY B 1 74 ? -4.09 39.531 3.195 1 97.69 74 GLY B CA 1
ATOM 5178 C C . GLY B 1 74 ? -3.352 38.562 4.082 1 97.69 74 GLY B C 1
ATOM 5179 O O . GLY B 1 74 ? -2.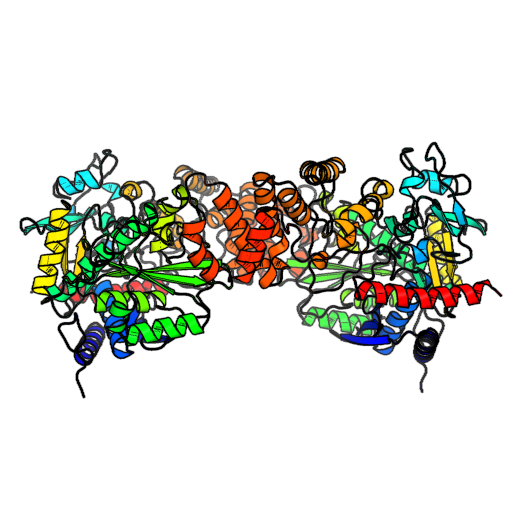664 38.969 5.023 1 97.69 74 GLY B O 1
ATOM 5180 N N . GLU B 1 75 ? -3.508 37.281 3.723 1 98.19 75 GLU B N 1
ATOM 5181 C CA . GLU B 1 75 ? -2.812 36.25 4.48 1 98.19 75 GLU B CA 1
ATOM 5182 C C . GLU B 1 75 ? -1.299 36.375 4.355 1 98.19 75 GLU B C 1
ATOM 5184 O O . GLU B 1 75 ? -0.563 36.094 5.305 1 98.19 75 GLU B O 1
ATOM 5189 N N . TYR B 1 76 ? -0.85 36.844 3.229 1 98.5 76 TYR B N 1
ATOM 5190 C CA . TYR B 1 76 ? 0.58 37.031 3.033 1 98.5 76 TYR B CA 1
ATOM 5191 C C . TYR B 1 76 ? 1.113 38.094 3.998 1 98.5 76 TYR B C 1
ATOM 5193 O O . TYR B 1 76 ? 2.129 37.875 4.664 1 98.5 76 TYR B O 1
ATOM 5201 N N . PHE B 1 77 ? 0.438 39.219 4.105 1 98.38 77 PHE B N 1
ATOM 5202 C CA . PHE B 1 77 ? 0.849 40.25 5.031 1 98.38 77 PHE B CA 1
ATOM 5203 C C . PHE B 1 77 ? 0.734 39.781 6.477 1 98.38 77 PHE B C 1
ATOM 5205 O O . PHE B 1 77 ? 1.57 40.125 7.312 1 98.38 77 PHE B O 1
ATOM 5212 N N . GLU B 1 78 ? -0.323 39.031 6.715 1 98.38 78 GLU B N 1
ATOM 5213 C CA . GLU B 1 78 ? -0.49 38.438 8.031 1 98.38 78 GLU B CA 1
ATOM 5214 C C . GLU B 1 78 ? 0.736 37.625 8.422 1 98.38 78 GLU B C 1
ATOM 5216 O O . GLU B 1 78 ? 1.315 37.844 9.492 1 98.38 78 GLU B O 1
ATOM 5221 N N . ARG B 1 79 ? 1.191 36.781 7.566 1 98.44 79 ARG B N 1
ATOM 5222 C CA . ARG B 1 79 ? 2.295 35.875 7.855 1 98.44 79 ARG B CA 1
ATOM 5223 C C . ARG B 1 79 ? 3.627 36.625 7.875 1 98.44 79 ARG B C 1
ATOM 5225 O O . ARG B 1 79 ? 4.504 36.312 8.68 1 98.44 79 ARG B O 1
ATOM 5232 N N . LEU B 1 80 ? 3.752 37.594 7.059 1 98.31 80 LEU B N 1
ATOM 5233 C CA . LEU B 1 80 ? 4.957 38.438 7.078 1 98.31 80 LEU B CA 1
ATOM 5234 C C . LEU B 1 80 ? 5.055 39.219 8.375 1 98.31 80 LEU B C 1
ATOM 5236 O O . LEU B 1 80 ? 6.098 39.219 9.031 1 98.31 80 LEU B O 1
ATOM 5240 N N . SER B 1 81 ? 3.965 39.844 8.711 1 98.38 81 SER B N 1
ATOM 5241 C CA . SER B 1 81 ? 3.969 40.75 9.859 1 98.38 81 SER B CA 1
ATOM 5242 C C . SER B 1 81 ? 4.184 39.969 11.164 1 98.38 81 SER B C 1
ATOM 5244 O O . SER B 1 81 ? 4.82 40.5 12.086 1 98.38 81 SER B O 1
ATOM 5246 N N . THR B 1 82 ? 3.682 38.75 11.203 1 98.25 82 THR B N 1
ATOM 5247 C CA . THR B 1 82 ? 3.787 37.969 12.43 1 98.25 82 THR B CA 1
ATOM 5248 C C . THR B 1 82 ? 4.996 37.062 12.375 1 98.25 82 THR B C 1
ATOM 5250 O O . THR B 1 82 ? 5.203 36.25 13.281 1 98.25 82 THR B O 1
ATOM 5253 N N . ASN B 1 83 ? 5.758 37.062 11.305 1 98.06 83 ASN B N 1
ATOM 5254 C CA . ASN B 1 83 ? 6.941 36.219 11.078 1 98.06 83 ASN B CA 1
ATOM 5255 C C . ASN B 1 83 ? 6.578 34.75 10.953 1 98.06 83 ASN B C 1
ATOM 5257 O O . ASN B 1 83 ? 7.398 33.875 11.258 1 98.06 83 ASN B O 1
ATOM 5261 N N . TYR B 1 84 ? 5.363 34.438 10.508 1 98.06 84 TYR B N 1
ATOM 5262 C CA . TYR B 1 84 ? 4.918 33.031 10.516 1 98.06 84 TYR B CA 1
ATOM 5263 C C . TYR B 1 84 ? 5.613 32.25 9.422 1 98.06 84 TYR B C 1
ATOM 5265 O O . TYR B 1 84 ? 5.836 31.031 9.578 1 98.06 84 TYR B O 1
ATOM 5273 N N . PHE B 1 85 ? 6 32.906 8.266 1 98 85 PHE B N 1
ATOM 5274 C CA . PHE B 1 85 ? 6.715 32.219 7.199 1 98 85 PHE B CA 1
ATOM 5275 C C . PHE B 1 85 ? 7.984 31.562 7.73 1 98 85 PHE B C 1
ATOM 5277 O O . PHE B 1 85 ? 8.516 30.625 7.117 1 98 85 PHE B O 1
ATOM 5284 N N . PHE B 1 86 ? 8.469 32.031 8.875 1 98 86 PHE B N 1
ATOM 5285 C CA . PHE B 1 86 ? 9.805 31.672 9.336 1 98 86 PHE B CA 1
ATOM 5286 C C . PHE B 1 86 ? 9.734 30.891 10.648 1 98 86 PHE B C 1
ATOM 5288 O O . PHE B 1 86 ? 10.766 30.562 11.234 1 98 86 PHE B O 1
ATOM 5295 N N . ALA B 1 87 ? 8.516 30.578 11.07 1 96.69 87 ALA B N 1
ATOM 5296 C CA . ALA B 1 87 ? 8.273 30.047 12.406 1 96.69 87 ALA B CA 1
ATOM 5297 C C . ALA B 1 87 ? 8.891 28.656 12.57 1 96.69 87 ALA B C 1
ATOM 5299 O O . ALA B 1 87 ? 9.242 28.25 13.68 1 96.69 87 ALA B O 1
ATOM 5300 N N . ASP B 1 88 ? 9.125 27.938 11.461 1 96.06 88 ASP B N 1
ATOM 5301 C CA . ASP B 1 88 ? 9.586 26.562 11.531 1 96.06 88 ASP B CA 1
ATOM 5302 C C . ASP B 1 88 ? 11.102 26.469 11.328 1 96.06 88 ASP B C 1
ATOM 5304 O O . ASP B 1 88 ? 11.656 25.375 11.242 1 96.06 88 ASP B O 1
ATOM 5308 N N . PHE B 1 89 ? 11.766 27.609 11.32 1 97.62 89 PHE B N 1
ATOM 5309 C CA . PHE B 1 89 ? 13.141 27.547 10.852 1 97.62 89 PHE B CA 1
ATOM 5310 C C . PHE B 1 89 ? 14.078 28.25 11.82 1 97.62 89 PHE B C 1
ATOM 5312 O O . PHE B 1 89 ? 13.727 29.297 12.383 1 97.62 89 PHE B O 1
ATOM 5319 N N . TRP B 1 90 ? 15.211 27.688 12.031 1 97.75 90 TRP B N 1
ATOM 5320 C CA . TRP B 1 90 ? 16.344 28.375 12.633 1 97.75 90 TRP B CA 1
ATOM 5321 C C . TRP B 1 90 ? 16.922 29.406 11.68 1 97.75 90 TRP B C 1
ATOM 5323 O O . TRP B 1 90 ? 17.078 29.141 10.484 1 97.75 90 TRP B O 1
ATOM 5333 N N . LEU B 1 91 ? 17.188 30.641 12.156 1 97.31 91 LEU B N 1
ATOM 5334 C CA . LEU B 1 91 ? 17.516 31.734 11.25 1 97.31 91 LEU B CA 1
ATOM 5335 C C . LEU B 1 91 ? 19.031 31.969 11.203 1 97.31 91 LEU B C 1
ATOM 5337 O O . LEU B 1 91 ? 19.5 32.906 10.562 1 97.31 91 LEU B O 1
ATOM 5341 N N . GLY B 1 92 ? 19.812 31.156 11.906 1 95.06 92 GLY B N 1
ATOM 5342 C CA . GLY B 1 92 ? 21.266 31.234 11.836 1 95.06 92 GLY B CA 1
ATOM 5343 C C . GLY B 1 92 ? 21.875 32.156 12.883 1 95.06 92 GLY B C 1
ATOM 5344 O O . GLY B 1 92 ? 21.172 32.969 13.477 1 95.06 92 GLY B O 1
ATOM 5345 N N . ASP B 1 93 ? 23.172 32.062 13.023 1 94.44 93 ASP B N 1
ATOM 5346 C CA . ASP B 1 93 ? 23.906 32.75 14.086 1 94.44 93 ASP B CA 1
ATOM 5347 C C . ASP B 1 93 ? 23.906 34.25 13.875 1 94.44 93 ASP B C 1
ATOM 5349 O O . ASP B 1 93 ? 23.812 35.031 14.836 1 94.44 93 ASP B O 1
ATOM 5353 N N . THR B 1 94 ? 24.016 34.594 12.648 1 95.75 94 THR B N 1
ATOM 5354 C CA . THR B 1 94 ? 24.094 36.031 12.359 1 95.75 94 THR B CA 1
ATOM 5355 C C . THR B 1 94 ? 22.828 36.75 12.836 1 95.75 94 THR B C 1
ATOM 5357 O O . THR B 1 94 ? 22.922 37.75 13.555 1 95.75 94 THR B O 1
ATOM 5360 N N . ILE B 1 95 ? 21.688 36.219 12.523 1 96 95 ILE B N 1
ATOM 5361 C CA . ILE B 1 95 ? 20.422 36.844 12.922 1 96 95 ILE B CA 1
ATOM 5362 C C . ILE B 1 95 ? 20.203 36.656 14.422 1 96 95 ILE B C 1
ATOM 5364 O O . ILE B 1 95 ? 19.766 37.594 15.109 1 96 95 ILE B O 1
ATOM 5368 N N . ALA B 1 96 ? 20.578 35.531 14.969 1 96 96 ALA B N 1
ATOM 5369 C CA . ALA B 1 96 ? 20.406 35.219 16.391 1 96 96 ALA B CA 1
ATOM 5370 C C . ALA B 1 96 ? 21.141 36.219 17.266 1 96 96 ALA B C 1
ATOM 5372 O O . ALA B 1 96 ? 20.719 36.5 18.391 1 96 96 ALA B O 1
ATOM 5373 N N . ASN B 1 97 ? 22.25 36.781 16.703 1 96.25 97 ASN B N 1
ATOM 5374 C CA . ASN B 1 97 ? 23.078 37.688 17.469 1 96.25 97 ASN B CA 1
ATOM 5375 C C . ASN B 1 97 ? 22.891 39.125 17.016 1 96.25 97 ASN B C 1
ATOM 5377 O O . ASN B 1 97 ? 23.672 40 17.391 1 96.25 97 ASN B O 1
ATOM 5381 N N . GLY B 1 98 ? 21.922 39.375 16.203 1 95.94 98 GLY B N 1
ATOM 5382 C CA . GLY B 1 98 ? 21.641 40.719 15.734 1 95.94 98 GLY B CA 1
ATOM 5383 C C . GLY B 1 98 ? 20.969 41.594 16.781 1 95.94 98 GLY B C 1
ATOM 5384 O O . GLY B 1 98 ? 20.75 41.156 17.906 1 95.94 98 GLY B O 1
ATOM 5385 N N . PRO B 1 99 ? 20.75 42.875 16.375 1 96.62 99 PRO B N 1
ATOM 5386 C CA . PRO B 1 99 ? 20.125 43.812 17.328 1 96.62 99 PRO B CA 1
ATOM 5387 C C . PRO B 1 99 ? 18.766 43.312 17.812 1 96.62 99 PRO B C 1
ATOM 5389 O O . PRO B 1 99 ? 18.359 43.625 18.938 1 96.62 99 PRO B O 1
ATOM 5392 N N . PHE B 1 100 ? 18.047 42.688 17 1 98 100 PHE B N 1
ATOM 5393 C CA . PHE B 1 100 ? 16.812 42 17.312 1 98 100 PHE B CA 1
ATOM 5394 C C . PHE B 1 100 ? 16.594 40.781 16.391 1 98 100 PHE B C 1
ATOM 5396 O O . PHE B 1 100 ? 17.219 40.719 15.328 1 98 100 PHE B O 1
ATOM 5403 N N . VAL B 1 101 ? 15.844 39.844 16.828 1 98.38 101 VAL B N 1
ATOM 5404 C CA . VAL B 1 101 ? 15.57 38.656 16.031 1 98.38 101 VAL B CA 1
ATOM 5405 C C . VAL B 1 101 ? 14.18 38.75 15.422 1 98.38 101 VAL B C 1
ATOM 5407 O O . VAL B 1 101 ? 14.016 38.625 14.203 1 98.38 101 VAL B O 1
ATOM 5410 N N . HIS B 1 102 ? 13.18 39.094 16.203 1 98.38 102 HIS B N 1
ATOM 5411 C CA . HIS B 1 102 ? 11.797 39.125 15.727 1 98.38 102 HIS B CA 1
ATOM 5412 C C . HIS B 1 102 ? 11.328 40.562 15.477 1 98.38 102 HIS B C 1
ATOM 5414 O O . HIS B 1 102 ? 10.93 40.875 14.359 1 98.38 102 HIS B O 1
ATOM 5420 N N . TYR B 1 103 ? 11.398 41.438 16.5 1 98.5 103 TYR B N 1
ATOM 5421 C CA . TYR B 1 103 ? 11.031 42.844 16.391 1 98.5 103 TYR B CA 1
ATOM 5422 C C . TYR B 1 103 ? 11.914 43.688 17.297 1 98.5 103 TYR B C 1
ATOM 5424 O O . TYR B 1 103 ? 12.359 43.25 18.344 1 98.5 103 TYR B O 1
ATOM 5432 N N . PRO B 1 104 ? 12.086 45 16.922 1 98 104 PRO B N 1
ATOM 5433 C CA . PRO B 1 104 ? 12.945 45.844 17.734 1 98 104 PRO B CA 1
ATOM 5434 C C . PRO B 1 104 ? 12.414 46.062 19.156 1 98 104 PRO B C 1
ATOM 5436 O O . PRO B 1 104 ? 13.172 46.438 20.047 1 98 104 PRO B O 1
ATOM 5439 N N . ASN B 1 105 ? 11.141 45.844 19.438 1 97.62 105 ASN B N 1
ATOM 5440 C CA . ASN B 1 105 ? 10.57 46.062 20.766 1 97.62 105 ASN B CA 1
ATOM 5441 C C . ASN B 1 105 ? 10.531 44.75 21.547 1 97.62 105 ASN B C 1
ATOM 5443 O O . ASN B 1 105 ? 9.867 44.656 22.594 1 97.62 105 ASN B O 1
ATOM 5447 N N . GLU B 1 106 ? 11.227 43.75 21.031 1 98.5 106 GLU B N 1
ATOM 5448 C CA . GLU B 1 106 ? 11.352 42.5 21.781 1 98.5 106 GLU B CA 1
ATOM 5449 C C . GLU B 1 106 ? 12.188 42.688 23.047 1 98.5 106 GLU B C 1
ATOM 5451 O O . GLU B 1 106 ? 12.961 43.656 23.141 1 98.5 106 GLU B O 1
ATOM 5456 N N . LYS B 1 107 ? 11.914 41.875 24.031 1 98.31 107 LYS B N 1
ATOM 5457 C CA . LYS B 1 107 ? 12.711 41.875 25.25 1 98.31 107 LYS B CA 1
ATOM 5458 C C . LYS B 1 107 ? 13.352 40.531 25.516 1 98.31 107 LYS B C 1
ATOM 5460 O O . LYS B 1 107 ? 12.695 39.5 25.359 1 98.31 107 LYS B O 1
ATOM 5465 N N . TRP B 1 108 ? 14.57 40.531 25.859 1 98.19 108 TRP B N 1
ATOM 5466 C CA . TRP B 1 108 ? 15.305 39.281 26.141 1 98.19 108 TRP B CA 1
ATOM 5467 C C . TRP B 1 108 ? 15.453 39.094 27.656 1 98.19 108 TRP B C 1
ATOM 5469 O O . TRP B 1 108 ? 15.711 40.031 28.391 1 98.19 108 TRP B O 1
ATOM 5479 N N . PHE B 1 109 ? 15.195 37.938 28.078 1 98.19 109 PHE B N 1
ATOM 5480 C CA . PHE B 1 109 ? 15.305 37.531 29.469 1 98.19 109 PHE B CA 1
ATOM 5481 C C . PHE B 1 109 ? 16.375 36.469 29.641 1 98.19 109 PHE B C 1
ATOM 5483 O O . PHE B 1 109 ? 16.203 35.344 29.156 1 98.19 109 PHE B O 1
ATOM 5490 N N . PRO B 1 110 ? 17.422 36.75 30.328 1 96.69 110 PRO B N 1
ATOM 5491 C CA . PRO B 1 110 ? 18.5 35.781 30.469 1 96.69 110 PRO B CA 1
ATOM 5492 C C . PRO B 1 110 ? 18.094 34.562 31.266 1 96.69 110 PRO B C 1
ATOM 5494 O O . PRO B 1 110 ? 17.25 34.656 32.156 1 96.69 110 PRO B O 1
ATOM 5497 N N . LEU B 1 111 ? 18.641 33.469 30.891 1 96.12 111 LEU B N 1
ATOM 5498 C CA . LEU B 1 111 ? 18.484 32.25 31.703 1 96.12 111 LEU B CA 1
ATOM 5499 C C . LEU B 1 111 ? 19.203 32.375 33.031 1 96.12 111 LEU B C 1
ATOM 5501 O O . LEU B 1 111 ? 20.266 33.031 33.125 1 96.12 111 LEU B O 1
ATOM 5505 N N . THR B 1 112 ? 18.625 31.859 34.031 1 92.62 112 THR B N 1
ATOM 5506 C CA . THR B 1 112 ? 19.25 31.906 35.344 1 92.62 112 THR B CA 1
ATOM 5507 C C . THR B 1 112 ? 19.844 30.547 35.688 1 92.62 112 THR B C 1
ATOM 5509 O O . THR B 1 112 ? 19.578 29.547 35 1 92.62 112 THR B O 1
ATOM 5512 N N . GLU B 1 113 ? 20.594 30.469 36.812 1 91.31 113 GLU B N 1
ATOM 5513 C CA . GLU B 1 113 ? 21.266 29.25 37.25 1 91.31 113 GLU B CA 1
ATOM 5514 C C . GLU B 1 113 ? 20.266 28.156 37.594 1 91.31 113 GLU B C 1
ATOM 5516 O O . GLU B 1 113 ? 20.5 26.984 37.312 1 91.31 113 GLU B O 1
ATOM 5521 N N . ASN B 1 114 ? 19.188 28.531 38.094 1 93.69 114 ASN B N 1
ATOM 5522 C CA . ASN B 1 114 ? 18.188 27.547 38.5 1 93.69 114 ASN B CA 1
ATOM 5523 C C . ASN B 1 114 ? 17.219 27.234 37.344 1 93.69 114 ASN B C 1
ATOM 5525 O O . ASN B 1 114 ? 16.344 26.391 37.5 1 93.69 114 ASN B O 1
ATOM 5529 N N . ASP B 1 115 ? 17.281 27.922 36.219 1 95.44 115 ASP B N 1
ATOM 5530 C CA . ASP B 1 115 ? 16.531 27.703 34.969 1 95.44 115 ASP B CA 1
ATOM 5531 C C . ASP B 1 115 ? 15.039 27.953 35.188 1 95.44 115 ASP B C 1
ATOM 5533 O O . ASP B 1 115 ? 14.195 27.359 34.5 1 95.44 115 ASP B O 1
ATOM 5537 N N . ASP B 1 116 ? 14.742 28.781 36.188 1 94.25 116 ASP B N 1
ATOM 5538 C CA . ASP B 1 116 ? 13.359 29.188 36.438 1 94.25 116 ASP B CA 1
ATOM 5539 C C . ASP B 1 116 ? 12.867 30.156 35.375 1 94.25 116 ASP B C 1
ATOM 5541 O O . ASP B 1 116 ? 13.664 30.875 34.75 1 94.25 116 ASP B O 1
ATOM 5545 N N . VAL B 1 117 ? 11.602 30.203 35.188 1 95.31 117 VAL B N 1
ATOM 5546 C CA . VAL B 1 117 ? 11.039 31.219 34.312 1 95.31 117 VAL B CA 1
ATOM 5547 C C . VAL B 1 117 ? 11.352 32.625 34.844 1 95.31 117 VAL B C 1
ATOM 5549 O O . VAL B 1 117 ? 11.023 32.938 36 1 95.31 117 VAL B O 1
ATOM 5552 N N . PRO B 1 118 ? 11.977 33.406 34.062 1 95.06 118 PRO B N 1
ATOM 5553 C CA . PRO B 1 118 ? 12.422 34.719 34.531 1 95.06 118 PRO B CA 1
ATOM 5554 C C . PRO B 1 118 ? 11.258 35.625 34.969 1 95.06 118 PRO B C 1
ATOM 5556 O O . PRO B 1 118 ? 10.188 35.562 34.375 1 95.06 118 PRO B O 1
ATOM 5559 N N . GLU B 1 119 ? 11.602 36.531 35.906 1 93.19 119 GLU B N 1
ATOM 5560 C CA . GLU B 1 119 ? 10.617 37.531 36.312 1 93.19 119 GLU B CA 1
ATOM 5561 C C . GLU B 1 119 ? 10.305 38.5 35.188 1 93.19 119 GLU B C 1
ATOM 5563 O O . GLU B 1 119 ? 11.211 38.906 34.438 1 93.19 119 GLU B O 1
ATOM 5568 N N . GLY B 1 120 ? 9.039 38.812 35.062 1 94.12 120 GLY B N 1
ATOM 5569 C CA . GLY B 1 120 ? 8.633 39.75 34.031 1 94.12 120 GLY B CA 1
ATOM 5570 C C . GLY B 1 120 ? 8.062 39.062 32.781 1 94.12 120 GLY B C 1
ATOM 5571 O O . GLY B 1 120 ? 7.402 39.719 31.969 1 94.12 120 GLY B O 1
ATOM 5572 N N . LEU B 1 121 ? 8.453 37.75 32.719 1 95.62 121 LEU B N 1
ATOM 5573 C CA . LEU B 1 121 ? 7.855 36.969 31.656 1 95.62 121 LEU B CA 1
ATOM 5574 C C . LEU B 1 121 ? 6.512 36.406 32.094 1 95.62 121 LEU B C 1
ATOM 5576 O O . LEU B 1 121 ? 6.367 35.906 33.219 1 95.62 121 LEU B O 1
ATOM 5580 N N . LEU B 1 122 ? 5.582 36.531 31.203 1 96.88 122 LEU B N 1
ATOM 5581 C CA . LEU B 1 122 ? 4.242 36 31.469 1 96.88 122 LEU B CA 1
ATOM 5582 C C . LEU B 1 122 ? 3.631 36.688 32.688 1 96.88 122 LEU B C 1
ATOM 5584 O O . LEU B 1 122 ? 4.352 37.125 33.594 1 96.88 122 LEU B O 1
ATOM 5588 N N . ASP B 1 123 ? 2.449 36.844 32.812 1 96.19 123 ASP B N 1
ATOM 5589 C CA . ASP B 1 123 ? 1.767 37.25 34.031 1 96.19 123 ASP B CA 1
ATOM 5590 C C . ASP B 1 123 ? 1.309 36.031 34.844 1 96.19 123 ASP B C 1
ATOM 5592 O O . ASP B 1 123 ? 1.545 34.906 34.438 1 96.19 123 ASP B O 1
ATOM 5596 N N . ALA B 1 124 ? 0.711 36.25 35.969 1 94.94 124 ALA B N 1
ATOM 5597 C CA . ALA B 1 124 ? 0.363 35.188 36.875 1 94.94 124 ALA B CA 1
ATOM 5598 C C . ALA B 1 124 ? -0.621 34.188 36.25 1 94.94 124 ALA B C 1
ATOM 5600 O O . ALA B 1 124 ? -0.495 33 36.406 1 94.94 124 ALA B O 1
ATOM 5601 N N . ARG B 1 125 ? -1.533 34.688 35.5 1 95.38 125 ARG B N 1
ATOM 5602 C CA . ARG B 1 125 ? -2.543 33.875 34.875 1 95.38 125 ARG B CA 1
ATOM 5603 C C . ARG B 1 125 ? -1.92 33 33.781 1 95.38 125 ARG B C 1
ATOM 5605 O O . ARG B 1 125 ? -2.223 31.812 33.688 1 95.38 125 ARG B O 1
ATOM 5612 N N . LEU B 1 126 ? -1.066 33.562 33.031 1 97.44 126 LEU B N 1
ATOM 5613 C CA . LEU B 1 126 ? -0.406 32.844 31.953 1 97.44 126 LEU B CA 1
ATOM 5614 C C . LEU B 1 126 ? 0.526 31.766 32.531 1 97.44 126 LEU B C 1
ATOM 5616 O O . LEU B 1 126 ? 0.595 30.656 32 1 97.44 126 LEU B O 1
ATOM 5620 N N . LEU B 1 127 ? 1.239 32.125 33.531 1 96 127 LEU B N 1
ATOM 5621 C CA . LEU B 1 127 ? 2.125 31.141 34.156 1 96 127 LEU B CA 1
ATOM 5622 C C . LEU B 1 127 ? 1.335 29.953 34.688 1 96 127 LEU B C 1
ATOM 5624 O O . LEU B 1 127 ? 1.772 28.797 34.562 1 96 127 LEU B O 1
ATOM 5628 N N . ALA B 1 128 ? 0.213 30.219 35.312 1 95.56 128 ALA B N 1
ATOM 5629 C CA . ALA B 1 128 ? -0.638 29.156 35.812 1 95.56 128 ALA B CA 1
ATOM 5630 C C . ALA B 1 128 ? -1.13 28.266 34.688 1 95.56 128 ALA B C 1
ATOM 5632 O O . ALA B 1 128 ? -1.265 27.047 34.844 1 95.56 128 ALA B O 1
ATOM 5633 N N . PHE B 1 129 ? -1.393 28.797 33.562 1 96.69 129 PHE B N 1
ATOM 5634 C CA . PHE B 1 129 ? -1.904 28.047 32.438 1 96.69 129 PHE B CA 1
ATOM 5635 C C . PHE B 1 129 ? -0.801 27.203 31.781 1 96.69 129 PHE B C 1
ATOM 5637 O O . PHE B 1 129 ? -0.992 26.016 31.516 1 96.69 129 PHE B O 1
ATOM 5644 N N . TYR B 1 130 ? 0.375 27.781 31.5 1 97.19 130 TYR B N 1
ATOM 5645 C CA . TYR B 1 130 ? 1.425 27.125 30.734 1 97.19 130 TYR B CA 1
ATOM 5646 C C . TYR B 1 130 ? 2.26 26.219 31.625 1 97.19 130 TYR B C 1
ATOM 5648 O O . TYR B 1 130 ? 2.977 25.344 31.125 1 97.19 130 TYR B O 1
ATOM 5656 N N . ASP B 1 131 ? 2.242 26.406 32.906 1 93.5 131 ASP B N 1
ATOM 5657 C CA . ASP B 1 131 ? 3.043 25.625 33.844 1 93.5 131 ASP B CA 1
ATOM 5658 C C . ASP B 1 131 ? 2.195 25.141 35.031 1 93.5 131 ASP B C 1
ATOM 5660 O O . ASP B 1 131 ? 2.537 25.391 36.188 1 93.5 131 ASP B O 1
ATOM 5664 N N . PRO B 1 132 ? 1.18 24.406 34.656 1 88.75 132 PRO B N 1
ATOM 5665 C CA . PRO B 1 132 ? 0.287 24 35.75 1 88.75 132 PRO B CA 1
ATOM 5666 C C . PRO B 1 132 ? 0.962 23.062 36.75 1 88.75 132 PRO B C 1
ATOM 5668 O O . PRO B 1 132 ? 0.574 23.016 37.938 1 88.75 132 PRO B O 1
ATOM 5671 N N . ASP B 1 133 ? 2.016 22.328 36.375 1 89.69 133 ASP B N 1
ATOM 5672 C CA . ASP B 1 133 ? 2.635 21.328 37.25 1 89.69 133 ASP B CA 1
ATOM 5673 C C . ASP B 1 133 ? 4.059 21.734 37.625 1 89.69 133 ASP B C 1
ATOM 5675 O O . ASP B 1 133 ? 4.852 20.891 38.062 1 89.69 133 ASP B O 1
ATOM 5679 N N . ASP B 1 134 ? 4.422 22.906 37.344 1 89.94 134 ASP B N 1
ATOM 5680 C CA . ASP B 1 134 ? 5.719 23.469 37.719 1 89.94 134 ASP B CA 1
ATOM 5681 C C . ASP B 1 134 ? 6.855 22.688 37.062 1 89.94 134 ASP B C 1
ATOM 5683 O O . ASP B 1 134 ? 7.832 22.328 37.719 1 89.94 134 ASP B O 1
ATOM 5687 N N . GLN B 1 135 ? 6.617 22.359 35.812 1 90.44 135 GLN B N 1
ATOM 5688 C CA . GLN B 1 135 ? 7.613 21.609 35.031 1 90.44 135 GLN B CA 1
ATOM 5689 C C . GLN B 1 135 ? 8.312 22.5 34.031 1 90.44 135 GLN B C 1
ATOM 5691 O O . GLN B 1 135 ? 9.367 22.125 33.5 1 90.44 135 GLN B O 1
ATOM 5696 N N . LEU B 1 136 ? 7.758 23.625 33.75 1 93.38 136 LEU B N 1
ATOM 5697 C CA . LEU B 1 136 ? 8.297 24.516 32.75 1 93.38 136 LEU B CA 1
ATOM 5698 C C . LEU B 1 136 ? 9.57 25.203 33.219 1 93.38 136 LEU B C 1
ATOM 5700 O O . LEU B 1 136 ? 9.602 25.719 34.344 1 93.38 136 LEU B O 1
ATOM 5704 N N . THR B 1 137 ? 10.688 25.109 32.438 1 95 137 THR B N 1
ATOM 5705 C CA . THR B 1 137 ? 11.938 25.797 32.75 1 95 137 THR B CA 1
ATOM 5706 C C . THR B 1 137 ? 12.258 26.828 31.672 1 95 137 THR B C 1
ATOM 5708 O O . THR B 1 137 ? 11.719 26.781 30.562 1 95 137 THR B O 1
ATOM 5711 N N . ALA B 1 138 ? 13.102 27.844 32.031 1 96.12 138 ALA B N 1
ATOM 5712 C CA . ALA B 1 138 ? 13.43 28.953 31.109 1 96.12 138 ALA B CA 1
ATOM 5713 C C . ALA B 1 138 ? 14.094 28.438 29.844 1 96.12 138 ALA B C 1
ATOM 5715 O O . ALA B 1 138 ? 13.844 28.953 28.75 1 96.12 138 ALA B O 1
ATOM 5716 N N . SER B 1 139 ? 14.93 27.422 29.984 1 95.69 139 SER B N 1
ATOM 5717 C CA . SER B 1 139 ? 15.648 26.891 28.828 1 95.69 139 SER B CA 1
ATOM 5718 C C . SER B 1 139 ? 14.688 26.297 27.797 1 95.69 139 SER B C 1
ATOM 5720 O O . SER B 1 139 ? 14.984 26.297 26.609 1 95.69 139 SER B O 1
ATOM 5722 N N . MET B 1 140 ? 13.531 25.844 28.25 1 95.88 140 MET B N 1
ATOM 5723 C CA . MET B 1 140 ? 12.516 25.281 27.375 1 95.88 140 MET B CA 1
ATOM 5724 C C . MET B 1 140 ? 11.805 26.359 26.578 1 95.88 140 MET B C 1
ATOM 5726 O O . MET B 1 140 ? 11.102 26.078 25.609 1 95.88 140 MET B O 1
ATOM 5730 N N . LEU B 1 141 ? 12.031 27.609 26.906 1 97.75 141 LEU B N 1
ATOM 5731 C CA . LEU B 1 141 ? 11.305 28.719 26.297 1 97.75 141 LEU B CA 1
ATOM 5732 C C . LEU B 1 141 ? 12.18 29.469 25.297 1 97.75 141 LEU B C 1
ATOM 5734 O O . LEU B 1 141 ? 11.773 30.5 24.781 1 97.75 141 LEU B O 1
ATOM 5738 N N . VAL B 1 142 ? 13.414 28.953 25.094 1 97.69 142 VAL B N 1
ATOM 5739 C CA . VAL B 1 142 ? 14.25 29.516 24.031 1 97.69 142 VAL B CA 1
ATOM 5740 C C . VAL B 1 142 ? 13.625 29.203 22.672 1 97.69 142 VAL B C 1
ATOM 5742 O O . VAL B 1 142 ? 13.297 28.062 22.375 1 97.69 142 VAL B O 1
ATOM 5745 N N . ASP B 1 143 ? 13.422 30.234 21.891 1 97.62 143 ASP B N 1
ATOM 5746 C CA . ASP B 1 143 ? 12.711 30.062 20.625 1 97.62 143 ASP B CA 1
ATOM 5747 C C . ASP B 1 143 ? 13.586 29.359 19.578 1 97.62 143 ASP B C 1
ATOM 5749 O O . ASP B 1 143 ? 14.812 29.469 19.625 1 97.62 143 ASP B O 1
ATOM 5753 N N . LEU B 1 144 ? 12.992 28.672 18.641 1 97.31 144 LEU B N 1
ATOM 5754 C CA . LEU B 1 144 ? 13.656 27.938 17.578 1 97.31 144 LEU B CA 1
ATOM 5755 C C . LEU B 1 144 ? 14.43 28.875 16.656 1 97.31 144 LEU B C 1
ATOM 5757 O O . LEU B 1 144 ? 15.547 28.562 16.234 1 97.31 144 LEU B O 1
ATOM 5761 N N . GLN B 1 145 ? 13.867 30.062 16.312 1 97.69 145 GLN B N 1
ATOM 5762 C CA . GLN B 1 145 ? 14.391 30.953 15.281 1 97.69 145 GLN B CA 1
ATOM 5763 C C . GLN B 1 145 ? 15.773 31.484 15.664 1 97.69 145 GLN B C 1
ATOM 5765 O O . GLN B 1 145 ? 16.672 31.516 14.828 1 97.69 145 GLN B O 1
ATOM 5770 N N . SER B 1 146 ? 15.898 31.891 16.891 1 96.88 146 SER B N 1
ATOM 5771 C CA . SER B 1 146 ? 17.203 32.344 17.344 1 96.88 146 SER B CA 1
ATOM 5772 C C . SER B 1 146 ? 18.078 31.203 17.797 1 96.88 146 SER B C 1
ATOM 5774 O O . SER B 1 146 ? 19.281 31.172 17.5 1 96.88 146 SER B O 1
ATOM 5776 N N . GLY B 1 147 ? 17.438 30.203 18.469 1 95.31 147 GLY B N 1
ATOM 5777 C CA . GLY B 1 147 ? 18.203 29.125 19.094 1 95.31 147 GLY B CA 1
ATOM 5778 C C . GLY B 1 147 ? 19.312 29.625 20 1 95.31 147 GLY B C 1
ATOM 5779 O O . GLY B 1 147 ? 20.359 29 20.094 1 95.31 147 GLY B O 1
ATOM 5780 N N . ASN B 1 148 ? 19.156 30.781 20.547 1 95.38 148 ASN B N 1
ATOM 5781 C CA . ASN B 1 148 ? 20.234 31.453 21.25 1 95.38 148 ASN B CA 1
ATOM 5782 C C . ASN B 1 148 ? 20.078 31.328 22.766 1 95.38 148 ASN B C 1
ATOM 5784 O O . ASN B 1 148 ? 19.609 32.25 23.438 1 95.38 148 ASN B O 1
ATOM 5788 N N . ASP B 1 149 ? 20.625 30.328 23.281 1 94 149 ASP B N 1
ATOM 5789 C CA . ASP B 1 149 ? 20.547 30.078 24.719 1 94 149 ASP B CA 1
ATOM 5790 C C . ASP B 1 149 ? 21.312 31.125 25.5 1 94 149 ASP B C 1
ATOM 5792 O O . ASP B 1 149 ? 20.938 31.484 26.609 1 94 149 ASP B O 1
ATOM 5796 N N . GLU B 1 150 ? 22.391 31.5 24.938 1 94.88 150 GLU B N 1
ATOM 5797 C CA . GLU B 1 150 ? 23.234 32.469 25.609 1 94.88 150 GLU B CA 1
ATOM 5798 C C . GLU B 1 150 ? 22.516 33.812 25.812 1 94.88 150 GLU B C 1
ATOM 5800 O O . GLU B 1 150 ? 22.688 34.469 26.844 1 94.88 150 GLU B O 1
ATOM 5805 N N . ARG B 1 151 ? 21.688 34.188 24.844 1 96.19 151 ARG B N 1
ATOM 5806 C CA . ARG B 1 151 ? 20.922 35.438 24.906 1 96.19 151 ARG B CA 1
ATOM 5807 C C . ARG B 1 151 ? 19.703 35.281 25.812 1 96.19 151 ARG B C 1
ATOM 5809 O O . ARG B 1 151 ? 19.281 36.25 26.453 1 96.19 151 ARG B O 1
ATOM 5816 N N . GLY B 1 152 ? 19.141 34.062 25.906 1 97.5 152 GLY B N 1
ATOM 5817 C CA . GLY B 1 152 ? 18.031 33.781 26.797 1 97.5 152 GLY B CA 1
ATOM 5818 C C . GLY B 1 152 ? 16.703 33.625 26.062 1 97.5 152 GLY B C 1
ATOM 5819 O O . GLY B 1 152 ? 16.656 33.031 24.984 1 97.5 152 GLY B O 1
ATOM 5820 N N . VAL B 1 153 ? 15.617 34 26.781 1 98.31 153 VAL B N 1
ATOM 5821 C CA . VAL B 1 153 ? 14.258 33.812 26.266 1 98.31 153 VAL B CA 1
ATOM 5822 C C . VAL B 1 153 ? 13.789 35.125 25.625 1 98.31 153 VAL B C 1
ATOM 5824 O O . VAL B 1 153 ? 13.867 36.188 26.234 1 98.31 153 VAL B O 1
ATOM 5827 N N . CYS B 1 154 ? 13.398 35.062 24.391 1 98.56 154 CYS B N 1
ATOM 5828 C CA . CYS B 1 154 ? 12.859 36.219 23.719 1 98.56 154 CYS B CA 1
ATOM 5829 C C . CYS B 1 154 ? 11.375 36.406 24.031 1 98.56 154 CYS B C 1
ATOM 5831 O O . CYS B 1 154 ? 10.562 35.531 23.672 1 98.56 154 CYS B O 1
ATOM 5833 N N . GLY B 1 155 ? 10.992 37.406 24.703 1 98.5 155 GLY B N 1
ATOM 5834 C CA . GLY B 1 155 ? 9.602 37.75 24.969 1 98.5 155 GLY B CA 1
ATOM 5835 C C . GLY B 1 155 ? 9.07 38.844 24.062 1 98.5 155 GLY B C 1
ATOM 5836 O O . GLY B 1 155 ? 9.734 39.844 23.812 1 98.5 155 GLY B O 1
ATOM 5837 N N . LEU B 1 156 ? 7.934 38.688 23.531 1 98.56 156 LEU B N 1
ATOM 5838 C CA . LEU B 1 156 ? 7.258 39.688 22.703 1 98.56 156 LEU B CA 1
ATOM 5839 C C . LEU B 1 156 ? 6.141 40.375 23.484 1 98.56 156 LEU B C 1
ATOM 5841 O O . LEU B 1 156 ? 5.422 39.719 24.25 1 98.56 156 LEU B O 1
ATOM 5845 N N . PRO B 1 157 ? 5.98 41.594 23.281 1 98.5 157 PRO B N 1
ATOM 5846 C CA . PRO B 1 157 ? 4.957 42.312 24.047 1 98.5 157 PRO B CA 1
ATOM 5847 C C . PRO B 1 157 ? 3.551 42.125 23.484 1 98.5 157 PRO B C 1
ATOM 5849 O O . PRO B 1 157 ? 3.332 42.25 22.281 1 98.5 157 PRO B O 1
ATOM 5852 N N . PHE B 1 158 ? 2.639 41.75 24.344 1 98.69 158 PHE B N 1
ATOM 5853 C CA . PHE B 1 158 ? 1.205 41.656 24.078 1 98.69 158 PHE B CA 1
ATOM 5854 C C . PHE B 1 158 ? 0.433 42.562 25.031 1 98.69 158 PHE B C 1
ATOM 5856 O O . PHE B 1 158 ? 0.827 42.75 26.188 1 98.69 158 PHE B O 1
ATOM 5863 N N . THR B 1 159 ? -0.604 43.125 24.547 1 98.56 159 THR B N 1
ATOM 5864 C CA . THR B 1 159 ? -1.481 43.906 25.406 1 98.56 159 THR B CA 1
ATOM 5865 C C . THR B 1 159 ? -2.629 43.062 25.938 1 98.56 159 THR B C 1
ATOM 5867 O O . THR B 1 159 ? -3.4 42.5 25.156 1 98.56 159 THR B O 1
ATOM 5870 N N . ARG B 1 160 ? -2.664 42.906 27.219 1 98.44 160 ARG B N 1
ATOM 5871 C CA . ARG B 1 160 ? -3.812 42.281 27.844 1 98.44 160 ARG B CA 1
ATOM 5872 C C . ARG B 1 160 ? -5.051 43.156 27.75 1 98.44 160 ARG B C 1
ATOM 5874 O O . ARG B 1 160 ? -5.047 44.281 28.219 1 98.44 160 ARG B O 1
ATOM 5881 N N . GLN B 1 161 ? -6.113 42.688 27.203 1 97.5 161 GLN B N 1
ATOM 5882 C CA . GLN B 1 161 ? -7.207 43.531 26.75 1 97.5 161 GLN B CA 1
ATOM 5883 C C . GLN B 1 161 ? -8.102 43.938 27.922 1 97.5 161 GLN B C 1
ATOM 5885 O O . GLN B 1 161 ? -8.828 44.938 27.844 1 97.5 161 GLN B O 1
ATOM 5890 N N . SER B 1 162 ? -8.102 43.188 29.031 1 96.19 162 SER B N 1
ATOM 5891 C CA . SER B 1 162 ? -8.961 43.5 30.172 1 96.19 162 SER B CA 1
ATOM 5892 C C . SER B 1 162 ? -8.547 44.812 30.828 1 96.19 162 SER B C 1
ATOM 5894 O O . SER B 1 162 ? -9.391 45.562 31.312 1 96.19 162 SER B O 1
ATOM 5896 N N . ASP B 1 163 ? -7.211 45.188 30.844 1 96.94 163 ASP B N 1
ATOM 5897 C CA . ASP B 1 163 ? -6.766 46.344 31.594 1 96.94 163 ASP B CA 1
ATOM 5898 C C . ASP B 1 163 ? -5.727 47.156 30.797 1 96.94 163 ASP B C 1
ATOM 5900 O O . ASP B 1 163 ? -5.254 48.188 31.25 1 96.94 163 ASP B O 1
ATOM 5904 N N . GLY B 1 164 ? -5.348 46.594 29.672 1 97.06 164 GLY B N 1
ATOM 5905 C CA . GLY B 1 164 ? -4.449 47.344 28.812 1 97.06 164 GLY B CA 1
ATOM 5906 C C . GLY B 1 164 ? -2.984 47.156 29.156 1 97.06 164 GLY B C 1
ATOM 5907 O O . GLY B 1 164 ? -2.111 47.781 28.562 1 97.06 164 GLY B O 1
ATOM 5908 N N . GLU B 1 165 ? -2.672 46.25 30.016 1 97.81 165 GLU B N 1
ATOM 5909 C CA . GLU B 1 165 ? -1.297 46.031 30.453 1 97.81 165 GLU B CA 1
ATOM 5910 C C . GLU B 1 165 ? -0.499 45.25 29.422 1 97.81 165 GLU B C 1
ATOM 5912 O O . GLU B 1 165 ? -1.036 44.344 28.75 1 97.81 165 GLU B O 1
ATOM 5917 N N . THR B 1 166 ? 0.796 45.656 29.297 1 98.25 166 THR B N 1
ATOM 5918 C CA . THR B 1 166 ? 1.704 44.938 28.422 1 98.25 166 THR B CA 1
ATOM 5919 C C . THR B 1 166 ? 2.248 43.688 29.141 1 98.25 166 THR B C 1
ATOM 5921 O O . THR B 1 166 ? 2.758 43.781 30.25 1 98.25 166 THR B O 1
ATOM 5924 N N . VAL B 1 167 ? 2.09 42.594 28.578 1 98.38 167 VAL B N 1
ATOM 5925 C CA . VAL B 1 167 ? 2.615 41.312 29.078 1 98.38 167 VAL B CA 1
ATOM 5926 C C . VAL B 1 167 ? 3.566 40.719 28.047 1 98.38 167 VAL B C 1
ATOM 5928 O O . VAL B 1 167 ? 3.236 40.625 26.859 1 98.38 167 VAL B O 1
ATOM 5931 N N . TYR B 1 168 ? 4.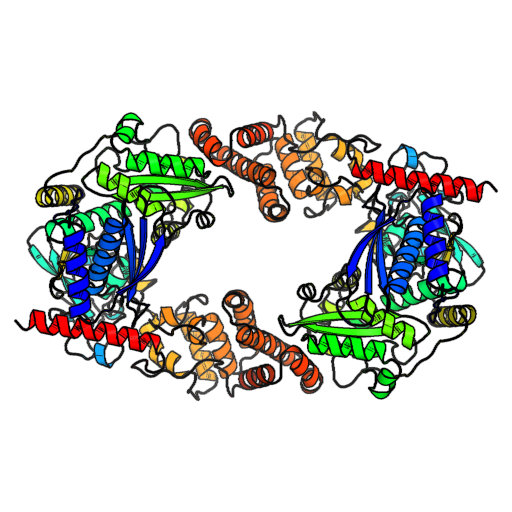773 40.312 28.438 1 98.56 168 TYR B N 1
ATOM 5932 C CA . TYR B 1 168 ? 5.727 39.688 27.531 1 98.56 168 TYR B CA 1
ATOM 5933 C C . TYR B 1 168 ? 5.504 38.188 27.484 1 98.56 168 TYR B C 1
ATOM 5935 O O . TYR B 1 168 ? 5.551 37.5 28.516 1 98.56 168 TYR B O 1
ATOM 5943 N N . ILE B 1 169 ? 5.234 37.688 26.359 1 98.56 169 ILE B N 1
ATOM 5944 C CA . ILE B 1 169 ? 5 36.281 26.125 1 98.56 169 ILE B CA 1
ATOM 5945 C C . ILE B 1 169 ? 6.137 35.688 25.297 1 98.56 169 ILE B C 1
ATOM 5947 O O . ILE B 1 169 ? 6.473 36.219 24.234 1 98.56 169 ILE B O 1
ATOM 5951 N N . PRO B 1 170 ? 6.789 34.594 25.781 1 98.38 170 PRO B N 1
ATOM 5952 C CA . PRO B 1 170 ? 7.898 34 25.031 1 98.38 170 PRO B CA 1
ATOM 5953 C C . PRO B 1 170 ? 7.504 33.594 23.609 1 98.38 170 PRO B C 1
ATOM 5955 O O . PRO B 1 170 ? 6.457 33 23.391 1 98.38 170 PRO B O 1
ATOM 5958 N N . MET B 1 171 ? 8.359 34 22.641 1 98.25 171 MET B N 1
ATOM 5959 C CA . MET B 1 171 ? 8.148 33.562 21.25 1 98.25 171 MET B CA 1
ATOM 5960 C C . MET B 1 171 ? 8.039 32.062 21.156 1 98.25 171 MET B C 1
ATOM 5962 O O . MET B 1 171 ? 7.289 31.531 20.328 1 98.25 171 MET B O 1
ATOM 5966 N N . ASN B 1 172 ? 8.719 31.281 22 1 98.19 172 ASN B N 1
ATOM 5967 C CA . ASN B 1 172 ? 8.633 29.828 22.016 1 98.19 172 ASN B CA 1
ATOM 5968 C C . ASN B 1 172 ? 7.199 29.344 22.234 1 98.19 172 ASN B C 1
ATOM 5970 O O . ASN B 1 172 ? 6.719 28.453 21.531 1 98.19 172 ASN B O 1
ATOM 5974 N N . ILE B 1 173 ? 6.5 29.953 23.172 1 98 173 ILE B N 1
ATOM 5975 C CA . ILE B 1 173 ? 5.129 29.562 23.484 1 98 173 ILE B CA 1
ATOM 5976 C C . ILE B 1 173 ? 4.23 29.859 22.281 1 98 173 ILE B C 1
ATOM 5978 O O . ILE B 1 173 ? 3.41 29.031 21.891 1 98 173 ILE B O 1
ATOM 5982 N N . VAL B 1 174 ? 4.441 31.016 21.672 1 97.75 174 VAL B N 1
ATOM 5983 C CA . VAL B 1 174 ? 3.648 31.422 20.516 1 97.75 174 VAL B CA 1
ATOM 5984 C C . VAL B 1 174 ? 3.824 30.406 19.391 1 97.75 174 VAL B C 1
ATOM 5986 O O . VAL B 1 174 ? 2.844 29.938 18.797 1 97.75 174 VAL B O 1
ATOM 5989 N N . GLY B 1 175 ? 5.078 30.031 19.172 1 96.44 175 GLY B N 1
ATOM 5990 C CA . GLY B 1 175 ? 5.387 29.109 18.094 1 96.44 175 GLY B CA 1
ATOM 5991 C C . GLY B 1 175 ? 4.973 27.672 18.391 1 96.44 175 GLY B C 1
ATOM 5992 O O . GLY B 1 175 ? 4.57 26.953 17.484 1 96.44 175 GLY B O 1
ATOM 5993 N N . ASN B 1 176 ? 4.988 27.219 19.625 1 96.38 176 ASN B N 1
ATOM 5994 C CA . ASN B 1 176 ? 4.75 25.828 20 1 96.38 176 ASN B CA 1
ATOM 5995 C C . ASN B 1 176 ? 3.258 25.547 20.141 1 96.38 176 ASN B C 1
ATOM 5997 O O . ASN B 1 176 ? 2.799 24.453 19.797 1 96.38 176 ASN B O 1
ATOM 6001 N N . LEU B 1 177 ? 2.547 26.5 20.625 1 97.38 177 LEU B N 1
ATOM 6002 C CA . LEU B 1 177 ? 1.206 26.156 21.078 1 97.38 177 LEU B CA 1
ATOM 6003 C C . LEU B 1 177 ? 0.147 26.766 20.172 1 97.38 177 LEU B C 1
ATOM 6005 O O . LEU B 1 177 ? -0.942 26.203 20.016 1 97.38 177 LEU B O 1
ATOM 6009 N N . TYR B 1 178 ? 0.403 27.938 19.594 1 97.69 178 TYR B N 1
ATOM 6010 C CA . TYR B 1 178 ? -0.669 28.656 18.906 1 97.69 178 TYR B CA 1
ATOM 6011 C C . TYR B 1 178 ? -0.51 28.562 17.391 1 97.69 178 TYR B C 1
ATOM 6013 O O . TYR B 1 178 ? -1.497 28.609 16.656 1 97.69 178 TYR B O 1
ATOM 6021 N N . VAL B 1 179 ? 0.755 28.547 16.875 1 94.44 179 VAL B N 1
ATOM 6022 C CA . VAL B 1 179 ? 1.057 28.391 15.453 1 94.44 179 VAL B CA 1
ATOM 6023 C C . VAL B 1 179 ? 0.354 29.484 14.656 1 94.44 179 VAL B C 1
ATOM 6025 O O . VAL B 1 179 ? 0.522 30.688 14.945 1 94.44 179 VAL B O 1
ATOM 6028 N N . SER B 1 180 ? -0.578 29.172 13.859 1 96.5 180 SER B N 1
ATOM 6029 C CA . SER B 1 180 ? -1.157 30.188 12.992 1 96.5 180 SER B CA 1
ATOM 6030 C C . SER B 1 180 ? -2.484 30.688 13.547 1 96.5 180 SER B C 1
ATOM 6032 O O . SER B 1 180 ? -3.143 31.531 12.922 1 96.5 180 SER B O 1
ATOM 6034 N N . ASN B 1 181 ? -2.926 30.25 14.641 1 97.38 181 ASN B N 1
ATOM 6035 C CA . ASN B 1 181 ? -4.23 30.641 15.172 1 97.38 181 ASN B CA 1
ATOM 6036 C C . ASN B 1 181 ? -4.215 32.062 15.719 1 97.38 181 ASN B C 1
ATOM 6038 O O . ASN B 1 181 ? -3.301 32.438 16.453 1 97.38 181 ASN B O 1
ATOM 6042 N N . GLY B 1 182 ? -5.184 32.844 15.32 1 98 182 GLY B N 1
ATOM 6043 C CA . GLY B 1 182 ? -5.391 34.156 15.875 1 98 182 GLY B CA 1
ATOM 6044 C C . GLY B 1 182 ? -4.629 35.25 15.141 1 98 182 GLY B C 1
ATOM 6045 O O . GLY B 1 182 ? -4.52 36.375 15.625 1 98 182 GLY B O 1
ATOM 6046 N N . MET B 1 183 ? -4.047 34.938 14.008 1 98.25 183 MET B N 1
ATOM 6047 C CA . MET B 1 183 ? -3.367 35.938 13.195 1 98.25 183 MET B CA 1
ATOM 6048 C C . MET B 1 183 ? -4.305 36.5 12.133 1 98.25 183 MET B C 1
ATOM 6050 O O . MET B 1 183 ? -5.121 35.781 11.57 1 98.25 183 MET B O 1
ATOM 6054 N N . SER B 1 184 ? -4.148 37.781 11.867 1 98.12 184 SER B N 1
ATOM 6055 C CA . SER B 1 184 ? -4.977 38.375 10.828 1 98.12 184 SER B CA 1
ATOM 6056 C C . SER B 1 184 ? -4.395 39.719 10.359 1 98.12 184 SER B C 1
ATOM 6058 O O . SER B 1 184 ? -3.678 40.375 11.109 1 98.12 184 SER B O 1
ATOM 6060 N N . ALA B 1 185 ? -4.625 40.031 9.164 1 97.62 185 ALA B N 1
ATOM 6061 C CA . ALA B 1 185 ? -4.352 41.344 8.586 1 97.62 185 ALA B CA 1
ATOM 6062 C C . ALA B 1 185 ? -5.613 41.938 7.98 1 97.62 185 ALA B C 1
ATOM 6064 O O . ALA B 1 185 ? -6.531 41.219 7.59 1 97.62 185 ALA B O 1
ATOM 6065 N N . GLY B 1 186 ? -5.68 43.219 7.969 1 93.69 186 GLY B N 1
ATOM 6066 C CA . GLY B 1 186 ? -6.84 43.875 7.391 1 93.69 186 GLY B CA 1
ATOM 6067 C C . GLY B 1 186 ? -6.629 45.375 7.156 1 93.69 186 GLY B C 1
ATOM 6068 O O . GLY B 1 186 ? -5.559 45.906 7.457 1 93.69 186 GLY B O 1
ATOM 6069 N N . ASN B 1 187 ? -7.637 46 6.555 1 92.62 187 ASN B N 1
ATOM 6070 C CA . ASN B 1 187 ? -7.59 47.406 6.18 1 92.62 187 ASN B CA 1
ATOM 6071 C C . ASN B 1 187 ? -7.68 48.312 7.402 1 92.62 187 ASN B C 1
ATOM 6073 O O . ASN B 1 187 ? -7.184 49.438 7.379 1 92.62 187 ASN B O 1
ATOM 6077 N N . THR B 1 188 ? -8.312 47.75 8.477 1 95 188 THR B N 1
ATOM 6078 C CA . THR B 1 188 ? -8.406 48.469 9.75 1 95 188 THR B CA 1
ATOM 6079 C C . THR B 1 188 ? -8.156 47.531 10.922 1 95 188 THR B C 1
ATOM 6081 O O . THR B 1 188 ? -8.297 46.312 10.789 1 95 188 THR B O 1
ATOM 6084 N N . PRO B 1 189 ? -7.809 48.094 12.047 1 96.81 189 PRO B N 1
ATOM 6085 C CA . PRO B 1 189 ? -7.574 47.25 13.227 1 96.81 189 PRO B CA 1
ATOM 6086 C C . PRO B 1 189 ? -8.789 46.406 13.594 1 96.81 189 PRO B C 1
ATOM 6088 O O . PRO B 1 189 ? -8.664 45.219 13.828 1 96.81 189 PRO B O 1
ATOM 6091 N N . ASN B 1 190 ? -9.961 47 13.586 1 96.06 190 ASN B N 1
ATOM 6092 C CA . ASN B 1 190 ? -11.164 46.281 13.969 1 96.06 190 ASN B CA 1
ATOM 6093 C C . ASN B 1 190 ? -11.469 45.156 12.984 1 96.06 190 ASN B C 1
ATOM 6095 O O . ASN B 1 190 ? -11.844 44.062 13.383 1 96.06 190 ASN B O 1
ATOM 6099 N N . GLU B 1 191 ? -11.32 45.469 11.719 1 95.62 191 GLU B N 1
ATOM 6100 C CA . GLU B 1 191 ? -11.531 44.438 10.711 1 95.62 191 GLU B CA 1
ATOM 6101 C C . GLU B 1 191 ? -10.617 43.219 10.945 1 95.62 191 GLU B C 1
ATOM 6103 O O . GLU B 1 191 ? -11.07 42.094 10.961 1 95.62 191 GLU B O 1
ATOM 6108 N N . ALA B 1 192 ? -9.336 43.5 11.156 1 97.69 192 ALA B N 1
ATOM 6109 C CA . ALA B 1 192 ? -8.344 42.469 11.367 1 97.69 192 ALA B CA 1
ATOM 6110 C C . ALA B 1 192 ? -8.625 41.719 12.664 1 97.69 192 ALA B C 1
ATOM 6112 O O . ALA B 1 192 ? -8.578 40.469 12.688 1 97.69 192 ALA B O 1
ATOM 6113 N N . ARG B 1 193 ? -8.953 42.438 13.703 1 98.12 193 ARG B N 1
ATOM 6114 C CA . ARG B 1 193 ? -9.172 41.812 15 1 98.12 193 ARG B CA 1
ATOM 6115 C C . ARG B 1 193 ? -10.43 40.969 14.992 1 98.12 193 ARG B C 1
ATOM 6117 O O . ARG B 1 193 ? -10.469 39.906 15.609 1 98.12 193 ARG B O 1
ATOM 6124 N N . VAL B 1 194 ? -11.469 41.406 14.281 1 98.12 194 VAL B N 1
ATOM 6125 C CA . VAL B 1 194 ? -12.68 40.594 14.141 1 98.12 194 VAL B CA 1
ATOM 6126 C C . VAL B 1 194 ? -12.352 39.312 13.43 1 98.12 194 VAL B C 1
ATOM 6128 O O . VAL B 1 194 ? -12.805 38.219 13.852 1 98.12 194 VAL B O 1
ATOM 6131 N N . GLN B 1 195 ? -11.562 39.406 12.383 1 97.62 195 GLN B N 1
ATOM 6132 C CA . GLN B 1 195 ? -11.164 38.188 11.664 1 97.62 195 GLN B CA 1
ATOM 6133 C C . GLN B 1 195 ? -10.359 37.25 12.562 1 97.62 195 GLN B C 1
ATOM 6135 O O . GLN B 1 195 ? -10.594 36.062 12.586 1 97.62 195 GLN B O 1
ATOM 6140 N N . GLY B 1 196 ? -9.406 37.781 13.32 1 98.31 196 GLY B N 1
ATOM 6141 C CA . GLY B 1 196 ? -8.586 37 14.219 1 98.31 196 GLY B CA 1
ATOM 6142 C C . GLY B 1 196 ? -9.383 36.312 15.32 1 98.31 196 GLY B C 1
ATOM 6143 O O . GLY B 1 196 ? -9.203 35.125 15.578 1 98.31 196 GLY B O 1
ATOM 6144 N N . LEU B 1 197 ? -10.305 37.062 15.945 1 98.56 197 LEU B N 1
ATOM 6145 C CA . LEU B 1 197 ? -11.141 36.531 17.016 1 98.56 197 LEU B CA 1
ATOM 6146 C C . LEU B 1 197 ? -12.078 35.438 16.469 1 98.56 197 LEU B C 1
ATOM 6148 O O . LEU B 1 197 ? -12.32 34.438 17.125 1 98.56 197 LEU B O 1
ATOM 6152 N N . SER B 1 198 ? -12.594 35.688 15.281 1 98.38 198 SER B N 1
ATOM 6153 C CA . SER B 1 198 ? -13.469 34.719 14.641 1 98.38 198 SER B CA 1
ATOM 6154 C C . SER B 1 198 ? -12.734 33.406 14.398 1 98.38 198 SER B C 1
ATOM 6156 O O . SER B 1 198 ? -13.305 32.312 14.609 1 98.38 198 SER B O 1
ATOM 6158 N N . GLU B 1 199 ? -11.477 33.5 13.977 1 98.25 199 GLU B N 1
ATOM 6159 C CA . GLU B 1 199 ? -10.695 32.281 13.766 1 98.25 199 GLU B CA 1
ATOM 6160 C C . GLU B 1 199 ? -10.5 31.516 15.062 1 98.25 199 GLU B C 1
ATOM 6162 O O . GLU B 1 199 ? -10.57 30.281 15.078 1 98.25 199 GLU B O 1
ATOM 6167 N N . VAL B 1 200 ? -10.273 32.188 16.156 1 98.62 200 VAL B N 1
ATOM 6168 C CA . VAL B 1 200 ? -10.109 31.562 17.453 1 98.62 200 VAL B CA 1
ATOM 6169 C C . VAL B 1 200 ? -11.391 30.812 17.828 1 98.62 200 VAL B C 1
ATOM 6171 O O . VAL B 1 200 ? -11.344 29.656 18.25 1 98.62 200 VAL B O 1
ATOM 6174 N N . PHE B 1 201 ? -12.555 31.469 17.625 1 98.69 201 PHE B N 1
ATOM 6175 C CA . PHE B 1 201 ? -13.828 30.812 17.906 1 98.69 201 PHE B CA 1
ATOM 6176 C C . PHE B 1 201 ? -14.023 29.609 16.984 1 98.69 201 PHE B C 1
ATOM 6178 O O . PHE B 1 201 ? -14.469 28.547 17.438 1 98.69 201 PHE B O 1
ATOM 6185 N N . GLU B 1 202 ? -13.727 29.812 15.734 1 98.44 202 GLU B N 1
ATOM 6186 C CA . GLU B 1 202 ? -13.891 28.734 14.758 1 98.44 202 GLU B CA 1
ATOM 6187 C C . GLU B 1 202 ? -13.18 27.469 15.203 1 98.44 202 GLU B C 1
ATOM 6189 O O . GLU B 1 202 ? -13.789 26.406 15.305 1 98.44 202 GLU B O 1
ATOM 6194 N N . ARG B 1 203 ? -11.891 27.609 15.547 1 98.06 203 ARG B N 1
ATOM 6195 C CA . ARG B 1 203 ? -11.086 26.438 15.852 1 98.06 203 ARG B CA 1
ATOM 6196 C C . ARG B 1 203 ? -11.461 25.844 17.203 1 98.06 203 ARG B C 1
ATOM 6198 O O . ARG B 1 203 ? -11.5 24.625 17.375 1 98.06 203 ARG B O 1
ATOM 6205 N N . HIS B 1 204 ? -11.734 26.672 18.141 1 98.25 204 HIS B N 1
ATOM 6206 C CA . HIS B 1 204 ? -12.086 26.203 19.484 1 98.25 204 HIS B CA 1
ATOM 6207 C C . HIS B 1 204 ? -13.414 25.453 19.453 1 98.25 204 HIS B C 1
ATOM 6209 O O . HIS B 1 204 ? -13.531 24.359 20.031 1 98.25 204 HIS B O 1
ATOM 6215 N N . ILE B 1 205 ? -14.406 26.016 18.859 1 98.44 205 ILE B N 1
ATOM 6216 C CA . ILE B 1 205 ? -15.742 25.438 18.844 1 98.44 205 ILE B CA 1
ATOM 6217 C C . ILE B 1 205 ? -15.75 24.203 17.938 1 98.44 205 ILE B C 1
ATOM 6219 O O . ILE B 1 205 ? -16.422 23.219 18.234 1 98.44 205 ILE B O 1
ATOM 6223 N N . LYS B 1 206 ? -15 24.266 16.828 1 98.12 206 LYS B N 1
ATOM 6224 C CA . LYS B 1 206 ? -14.789 23.062 16.031 1 98.12 206 LYS B CA 1
ATOM 6225 C C . LYS B 1 206 ? -14.305 21.906 16.906 1 98.12 206 LYS B C 1
ATOM 6227 O O . LYS B 1 206 ? -14.883 20.812 16.875 1 98.12 206 LYS B O 1
ATOM 6232 N N . ASN B 1 207 ? -13.234 22.141 17.672 1 97.94 207 ASN B N 1
ATOM 6233 C CA . ASN B 1 207 ? -12.68 21.094 18.531 1 97.94 207 ASN B CA 1
ATOM 6234 C C . ASN B 1 207 ? -13.695 20.594 19.547 1 97.94 207 ASN B C 1
ATOM 6236 O O . ASN B 1 207 ? -13.781 19.391 19.797 1 97.94 207 ASN B O 1
ATOM 6240 N N . ARG B 1 208 ? -14.461 21.531 20.094 1 98.12 208 ARG B N 1
ATOM 6241 C CA . ARG B 1 208 ? -15.477 21.125 21.062 1 98.12 208 ARG B CA 1
ATOM 6242 C C . ARG B 1 208 ? -16.531 20.25 20.406 1 98.12 208 ARG B C 1
ATOM 6244 O O . ARG B 1 208 ? -16.906 19.203 20.953 1 98.12 208 ARG B O 1
ATOM 6251 N N . ILE B 1 209 ? -17.031 20.656 19.25 1 98.56 209 ILE B N 1
ATOM 6252 C CA . ILE B 1 209 ? -18.062 19.922 18.547 1 98.56 209 ILE B CA 1
ATOM 6253 C C . ILE B 1 209 ? -17.578 18.5 18.234 1 98.56 209 ILE B C 1
ATOM 6255 O O . ILE B 1 209 ? -18.297 17.531 18.453 1 98.56 209 ILE B O 1
ATOM 6259 N N . ILE B 1 210 ? -16.328 18.375 17.781 1 98.19 210 ILE B N 1
ATOM 6260 C CA . ILE B 1 210 ? -15.766 17.078 17.422 1 98.19 210 ILE B CA 1
ATOM 6261 C C . ILE B 1 210 ? -15.516 16.25 18.672 1 98.19 210 ILE B C 1
ATOM 6263 O O . ILE B 1 210 ? -16.016 15.141 18.797 1 98.19 210 ILE B O 1
ATOM 6267 N N . ALA B 1 211 ? -14.812 16.812 19.672 1 98.12 211 ALA B N 1
ATOM 6268 C CA . ALA B 1 211 ? -14.398 16.094 20.875 1 98.12 211 ALA B CA 1
ATOM 6269 C C . ALA B 1 211 ? -15.609 15.586 21.656 1 98.12 211 ALA B C 1
ATOM 6271 O O . ALA B 1 211 ? -15.57 14.5 22.25 1 98.12 211 ALA B O 1
ATOM 6272 N N . GLU B 1 212 ? -16.703 16.391 21.656 1 98.19 212 GLU B N 1
ATOM 6273 C CA . GLU B 1 212 ? -17.891 16.031 22.422 1 98.19 212 GLU B CA 1
ATOM 6274 C C . GLU B 1 212 ? -18.938 15.344 21.562 1 98.19 212 GLU B C 1
ATOM 6276 O O . GLU B 1 212 ? -20.031 15.047 22.016 1 98.19 212 GLU B O 1
ATOM 6281 N N . SER B 1 213 ? -18.625 15.094 20.312 1 97.69 213 SER B N 1
ATOM 6282 C CA . SER B 1 213 ? -19.516 14.43 19.375 1 97.69 213 SER B CA 1
ATOM 6283 C C . SER B 1 213 ? -20.906 15.086 19.375 1 97.69 213 SER B C 1
ATOM 6285 O O . SER B 1 213 ? -21.922 14.398 19.484 1 97.69 213 SER B O 1
ATOM 6287 N N . ILE B 1 214 ? -20.922 16.422 19.219 1 98.5 214 ILE B N 1
ATOM 6288 C CA . ILE B 1 214 ? -22.172 17.172 19.312 1 98.5 214 ILE B CA 1
ATOM 6289 C C . ILE B 1 214 ? -22.953 17.047 18.016 1 98.5 214 ILE B C 1
ATOM 6291 O O . ILE B 1 214 ? -22.406 17.281 16.938 1 98.5 214 ILE B O 1
ATOM 6295 N N . SER B 1 215 ? -24.203 16.609 18.109 1 98.25 215 SER B N 1
ATOM 6296 C CA . SER B 1 215 ? -25.109 16.625 16.953 1 98.25 215 SER B CA 1
ATOM 6297 C C . SER B 1 215 ? -25.609 18.031 16.672 1 98.25 215 SER B C 1
ATOM 6299 O O . SER B 1 215 ? -26.219 18.672 17.516 1 98.25 215 SER B O 1
ATOM 6301 N N . LEU B 1 216 ? -25.359 18.531 15.492 1 98.12 216 LEU B N 1
ATOM 6302 C CA . LEU B 1 216 ? -25.641 19.922 15.164 1 98.12 216 LEU B CA 1
ATOM 6303 C C . LEU B 1 216 ? -26.969 20.047 14.422 1 98.12 216 LEU B C 1
ATOM 6305 O O . LEU B 1 216 ? -27.359 19.156 13.664 1 98.12 216 LEU B O 1
ATOM 6309 N N . PRO B 1 217 ? -27.703 21.109 14.641 1 98.44 217 PRO B N 1
ATOM 6310 C CA . PRO B 1 217 ? -28.938 21.344 13.875 1 98.44 217 PRO B CA 1
ATOM 6311 C C . PRO B 1 217 ? -28.656 21.797 12.445 1 98.44 217 PRO B C 1
ATOM 6313 O O . PRO B 1 217 ? -27.781 22.641 12.211 1 98.44 217 PRO B O 1
ATOM 6316 N N . GLU B 1 218 ? -29.422 21.266 11.5 1 98.12 218 GLU B N 1
ATOM 6317 C CA . GLU B 1 218 ? -29.328 21.688 10.109 1 98.12 218 GLU B CA 1
ATOM 6318 C C . GLU B 1 218 ? -29.844 23.109 9.93 1 98.12 218 GLU B C 1
ATOM 6320 O O . GLU B 1 218 ? -30.812 23.516 10.578 1 98.12 218 GLU B O 1
ATOM 6325 N N . ILE B 1 219 ? -29.219 23.844 9.117 1 98.69 219 ILE B N 1
ATOM 6326 C CA . ILE B 1 219 ? -29.75 25.141 8.734 1 98.69 219 ILE B CA 1
ATOM 6327 C C . ILE B 1 219 ? -30.984 24.969 7.852 1 98.69 219 ILE B C 1
ATOM 6329 O O . ILE B 1 219 ? -30.922 24.312 6.809 1 98.69 219 ILE B O 1
ATOM 6333 N N . PRO B 1 220 ? -32.094 25.547 8.219 1 98.44 220 PRO B N 1
ATOM 6334 C CA . PRO B 1 220 ? -33.312 25.359 7.438 1 98.44 220 PRO B CA 1
ATOM 6335 C C . PRO B 1 220 ? -33.188 25.891 6.008 1 98.44 220 PRO B C 1
ATOM 6337 O O . PRO B 1 220 ? -32.469 26.875 5.766 1 98.44 220 PRO B O 1
ATOM 6340 N N . ALA B 1 221 ? -33.938 25.297 5.141 1 97.5 221 ALA B N 1
ATOM 6341 C CA . ALA B 1 221 ? -33.906 25.625 3.721 1 97.5 221 ALA B CA 1
ATOM 6342 C C . ALA B 1 221 ? -34.281 27.094 3.494 1 97.5 221 ALA B C 1
ATOM 6344 O O . ALA B 1 221 ? -33.719 27.75 2.604 1 97.5 221 ALA B O 1
ATOM 6345 N N . GLU B 1 222 ? -35.125 27.547 4.258 1 97.88 222 GLU B N 1
ATOM 6346 C CA . GLU B 1 222 ? -35.562 28.922 4.105 1 97.88 222 GLU B CA 1
ATOM 6347 C C . GLU B 1 222 ? -34.438 29.906 4.426 1 97.88 222 GLU B C 1
ATOM 6349 O O . GLU B 1 222 ? -34.344 30.969 3.811 1 97.88 222 GLU B O 1
ATOM 6354 N N . VAL B 1 223 ? -33.688 29.594 5.449 1 98.31 223 VAL B N 1
ATOM 6355 C CA . VAL B 1 223 ? -32.531 30.422 5.816 1 98.31 223 VAL B CA 1
ATOM 6356 C C . VAL B 1 223 ? -31.438 30.312 4.754 1 98.31 223 VAL B C 1
ATOM 6358 O O . VAL B 1 223 ? -30.859 31.312 4.34 1 98.31 223 VAL B O 1
ATOM 6361 N N . MET B 1 224 ? -31.203 29.109 4.207 1 98.38 224 MET B N 1
ATOM 6362 C CA . MET B 1 224 ? -30.234 28.891 3.148 1 98.38 224 MET B CA 1
ATOM 6363 C C . MET B 1 224 ? -30.578 29.703 1.905 1 98.38 224 MET B C 1
ATOM 6365 O O . MET B 1 224 ? -29.703 30.234 1.233 1 98.38 224 MET B O 1
ATOM 6369 N N . ALA B 1 225 ? -31.797 29.859 1.646 1 97.88 225 ALA B N 1
ATOM 6370 C CA . ALA B 1 225 ? -32.281 30.516 0.439 1 97.88 225 ALA B CA 1
ATOM 6371 C C . ALA B 1 225 ? -31.891 31.984 0.417 1 97.88 225 ALA B C 1
ATOM 6373 O O . ALA B 1 225 ? -31.859 32.625 -0.644 1 97.88 225 ALA B O 1
ATOM 6374 N N . ARG B 1 226 ? -31.562 32.562 1.621 1 97.88 226 ARG B N 1
ATOM 6375 C CA . ARG B 1 226 ? -31.094 33.969 1.707 1 97.88 226 ARG B CA 1
ATOM 6376 C C . ARG B 1 226 ? -29.734 34.125 1.062 1 97.88 226 ARG B C 1
ATOM 6378 O O . ARG B 1 226 ? -29.281 35.219 0.817 1 97.88 226 ARG B O 1
ATOM 6385 N N . TYR B 1 227 ? -29.109 33.062 0.788 1 97.81 227 TYR B N 1
ATOM 6386 C CA . TYR B 1 227 ? -27.75 33.094 0.268 1 97.81 227 TYR B CA 1
ATOM 6387 C C . TYR B 1 227 ? -27.625 32.25 -1 1 97.81 227 TYR B C 1
ATOM 6389 O O . TYR B 1 227 ? -26.984 31.203 -1.007 1 97.81 227 TYR B O 1
ATOM 6397 N N . PRO B 1 228 ? -28.125 32.719 -2.074 1 97.81 228 PRO B N 1
ATOM 6398 C CA . PRO B 1 228 ? -28.266 31.938 -3.301 1 97.81 228 PRO B CA 1
ATOM 6399 C C . PRO B 1 228 ? -26.922 31.469 -3.852 1 97.81 228 PRO B C 1
ATOM 6401 O O . PRO B 1 228 ? -26.844 30.375 -4.43 1 97.81 228 PRO B O 1
ATOM 6404 N N . GLY B 1 229 ? -25.859 32.281 -3.768 1 97.31 229 GLY B N 1
ATOM 6405 C CA . GLY B 1 229 ? -24.547 31.812 -4.211 1 97.31 229 GLY B CA 1
ATOM 6406 C C . GLY B 1 229 ? -24.078 30.547 -3.518 1 97.31 229 GLY B C 1
ATOM 6407 O O . GLY B 1 229 ? -23.578 29.625 -4.164 1 97.31 229 GLY B O 1
ATOM 6408 N N . VAL B 1 230 ? -24.297 30.453 -2.232 1 98 230 VAL B N 1
ATOM 6409 C CA . VAL B 1 230 ? -23.922 29.281 -1.442 1 98 230 VAL B CA 1
ATOM 6410 C C . VAL B 1 230 ? -24.766 28.078 -1.85 1 98 230 VAL B C 1
ATOM 6412 O O . VAL B 1 230 ? -24.25 26.969 -2.016 1 98 230 VAL B O 1
ATOM 6415 N N . VAL B 1 231 ? -26.047 28.328 -2.006 1 98.44 231 VAL B N 1
ATOM 6416 C CA . VAL B 1 231 ? -26.953 27.266 -2.4 1 98.44 231 VAL B CA 1
ATOM 6417 C C . VAL B 1 231 ? -26.531 26.672 -3.742 1 98.44 231 VAL B C 1
ATOM 6419 O O . VAL B 1 231 ? -26.547 25.453 -3.93 1 98.44 231 VAL B O 1
ATOM 6422 N N . GLU B 1 232 ? -26.094 27.578 -4.629 1 98.38 232 GLU B N 1
ATOM 6423 C CA . GLU B 1 232 ? -25.641 27.109 -5.938 1 98.38 232 GLU B CA 1
ATOM 6424 C C . GLU B 1 232 ? -24.375 26.266 -5.816 1 98.38 232 GLU B C 1
ATOM 6426 O O . GLU B 1 232 ? -24.234 25.25 -6.492 1 98.38 232 GLU B O 1
ATOM 6431 N N . SER B 1 233 ? -23.453 26.672 -4.992 1 98.25 233 SER B N 1
ATOM 6432 C CA . SER B 1 233 ? -22.234 25.906 -4.762 1 98.25 233 SER B CA 1
ATOM 6433 C C . SER B 1 233 ? -22.547 24.516 -4.219 1 98.25 233 SER B C 1
ATOM 6435 O O . SER B 1 233 ? -22.016 23.516 -4.715 1 98.25 233 SER B O 1
ATOM 6437 N N . ILE B 1 234 ? -23.406 24.391 -3.258 1 98.31 234 ILE B N 1
ATOM 6438 C CA . ILE B 1 234 ? -23.766 23.141 -2.607 1 98.31 234 ILE B CA 1
ATOM 6439 C C . ILE B 1 234 ? -24.5 22.234 -3.602 1 98.31 234 ILE B C 1
ATOM 6441 O O . ILE B 1 234 ? -24.219 21.031 -3.672 1 98.31 234 ILE B O 1
ATOM 6445 N N . ALA B 1 235 ? -25.391 22.859 -4.352 1 98.31 235 ALA B N 1
ATOM 6446 C CA . ALA B 1 235 ? -26.125 22.094 -5.348 1 98.31 235 ALA B CA 1
ATOM 6447 C C . ALA B 1 235 ? -25.172 21.438 -6.352 1 98.31 235 ALA B C 1
ATOM 6449 O O . ALA B 1 235 ? -25.375 20.297 -6.75 1 98.31 235 ALA B O 1
ATOM 6450 N N . LYS B 1 236 ? -24.203 22.219 -6.758 1 98.25 236 LYS B N 1
ATOM 6451 C CA . LYS B 1 236 ? -23.234 21.656 -7.703 1 98.25 236 LYS B CA 1
ATOM 6452 C C . LYS B 1 236 ? -22.438 20.531 -7.07 1 98.25 236 LYS B C 1
ATOM 6454 O O . LYS B 1 236 ? -22.188 19.5 -7.711 1 98.25 236 LYS B O 1
ATOM 6459 N N . LEU B 1 237 ? -21.953 20.656 -5.82 1 98.06 237 LEU B N 1
ATOM 6460 C CA . LEU B 1 237 ? -21.25 19.594 -5.109 1 98.06 237 LEU B CA 1
ATOM 6461 C C . LEU B 1 237 ? -22.094 18.328 -5.035 1 98.06 237 LEU B C 1
ATOM 6463 O O . LEU B 1 237 ? -21.594 17.234 -5.297 1 98.06 237 LEU B O 1
ATOM 6467 N N . GLU B 1 238 ? -23.328 18.5 -4.734 1 97.94 238 GLU B N 1
ATOM 6468 C CA . GLU B 1 238 ? -24.234 17.359 -4.66 1 97.94 238 GLU B CA 1
ATOM 6469 C C . GLU B 1 238 ? -24.406 16.703 -6.023 1 97.94 238 GLU B C 1
ATOM 6471 O O . GLU B 1 238 ? -24.422 15.477 -6.125 1 97.94 238 GLU B O 1
ATOM 6476 N N . ALA B 1 239 ? -24.516 17.547 -7.004 1 98 239 ALA B N 1
ATOM 6477 C CA . ALA B 1 239 ? -24.641 17.031 -8.359 1 98 239 ALA B CA 1
ATOM 6478 C C . ALA B 1 239 ? -23.406 16.219 -8.75 1 98 239 ALA B C 1
ATOM 6480 O O . ALA B 1 239 ? -23.5 15.281 -9.547 1 98 239 ALA B O 1
ATOM 6481 N N . GLU B 1 240 ? -22.234 16.641 -8.195 1 97.19 240 GLU B N 1
ATOM 6482 C CA . GLU B 1 240 ? -20.984 15.961 -8.477 1 97.19 240 GLU B CA 1
ATOM 6483 C C . GLU B 1 240 ? -20.828 14.719 -7.605 1 97.19 240 GLU B C 1
ATOM 6485 O O . GLU B 1 240 ? -19.812 14.031 -7.684 1 97.19 240 GLU B O 1
ATOM 6490 N N . GLY B 1 241 ? -21.797 14.43 -6.75 1 96.56 241 GLY B N 1
ATOM 6491 C CA . GLY B 1 241 ? -21.812 13.172 -6.02 1 96.56 241 GLY B CA 1
ATOM 6492 C C . GLY B 1 241 ? -21.391 13.312 -4.57 1 96.56 241 GLY B C 1
ATOM 6493 O O . GLY B 1 241 ? -21.109 12.32 -3.896 1 96.56 241 GLY B O 1
ATOM 6494 N N . PHE B 1 242 ? -21.328 14.547 -4.086 1 98.19 242 PHE B N 1
ATOM 6495 C CA . PHE B 1 242 ? -20.922 14.773 -2.707 1 98.19 242 PHE B CA 1
ATOM 6496 C C . PHE B 1 242 ? -22.078 15.344 -1.886 1 98.19 242 PHE B C 1
ATOM 6498 O O . PHE B 1 242 ? -22.281 16.562 -1.849 1 98.19 242 PHE B O 1
ATOM 6505 N N . PRO B 1 243 ? -22.797 14.422 -1.162 1 98.31 243 PRO B N 1
ATOM 6506 C CA . PRO B 1 243 ? -23.828 14.977 -0.268 1 98.31 243 PRO B CA 1
ATOM 6507 C C . PRO B 1 243 ? -23.25 15.977 0.732 1 98.31 243 PRO B C 1
ATOM 6509 O O . PRO B 1 243 ? -22.156 15.773 1.254 1 98.31 243 PRO B O 1
ATOM 6512 N N . ILE B 1 244 ? -24.031 17.062 0.96 1 98.38 244 ILE B N 1
ATOM 6513 C CA . ILE B 1 244 ? -23.547 18.141 1.829 1 98.38 244 ILE B CA 1
ATOM 6514 C C . ILE B 1 244 ? -24.531 18.344 2.979 1 98.38 244 ILE B C 1
ATOM 6516 O O . ILE B 1 244 ? -25.75 18.344 2.771 1 98.38 244 ILE B O 1
ATOM 6520 N N . PHE B 1 245 ? -24.031 18.453 4.176 1 98.31 245 PHE B N 1
ATOM 6521 C CA . PHE B 1 245 ? -24.781 18.922 5.328 1 98.31 245 PHE B CA 1
ATOM 6522 C C . PHE B 1 245 ? -24.328 20.312 5.746 1 98.31 245 PHE B C 1
ATOM 6524 O O . PHE B 1 245 ? -23.125 20.562 5.875 1 98.31 245 PHE B O 1
ATOM 6531 N N . ALA B 1 246 ? -25.25 21.234 5.863 1 98.56 246 ALA B N 1
ATOM 6532 C CA . ALA B 1 246 ? -24.969 22.562 6.414 1 98.56 246 ALA B CA 1
ATOM 6533 C C . ALA B 1 246 ? -25.562 22.719 7.809 1 98.56 246 ALA B C 1
ATOM 6535 O O . ALA B 1 246 ? -26.781 22.625 7.98 1 98.56 246 ALA B O 1
ATOM 6536 N N . TYR B 1 247 ? -24.734 22.953 8.773 1 98.75 247 TYR B N 1
ATOM 6537 C CA . TYR B 1 247 ? -25.172 22.953 10.164 1 98.75 247 TYR B CA 1
ATOM 6538 C C . TYR B 1 247 ? -24.891 24.297 10.82 1 98.75 247 TYR B C 1
ATOM 6540 O O . TYR B 1 247 ? -23.938 24.984 10.477 1 98.75 247 TYR B O 1
ATOM 6548 N N . ASP B 1 248 ? -25.812 24.656 11.711 1 98.81 248 ASP B N 1
ATOM 6549 C CA . ASP B 1 248 ? -25.562 25.719 12.672 1 98.81 248 ASP B CA 1
ATOM 6550 C C . ASP B 1 248 ? -24.609 25.25 13.766 1 98.81 248 ASP B C 1
ATOM 6552 O O . ASP B 1 248 ? -24.984 24.453 14.625 1 98.81 248 ASP B O 1
ATOM 6556 N N . GLY B 1 249 ? -23.359 25.719 13.758 1 98.69 249 GLY B N 1
ATOM 6557 C CA . GLY B 1 249 ? -22.375 25.344 14.75 1 98.69 249 GLY B CA 1
ATOM 6558 C C . GLY B 1 249 ? -22.281 26.328 15.914 1 98.69 249 GLY B C 1
ATOM 6559 O O . GLY B 1 249 ? -21.297 26.328 16.656 1 98.69 249 GLY B O 1
ATOM 6560 N N . SER B 1 250 ? -23.281 27.172 16.109 1 98.62 250 SER B N 1
ATOM 6561 C CA . SER B 1 250 ? -23.219 28.266 17.078 1 98.62 250 SER B CA 1
ATOM 6562 C C . SER B 1 250 ? -23.484 27.766 18.5 1 98.62 250 SER B C 1
ATOM 6564 O O . SER B 1 250 ? -23.328 28.5 19.469 1 98.62 250 SER B O 1
ATOM 6566 N N . LEU B 1 251 ? -23.844 26.5 18.625 1 98.5 251 LEU B N 1
ATOM 6567 C CA . LEU B 1 251 ? -24.203 25.906 19.922 1 98.5 251 LEU B CA 1
ATOM 6568 C C . LEU B 1 251 ? -25.266 26.734 20.625 1 98.5 251 LEU B C 1
ATOM 6570 O O . LEU B 1 251 ? -25.078 27.141 21.781 1 98.5 251 LEU B O 1
ATOM 6574 N N . GLY B 1 252 ? -26.375 26.891 19.938 1 98.19 252 GLY B N 1
ATOM 6575 C CA . GLY B 1 252 ? -27.516 27.609 20.484 1 98.19 252 GLY B CA 1
ATOM 6576 C C . GLY B 1 252 ? -27.391 29.109 20.359 1 98.19 252 GLY B C 1
ATOM 6577 O O . GLY B 1 252 ? -27.875 29.859 21.219 1 98.19 252 GLY B O 1
ATOM 6578 N N . GLY B 1 253 ? -26.656 29.609 19.453 1 98.12 253 GLY B N 1
ATOM 6579 C CA . GLY B 1 253 ? -26.531 31.031 19.203 1 98.12 253 GLY B CA 1
ATOM 6580 C C . GLY B 1 253 ? -25.453 31.703 20.031 1 98.12 253 GLY B C 1
ATOM 6581 O O . GLY B 1 253 ? -25.391 32.938 20.109 1 98.12 253 GLY B O 1
ATOM 6582 N N . LYS B 1 254 ? -24.609 30.969 20.609 1 97.94 254 LYS B N 1
ATOM 6583 C CA . LYS B 1 254 ? -23.609 31.531 21.531 1 97.94 254 LYS B CA 1
ATOM 6584 C C . LYS B 1 254 ? -22.359 31.953 20.781 1 97.94 254 LYS B C 1
ATOM 6586 O O . LYS B 1 254 ? -21.672 32.906 21.172 1 97.94 254 LYS B O 1
ATOM 6591 N N . TYR B 1 255 ? -22 31.25 19.734 1 98.69 255 TYR B N 1
ATOM 6592 C CA . TYR B 1 255 ? -20.781 31.5 18.984 1 98.69 255 TYR B CA 1
ATOM 6593 C C . TYR B 1 255 ? -21.062 31.672 17.5 1 98.69 255 TYR B C 1
ATOM 6595 O O . TYR B 1 255 ? -22 31.062 16.969 1 98.69 255 TYR B O 1
ATOM 6603 N N . PRO B 1 256 ? -20.312 32.438 16.781 1 98.5 256 PRO B N 1
ATOM 6604 C CA . PRO B 1 256 ? -20.578 32.719 15.375 1 98.5 256 PRO B CA 1
ATOM 6605 C C . PRO B 1 256 ? -19.938 31.703 14.438 1 98.5 256 PRO B C 1
ATOM 6607 O O . PRO B 1 256 ? -19.188 32.062 13.531 1 98.5 256 PRO B O 1
ATOM 6610 N N . VAL B 1 257 ? -20.281 30.422 14.578 1 98.75 257 VAL B N 1
ATOM 6611 C CA . VAL B 1 257 ? -19.594 29.344 13.867 1 98.75 257 VAL B CA 1
ATOM 6612 C C . VAL B 1 257 ? -20.609 28.562 13.031 1 98.75 257 VAL B C 1
ATOM 6614 O O . VAL B 1 257 ? -21.719 28.297 13.477 1 98.75 257 VAL B O 1
ATOM 6617 N N . ILE B 1 258 ? -20.234 28.266 11.828 1 98.75 258 ILE B N 1
ATOM 6618 C CA . ILE B 1 258 ? -20.984 27.438 10.898 1 98.75 258 ILE B CA 1
ATOM 6619 C C . ILE B 1 258 ? -20.188 26.188 10.562 1 98.75 258 ILE B C 1
ATOM 6621 O O . ILE B 1 258 ? -18.953 26.203 10.57 1 98.75 258 ILE B O 1
ATOM 6625 N N . CYS B 1 259 ? -20.875 25.062 10.328 1 98.75 259 CYS B N 1
ATOM 6626 C CA . CYS B 1 259 ? -20.25 23.797 9.922 1 98.75 259 CYS B CA 1
ATOM 6627 C C . CYS B 1 259 ? -20.875 23.266 8.648 1 98.75 259 CYS B C 1
ATOM 6629 O O . CYS B 1 259 ? -22.109 23.203 8.531 1 98.75 259 CYS B O 1
ATOM 6631 N N . VAL B 1 260 ? -20.094 22.938 7.711 1 98.62 260 VAL B N 1
ATOM 6632 C CA . VAL B 1 260 ? -20.547 22.25 6.504 1 98.62 260 VAL B CA 1
ATOM 6633 C C . VAL B 1 260 ? -19.781 20.938 6.344 1 98.62 260 VAL B C 1
ATOM 6635 O O . VAL B 1 260 ? -18.562 20.906 6.441 1 98.62 260 VAL B O 1
ATOM 6638 N N . VAL B 1 261 ? -20.5 19.828 6.145 1 98.38 261 VAL B N 1
ATOM 6639 C CA . VAL B 1 261 ? -19.891 18.5 6.043 1 98.38 261 VAL B CA 1
ATOM 6640 C C . VAL B 1 261 ? -20.125 17.922 4.648 1 98.38 261 VAL B C 1
ATOM 6642 O O . VAL B 1 261 ? -21.234 18.047 4.102 1 98.38 261 VAL B O 1
ATOM 6645 N N . LEU B 1 262 ? -19.078 17.438 4.105 1 98.38 262 LEU B N 1
ATOM 6646 C CA . LEU B 1 262 ? -19.141 16.75 2.824 1 98.38 262 LEU B CA 1
ATOM 6647 C C . LEU B 1 262 ? -19 15.234 3.018 1 98.38 262 LEU B C 1
ATOM 6649 O O . LEU B 1 262 ? -18.062 14.781 3.684 1 98.38 262 LEU B O 1
ATOM 6653 N N . PHE B 1 263 ? -19.922 14.445 2.488 1 98.38 263 PHE B N 1
ATOM 6654 C CA . PHE B 1 263 ? -19.812 12.992 2.408 1 98.38 263 PHE B CA 1
ATOM 6655 C C . PHE B 1 263 ? -19.234 12.57 1.062 1 98.38 263 PHE B C 1
ATOM 6657 O O . PHE B 1 263 ? -19.516 13.188 0.036 1 98.38 263 PHE B O 1
ATOM 6664 N N . ASN B 1 264 ? -18.406 11.633 1.066 1 98 264 ASN B N 1
ATOM 6665 C CA . ASN B 1 264 ? -17.906 11 -0.148 1 98 264 ASN B CA 1
ATOM 6666 C C . ASN B 1 264 ? -18.375 9.547 -0.252 1 98 264 ASN B C 1
ATOM 6668 O O . ASN B 1 264 ? -17.688 8.641 0.224 1 98 264 ASN B O 1
ATOM 6672 N N . PRO B 1 265 ? -19.438 9.32 -0.909 1 97.25 265 PRO B N 1
ATOM 6673 C CA . PRO B 1 265 ? -20 7.973 -1.017 1 97.25 265 PRO B CA 1
ATOM 6674 C C . PRO B 1 265 ? -19.062 7.012 -1.759 1 97.25 265 PRO B C 1
ATOM 6676 O O . PRO B 1 265 ? -19.203 5.793 -1.619 1 97.25 265 PRO B O 1
ATOM 6679 N N . THR B 1 266 ? -18.188 7.535 -2.537 1 95.81 266 THR B N 1
ATOM 6680 C CA . THR B 1 266 ? -17.297 6.699 -3.326 1 95.81 266 THR B CA 1
ATOM 6681 C C . THR B 1 266 ? -16.391 5.871 -2.416 1 95.81 266 THR B C 1
ATOM 6683 O O . THR B 1 266 ? -16.094 4.711 -2.717 1 95.81 266 THR B O 1
ATOM 6686 N N . ASN B 1 267 ? -16 6.418 -1.293 1 96.38 267 ASN B N 1
ATOM 6687 C CA . ASN B 1 267 ? -15.094 5.68 -0.422 1 96.38 267 ASN B CA 1
ATOM 6688 C C . ASN B 1 267 ? -15.57 5.695 1.028 1 96.38 267 ASN B C 1
ATOM 6690 O O . ASN B 1 267 ? -14.852 5.254 1.927 1 96.38 267 ASN B O 1
ATOM 6694 N N . GLY B 1 268 ? -16.734 6.23 1.264 1 97.5 268 GLY B N 1
ATOM 6695 C CA . GLY B 1 268 ? -17.359 6.152 2.568 1 97.5 268 GLY B CA 1
ATOM 6696 C C . GLY B 1 268 ? -16.766 7.105 3.586 1 97.5 268 GLY B C 1
ATOM 6697 O O . GLY B 1 268 ? -16.844 6.859 4.793 1 97.5 268 GLY B O 1
ATOM 6698 N N . THR B 1 269 ? -16.141 8.219 3.172 1 98 269 THR B N 1
ATOM 6699 C CA . THR B 1 269 ? -15.445 9.117 4.078 1 98 269 THR B CA 1
ATOM 6700 C C . THR B 1 269 ? -16.188 10.445 4.207 1 98 269 THR B C 1
ATOM 6702 O O . THR B 1 269 ? -17.219 10.648 3.557 1 98 269 THR B O 1
ATOM 6705 N N . CYS B 1 270 ? -15.766 11.266 5.113 1 97.94 270 CYS B N 1
ATOM 6706 C CA . CYS B 1 270 ? -16.406 12.57 5.27 1 97.94 270 CYS B CA 1
ATOM 6707 C C . CYS B 1 270 ? -15.383 13.617 5.711 1 97.94 270 CYS B C 1
ATOM 6709 O O . CYS B 1 270 ? -14.297 13.273 6.172 1 97.94 270 CYS B O 1
ATOM 6711 N N . PHE B 1 271 ? -15.781 14.82 5.484 1 96.12 271 PHE B N 1
ATOM 6712 C CA . PHE B 1 271 ? -14.953 15.992 5.738 1 96.12 271 PHE B CA 1
ATOM 6713 C C . PHE B 1 271 ? -15.789 17.125 6.324 1 96.12 271 PHE B C 1
ATOM 6715 O O . PHE B 1 271 ? -16.781 17.547 5.723 1 96.12 271 PHE B O 1
ATOM 6722 N N . ALA B 1 272 ? -15.398 17.594 7.496 1 97.62 272 ALA B N 1
ATOM 6723 C CA . ALA B 1 272 ? -16.125 18.703 8.117 1 97.62 272 ALA B CA 1
ATOM 6724 C C . ALA B 1 272 ? -15.32 20 8.031 1 97.62 272 ALA B C 1
ATOM 6726 O O . ALA B 1 272 ? -14.18 20.062 8.492 1 97.62 272 ALA B O 1
ATOM 6727 N N . SER B 1 273 ? -15.93 20.969 7.465 1 97.88 273 SER B N 1
ATOM 6728 C CA . SER B 1 273 ? -15.375 22.312 7.359 1 97.88 273 SER B CA 1
ATOM 6729 C C . SER B 1 273 ? -16.094 23.281 8.289 1 97.88 273 SER B C 1
ATOM 6731 O O . SER B 1 273 ? -17.312 23.188 8.461 1 97.88 273 SER B O 1
ATOM 6733 N N . PHE B 1 274 ? -15.375 24.188 8.867 1 98.44 274 PHE B N 1
ATOM 6734 C CA . PHE B 1 274 ? -15.938 25.188 9.773 1 98.44 274 PHE B CA 1
ATOM 6735 C C . PHE B 1 274 ? -15.539 26.594 9.344 1 98.44 274 PHE B C 1
ATOM 6737 O O . PHE B 1 274 ? -14.477 26.797 8.75 1 98.44 274 PHE B O 1
ATOM 6744 N N . GLY B 1 275 ? -16.359 27.516 9.617 1 98.12 275 GLY B N 1
ATOM 6745 C CA . GLY B 1 275 ? -16.125 28.938 9.422 1 98.12 275 GLY B CA 1
ATOM 6746 C C . GLY B 1 275 ? -16.797 29.797 10.469 1 98.12 275 GLY B C 1
ATOM 6747 O O . GLY B 1 275 ? -17.828 29.406 11.031 1 98.12 275 GLY B O 1
ATOM 6748 N N . ALA B 1 276 ? -16.219 30.938 10.719 1 98.5 276 ALA B N 1
ATOM 6749 C CA . ALA B 1 276 ? -16.766 31.828 11.734 1 98.5 276 ALA B CA 1
ATOM 6750 C C . ALA B 1 276 ? -16.688 33.281 11.281 1 98.5 276 ALA B C 1
ATOM 6752 O O . ALA B 1 276 ? -15.734 33.688 10.625 1 98.5 276 ALA B O 1
ATOM 6753 N N . HIS B 1 277 ? -17.609 34 11.578 1 98.38 277 HIS B N 1
ATOM 6754 C CA . HIS B 1 277 ? -17.75 35.438 11.406 1 98.38 277 HIS B CA 1
ATOM 6755 C C . HIS B 1 277 ? -19 35.969 12.117 1 98.38 277 HIS B C 1
ATOM 6757 O O . HIS B 1 277 ? -20.016 35.281 12.18 1 98.38 277 HIS B O 1
ATOM 6763 N N . PRO B 1 278 ? -18.953 37.188 12.617 1 98 278 PRO B N 1
ATOM 6764 C CA . PRO B 1 278 ? -20.156 37.719 13.281 1 98 278 PRO B CA 1
ATOM 6765 C C . PRO B 1 278 ? -21.375 37.781 12.359 1 98 278 PRO B C 1
ATOM 6767 O O . PRO B 1 278 ? -22.5 37.688 12.828 1 98 278 PRO B O 1
ATOM 6770 N N . ASP B 1 279 ? -21.156 37.938 11.094 1 97.5 279 ASP B N 1
ATOM 6771 C CA . ASP B 1 279 ? -22.234 37.906 10.102 1 97.5 279 ASP B CA 1
ATOM 6772 C C . ASP B 1 279 ? -22.5 36.469 9.633 1 97.5 279 ASP B C 1
ATOM 6774 O O . ASP B 1 279 ? -21.594 35.781 9.148 1 97.5 279 ASP B O 1
ATOM 6778 N N . PHE B 1 280 ? -23.781 36.062 9.703 1 97.94 280 PHE B N 1
ATOM 6779 C CA . PHE B 1 280 ? -24.203 34.688 9.398 1 97.94 280 PHE B CA 1
ATOM 6780 C C . PHE B 1 280 ? -23.844 34.344 7.965 1 97.94 280 PHE B C 1
ATOM 6782 O O . PHE B 1 280 ? -23.266 33.281 7.711 1 97.94 280 PHE B O 1
ATOM 6789 N N . GLY B 1 281 ? -24.188 35.156 7.043 1 97.31 281 GLY B N 1
ATOM 6790 C CA . GLY B 1 281 ? -23.938 34.906 5.637 1 97.31 281 GLY B CA 1
ATOM 6791 C C . GLY B 1 281 ? -22.469 34.812 5.297 1 97.31 281 GLY B C 1
ATOM 6792 O O . GLY B 1 281 ? -22.062 33.969 4.508 1 97.31 281 GLY B O 1
ATOM 6793 N N . VAL B 1 282 ? -21.625 35.719 5.918 1 97.12 282 VAL B N 1
ATOM 6794 C CA . VAL B 1 282 ? -20.188 35.688 5.695 1 97.12 282 VAL B CA 1
ATOM 6795 C C . VAL B 1 282 ? -19.609 34.375 6.242 1 97.12 282 VAL B C 1
ATOM 6797 O O . VAL B 1 282 ? -18.781 33.719 5.59 1 97.12 282 VAL B O 1
ATOM 6800 N N . ALA B 1 283 ? -20.078 33.938 7.418 1 98.25 283 ALA B N 1
ATOM 6801 C CA . ALA B 1 283 ? -19.609 32.688 8.016 1 98.25 283 ALA B CA 1
ATOM 6802 C C . ALA B 1 283 ? -19.953 31.5 7.125 1 98.25 283 ALA B C 1
ATOM 6804 O O . ALA B 1 283 ? -19.125 30.609 6.91 1 98.25 283 ALA B O 1
ATOM 6805 N N . LEU B 1 284 ? -21.172 31.484 6.621 1 98.44 284 LEU B N 1
ATOM 6806 C CA . LEU B 1 284 ? -21.641 30.391 5.77 1 98.44 284 LEU B CA 1
ATOM 6807 C C . LEU B 1 284 ? -20.828 30.328 4.48 1 98.44 284 LEU B C 1
ATOM 6809 O O . LEU B 1 284 ? -20.328 29.266 4.105 1 98.44 284 LEU B O 1
ATOM 6813 N N . GLU B 1 285 ? -20.656 31.453 3.848 1 97.75 285 GLU B N 1
ATOM 6814 C CA . GLU B 1 285 ? -19.875 31.516 2.617 1 97.75 285 GLU B CA 1
ATOM 6815 C C . GLU B 1 285 ? -18.422 31.094 2.859 1 97.75 285 GLU B C 1
ATOM 6817 O O . GLU B 1 285 ? -17.859 30.312 2.078 1 97.75 285 GLU B O 1
ATOM 6822 N N . ARG B 1 286 ? -17.844 31.562 3.949 1 97.44 286 ARG B N 1
ATOM 6823 C CA . ARG B 1 286 ? -16.484 31.203 4.32 1 97.44 286 ARG B CA 1
ATOM 6824 C C . ARG B 1 286 ? -16.344 29.703 4.516 1 97.44 286 ARG B C 1
ATOM 6826 O O . ARG B 1 286 ? -15.32 29.109 4.152 1 97.44 286 ARG B O 1
ATOM 6833 N N . THR B 1 287 ? -17.297 29.094 5.09 1 98.25 287 THR B N 1
ATOM 6834 C CA . THR B 1 287 ? -17.234 27.656 5.383 1 98.25 287 THR B CA 1
ATOM 6835 C C . THR B 1 287 ? -17.234 26.844 4.09 1 98.25 287 THR B C 1
ATOM 6837 O O . THR B 1 287 ? -16.453 25.906 3.943 1 98.25 287 THR B O 1
ATOM 6840 N N . VAL B 1 288 ? -18.047 27.266 3.146 1 97.94 288 VAL B N 1
ATOM 6841 C CA . VAL B 1 288 ? -18.141 26.547 1.882 1 97.94 288 VAL B CA 1
ATOM 6842 C C . VAL B 1 288 ? -16.875 26.75 1.063 1 97.94 288 VAL B C 1
ATOM 6844 O O . VAL B 1 288 ? -16.359 25.812 0.46 1 97.94 288 VAL B O 1
ATOM 6847 N N . THR B 1 289 ? -16.328 27.953 1.074 1 97.31 289 THR B N 1
ATOM 6848 C CA . THR B 1 289 ? -15.094 28.219 0.338 1 97.31 289 THR B CA 1
ATOM 6849 C C . THR B 1 289 ? -13.914 27.516 0.999 1 97.31 289 THR B C 1
ATOM 6851 O O . THR B 1 289 ? -12.992 27.062 0.315 1 97.31 289 THR B O 1
ATOM 6854 N N . GLU B 1 290 ? -13.969 27.406 2.354 1 96.31 290 GLU B N 1
ATOM 6855 C CA . GLU B 1 290 ? -12.922 26.703 3.09 1 96.31 290 GLU B CA 1
ATOM 6856 C C . GLU B 1 290 ? -12.922 25.203 2.754 1 96.31 290 GLU B C 1
ATOM 6858 O O . GLU B 1 290 ? -11.859 24.594 2.686 1 96.31 290 GLU B O 1
ATOM 6863 N N . LEU B 1 291 ? -14.023 24.641 2.555 1 96.06 291 LEU B N 1
ATOM 6864 C CA . LEU B 1 291 ? -14.195 23.234 2.227 1 96.06 291 LEU B CA 1
ATOM 6865 C C . LEU B 1 291 ? -13.383 22.859 0.993 1 96.06 291 LEU B C 1
ATOM 6867 O O . LEU B 1 291 ? -12.797 21.766 0.935 1 96.06 291 LEU B O 1
ATOM 6871 N N . LEU B 1 292 ? -13.219 23.812 0.044 1 96.44 292 LEU B N 1
ATOM 6872 C CA . LEU B 1 292 ? -12.594 23.5 -1.233 1 96.44 292 LEU B CA 1
ATOM 6873 C C . LEU B 1 292 ? -11.32 24.312 -1.432 1 96.44 292 LEU B C 1
ATOM 6875 O O . LEU B 1 292 ? -10.789 24.375 -2.543 1 96.44 292 LEU B O 1
ATOM 6879 N N . GLN B 1 293 ? -10.867 24.922 -0.363 1 95.75 293 GLN B N 1
ATOM 6880 C CA . GLN B 1 293 ? -9.648 25.719 -0.52 1 95.75 293 GLN B CA 1
ATOM 6881 C C . GLN B 1 293 ? -8.477 24.844 -0.94 1 95.75 293 GLN B C 1
ATOM 6883 O O . GLN B 1 293 ? -8.078 23.938 -0.207 1 95.75 293 GLN B O 1
ATOM 6888 N N . GLY B 1 294 ? -7.934 25.094 -2.078 1 94.62 294 GLY B N 1
ATOM 6889 C CA . GLY B 1 294 ? -6.773 24.375 -2.58 1 94.62 294 GLY B CA 1
ATOM 6890 C C . GLY B 1 294 ? -7.094 22.969 -3.023 1 94.62 294 GLY B C 1
ATOM 6891 O O . GLY B 1 294 ? -6.191 22.141 -3.182 1 94.62 294 GLY B O 1
ATOM 6892 N N . ARG B 1 295 ? -8.359 22.656 -3.219 1 95.44 295 ARG B N 1
ATOM 6893 C CA . ARG B 1 295 ? -8.773 21.297 -3.58 1 95.44 295 ARG B CA 1
ATOM 6894 C C . ARG B 1 295 ? -9.648 21.312 -4.828 1 95.44 295 ARG B C 1
ATOM 6896 O O . ARG B 1 295 ? -10.57 22.125 -4.938 1 95.44 295 ARG B O 1
ATOM 6903 N N . SER B 1 296 ? -9.281 20.484 -5.688 1 96.12 296 SER B N 1
ATOM 6904 C CA . SER B 1 296 ? -10.227 20.141 -6.738 1 96.12 296 SER B CA 1
ATOM 6905 C C . SER B 1 296 ? -11.164 19.016 -6.289 1 96.12 296 SER B C 1
ATOM 6907 O O . SER B 1 296 ? -10.977 18.438 -5.215 1 96.12 296 SER B O 1
ATOM 6909 N N . LEU B 1 297 ? -12.133 18.797 -7.086 1 96.12 297 LEU B N 1
ATOM 6910 C CA . LEU B 1 297 ? -13.078 17.734 -6.746 1 96.12 297 LEU B CA 1
ATOM 6911 C C . LEU B 1 297 ? -12.383 16.375 -6.703 1 96.12 297 LEU B C 1
ATOM 6913 O O . LEU B 1 297 ? -12.828 15.469 -5.996 1 96.12 297 LEU B O 1
ATOM 6917 N N . LYS B 1 298 ? -11.281 16.156 -7.438 1 92.69 298 LYS B N 1
ATOM 6918 C CA . LYS B 1 298 ? -10.539 14.898 -7.484 1 92.69 298 LYS B CA 1
ATOM 6919 C C . LYS B 1 298 ? -9.727 14.695 -6.211 1 92.69 298 LYS B C 1
ATOM 6921 O O . LYS B 1 298 ? -9.227 13.594 -5.957 1 92.69 298 LYS B O 1
ATOM 6926 N N . ASP B 1 299 ? -9.578 15.703 -5.352 1 92.5 299 ASP B N 1
ATOM 6927 C CA . ASP B 1 299 ? -8.742 15.656 -4.156 1 92.5 299 ASP B CA 1
ATOM 6928 C C . ASP B 1 299 ? -9.562 15.297 -2.922 1 92.5 299 ASP B C 1
ATOM 6930 O O . ASP B 1 299 ? -9.062 15.359 -1.796 1 92.5 299 ASP B O 1
ATOM 6934 N N . LEU B 1 300 ? -10.758 14.938 -3.045 1 94.69 300 LEU B N 1
ATOM 6935 C CA . LEU B 1 300 ? -11.664 14.773 -1.918 1 94.69 300 LEU B CA 1
ATOM 6936 C C . LEU B 1 300 ? -11.719 13.312 -1.466 1 94.69 300 LEU B C 1
ATOM 6938 O O . LEU B 1 300 ? -12.602 12.93 -0.697 1 94.69 300 LEU B O 1
ATOM 6942 N N . ASP B 1 301 ? -10.68 12.453 -1.868 1 93.94 301 ASP B N 1
ATOM 6943 C CA . ASP B 1 301 ? -10.672 11.023 -1.547 1 93.94 301 ASP B CA 1
ATOM 6944 C C . ASP B 1 301 ? -9.742 10.727 -0.376 1 93.94 301 ASP B C 1
ATOM 6946 O O . ASP B 1 301 ? -9.469 9.562 -0.075 1 93.94 301 ASP B O 1
ATOM 6950 N N . VAL B 1 302 ? -9.219 11.68 0.35 1 92.31 302 VAL B N 1
ATOM 6951 C CA . VAL B 1 302 ? -8.117 11.469 1.284 1 92.31 302 VAL B CA 1
ATOM 6952 C C . VAL B 1 302 ? -8.648 11.453 2.715 1 92.31 302 VAL B C 1
ATOM 6954 O O . VAL B 1 302 ? -7.875 11.344 3.67 1 92.31 302 VAL B O 1
ATOM 6957 N N . PHE B 1 303 ? -9.906 11.523 2.955 1 96 303 PHE B N 1
ATOM 6958 C CA . PHE B 1 303 ? -10.492 11.68 4.281 1 96 303 PHE B CA 1
ATOM 6959 C C . PHE B 1 303 ? -10.805 10.32 4.895 1 96 303 PHE B C 1
ATOM 6961 O O . PHE B 1 303 ? -10.531 9.281 4.289 1 96 303 PHE B O 1
ATOM 6968 N N . THR B 1 304 ? -11.312 10.344 6.105 1 96.75 304 THR B N 1
ATOM 6969 C CA . THR B 1 304 ? -11.531 9.117 6.859 1 96.75 304 THR B CA 1
ATOM 6970 C C . THR B 1 304 ? -13.023 8.875 7.07 1 96.75 304 THR B C 1
ATOM 6972 O O . THR B 1 304 ? -13.82 9.812 7.066 1 96.75 304 THR B O 1
ATOM 6975 N N . PRO B 1 305 ? -13.336 7.637 7.234 1 97.69 305 PRO B N 1
ATOM 6976 C CA . PRO B 1 305 ? -14.734 7.34 7.551 1 97.69 305 PRO B CA 1
ATOM 6977 C C . PRO B 1 305 ? -15.125 7.793 8.953 1 97.69 305 PRO B C 1
ATOM 6979 O O . PRO B 1 305 ? -14.297 7.805 9.867 1 97.69 305 PRO B O 1
ATOM 6982 N N . PRO B 1 306 ? -16.406 8.211 9.094 1 98.12 306 PRO B N 1
ATOM 6983 C CA . PRO B 1 306 ? -16.875 8.484 10.445 1 98.12 306 PRO B CA 1
ATOM 6984 C C . PRO B 1 306 ? -16.844 7.246 11.344 1 98.12 306 PRO B C 1
ATOM 6986 O O . PRO B 1 306 ? -16.781 6.117 10.844 1 98.12 306 PRO B O 1
ATOM 6989 N N . THR B 1 307 ? -16.906 7.422 12.625 1 98.06 307 THR B N 1
ATOM 6990 C CA . THR B 1 307 ? -16.781 6.328 13.578 1 98.06 307 THR B CA 1
ATOM 6991 C C . THR B 1 307 ? -17.75 6.516 14.75 1 98.06 307 THR B C 1
ATOM 6993 O O . THR B 1 307 ? -18.344 7.59 14.906 1 98.06 307 THR B O 1
ATOM 6996 N N . PHE B 1 308 ? -18 5.461 15.539 1 98.06 308 PHE B N 1
ATOM 6997 C CA . PHE B 1 308 ? -18.797 5.531 16.766 1 98.06 308 PHE B CA 1
ATOM 6998 C C . PHE B 1 308 ? -17.875 5.566 17.984 1 98.06 308 PHE B C 1
ATOM 7000 O O . PHE B 1 308 ? -18.359 5.602 19.125 1 98.06 308 PHE B O 1
ATOM 7007 N N . ASP B 1 309 ? -16.594 5.602 17.734 1 97 309 ASP B N 1
ATOM 7008 C CA . ASP B 1 309 ? -15.617 5.617 18.828 1 97 309 ASP B CA 1
ATOM 7009 C C . ASP B 1 309 ? -15.367 7.043 19.312 1 97 309 ASP B C 1
ATOM 7011 O O . ASP B 1 309 ? -14.391 7.68 18.922 1 97 309 ASP B O 1
ATOM 7015 N N . ASP B 1 310 ? -16.156 7.449 20.25 1 96.19 310 ASP B N 1
ATOM 7016 C CA . ASP B 1 310 ? -16.109 8.828 20.734 1 96.19 310 ASP B CA 1
ATOM 7017 C C . ASP B 1 310 ? -14.781 9.102 21.438 1 96.19 310 ASP B C 1
ATOM 7019 O O . ASP B 1 310 ? -14.289 10.227 21.438 1 96.19 310 ASP B O 1
ATOM 7023 N N . GLU B 1 311 ? -14.234 8.07 22.062 1 97.38 311 GLU B N 1
ATOM 7024 C CA . GLU B 1 311 ? -12.953 8.258 22.734 1 97.38 311 GLU B CA 1
ATOM 7025 C C . GLU B 1 311 ? -11.844 8.586 21.75 1 97.38 311 GLU B C 1
ATOM 7027 O O . GLU B 1 311 ? -11.062 9.516 21.969 1 97.38 311 GLU B O 1
ATOM 7032 N N . GLU B 1 312 ? -11.812 7.863 20.625 1 97.19 312 GLU B N 1
ATOM 7033 C CA . GLU B 1 312 ? -10.812 8.125 19.594 1 97.19 312 GLU B CA 1
ATOM 7034 C C . GLU B 1 312 ? -11.023 9.5 18.969 1 97.19 312 GLU B C 1
ATOM 7036 O O . GLU B 1 312 ? -10.055 10.211 18.688 1 97.19 312 GLU B O 1
ATOM 7041 N N . VAL B 1 313 ? -12.242 9.875 18.828 1 97.75 313 VAL B N 1
ATOM 7042 C CA . VAL B 1 313 ? -12.602 11.148 18.219 1 97.75 313 VAL B CA 1
ATOM 7043 C C . VAL B 1 313 ? -12.141 12.305 19.109 1 97.75 313 VAL B C 1
ATOM 7045 O O . VAL B 1 313 ? -11.703 13.344 18.609 1 97.75 313 VAL B O 1
ATOM 7048 N N . ALA B 1 314 ? -12.125 12.086 20.359 1 97.94 314 ALA B N 1
ATOM 7049 C CA . ALA B 1 314 ? -11.859 13.148 21.312 1 97.94 314 ALA B CA 1
ATOM 7050 C C . ALA B 1 314 ? -10.367 13.266 21.609 1 97.94 314 ALA B C 1
ATOM 7052 O O . ALA B 1 314 ? -9.93 14.211 22.25 1 97.94 314 ALA B O 1
ATOM 7053 N N . GLU B 1 315 ? -9.648 12.297 21.125 1 96.94 315 GLU B N 1
ATOM 7054 C CA . GLU B 1 315 ? -8.211 12.312 21.391 1 96.94 315 GLU B CA 1
ATOM 7055 C C . GLU B 1 315 ? -7.559 13.562 20.828 1 96.94 315 GLU B C 1
ATOM 7057 O O . GLU B 1 315 ? -7.91 14.016 19.734 1 96.94 315 GLU B O 1
ATOM 7062 N N . HIS B 1 316 ? -6.539 14.125 21.578 1 94.38 316 HIS B N 1
ATOM 7063 C CA . HIS B 1 316 ? -5.816 15.32 21.156 1 94.38 316 HIS B CA 1
ATOM 7064 C C . HIS B 1 316 ? -5.168 15.117 19.797 1 94.38 316 HIS B C 1
ATOM 7066 O O . HIS B 1 316 ? -5.164 16.031 18.953 1 94.38 316 HIS B O 1
ATOM 7072 N N . ALA B 1 317 ? -4.652 13.93 19.625 1 94.19 317 ALA B N 1
ATOM 7073 C CA . ALA B 1 317 ? -3.992 13.641 18.344 1 94.19 317 ALA B CA 1
ATOM 7074 C C . ALA B 1 317 ? -4.969 13.773 17.188 1 94.19 317 ALA B C 1
ATOM 7076 O O . ALA B 1 317 ? -4.598 14.242 16.109 1 94.19 317 ALA B O 1
ATOM 7077 N N . ASN B 1 318 ? -6.223 13.328 17.375 1 97.38 318 ASN B N 1
ATOM 7078 C CA . ASN B 1 318 ? -7.234 13.477 16.344 1 97.38 318 ASN B CA 1
ATOM 7079 C C . ASN B 1 318 ? -7.559 14.945 16.062 1 97.38 318 ASN B C 1
ATOM 7081 O O . ASN B 1 318 ? -7.656 15.359 14.914 1 97.38 318 ASN B O 1
ATOM 7085 N N . LEU B 1 319 ? -7.715 15.75 17.109 1 96.56 319 LEU B N 1
ATOM 7086 C CA . LEU B 1 319 ? -8.031 17.172 16.969 1 96.56 319 LEU B CA 1
ATOM 7087 C C . LEU B 1 319 ? -6.895 17.906 16.281 1 96.56 319 LEU B C 1
ATOM 7089 O O . LEU B 1 319 ? -7.145 18.797 15.461 1 96.56 319 LEU B O 1
ATOM 7093 N N . GLU B 1 320 ? -5.707 17.484 16.578 1 94.38 320 GLU B N 1
ATOM 7094 C CA . GLU B 1 320 ? -4.559 18.062 15.898 1 94.38 320 GLU B CA 1
ATOM 7095 C C . GLU B 1 320 ? -4.582 17.734 14.406 1 94.38 320 GLU B C 1
ATOM 7097 O O . GLU B 1 320 ? -4.238 18.578 13.57 1 94.38 320 GLU B O 1
ATOM 7102 N N . THR B 1 321 ? -5 16.531 14.102 1 94.56 321 THR B N 1
ATOM 7103 C CA . THR B 1 321 ? -5.102 16.125 12.711 1 94.56 321 THR B CA 1
ATOM 7104 C C . THR B 1 321 ? -6.098 17 11.953 1 94.56 321 THR B C 1
ATOM 7106 O O . THR B 1 321 ? -5.871 17.359 10.797 1 94.56 321 THR B O 1
ATOM 7109 N N . HIS B 1 322 ? -7.156 17.375 12.648 1 94.56 322 HIS B N 1
ATOM 7110 C CA . HIS B 1 322 ? -8.133 18.281 12.047 1 94.56 322 HIS B CA 1
ATOM 7111 C C . HIS B 1 322 ? -7.508 19.625 11.719 1 94.56 322 HIS B C 1
ATOM 7113 O O . HIS B 1 322 ? -7.875 20.266 10.727 1 94.56 322 HIS B O 1
ATOM 7119 N N . PHE B 1 323 ? -6.586 20.016 12.562 1 93.38 323 PHE B N 1
ATOM 7120 C CA . PHE B 1 323 ? -5.898 21.281 12.32 1 93.38 323 PHE B CA 1
ATOM 7121 C C . PHE B 1 323 ? -4.938 21.156 11.148 1 93.38 323 PHE B C 1
ATOM 7123 O O . PHE B 1 323 ? -4.855 22.062 10.312 1 93.38 323 PHE B O 1
ATOM 7130 N N . ILE B 1 324 ? -4.281 20.031 11.023 1 89.25 324 ILE B N 1
ATOM 7131 C CA . ILE B 1 324 ? -3.213 19.859 10.047 1 89.25 324 ILE B CA 1
ATOM 7132 C C . ILE B 1 324 ? -3.805 19.781 8.641 1 89.25 324 ILE B C 1
ATOM 7134 O O . ILE B 1 324 ? -3.441 20.562 7.758 1 89.25 324 ILE B O 1
ATOM 7138 N N . ASP B 1 325 ? -4.855 18.875 8.477 1 87 325 ASP B N 1
ATOM 7139 C CA . ASP B 1 325 ? -5.355 18.719 7.113 1 87 325 ASP B CA 1
ATOM 7140 C C . ASP B 1 325 ? -6.828 18.312 7.113 1 87 325 ASP B C 1
ATOM 7142 O O . ASP B 1 325 ? -7.367 17.922 6.078 1 87 325 ASP B O 1
ATOM 7146 N N . SER B 1 326 ? -7.438 18.422 8.25 1 89.12 326 SER B N 1
ATOM 7147 C CA . SER B 1 326 ? -8.875 18.203 8.398 1 89.12 326 SER B CA 1
ATOM 7148 C C . SER B 1 326 ? -9.242 16.75 8.102 1 89.12 326 SER B C 1
ATOM 7150 O O . SER B 1 326 ? -10.383 16.453 7.75 1 89.12 326 SER B O 1
ATOM 7152 N N . SER B 1 327 ? -8.281 15.844 8.188 1 92.5 327 SER B N 1
ATOM 7153 C CA . SER B 1 327 ? -8.562 14.453 7.859 1 92.5 327 SER B CA 1
ATOM 7154 C C . SER B 1 327 ? -8.828 13.633 9.117 1 92.5 327 SER B C 1
ATOM 7156 O O . SER B 1 327 ? -8.805 12.398 9.078 1 92.5 327 SER B O 1
ATOM 7158 N N . GLY B 1 328 ? -9.023 14.25 10.227 1 96.56 328 GLY B N 1
ATOM 7159 C CA . GLY B 1 328 ? -9.297 13.547 11.469 1 96.56 328 GLY B CA 1
ATOM 7160 C C . GLY B 1 328 ? -10.648 12.852 11.477 1 96.56 328 GLY B C 1
ATOM 7161 O O . GLY B 1 328 ? -11.484 13.117 10.609 1 96.56 328 GLY B O 1
ATOM 7162 N N . LEU B 1 329 ? -10.836 12.086 12.516 1 97.75 329 LEU B N 1
ATOM 7163 C CA . LEU B 1 329 ? -12.062 11.305 12.688 1 97.75 329 LEU B CA 1
ATOM 7164 C C . LEU B 1 329 ? -13.219 12.195 13.125 1 97.75 329 LEU B C 1
ATOM 7166 O O . LEU B 1 329 ? -13.031 13.133 13.906 1 97.75 329 LEU B O 1
ATOM 7170 N N . ILE B 1 330 ? -14.336 11.875 12.656 1 97.88 330 ILE B N 1
ATOM 7171 C CA . ILE B 1 330 ? -15.586 12.508 13.039 1 97.88 330 ILE B CA 1
ATOM 7172 C C . ILE B 1 330 ? -16.578 11.453 13.539 1 97.88 330 ILE B C 1
ATOM 7174 O O . ILE B 1 330 ? -16.625 10.344 13.008 1 97.88 330 ILE B O 1
ATOM 7178 N N . SER B 1 331 ? -17.328 11.75 14.547 1 98.12 331 SER B N 1
ATOM 7179 C CA . SER B 1 331 ? -18.328 10.82 15.086 1 98.12 331 SER B CA 1
ATOM 7180 C C . SER B 1 331 ? -19.594 10.812 14.234 1 98.12 331 SER B C 1
ATOM 7182 O O . SER B 1 331 ? -20.047 11.867 13.789 1 98.12 331 SER B O 1
ATOM 7184 N N . TRP B 1 332 ? -20.234 9.664 14.086 1 98.25 332 TRP B N 1
ATOM 7185 C CA . TRP B 1 332 ? -21.531 9.555 13.445 1 98.25 332 TRP B CA 1
ATOM 7186 C C . TRP B 1 332 ? -22.578 10.359 14.211 1 98.25 332 TRP B C 1
ATOM 7188 O O . TRP B 1 332 ? -23.594 10.773 13.633 1 98.25 332 TRP B O 1
ATOM 7198 N N . ASP B 1 333 ? -22.344 10.609 15.453 1 98.06 333 ASP B N 1
ATOM 7199 C CA . ASP B 1 333 ? -23.312 11.336 16.281 1 98.06 333 ASP B CA 1
ATOM 7200 C C . ASP B 1 333 ? -23.547 12.742 15.75 1 98.06 333 ASP B C 1
ATOM 7202 O O . ASP B 1 333 ? -24.609 13.32 15.953 1 98.06 333 ASP B O 1
ATOM 7206 N N . MET B 1 334 ? -22.516 13.258 15.117 1 97.19 334 MET B N 1
ATOM 7207 C CA . MET B 1 334 ? -22.656 14.602 14.555 1 97.19 334 MET B CA 1
ATOM 7208 C C . MET B 1 334 ? -23.828 14.656 13.578 1 97.19 334 MET B C 1
ATOM 7210 O O . MET B 1 334 ? -24.344 15.734 13.297 1 97.19 334 MET B O 1
ATOM 7214 N N . PHE B 1 335 ? -24.25 13.531 13.102 1 97.25 335 PHE B N 1
ATOM 7215 C CA . PHE B 1 335 ? -25.219 13.5 12.008 1 97.25 335 PHE B CA 1
ATOM 7216 C C . PHE B 1 335 ? -26.547 12.93 12.477 1 97.25 335 PHE B C 1
ATOM 7218 O O . PHE B 1 335 ? -27.391 12.539 11.664 1 97.25 335 PHE B O 1
ATOM 7225 N N . LYS B 1 336 ? -26.75 12.758 13.75 1 97.19 336 LYS B N 1
ATOM 7226 C CA . LYS B 1 336 ? -28.047 12.289 14.258 1 97.19 336 LYS B CA 1
ATOM 7227 C C . LYS B 1 336 ? -29.188 13.18 13.758 1 97.19 336 LYS B C 1
ATOM 7229 O O . LYS B 1 336 ? -29 14.383 13.57 1 97.19 336 LYS B O 1
ATOM 7234 N N . GLN B 1 337 ? -30.312 12.578 13.648 1 96.25 337 GLN B N 1
ATOM 7235 C CA . GLN B 1 337 ? -31.5 13.305 13.203 1 96.25 337 GLN B CA 1
ATOM 7236 C C . GLN B 1 337 ? -31.891 14.383 14.211 1 96.25 337 GLN B C 1
ATOM 7238 O O . GLN B 1 337 ? -32.188 15.516 13.828 1 96.25 337 GLN B O 1
ATOM 7243 N N . ASP B 1 338 ? -31.922 14.039 15.484 1 97.12 338 ASP B N 1
ATOM 7244 C CA . ASP B 1 338 ? -32.219 15 16.531 1 97.12 338 ASP B CA 1
ATOM 7245 C C . ASP B 1 338 ? -30.953 15.711 17 1 97.12 338 ASP B C 1
ATOM 7247 O O . ASP B 1 338 ? -30.078 15.094 17.609 1 97.12 338 ASP B O 1
ATOM 7251 N N . ALA B 1 339 ? -30.922 17 16.844 1 97.75 339 ALA B N 1
ATOM 7252 C CA . ALA B 1 339 ? -29.75 17.797 17.219 1 97.75 339 ALA B CA 1
ATOM 7253 C C . ALA B 1 339 ? -29.703 18.031 18.719 1 97.75 339 ALA B C 1
ATOM 7255 O O . ALA B 1 339 ? -30.734 18 19.391 1 97.75 339 ALA B O 1
ATOM 7256 N N . ASP B 1 340 ? -28.562 18.219 19.266 1 98.31 340 ASP B N 1
ATOM 7257 C CA . ASP B 1 340 ? -28.375 18.484 20.688 1 98.31 340 ASP B CA 1
ATOM 7258 C C . ASP B 1 340 ? -28.719 19.938 21.016 1 98.31 340 ASP B C 1
ATOM 7260 O O . ASP B 1 340 ? -28.984 20.281 22.172 1 98.31 340 ASP B O 1
ATOM 7264 N N . TYR B 1 341 ? -28.656 20.859 19.984 1 98.38 341 TYR B N 1
ATOM 7265 C CA . TYR B 1 341 ? -28.984 22.281 20.109 1 98.38 341 TYR B CA 1
ATOM 7266 C C . TYR B 1 341 ? -30.047 22.672 19.078 1 98.38 341 TYR B C 1
ATOM 7268 O O . TYR B 1 341 ? -30.094 22.094 17.984 1 98.38 341 TYR B O 1
ATOM 7276 N N . PRO B 1 342 ? -30.875 23.578 19.406 1 98 342 PRO B N 1
ATOM 7277 C CA . PRO B 1 342 ? -31.781 24.094 18.375 1 98 342 PRO B CA 1
ATOM 7278 C C . PRO B 1 342 ? -31.062 24.984 17.359 1 98 342 PRO B C 1
ATOM 7280 O O . PRO B 1 342 ? -30.031 25.578 17.688 1 98 342 PRO B O 1
ATOM 7283 N N . PHE B 1 343 ? -31.672 25.094 16.172 1 98.25 343 PHE B N 1
ATOM 7284 C CA . PHE B 1 343 ? -31.188 26.078 15.211 1 98.25 343 PHE B CA 1
ATOM 7285 C C . PHE B 1 343 ? -31.469 27.484 15.703 1 98.25 343 PHE B C 1
ATOM 7287 O O . PHE B 1 343 ? -32.562 27.766 16.219 1 98.25 343 PHE B O 1
ATOM 7294 N N . VAL B 1 344 ? -30.516 28.312 15.641 1 98.62 344 VAL B N 1
ATOM 7295 C CA . VAL B 1 344 ? -30.688 29.734 15.914 1 98.62 344 VAL B CA 1
ATOM 7296 C C . VAL B 1 344 ? -30.25 30.547 14.703 1 98.62 344 VAL B C 1
ATOM 7298 O O . VAL B 1 344 ? -29.156 30.359 14.164 1 98.62 344 VAL B O 1
ATOM 7301 N N . ASP B 1 345 ? -31.094 31.328 14.211 1 98.19 345 ASP B N 1
ATOM 7302 C CA . ASP B 1 345 ? -30.766 32.281 13.148 1 98.19 345 ASP B CA 1
ATOM 7303 C C . ASP B 1 345 ? -30.031 33.5 13.711 1 98.19 345 ASP B C 1
ATOM 7305 O O . ASP B 1 345 ? -30.547 34.625 13.664 1 98.19 345 ASP B O 1
ATOM 7309 N N . TRP B 1 346 ? -28.875 33.25 14.188 1 97.38 346 TRP B N 1
ATOM 7310 C CA . TRP B 1 346 ? -28.109 34.219 14.961 1 97.38 346 TRP B CA 1
ATOM 7311 C C . TRP B 1 346 ? -27.562 35.312 14.055 1 97.38 346 TRP B C 1
ATOM 7313 O O . TRP B 1 346 ? -27.438 35.125 12.844 1 97.38 346 TRP B O 1
ATOM 7323 N N . SER B 1 347 ? -27.344 36.438 14.609 1 94.56 347 SER B N 1
ATOM 7324 C CA . SER B 1 347 ? -26.641 37.531 13.984 1 94.56 347 SER B CA 1
ATOM 7325 C C . SER B 1 347 ? -25.844 38.344 15.023 1 94.56 347 SER B C 1
ATOM 7327 O O . SER B 1 347 ? -26.422 38.875 15.977 1 94.56 347 SER B O 1
ATOM 7329 N N . PHE B 1 348 ? -24.609 38.406 14.789 1 94.44 348 PHE B N 1
ATOM 7330 C CA . PHE B 1 348 ? -23.703 39.25 15.578 1 94.44 348 PHE B CA 1
ATOM 7331 C C . PHE B 1 348 ? -23.172 40.406 14.75 1 94.44 348 PHE B C 1
ATOM 7333 O O . PHE B 1 348 ? -22.109 40.969 15.055 1 94.44 348 PHE B O 1
ATOM 7340 N N . SER B 1 349 ? -23.906 40.656 13.734 1 91.88 349 SER B N 1
ATOM 7341 C CA . SER B 1 349 ? -23.406 41.594 12.719 1 91.88 349 SER B CA 1
ATOM 7342 C C . SER B 1 349 ? -23.562 43.031 13.172 1 91.88 349 SER B C 1
ATOM 7344 O O . SER B 1 349 ? -24.469 43.375 13.93 1 91.88 349 SER B O 1
ATOM 7346 N N . GLY B 1 350 ? -22.625 43.906 12.805 1 93.31 350 GLY B N 1
ATOM 7347 C CA . GLY B 1 350 ? -22.547 45.375 12.984 1 93.31 350 GLY B CA 1
ATOM 7348 C C . GLY B 1 350 ? -21.359 45.969 12.273 1 93.31 350 GLY B C 1
ATOM 7349 O O . GLY B 1 350 ? -20.891 45.469 11.258 1 93.31 350 GLY B O 1
ATOM 7350 N N . THR B 1 351 ? -21.031 47.188 12.703 1 94.19 351 THR B N 1
ATOM 7351 C CA . THR B 1 351 ? -19.734 47.688 12.258 1 94.19 351 THR B CA 1
ATOM 7352 C C . THR B 1 351 ? -18.594 46.844 12.797 1 94.19 351 THR B C 1
ATOM 7354 O O . THR B 1 351 ? -18.781 46.094 13.758 1 94.19 351 THR B O 1
ATOM 7357 N N . THR B 1 352 ? -17.547 46.906 12.172 1 94.31 352 THR B N 1
ATOM 7358 C CA . THR B 1 352 ? -16.422 46.094 12.633 1 94.31 352 THR B CA 1
ATOM 7359 C C . THR B 1 352 ? -16.094 46.406 14.102 1 94.31 352 THR B C 1
ATOM 7361 O O . THR B 1 352 ? -15.664 45.531 14.844 1 94.31 352 THR B O 1
ATOM 7364 N N . GLU B 1 353 ? -16.312 47.594 14.508 1 95.69 353 GLU B N 1
ATOM 7365 C CA . GLU B 1 353 ? -16.125 47.969 15.914 1 95.69 353 GLU B CA 1
ATOM 7366 C C . GLU B 1 353 ? -17.109 47.25 16.812 1 95.69 353 GLU B C 1
ATOM 7368 O O . GLU B 1 353 ? -16.734 46.688 17.859 1 95.69 353 GLU B O 1
ATOM 7373 N N . GLU B 1 354 ? -18.344 47.25 16.391 1 97 354 GLU B N 1
ATOM 7374 C CA . GLU B 1 354 ? -19.391 46.562 17.141 1 97 354 GLU B CA 1
ATOM 7375 C C . GLU B 1 354 ? -19.156 45.062 17.172 1 97 354 GLU B C 1
ATOM 7377 O O . GLU B 1 354 ? -19.344 44.406 18.219 1 97 354 GLU B O 1
ATOM 7382 N N . GLU B 1 355 ? -18.797 44.594 16.031 1 97.69 355 GLU B N 1
ATOM 7383 C CA . GLU B 1 355 ? -18.5 43.188 15.945 1 97.69 355 GLU B CA 1
ATOM 7384 C C . GLU B 1 355 ? -17.344 42.781 16.875 1 97.69 355 GLU B C 1
ATOM 7386 O O . GLU B 1 355 ? -17.406 41.781 17.562 1 97.69 355 GLU B O 1
ATOM 7391 N N . PHE B 1 356 ? -16.297 43.594 16.922 1 97.38 356 PHE B N 1
ATOM 7392 C CA . PHE B 1 356 ? -15.18 43.344 17.828 1 97.38 356 PHE B CA 1
ATOM 7393 C C . PHE B 1 356 ? -15.633 43.312 19.281 1 97.38 356 PHE B C 1
ATOM 7395 O O . PHE B 1 356 ? -15.289 42.406 20.016 1 97.38 356 PHE B O 1
ATOM 7402 N N . ALA B 1 357 ? -16.422 44.312 19.578 1 97.56 357 ALA B N 1
ATOM 7403 C CA . ALA B 1 357 ? -16.922 44.406 20.938 1 97.56 357 ALA B CA 1
ATOM 7404 C C . ALA B 1 357 ? -17.75 43.156 21.312 1 97.56 357 ALA B C 1
ATOM 7406 O O . ALA B 1 357 ? -17.656 42.656 22.422 1 97.56 357 ALA B O 1
ATOM 7407 N N . THR B 1 358 ? -18.594 42.781 20.406 1 97.75 358 THR B N 1
ATOM 7408 C CA . THR B 1 358 ? -19.438 41.625 20.625 1 97.75 358 THR B CA 1
ATOM 7409 C C . THR B 1 358 ? -18.609 40.375 20.859 1 97.75 358 THR B C 1
ATOM 7411 O O . THR B 1 358 ? -18.859 39.625 21.797 1 97.75 358 THR B O 1
ATOM 7414 N N . LEU B 1 359 ? -17.609 40.156 20.031 1 98.31 359 LEU B N 1
ATOM 7415 C CA . LEU B 1 359 ? -16.75 39 20.172 1 98.31 359 LEU B CA 1
ATOM 7416 C C . LEU B 1 359 ? -15.984 39.031 21.5 1 98.31 359 LEU B C 1
ATOM 7418 O O . LEU B 1 359 ? -15.891 38 22.203 1 98.31 359 LEU B O 1
ATOM 7422 N N . MET B 1 360 ? -15.492 40.188 21.891 1 98.25 360 MET B N 1
ATOM 7423 C CA . MET B 1 360 ? -14.789 40.344 23.156 1 98.25 360 MET B CA 1
ATOM 7424 C C . MET B 1 360 ? -15.711 40.031 24.328 1 98.25 360 MET B C 1
ATOM 7426 O O . MET B 1 360 ? -15.273 39.438 25.328 1 98.25 360 MET B O 1
ATOM 7430 N N . ALA B 1 361 ? -16.953 40.406 24.156 1 97.94 361 ALA B N 1
ATOM 7431 C CA . ALA B 1 361 ? -17.938 40.125 25.219 1 97.94 361 ALA B CA 1
ATOM 7432 C C . ALA B 1 361 ? -18.141 38.625 25.406 1 97.94 361 ALA B C 1
ATOM 7434 O O . ALA B 1 361 ? -18.359 38.156 26.516 1 97.94 361 ALA B O 1
ATOM 7435 N N . ILE B 1 362 ? -18.125 37.875 24.344 1 97.94 362 ILE B N 1
ATOM 7436 C CA . ILE B 1 362 ? -18.266 36.406 24.438 1 97.94 362 ILE B CA 1
ATOM 7437 C C . ILE B 1 362 ? -17.078 35.844 25.219 1 97.94 362 ILE B C 1
ATOM 7439 O O . ILE B 1 362 ? -17.266 35 26.094 1 97.94 362 ILE B O 1
ATOM 7443 N N . PHE B 1 363 ? -15.82 36.281 24.953 1 97.62 363 PHE B N 1
ATOM 7444 C CA . PHE B 1 363 ? -14.648 35.781 25.672 1 97.62 363 PHE B CA 1
ATOM 7445 C C . PHE B 1 363 ? -14.75 36.156 27.156 1 97.62 363 PHE B C 1
ATOM 7447 O O . PHE B 1 363 ? -14.391 35.344 28.016 1 97.62 363 PHE B O 1
ATOM 7454 N N . LYS B 1 364 ? -15.25 37.312 27.375 1 96.75 364 LYS B N 1
ATOM 7455 C CA . LYS B 1 364 ? -15.438 37.719 28.766 1 96.75 364 LYS B CA 1
ATOM 7456 C C . LYS B 1 364 ? -16.438 36.812 29.469 1 96.75 364 LYS B C 1
ATOM 7458 O O . LYS B 1 364 ? -16.188 36.406 30.609 1 96.75 364 LYS B O 1
ATOM 7463 N N . ALA B 1 365 ? -17.484 36.562 28.797 1 96.94 365 ALA B N 1
ATOM 7464 C CA . ALA B 1 365 ? -18.5 35.688 29.359 1 96.94 365 ALA B CA 1
ATOM 7465 C C . ALA B 1 365 ? -17.922 34.281 29.625 1 96.94 365 ALA B C 1
ATOM 7467 O O . ALA B 1 365 ? -18.344 33.625 30.562 1 96.94 365 ALA B O 1
ATOM 7468 N N . GLU B 1 366 ? -16.953 33.875 28.875 1 96.88 366 GLU B N 1
ATOM 7469 C CA . GLU B 1 366 ? -16.281 32.562 29.047 1 96.88 366 GLU B CA 1
ATOM 7470 C C . GLU B 1 366 ? -15.141 32.688 30.047 1 96.88 366 GLU B C 1
ATOM 7472 O O . GLU B 1 366 ? -14.414 31.703 30.266 1 96.88 366 GLU B O 1
ATOM 7477 N N . ASP B 1 367 ? -14.953 33.781 30.625 1 96.75 367 ASP B N 1
ATOM 7478 C CA . ASP B 1 367 ? -13.875 34.062 31.578 1 96.75 367 ASP B CA 1
ATOM 7479 C C . ASP B 1 367 ? -12.508 33.781 30.969 1 96.75 367 ASP B C 1
ATOM 7481 O O . ASP B 1 367 ? -11.703 33.062 31.531 1 96.75 367 ASP B O 1
ATOM 7485 N N . LYS B 1 368 ? -12.273 34.312 29.75 1 97.31 368 LYS B N 1
ATOM 7486 C CA . LYS B 1 368 ? -11 34.188 29.062 1 97.31 368 LYS B CA 1
ATOM 7487 C C . LYS B 1 368 ? -10.344 35.531 28.828 1 97.31 368 LYS B C 1
ATOM 7489 O O . LYS B 1 368 ? -11.023 36.5 28.453 1 97.31 368 LYS B O 1
ATOM 7494 N N . GLU B 1 369 ? -9.078 35.594 29.141 1 97.5 369 GLU B N 1
ATOM 7495 C CA . GLU B 1 369 ? -8.305 36.781 28.859 1 97.5 369 GLU B CA 1
ATOM 7496 C C . GLU B 1 369 ? -7.805 36.812 27.422 1 97.5 369 GLU B C 1
ATOM 7498 O O . GLU B 1 369 ? -7.414 35.75 26.875 1 97.5 369 GLU B O 1
ATOM 7503 N N . VAL B 1 370 ? -7.859 37.969 26.797 1 98.56 370 VAL B N 1
ATOM 7504 C CA . VAL B 1 370 ? -7.414 38.125 25.422 1 98.56 370 VAL B CA 1
ATOM 7505 C C . VAL B 1 370 ? -6.148 39 25.375 1 98.56 370 VAL B C 1
ATOM 7507 O O . VAL B 1 370 ? -6.094 40.062 26 1 98.56 370 VAL B O 1
ATOM 7510 N N . TYR B 1 371 ? -5.09 38.531 24.766 1 98.81 371 TYR B N 1
ATOM 7511 C CA . TYR B 1 371 ? -3.834 39.219 24.547 1 98.81 371 TYR B CA 1
ATOM 7512 C C . TYR B 1 371 ? -3.625 39.531 23.078 1 98.81 371 TYR B C 1
ATOM 7514 O O . TYR B 1 371 ? -3.707 38.625 22.234 1 98.81 371 TYR B O 1
ATOM 7522 N N . ILE B 1 372 ? -3.352 40.812 22.688 1 98.75 372 ILE B N 1
ATOM 7523 C CA . ILE B 1 372 ? -3.236 41.188 21.281 1 98.75 372 ILE B CA 1
ATOM 7524 C C . ILE B 1 372 ? -1.901 41.906 21.047 1 98.75 372 ILE B C 1
ATOM 7526 O O . ILE B 1 372 ? -1.507 42.781 21.812 1 98.75 372 ILE B O 1
ATOM 7530 N N . ALA B 1 373 ? -1.134 41.438 20.125 1 98.69 373 ALA B N 1
ATOM 7531 C CA . ALA B 1 373 ? 0.002 42.188 19.562 1 98.69 373 ALA B CA 1
ATOM 7532 C C . ALA B 1 373 ? -0.352 42.781 18.203 1 98.69 373 ALA B C 1
ATOM 7534 O O . ALA B 1 373 ? -0.906 42.094 17.344 1 98.69 373 ALA B O 1
ATOM 7535 N N . ASP B 1 374 ? -0.087 44 17.984 1 97.88 374 ASP B N 1
ATOM 7536 C CA . ASP B 1 374 ? -0.39 44.719 16.75 1 97.88 374 ASP B CA 1
ATOM 7537 C C . ASP B 1 374 ? 0.876 44.969 15.938 1 97.88 374 ASP B C 1
ATOM 7539 O O . ASP B 1 374 ? 1.937 45.25 16.5 1 97.88 374 ASP B O 1
ATOM 7543 N N . TYR B 1 375 ? 0.79 44.906 14.695 1 98.25 375 TYR B N 1
ATOM 7544 C CA . TYR B 1 375 ? 1.888 45.125 13.766 1 98.25 375 TYR B CA 1
ATOM 7545 C C . TYR B 1 375 ? 1.471 46.094 12.648 1 98.25 375 TYR B C 1
ATOM 7547 O O . TYR B 1 375 ? 0.465 45.875 11.977 1 98.25 375 TYR B O 1
ATOM 7555 N N . GLU B 1 376 ? 2.238 47.062 12.375 1 97.19 376 GLU B N 1
ATOM 7556 C CA . GLU B 1 376 ? 1.928 48.031 11.336 1 97.19 376 GLU B CA 1
ATOM 7557 C C . GLU B 1 376 ? 3.16 48.375 10.5 1 97.19 376 GLU B C 1
ATOM 7559 O O . GLU B 1 376 ? 3.102 49.188 9.594 1 97.19 376 GLU B O 1
ATOM 7564 N N . HIS B 1 377 ? 4.258 47.719 10.789 1 97.06 377 HIS B N 1
ATOM 7565 C CA . HIS B 1 377 ? 5.562 48.094 10.258 1 97.06 377 HIS B CA 1
ATOM 7566 C C . HIS B 1 377 ? 5.641 47.812 8.758 1 97.06 377 HIS B C 1
ATOM 7568 O O . HIS B 1 377 ? 6.531 48.312 8.078 1 97.06 377 HIS B O 1
ATOM 7574 N N . LEU B 1 378 ? 4.699 47.125 8.172 1 97.75 378 LEU B N 1
ATOM 7575 C CA . LEU B 1 378 ? 4.738 46.844 6.738 1 97.75 378 LEU B CA 1
ATOM 7576 C C . LEU B 1 378 ? 3.723 47.688 5.984 1 97.75 378 LEU B C 1
ATOM 7578 O O . LEU B 1 378 ? 3.523 47.5 4.781 1 97.75 378 LEU B O 1
ATOM 7582 N N . GLY B 1 379 ? 3.047 48.531 6.617 1 95.75 379 GLY B N 1
ATOM 7583 C CA . GLY B 1 379 ? 2.082 49.406 5.996 1 95.75 379 GLY B CA 1
ATOM 7584 C C . GLY B 1 379 ? 0.686 48.812 5.918 1 95.75 379 GLY B C 1
ATOM 7585 O O . GLY B 1 379 ? -0.231 49.438 5.387 1 95.75 379 GLY B O 1
ATOM 7586 N N . VAL B 1 380 ? 0.521 47.656 6.344 1 96.56 380 VAL B N 1
ATOM 7587 C CA . VAL B 1 380 ? -0.758 46.969 6.48 1 96.56 380 VAL B CA 1
ATOM 7588 C C . VAL B 1 380 ? -0.937 46.469 7.918 1 96.56 380 VAL B C 1
ATOM 7590 O O . VAL B 1 380 ? -0.029 45.875 8.492 1 96.56 380 VAL B O 1
ATOM 7593 N N . TYR B 1 381 ? -2.07 46.812 8.5 1 97.44 381 TYR B N 1
ATOM 7594 C CA . TYR B 1 381 ? -2.299 46.406 9.883 1 97.44 381 TYR B CA 1
ATOM 7595 C C . TYR B 1 381 ? -2.436 44.906 9.992 1 97.44 381 TYR B C 1
ATOM 7597 O O . TYR B 1 381 ? -3.135 44.281 9.195 1 97.44 381 TYR B O 1
ATOM 7605 N N . ALA B 1 382 ? -1.754 44.344 10.898 1 98.44 382 ALA B N 1
ATOM 7606 C CA . ALA B 1 382 ? -1.9 42.938 11.273 1 98.44 382 ALA B CA 1
ATOM 7607 C C . ALA B 1 382 ? -1.87 42.75 12.789 1 98.44 382 ALA B C 1
ATOM 7609 O O . ALA B 1 382 ? -1.472 43.688 13.516 1 98.44 382 ALA B O 1
ATOM 7610 N N . CYS B 1 383 ? -2.383 41.688 13.258 1 98.56 383 CYS B N 1
ATOM 7611 C CA . CYS B 1 383 ? -2.342 41.406 14.688 1 98.56 383 CYS B CA 1
ATOM 7612 C C . CYS B 1 383 ? -2.205 39.938 14.961 1 98.56 383 CYS B C 1
ATOM 7614 O O . CYS B 1 383 ? -2.41 39.094 14.062 1 98.56 383 CYS B O 1
ATOM 7616 N N . ARG B 1 384 ? -1.741 39.531 16.062 1 98.31 384 ARG B N 1
ATOM 7617 C CA . ARG B 1 384 ? -1.771 38.188 16.656 1 98.31 384 ARG B CA 1
ATOM 7618 C C . ARG B 1 384 ? -2.525 38.188 17.984 1 98.31 384 ARG B C 1
ATOM 7620 O O . ARG B 1 384 ? -2.188 38.938 18.891 1 98.31 384 ARG B O 1
ATOM 7627 N N . ILE B 1 385 ? -3.527 37.375 18.016 1 98.75 385 ILE B N 1
ATOM 7628 C CA . ILE B 1 385 ? -4.398 37.312 19.188 1 98.75 385 ILE B CA 1
ATOM 7629 C C . ILE B 1 385 ? -4.23 35.969 19.875 1 98.75 385 ILE B C 1
ATOM 7631 O O . ILE B 1 385 ? -4.305 34.906 19.219 1 98.75 385 ILE B O 1
ATOM 7635 N N . ILE B 1 386 ? -3.973 35.969 21.172 1 98.56 386 ILE B N 1
ATOM 7636 C CA . ILE B 1 386 ? -3.83 34.781 22 1 98.56 386 ILE B CA 1
ATOM 7637 C C . ILE B 1 386 ? -4.902 34.781 23.078 1 98.56 386 ILE B C 1
ATOM 7639 O O . ILE B 1 386 ? -5.074 35.75 23.797 1 98.56 386 ILE B O 1
ATOM 7643 N N . VAL B 1 387 ? -5.645 33.75 23.125 1 98.62 387 VAL B N 1
ATOM 7644 C CA . VAL B 1 387 ? -6.641 33.5 24.172 1 98.62 387 VAL B CA 1
ATOM 7645 C C . VAL B 1 387 ? -6.387 32.156 24.844 1 98.62 387 VAL B C 1
ATOM 7647 O O . VAL B 1 387 ? -7.039 31.172 24.516 1 98.62 387 VAL B O 1
ATOM 7650 N N . PRO B 1 388 ? -5.449 32.125 25.844 1 98.06 388 PRO B N 1
ATOM 7651 C CA . PRO B 1 388 ? -5.098 30.828 26.469 1 98.06 388 PRO B CA 1
ATOM 7652 C C . PRO B 1 388 ? -6.32 30.047 26.938 1 98.06 388 PRO B C 1
ATOM 7654 O O . PRO B 1 388 ? -7.191 30.594 27.609 1 98.06 388 PRO B O 1
ATOM 7657 N N . GLY B 1 389 ? -6.34 28.812 26.547 1 96.94 389 GLY B N 1
ATOM 7658 C CA . GLY B 1 389 ? -7.473 27.953 26.844 1 96.94 389 GLY B CA 1
ATOM 7659 C C . GLY B 1 389 ? -8.445 27.828 25.688 1 96.94 389 GLY B C 1
ATOM 7660 O O . GLY B 1 389 ? -9.289 26.922 25.656 1 96.94 389 GLY B O 1
ATOM 7661 N N . MET B 1 390 ? -8.336 28.781 24.703 1 97.75 390 MET B N 1
ATOM 7662 C CA . MET B 1 390 ? -9.25 28.734 23.562 1 97.75 390 MET B CA 1
ATOM 7663 C C . MET B 1 390 ? -8.484 28.781 22.234 1 97.75 390 MET B C 1
ATOM 7665 O O . MET B 1 390 ? -8.906 28.188 21.25 1 97.75 390 MET B O 1
ATOM 7669 N N . SER B 1 391 ? -7.414 29.5 22.25 1 98.12 391 SER B N 1
ATOM 7670 C CA . SER B 1 391 ? -6.723 29.703 20.969 1 98.12 391 SER B CA 1
ATOM 7671 C C . SER B 1 391 ? -5.559 28.719 20.812 1 98.12 391 SER B C 1
ATOM 7673 O O . SER B 1 391 ? -4.941 28.656 19.75 1 98.12 391 SER B O 1
ATOM 7675 N N . ASP B 1 392 ? -5.121 27.953 21.875 1 96.75 392 ASP B N 1
ATOM 7676 C CA . ASP B 1 392 ? -4.027 27 21.781 1 96.75 392 ASP B CA 1
ATOM 7677 C C . ASP B 1 392 ? -4.398 25.828 20.859 1 96.75 392 ASP B C 1
ATOM 7679 O O . ASP B 1 392 ? -5.488 25.266 20.984 1 96.75 392 ASP B O 1
ATOM 7683 N N . ILE B 1 393 ? -3.529 25.562 19.938 1 96.56 393 ILE B N 1
ATOM 7684 C CA . ILE B 1 393 ? -3.684 24.422 19.047 1 96.56 393 ILE B CA 1
ATOM 7685 C C . ILE B 1 393 ? -3.152 23.156 19.734 1 96.56 393 ILE B C 1
ATOM 7687 O O . ILE B 1 393 ? -3.764 22.094 19.656 1 96.56 393 ILE B O 1
ATOM 7691 N N . TYR B 1 394 ? -1.992 23.266 20.406 1 96.06 394 TYR B N 1
ATOM 7692 C CA . TYR B 1 394 ? -1.371 22.156 21.125 1 96.06 394 TYR B CA 1
ATOM 7693 C C . TYR B 1 394 ? -1.47 22.375 22.625 1 96.06 394 TYR B C 1
ATOM 7695 O O . TYR B 1 394 ? -1.54 23.5 23.109 1 96.06 394 TYR B O 1
ATOM 7703 N N . PRO B 1 395 ? -1.454 21.328 23.391 1 94.19 395 PRO B N 1
ATOM 7704 C CA . PRO B 1 395 ? -1.532 21.469 24.844 1 94.19 395 PRO B CA 1
ATOM 7705 C C . PRO B 1 395 ? -0.256 22.047 25.453 1 94.19 395 PRO B C 1
ATOM 7707 O O . PRO B 1 395 ? 0.82 21.922 24.859 1 94.19 395 PRO B O 1
ATOM 7710 N N . ALA B 1 396 ? -0.396 22.625 26.562 1 94.81 396 ALA B N 1
ATOM 7711 C CA . ALA B 1 396 ? 0.715 23.281 27.25 1 94.81 396 ALA B CA 1
ATOM 7712 C C . ALA B 1 396 ? 1.854 22.312 27.516 1 94.81 396 ALA B C 1
ATOM 7714 O O . ALA B 1 396 ? 3.027 22.688 27.484 1 94.81 396 ALA B O 1
ATOM 7715 N N . GLU B 1 397 ? 1.521 21.016 27.672 1 92.81 397 GLU B N 1
ATOM 7716 C CA . GLU B 1 397 ? 2.512 19.984 27.984 1 92.81 397 GLU B CA 1
ATOM 7717 C C . GLU B 1 397 ? 3.504 19.812 26.828 1 92.81 397 GLU B C 1
ATOM 7719 O O . GLU B 1 397 ? 4.605 19.297 27.031 1 92.81 397 GLU B O 1
ATOM 7724 N N . ASP B 1 398 ? 3.17 20.281 25.688 1 93.62 398 ASP B N 1
ATOM 7725 C CA . ASP B 1 398 ? 4.047 20.141 24.531 1 93.62 398 ASP B CA 1
ATOM 7726 C C . ASP B 1 398 ? 5.266 21.062 24.656 1 93.62 398 ASP B C 1
ATOM 7728 O O . ASP B 1 398 ? 6.238 20.906 23.922 1 93.62 398 ASP B O 1
ATOM 7732 N N . LEU B 1 399 ? 5.18 22.031 25.578 1 95.38 399 LEU B N 1
ATOM 7733 C CA . LEU B 1 399 ? 6.336 22.891 25.828 1 95.38 399 LEU B CA 1
ATOM 7734 C C . LEU B 1 399 ? 7.523 22.062 26.312 1 95.38 399 LEU B C 1
ATOM 7736 O O . LEU B 1 399 ? 8.672 22.484 26.156 1 95.38 399 LEU B O 1
ATOM 7740 N N . TRP B 1 400 ? 7.191 20.875 26.859 1 90.75 400 TRP B N 1
ATOM 7741 C CA . TRP B 1 400 ? 8.328 20.062 27.281 1 90.75 400 TRP B CA 1
ATOM 7742 C C . TRP B 1 400 ? 8.258 18.656 26.703 1 90.75 400 TRP B C 1
ATOM 7744 O O . TRP B 1 400 ? 9.25 17.938 26.672 1 90.75 400 TRP B O 1
ATOM 7754 N N . LEU B 1 401 ? 7.051 18.188 26.234 1 88.44 401 LEU B N 1
ATOM 7755 C CA . LEU B 1 401 ? 6.926 16.859 25.656 1 88.44 401 LEU B CA 1
ATOM 7756 C C . LEU B 1 401 ? 7.242 16.891 24.172 1 88.44 401 LEU B C 1
ATOM 7758 O O . LEU B 1 401 ? 7.793 15.922 23.625 1 88.44 401 LEU B O 1
ATOM 7762 N N . ALA B 1 402 ? 6.891 17.891 23.469 1 92.06 402 ALA B N 1
ATOM 7763 C CA . ALA B 1 402 ? 7.051 18.016 22.016 1 92.06 402 ALA B CA 1
ATOM 7764 C C . ALA B 1 402 ? 7.395 19.453 21.625 1 92.06 402 ALA B C 1
ATOM 7766 O O . ALA B 1 402 ? 6.75 20.031 20.75 1 92.06 402 ALA 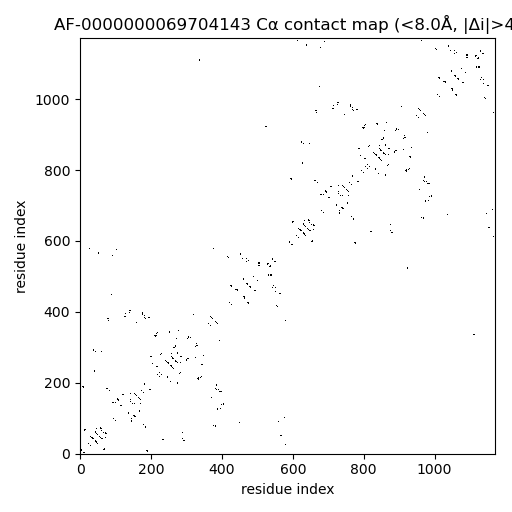B O 1
ATOM 7767 N N . ASN B 1 403 ? 8.461 19.953 22.297 1 95.19 403 ASN B N 1
ATOM 7768 C CA . ASN B 1 403 ? 8.938 21.312 22.047 1 95.19 403 ASN B CA 1
ATOM 7769 C C . ASN B 1 403 ? 9.594 21.438 20.672 1 95.19 403 ASN B C 1
ATOM 7771 O O . ASN B 1 403 ? 10.391 20.578 20.281 1 95.19 403 ASN B O 1
ATOM 7775 N N . ASN B 1 404 ? 9.266 22.422 19.891 1 94.88 404 ASN B N 1
ATOM 7776 C CA . ASN B 1 404 ? 9.805 22.562 18.547 1 94.88 404 ASN B CA 1
ATOM 7777 C C . ASN B 1 404 ? 11.305 22.859 18.562 1 94.88 404 ASN B C 1
ATOM 7779 O O . ASN B 1 404 ? 11.977 22.766 17.531 1 94.88 404 ASN B O 1
ATOM 7783 N N . SER B 1 405 ? 11.844 23.25 19.75 1 94.81 405 SER B N 1
ATOM 7784 C CA . SER B 1 405 ? 13.266 23.516 19.875 1 94.81 405 SER B CA 1
ATOM 7785 C C . SER B 1 405 ? 14.008 22.344 20.5 1 94.81 405 SER B C 1
ATOM 7787 O O . SER B 1 405 ? 15.188 22.453 20.844 1 94.81 405 SER B O 1
ATOM 7789 N N . MET B 1 406 ? 13.367 21.203 20.609 1 93.81 406 MET B N 1
ATOM 7790 C CA . MET B 1 406 ? 13.914 20.078 21.359 1 93.81 406 MET B CA 1
ATOM 7791 C C . MET B 1 406 ? 15.188 19.562 20.703 1 93.81 406 MET B C 1
ATOM 7793 O O . MET B 1 406 ? 16.016 18.922 21.359 1 93.81 406 MET B O 1
ATOM 7797 N N . GLY B 1 407 ? 15.383 19.766 19.422 1 94.31 407 GLY B N 1
ATOM 7798 C CA . GLY B 1 407 ? 16.578 19.281 18.734 1 94.31 407 GLY B CA 1
ATOM 7799 C C . GLY B 1 407 ? 17.672 20.312 18.656 1 94.31 407 GLY B C 1
ATOM 7800 O O . GLY B 1 407 ? 18.75 20.047 18.125 1 94.31 407 GLY B O 1
ATOM 7801 N N . ALA B 1 408 ? 17.516 21.5 19.203 1 94.25 408 ALA B N 1
ATOM 7802 C CA . ALA B 1 408 ? 18.422 22.641 19.047 1 94.25 408 ALA B CA 1
ATOM 7803 C C . ALA B 1 408 ? 19.812 22.297 19.562 1 94.25 408 ALA B C 1
ATOM 7805 O O . ALA B 1 408 ? 20.812 22.672 18.938 1 94.25 408 ALA B O 1
ATOM 7806 N N . HIS B 1 409 ? 19.938 21.578 20.656 1 94.19 409 HIS B N 1
ATOM 7807 C CA . HIS B 1 409 ? 21.219 21.281 21.281 1 94.19 409 HIS B CA 1
ATOM 7808 C C . HIS B 1 409 ? 22.016 20.297 20.438 1 94.19 409 HIS B C 1
ATOM 7810 O O . HIS B 1 409 ? 23.234 20.156 20.625 1 94.19 409 HIS B O 1
ATOM 7816 N N . LEU B 1 410 ? 21.391 19.609 19.516 1 95.88 410 LEU B N 1
ATOM 7817 C CA . LEU B 1 410 ? 22.047 18.625 18.656 1 95.88 410 LEU B CA 1
ATOM 7818 C C . LEU B 1 410 ? 22.406 19.219 17.312 1 95.88 410 LEU B C 1
ATOM 7820 O O . LEU B 1 410 ? 23.094 18.578 16.5 1 95.88 410 LEU B O 1
ATOM 7824 N N . ARG B 1 411 ? 21.984 20.375 16.953 1 95.69 411 ARG B N 1
ATOM 7825 C CA . ARG B 1 411 ? 22.031 20.953 15.625 1 95.69 411 ARG B CA 1
ATOM 7826 C C . ARG B 1 411 ? 23.469 20.984 15.094 1 95.69 411 ARG B C 1
ATOM 7828 O O . ARG B 1 411 ? 23.75 20.438 14.031 1 95.69 411 ARG B O 1
ATOM 7835 N N . ASP B 1 412 ? 24.391 21.547 15.883 1 94.5 412 ASP B N 1
ATOM 7836 C CA . ASP B 1 412 ? 25.781 21.656 15.43 1 94.5 412 ASP B CA 1
ATOM 7837 C C . ASP B 1 412 ? 26.406 20.281 15.211 1 94.5 412 ASP B C 1
ATOM 7839 O O . ASP B 1 412 ? 27.125 20.078 14.227 1 94.5 412 ASP B O 1
ATOM 7843 N N . THR B 1 413 ? 26.125 19.438 16.141 1 96.75 413 THR B N 1
ATOM 7844 C CA . THR B 1 413 ? 26.672 18.078 16.062 1 96.75 413 THR B CA 1
ATOM 7845 C C . THR B 1 413 ? 26.203 17.375 14.797 1 96.75 413 THR B C 1
ATOM 7847 O O . THR B 1 413 ? 27.016 16.891 14.008 1 96.75 413 THR B O 1
ATOM 7850 N N . ILE B 1 414 ? 24.891 17.375 14.539 1 97.44 414 ILE B N 1
ATOM 7851 C CA . ILE B 1 414 ? 24.312 16.641 13.422 1 97.44 414 ILE B CA 1
ATOM 7852 C C . ILE B 1 414 ? 24.75 17.266 12.102 1 97.44 414 ILE B C 1
ATOM 7854 O O . ILE B 1 414 ? 25.125 16.547 11.164 1 97.44 414 ILE B O 1
ATOM 7858 N N . LEU B 1 415 ? 24.828 18.578 12.023 1 96.94 415 LEU B N 1
ATOM 7859 C CA . LEU B 1 415 ? 25.156 19.281 10.789 1 96.94 415 LEU B CA 1
ATOM 7860 C C . LEU B 1 415 ? 26.625 19.078 10.438 1 96.94 415 LEU B C 1
ATOM 7862 O O . LEU B 1 415 ? 27.016 19.219 9.273 1 96.94 415 LEU B O 1
ATOM 7866 N N . SER B 1 416 ? 27.453 18.672 11.398 1 96.19 416 SER B N 1
ATOM 7867 C CA . SER B 1 416 ? 28.891 18.531 11.148 1 96.19 416 SER B CA 1
ATOM 7868 C C . SER B 1 416 ? 29.266 17.078 10.859 1 96.19 416 SER B C 1
ATOM 7870 O O . SER B 1 416 ? 30.406 16.797 10.5 1 96.19 416 SER B O 1
ATOM 7872 N N . LEU B 1 417 ? 28.344 16.188 10.938 1 97 417 LEU B N 1
ATOM 7873 C CA . LEU B 1 417 ? 28.594 14.75 10.875 1 97 417 LEU B CA 1
ATOM 7874 C C . LEU B 1 417 ? 29.266 14.383 9.555 1 97 417 LEU B C 1
ATOM 7876 O O . LEU B 1 417 ? 30.266 13.664 9.539 1 97 417 LEU B O 1
ATOM 7880 N N . PRO B 1 418 ? 28.797 14.867 8.406 1 96.25 418 PRO B N 1
ATOM 7881 C CA . PRO B 1 418 ? 29.391 14.43 7.137 1 96.25 418 PRO B CA 1
ATOM 7882 C C . PRO B 1 418 ? 30.875 14.742 7.035 1 96.25 418 PRO B C 1
ATOM 7884 O O . PRO B 1 418 ? 31.609 14.07 6.309 1 96.25 418 PRO B O 1
ATOM 7887 N N . GLY B 1 419 ? 31.344 15.688 7.734 1 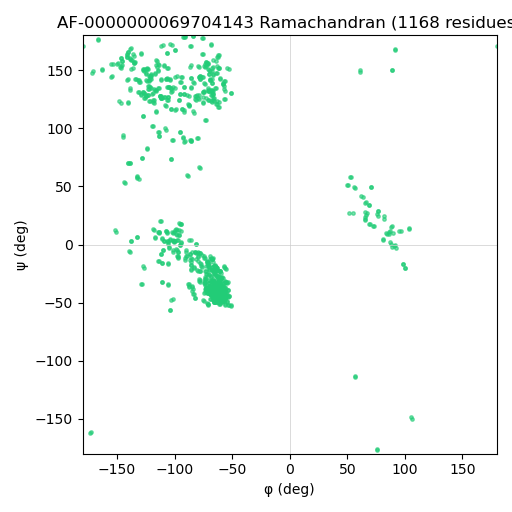94.25 419 GLY B N 1
ATOM 7888 C CA . GLY B 1 419 ? 32.75 16.047 7.715 1 94.25 419 GLY B CA 1
ATOM 7889 C C . GLY B 1 419 ? 33.5 15.648 8.984 1 94.25 419 GLY B C 1
ATOM 7890 O O . GLY B 1 419 ? 34.656 16 9.164 1 94.25 419 GLY B O 1
ATOM 7891 N N . SER B 1 420 ? 32.844 14.867 9.742 1 95.06 420 SER B N 1
ATOM 7892 C CA . SER B 1 420 ? 33.406 14.531 11.039 1 95.06 420 SER B CA 1
ATOM 7893 C C . SER B 1 420 ? 34.344 13.344 10.938 1 95.06 420 SER B C 1
ATOM 7895 O O . SER B 1 420 ? 34.25 12.539 10.008 1 95.06 420 SER B O 1
ATOM 7897 N N . GLU B 1 421 ? 35.312 13.234 11.812 1 95.12 421 GLU B N 1
ATOM 7898 C CA . GLU B 1 421 ? 36.219 12.109 11.961 1 95.12 421 GLU B CA 1
ATOM 7899 C C . GLU B 1 421 ? 36.312 11.656 13.422 1 95.12 421 GLU B C 1
ATOM 7901 O O . GLU B 1 421 ? 37.406 11.539 13.977 1 95.12 421 GLU B O 1
ATOM 7906 N N . TRP B 1 422 ? 35.156 11.352 13.938 1 97.06 422 TRP B N 1
ATOM 7907 C CA . TRP B 1 422 ? 35.062 10.945 15.336 1 97.06 422 TRP B CA 1
ATOM 7908 C C . TRP B 1 422 ? 35.562 9.516 15.523 1 97.06 422 TRP B C 1
ATOM 7910 O O . TRP B 1 422 ? 35.75 8.781 14.547 1 97.06 422 TRP B O 1
ATOM 7920 N N . GLU B 1 423 ? 35.812 9.219 16.797 1 97.56 423 GLU B N 1
ATOM 7921 C CA . GLU B 1 423 ? 36.031 7.809 17.125 1 97.56 423 GLU B CA 1
ATOM 7922 C C . GLU B 1 423 ? 34.719 7.02 16.969 1 97.56 423 GLU B C 1
ATOM 7924 O O . GLU B 1 423 ? 33.625 7.551 17.219 1 97.56 423 GLU B O 1
ATOM 7929 N N . LYS B 1 424 ? 34.875 5.801 16.625 1 97.69 424 LYS B N 1
ATOM 7930 C CA . LYS B 1 424 ? 33.719 4.941 16.344 1 97.69 424 LYS B CA 1
ATOM 7931 C C . LYS B 1 424 ? 32.75 4.953 17.516 1 97.69 424 LYS B C 1
ATOM 7933 O O . LYS B 1 424 ? 31.531 5.059 17.312 1 97.69 424 LYS B O 1
ATOM 7938 N N . GLU B 1 425 ? 33.219 4.949 18.656 1 98.12 425 GLU B N 1
ATOM 7939 C CA . GLU B 1 425 ? 32.406 4.867 19.859 1 98.12 425 GLU B CA 1
ATOM 7940 C C . GLU B 1 425 ? 31.547 6.125 20.016 1 98.12 425 GLU B C 1
ATOM 7942 O O . GLU B 1 425 ? 30.438 6.066 20.562 1 98.12 425 GLU B O 1
ATOM 7947 N N . ASP B 1 426 ? 32.062 7.203 19.547 1 98.25 426 ASP B N 1
ATOM 7948 C CA . ASP B 1 426 ? 31.359 8.469 19.688 1 98.25 426 ASP B CA 1
ATOM 7949 C C . ASP B 1 426 ? 30.125 8.508 18.797 1 98.25 426 ASP B C 1
ATOM 7951 O O . ASP B 1 426 ? 29.094 9.062 19.172 1 98.25 426 ASP B O 1
ATOM 7955 N N . TYR B 1 427 ? 30.25 7.922 17.594 1 98.5 427 TYR B N 1
ATOM 7956 C CA . TYR B 1 427 ? 29.094 7.828 16.703 1 98.5 427 TYR B CA 1
ATOM 7957 C C . TYR B 1 427 ? 27.984 6.988 17.344 1 98.5 427 TYR B C 1
ATOM 7959 O O . TYR B 1 427 ? 26.812 7.367 17.297 1 98.5 427 TYR B O 1
ATOM 7967 N N . LEU B 1 428 ? 28.375 5.914 17.953 1 98.62 428 LEU B N 1
ATOM 7968 C CA . LEU B 1 428 ? 27.406 5.023 18.578 1 98.62 428 LEU B CA 1
ATOM 7969 C C . LEU B 1 428 ? 26.781 5.676 19.812 1 98.62 428 LEU B C 1
ATOM 7971 O O . LEU B 1 428 ? 25.594 5.477 20.094 1 98.62 428 LEU B O 1
ATOM 7975 N N . ALA B 1 429 ? 27.625 6.453 20.516 1 98.56 429 ALA B N 1
ATOM 7976 C CA . ALA B 1 429 ? 27.125 7.168 21.688 1 98.56 429 ALA B CA 1
ATOM 7977 C C . ALA B 1 429 ? 26.047 8.164 21.297 1 98.56 429 ALA B C 1
ATOM 7979 O O . ALA B 1 429 ? 25.094 8.398 22.062 1 98.56 429 ALA B O 1
ATOM 7980 N N . LEU B 1 430 ? 26.172 8.758 20.141 1 98.5 430 LEU B N 1
ATOM 7981 C CA . LEU B 1 430 ? 25.156 9.688 19.672 1 98.5 430 LEU B CA 1
ATOM 7982 C C . LEU B 1 430 ? 23.828 8.977 19.453 1 98.5 430 LEU B C 1
ATOM 7984 O O . LEU B 1 430 ? 22.766 9.531 19.734 1 98.5 430 LEU B O 1
ATOM 7988 N N . ILE B 1 431 ? 23.828 7.754 18.875 1 98.62 431 ILE B N 1
ATOM 7989 C CA . ILE B 1 431 ? 22.594 6.977 18.719 1 98.62 431 ILE B CA 1
ATOM 7990 C C . ILE B 1 431 ? 21.938 6.777 20.094 1 98.62 431 ILE B C 1
ATOM 7992 O O . ILE B 1 431 ? 20.734 6.992 20.25 1 98.62 431 ILE B O 1
ATOM 7996 N N . GLU B 1 432 ? 22.75 6.391 21.062 1 98.25 432 GLU B N 1
ATOM 7997 C CA . GLU B 1 432 ? 22.25 6.172 22.406 1 98.25 432 GLU B CA 1
ATOM 7998 C C . GLU B 1 432 ? 21.641 7.445 22.984 1 98.25 432 GLU B C 1
ATOM 8000 O O . GLU B 1 432 ? 20.578 7.402 23.625 1 98.25 432 GLU B O 1
ATOM 8005 N N . GLN B 1 433 ? 22.312 8.516 22.766 1 97.94 433 GLN B N 1
ATOM 8006 C CA . GLN B 1 433 ? 21.797 9.797 23.234 1 97.94 433 GLN B CA 1
ATOM 8007 C C . GLN B 1 433 ? 20.422 10.102 22.625 1 97.94 433 GLN B C 1
ATOM 8009 O O . GLN B 1 433 ? 19.5 10.5 23.344 1 97.94 433 GLN B O 1
ATOM 8014 N N . MET B 1 434 ? 20.297 9.93 21.312 1 97.31 434 MET B N 1
ATOM 8015 C CA . MET B 1 434 ? 19.031 10.188 20.625 1 97.31 434 MET B CA 1
ATOM 8016 C C . MET B 1 434 ? 17.922 9.297 21.172 1 97.31 434 MET B C 1
ATOM 8018 O O . MET B 1 434 ? 16.797 9.742 21.359 1 97.31 434 MET B O 1
ATOM 8022 N N . ASP B 1 435 ? 18.266 8.047 21.453 1 96.94 435 ASP B N 1
ATOM 8023 C CA . ASP B 1 435 ? 17.297 7.113 22.031 1 96.94 435 ASP B CA 1
ATOM 8024 C C . ASP B 1 435 ? 16.891 7.547 23.453 1 96.94 435 ASP B C 1
ATOM 8026 O O . ASP B 1 435 ? 15.711 7.559 23.781 1 96.94 435 ASP B O 1
ATOM 8030 N N . ASP B 1 436 ? 17.891 7.887 24.25 1 96.38 436 ASP B N 1
ATOM 8031 C CA . ASP B 1 436 ? 17.641 8.297 25.625 1 96.38 436 ASP B CA 1
ATOM 8032 C C . ASP B 1 436 ? 16.766 9.547 25.688 1 96.38 436 ASP B C 1
ATOM 8034 O O . ASP B 1 436 ? 15.961 9.703 26.594 1 96.38 436 ASP B O 1
ATOM 8038 N N . GLU B 1 437 ? 16.938 10.383 24.719 1 93.81 437 GLU B N 1
ATOM 8039 C CA . GLU B 1 437 ? 16.172 11.625 24.656 1 93.81 437 GLU B CA 1
ATOM 8040 C C . GLU B 1 437 ? 14.789 11.391 24.062 1 93.81 437 GLU B C 1
ATOM 8042 O O . GLU B 1 437 ? 13.969 12.312 24 1 93.81 437 GLU B O 1
ATOM 8047 N N . GLY B 1 438 ? 14.562 10.227 23.594 1 93.38 438 GLY B N 1
ATOM 8048 C CA . GLY B 1 438 ? 13.25 9.859 23.109 1 93.38 438 GLY B CA 1
ATOM 8049 C C . GLY B 1 438 ? 12.93 10.438 21.734 1 93.38 438 GLY B C 1
ATOM 8050 O O . GLY B 1 438 ? 11.766 10.711 21.438 1 93.38 438 GLY B O 1
ATOM 8051 N N . LEU B 1 439 ? 13.898 10.68 20.891 1 95.19 439 LEU B N 1
ATOM 8052 C CA . LEU B 1 439 ? 13.648 11.18 19.531 1 95.19 439 LEU B CA 1
ATOM 8053 C C . LEU B 1 439 ? 12.938 10.133 18.688 1 95.19 439 LEU B C 1
ATOM 8055 O O . LEU B 1 439 ? 13.367 8.977 18.641 1 95.19 439 LEU B O 1
ATOM 8059 N N . ASP B 1 440 ? 11.883 10.492 18.078 1 95.75 440 ASP B N 1
ATOM 8060 C CA . ASP B 1 440 ? 11.125 9.609 17.203 1 95.75 440 ASP B CA 1
ATOM 8061 C C . ASP B 1 440 ? 11.906 9.289 15.93 1 95.75 440 ASP B C 1
ATOM 8063 O O . ASP B 1 440 ? 12.367 10.195 15.234 1 95.75 440 ASP B O 1
ATOM 8067 N N . ASP B 1 441 ? 11.984 8.07 15.555 1 97.75 441 ASP B N 1
ATOM 8068 C CA . ASP B 1 441 ? 12.742 7.621 14.391 1 97.75 441 ASP B CA 1
ATOM 8069 C C . ASP B 1 441 ? 12.125 8.148 13.102 1 97.75 441 ASP B C 1
ATOM 8071 O O . ASP B 1 441 ? 12.812 8.266 12.078 1 97.75 441 ASP B O 1
ATOM 8075 N N . PHE B 1 442 ? 10.875 8.492 13.125 1 96.69 442 PHE B N 1
ATOM 8076 C CA . PHE B 1 442 ? 10.148 8.938 11.938 1 96.69 442 PHE B CA 1
ATOM 8077 C C . PHE B 1 442 ? 10.352 10.43 11.711 1 96.69 442 PHE B C 1
ATOM 8079 O O . PHE B 1 442 ? 10.031 10.953 10.641 1 96.69 442 PHE B O 1
ATOM 8086 N N . THR B 1 443 ? 10.875 11.094 12.672 1 96.88 443 THR B N 1
ATOM 8087 C CA . THR B 1 443 ? 11.039 12.539 12.57 1 96.88 443 THR B CA 1
ATOM 8088 C C . THR B 1 443 ? 12.008 12.898 11.453 1 96.88 443 THR B C 1
ATOM 8090 O O . THR B 1 443 ? 13.078 12.289 11.336 1 96.88 443 THR B O 1
ATOM 8093 N N . ARG B 1 444 ? 11.617 13.875 10.664 1 97.06 444 ARG B N 1
ATOM 8094 C CA . ARG B 1 444 ? 12.539 14.422 9.672 1 97.06 444 ARG B CA 1
ATOM 8095 C C . ARG B 1 444 ? 13.586 15.32 10.336 1 97.06 444 ARG B C 1
ATOM 8097 O O . ARG B 1 444 ? 13.234 16.219 11.094 1 97.06 444 ARG B O 1
ATOM 8104 N N . VAL B 1 445 ? 14.797 15.055 9.977 1 98 445 VAL B N 1
ATOM 8105 C CA . VAL B 1 445 ? 15.891 15.766 10.625 1 98 445 VAL B CA 1
ATOM 8106 C C . VAL B 1 445 ? 15.805 17.25 10.305 1 98 445 VAL B C 1
ATOM 8108 O O . VAL B 1 445 ? 16.062 18.094 11.164 1 98 445 VAL B O 1
ATOM 8111 N N . ARG B 1 446 ? 15.422 17.547 9.078 1 97.5 446 ARG B N 1
ATOM 8112 C CA . ARG B 1 446 ? 15.312 18.953 8.703 1 97.5 446 ARG B CA 1
ATOM 8113 C C . ARG B 1 446 ? 14.258 19.656 9.547 1 97.5 446 ARG B C 1
ATOM 8115 O O . ARG B 1 446 ? 14.422 20.844 9.891 1 97.5 446 ARG B O 1
ATOM 8122 N N . GLU B 1 447 ? 13.195 19 9.914 1 96.62 447 GLU B N 1
ATOM 8123 C CA . GLU B 1 447 ? 12.164 19.578 10.773 1 96.62 447 GLU B CA 1
ATOM 8124 C C . GLU B 1 447 ? 12.633 19.672 12.219 1 96.62 447 GLU B C 1
ATOM 8126 O O . GLU B 1 447 ? 12.375 20.672 12.898 1 96.62 447 GLU B O 1
ATOM 8131 N N . LEU B 1 448 ? 13.289 18.641 12.641 1 96.88 448 LEU B N 1
ATOM 8132 C CA . LEU B 1 448 ? 13.844 18.609 13.992 1 96.88 448 LEU B CA 1
ATOM 8133 C C . LEU B 1 448 ? 14.781 19.797 14.227 1 96.88 448 LEU B C 1
ATOM 8135 O O . LEU B 1 448 ? 14.781 20.391 15.305 1 96.88 448 LEU B O 1
ATOM 8139 N N . LEU B 1 449 ? 15.547 20.188 13.164 1 96.94 449 LEU B N 1
ATOM 8140 C CA . LEU B 1 449 ? 16.609 21.188 13.328 1 96.94 449 LEU B CA 1
ATOM 8141 C C . LEU B 1 449 ? 16.172 22.531 12.758 1 96.94 449 LEU B C 1
ATOM 8143 O O . LEU B 1 449 ? 16.922 23.516 12.836 1 96.94 449 LEU B O 1
ATOM 8147 N N . GLY B 1 450 ? 14.969 22.594 12.156 1 96.81 450 GLY B N 1
ATOM 8148 C CA . GLY B 1 450 ? 14.461 23.844 11.586 1 96.81 450 GLY B CA 1
ATOM 8149 C C . GLY B 1 450 ? 15.211 24.266 10.344 1 96.81 450 GLY B C 1
ATOM 8150 O O . GLY B 1 450 ? 15.617 25.422 10.227 1 96.81 450 GLY B O 1
ATOM 8151 N N . LEU B 1 451 ? 15.391 23.344 9.375 1 97.38 451 LEU B N 1
ATOM 8152 C CA . LEU B 1 451 ? 16.188 23.625 8.188 1 97.38 451 LEU B CA 1
ATOM 8153 C C . LEU B 1 451 ? 15.32 23.625 6.934 1 97.38 451 LEU B C 1
ATOM 8155 O O . LEU B 1 451 ? 14.438 22.781 6.777 1 97.38 451 LEU B O 1
ATOM 8159 N N . ALA B 1 452 ? 15.523 24.609 6.102 1 97.56 452 ALA B N 1
ATOM 8160 C CA . ALA B 1 452 ? 15.008 24.594 4.734 1 97.56 452 ALA B CA 1
ATOM 8161 C C . ALA B 1 452 ? 16.047 24.031 3.768 1 97.56 452 ALA B C 1
ATOM 8163 O O . ALA B 1 452 ? 16.797 24.797 3.158 1 97.56 452 ALA B O 1
ATOM 8164 N N . THR B 1 453 ? 16 22.797 3.541 1 96.88 453 THR B N 1
ATOM 8165 C CA . THR B 1 453 ? 17.078 22.141 2.82 1 96.88 453 THR B CA 1
ATOM 8166 C C . THR B 1 453 ? 16.859 22.234 1.312 1 96.88 453 THR B C 1
ATOM 8168 O O . THR B 1 453 ? 17.797 22.062 0.532 1 96.88 453 THR B O 1
ATOM 8171 N N . GLY B 1 454 ? 15.609 22.531 0.943 1 94.94 454 GLY B N 1
ATOM 8172 C CA . GLY B 1 454 ? 15.273 22.344 -0.458 1 94.94 454 GLY B CA 1
ATOM 8173 C C . GLY B 1 454 ? 15.078 20.875 -0.829 1 94.94 454 GLY B C 1
ATOM 8174 O O . GLY B 1 454 ? 15.188 20 0.026 1 94.94 454 GLY B O 1
ATOM 8175 N N . LYS B 1 455 ? 14.844 20.703 -2.213 1 92.25 455 LYS B N 1
ATOM 8176 C CA . LYS B 1 455 ? 14.562 19.359 -2.68 1 92.25 455 LYS B CA 1
ATOM 8177 C C . LYS B 1 455 ? 15.805 18.703 -3.287 1 92.25 455 LYS B C 1
ATOM 8179 O O . LYS B 1 455 ? 16.844 19.359 -3.4 1 92.25 455 LYS B O 1
ATOM 8184 N N . ASP B 1 456 ? 15.797 17.469 -3.52 1 88.75 456 ASP B N 1
ATOM 8185 C CA . ASP B 1 456 ? 16.766 16.703 -4.293 1 88.75 456 ASP B CA 1
ATOM 8186 C C . ASP B 1 456 ? 18.109 16.625 -3.576 1 88.75 456 ASP B C 1
ATOM 8188 O O . ASP B 1 456 ? 19.156 16.828 -4.191 1 88.75 456 ASP B O 1
ATOM 8192 N N . ASN B 1 457 ? 18.141 16.578 -2.318 1 92.56 457 ASN B N 1
ATOM 8193 C CA . ASN B 1 457 ? 19.359 16.328 -1.546 1 92.56 457 ASN B CA 1
ATOM 8194 C C . ASN B 1 457 ? 19.078 15.375 -0.38 1 92.56 457 ASN B C 1
ATOM 8196 O O . ASN B 1 457 ? 17.922 15.125 -0.037 1 92.56 457 ASN B O 1
ATOM 8200 N N . GLY B 1 458 ? 20.094 14.906 0.222 1 95.19 458 GLY B N 1
ATOM 8201 C CA . GLY B 1 458 ? 19.953 13.883 1.241 1 95.19 458 GLY B CA 1
ATOM 8202 C C . GLY B 1 458 ? 19.312 14.383 2.52 1 95.19 458 GLY B C 1
ATOM 8203 O O . GLY B 1 458 ? 18.688 13.617 3.252 1 95.19 458 GLY B O 1
ATOM 8204 N N . TRP B 1 459 ? 19.438 15.688 2.805 1 97.38 459 TRP B N 1
ATOM 8205 C CA . TRP B 1 459 ? 18.875 16.266 4.023 1 97.38 459 TRP B CA 1
ATOM 8206 C C . TRP B 1 459 ? 17.359 16.359 3.936 1 97.38 459 TRP B C 1
ATOM 8208 O O . TRP B 1 459 ? 16.672 16.406 4.961 1 97.38 459 TRP B O 1
ATOM 8218 N N . TYR B 1 460 ? 16.844 16.375 2.697 1 96.44 460 TYR B N 1
ATOM 8219 C CA . TYR B 1 460 ? 15.414 16.594 2.48 1 96.44 460 TYR B CA 1
ATOM 8220 C C . TYR B 1 460 ? 14.602 15.406 2.971 1 96.44 460 TYR B C 1
ATOM 8222 O O . TYR B 1 460 ? 13.586 15.578 3.648 1 96.44 460 TYR B O 1
ATOM 8230 N N . THR B 1 461 ? 15.016 14.148 2.742 1 96.62 461 THR B N 1
ATOM 8231 C CA . THR B 1 461 ? 14.234 12.961 3.088 1 96.62 461 THR B CA 1
ATOM 8232 C C . THR B 1 461 ? 14.75 12.328 4.375 1 96.62 461 THR B C 1
ATOM 8234 O O . THR B 1 461 ? 14.141 11.398 4.902 1 96.62 461 THR B O 1
ATOM 8237 N N . LEU B 1 462 ? 15.852 12.812 4.922 1 98.06 462 LEU B N 1
ATOM 8238 C CA . LEU B 1 462 ? 16.547 12.188 6.035 1 98.06 462 LEU B CA 1
ATOM 8239 C C . LEU B 1 462 ? 15.68 12.156 7.281 1 98.06 462 LEU B C 1
ATOM 8241 O O . LEU B 1 462 ? 15.203 13.195 7.742 1 98.06 462 LEU B O 1
ATOM 8245 N N . ARG B 1 463 ? 15.414 11.023 7.809 1 98.38 463 ARG B N 1
ATOM 8246 C CA . ARG B 1 463 ? 14.742 10.828 9.086 1 98.38 463 ARG B CA 1
ATOM 8247 C C . ARG B 1 463 ? 15.727 10.367 10.156 1 98.38 463 ARG B C 1
ATOM 8249 O O . ARG B 1 463 ? 16.844 9.945 9.844 1 98.38 463 ARG B O 1
ATOM 8256 N N . VAL B 1 464 ? 15.367 10.43 11.359 1 98.5 464 VAL B N 1
ATOM 8257 C CA . VAL B 1 464 ? 16.219 10.062 12.484 1 98.5 464 VAL B CA 1
ATOM 8258 C C . VAL B 1 464 ? 16.656 8.602 12.352 1 98.5 464 VAL B C 1
ATOM 8260 O O . VAL B 1 464 ? 17.812 8.266 12.57 1 98.5 464 VAL B O 1
ATOM 8263 N N . GLY B 1 465 ? 15.742 7.738 11.914 1 98.62 465 GLY B N 1
ATOM 8264 C CA . GLY B 1 465 ? 16.094 6.344 11.719 1 98.62 465 GLY B CA 1
ATOM 8265 C C . GLY B 1 465 ? 17.188 6.145 10.68 1 98.62 465 GLY B C 1
ATOM 8266 O O . GLY B 1 465 ? 18.078 5.324 10.859 1 98.62 465 GLY B O 1
ATOM 8267 N N . GLU B 1 466 ? 17.078 6.801 9.57 1 98.62 466 GLU B N 1
ATOM 8268 C CA . GLU B 1 466 ? 18.125 6.746 8.555 1 98.62 466 GLU B CA 1
ATOM 8269 C C . GLU B 1 466 ? 19.438 7.281 9.086 1 98.62 466 GLU B C 1
ATOM 8271 O O . GLU B 1 466 ? 20.5 6.723 8.805 1 98.62 466 GLU B O 1
ATOM 8276 N N . LEU B 1 467 ? 19.375 8.367 9.844 1 98.75 467 LEU B N 1
ATOM 8277 C CA . LEU B 1 467 ? 20.578 8.914 10.461 1 98.75 467 LEU B CA 1
ATOM 8278 C C . LEU B 1 467 ? 21.234 7.879 11.383 1 98.75 467 LEU B C 1
ATOM 8280 O O . LEU B 1 467 ? 22.469 7.77 11.422 1 98.75 467 LEU B O 1
ATOM 8284 N N . LYS B 1 468 ? 20.453 7.176 12.133 1 98.81 468 LYS B N 1
ATOM 8285 C CA . LYS B 1 468 ? 21 6.121 12.984 1 98.81 468 LYS B CA 1
ATOM 8286 C C . LYS B 1 468 ? 21.719 5.062 12.164 1 98.81 468 LYS B C 1
ATOM 8288 O O . LYS B 1 468 ? 22.75 4.535 12.594 1 98.81 468 LYS B O 1
ATOM 8293 N N . ALA B 1 469 ? 21.188 4.727 10.977 1 98.75 469 ALA B N 1
ATOM 8294 C CA . ALA B 1 469 ? 21.891 3.809 10.086 1 98.75 469 ALA B CA 1
ATOM 8295 C C . ALA B 1 469 ? 23.281 4.34 9.727 1 98.75 469 ALA B C 1
ATOM 8297 O O . ALA B 1 469 ? 24.266 3.613 9.812 1 98.75 469 ALA B O 1
ATOM 8298 N N . MET B 1 470 ? 23.344 5.586 9.398 1 98.81 470 MET B N 1
ATOM 8299 C CA . MET B 1 470 ? 24.594 6.223 9.008 1 98.81 470 MET B CA 1
ATOM 8300 C C . MET B 1 470 ? 25.578 6.262 10.18 1 98.81 470 MET B C 1
ATOM 8302 O O . MET B 1 470 ? 26.766 5.988 10.023 1 98.81 470 MET B O 1
ATOM 8306 N N . LEU B 1 471 ? 25.016 6.57 11.359 1 98.88 471 LEU B N 1
ATOM 8307 C CA . LEU B 1 471 ? 25.844 6.621 12.562 1 98.88 471 LEU B CA 1
ATOM 8308 C C . LEU B 1 471 ? 26.375 5.234 12.914 1 98.88 471 LEU B C 1
ATOM 8310 O O . LEU B 1 471 ? 27.531 5.094 13.312 1 98.88 471 LEU B O 1
ATOM 8314 N N . ALA B 1 472 ? 25.531 4.254 12.797 1 98.81 472 ALA B N 1
ATOM 8315 C CA . ALA B 1 472 ? 25.969 2.883 13.062 1 98.81 472 ALA B CA 1
ATOM 8316 C C . ALA B 1 472 ? 27.078 2.467 12.102 1 98.81 472 ALA B C 1
ATOM 8318 O O . ALA B 1 472 ? 28.031 1.791 12.5 1 98.81 472 ALA B O 1
ATOM 8319 N N . LEU B 1 473 ? 26.938 2.83 10.836 1 98.81 473 LEU B N 1
ATOM 8320 C CA . LEU B 1 473 ? 28 2.568 9.859 1 98.81 473 LEU B CA 1
ATOM 8321 C C . LEU B 1 473 ? 29.281 3.273 10.25 1 98.81 473 LEU B C 1
ATOM 8323 O O . LEU B 1 473 ? 30.359 2.664 10.234 1 98.81 473 LEU B O 1
ATOM 8327 N N . ALA B 1 474 ? 29.219 4.535 10.617 1 98.56 474 ALA B N 1
ATOM 8328 C CA . ALA B 1 474 ? 30.391 5.305 11.055 1 98.56 474 ALA B CA 1
ATOM 8329 C C . ALA B 1 474 ? 31.016 4.684 12.297 1 98.56 474 ALA B C 1
ATOM 8331 O O . ALA B 1 474 ? 32.25 4.676 12.438 1 98.56 474 ALA B O 1
ATOM 8332 N N . GLY B 1 475 ? 30.172 4.168 13.164 1 98.44 475 GLY B N 1
ATOM 8333 C CA . GLY B 1 475 ? 30.625 3.568 14.406 1 98.44 475 GLY B CA 1
ATOM 8334 C C . GLY B 1 475 ? 31.109 2.141 14.242 1 98.44 475 GLY B C 1
ATOM 8335 O O . GLY B 1 475 ? 31.719 1.572 15.156 1 98.44 475 GLY B O 1
ATOM 8336 N N . GLY B 1 476 ? 30.859 1.479 13.117 1 98.06 476 GLY B N 1
ATOM 8337 C CA . GLY B 1 476 ? 31.328 0.137 12.812 1 98.06 476 GLY B CA 1
ATOM 8338 C C . GLY B 1 476 ? 30.438 -0.951 13.391 1 98.06 476 GLY B C 1
ATOM 8339 O O . GLY B 1 476 ? 30.859 -2.102 13.516 1 98.06 476 GLY B O 1
ATOM 8340 N N . ASP B 1 477 ? 29.297 -0.6 13.891 1 98.44 477 ASP B N 1
ATOM 8341 C CA . ASP B 1 477 ? 28.328 -1.596 14.336 1 98.44 477 ASP B CA 1
ATOM 8342 C C . ASP B 1 477 ? 27.438 -2.047 13.18 1 98.44 477 ASP B C 1
ATOM 8344 O O . ASP B 1 477 ? 26.344 -1.521 13 1 98.44 477 ASP B O 1
ATOM 8348 N N . LEU B 1 478 ? 27.844 -3.027 12.508 1 98.12 478 LEU B N 1
ATOM 8349 C CA . LEU B 1 478 ? 27.219 -3.424 11.258 1 98.12 478 LEU B CA 1
ATOM 8350 C C . LEU B 1 478 ? 25.859 -4.086 11.508 1 98.12 478 LEU B C 1
ATOM 8352 O O . LEU B 1 478 ? 24.953 -4.004 10.672 1 98.12 478 LEU B O 1
ATOM 8356 N N . GLU B 1 479 ? 25.688 -4.723 12.656 1 98 479 GLU B N 1
ATOM 8357 C CA . GLU B 1 479 ? 24.391 -5.297 12.992 1 98 479 GLU B CA 1
ATOM 8358 C C . GLU B 1 479 ? 23.328 -4.215 13.172 1 98 479 GLU B C 1
ATOM 8360 O O . GLU B 1 479 ? 22.234 -4.305 12.609 1 98 479 GLU B O 1
ATOM 8365 N N . GLN B 1 480 ? 23.719 -3.205 13.93 1 98.06 480 GLN B N 1
ATOM 8366 C CA . GLN B 1 480 ? 22.812 -2.072 14.125 1 98.06 480 GLN B CA 1
ATOM 8367 C C . GLN B 1 480 ? 22.562 -1.334 12.812 1 98.06 480 GLN B C 1
ATOM 8369 O O . GLN B 1 480 ? 21.438 -0.919 12.531 1 98.06 480 GLN B O 1
ATOM 8374 N N . ALA B 1 481 ? 23.578 -1.243 12.016 1 98.75 481 ALA B N 1
ATOM 8375 C CA . ALA B 1 481 ? 23.453 -0.597 10.711 1 98.75 481 ALA B CA 1
ATOM 8376 C C . ALA B 1 481 ? 22.453 -1.327 9.828 1 98.75 481 ALA B C 1
ATOM 8378 O O . ALA B 1 481 ? 21.641 -0.694 9.133 1 98.75 481 ALA B O 1
ATOM 8379 N N . LEU B 1 482 ? 22.469 -2.633 9.852 1 98.69 482 LEU B N 1
ATOM 8380 C CA . LEU B 1 482 ? 21.547 -3.424 9.055 1 98.69 482 LEU B CA 1
ATOM 8381 C C . LEU B 1 482 ? 20.109 -3.178 9.492 1 98.69 482 LEU B C 1
ATOM 8383 O O . LEU B 1 482 ? 19.219 -2.943 8.656 1 98.69 482 LEU B O 1
ATOM 8387 N N . ILE B 1 483 ? 19.875 -3.219 10.797 1 98.5 483 ILE B N 1
ATOM 8388 C CA . ILE B 1 483 ? 18.547 -3.01 11.344 1 98.5 483 ILE B CA 1
ATOM 8389 C C . ILE B 1 483 ? 18 -1.663 10.875 1 98.5 483 ILE B C 1
ATOM 8391 O O . ILE B 1 483 ? 16.875 -1.582 10.359 1 98.5 483 ILE B O 1
ATOM 8395 N N . TRP B 1 484 ? 18.75 -0.602 10.93 1 98.62 484 TRP B N 1
ATOM 8396 C CA . TRP B 1 484 ? 18.281 0.746 10.609 1 98.62 484 TRP B CA 1
ATOM 8397 C C . TRP B 1 484 ? 18.219 0.951 9.102 1 98.62 484 TRP B C 1
ATOM 8399 O O . TRP B 1 484 ? 17.375 1.719 8.617 1 98.62 484 TRP B O 1
ATOM 8409 N N . THR B 1 485 ? 19.094 0.291 8.406 1 98.69 485 THR B N 1
ATOM 8410 C CA . THR B 1 485 ? 19 0.336 6.949 1 98.69 485 THR B CA 1
ATOM 8411 C C . THR B 1 485 ? 17.688 -0.28 6.477 1 98.69 485 THR B C 1
ATOM 8413 O O . THR B 1 485 ? 17 0.29 5.629 1 98.69 485 THR B O 1
ATOM 8416 N N . GLU B 1 486 ? 17.391 -1.403 7 1 98.44 486 GLU B N 1
ATOM 8417 C CA . GLU B 1 486 ? 16.125 -2.045 6.652 1 98.44 486 GLU B CA 1
ATOM 8418 C C . GLU B 1 486 ? 14.93 -1.184 7.07 1 98.44 486 GLU B C 1
ATOM 8420 O O . GLU B 1 486 ? 13.953 -1.071 6.332 1 98.44 486 GLU B O 1
ATOM 8425 N N . TRP B 1 487 ? 14.984 -0.61 8.258 1 98.38 487 TRP B N 1
ATOM 8426 C CA . TRP B 1 487 ? 13.977 0.351 8.688 1 98.38 487 TRP B CA 1
ATOM 8427 C C . TRP B 1 487 ? 13.828 1.479 7.668 1 98.38 487 TRP B C 1
ATOM 8429 O O . TRP B 1 487 ? 12.719 1.849 7.293 1 98.38 487 TRP B O 1
ATOM 8439 N N . THR B 1 488 ? 14.953 2.008 7.195 1 98.38 488 THR B N 1
ATOM 8440 C CA . THR B 1 488 ? 14.992 3.119 6.25 1 98.38 488 THR B CA 1
ATOM 8441 C C . THR B 1 488 ? 14.328 2.73 4.934 1 98.38 488 THR B C 1
ATOM 8443 O O . THR B 1 488 ? 13.539 3.496 4.383 1 98.38 488 THR B O 1
ATOM 8446 N N . MET B 1 489 ? 14.68 1.616 4.516 1 97.5 489 MET B N 1
ATOM 8447 C CA . MET B 1 489 ? 14.102 1.142 3.264 1 97.5 489 MET B CA 1
ATOM 8448 C C . MET B 1 489 ? 12.594 0.951 3.4 1 97.5 489 MET B C 1
ATOM 8450 O O . MET B 1 489 ? 11.844 1.229 2.465 1 97.5 489 MET B O 1
ATOM 8454 N N . GLU B 1 490 ? 12.219 0.44 4.504 1 96.75 490 GLU B N 1
ATOM 8455 C CA . GLU B 1 490 ? 10.805 0.195 4.742 1 96.75 490 GLU B CA 1
ATOM 8456 C C . GLU B 1 490 ? 10.023 1.504 4.824 1 96.75 490 GLU B C 1
ATOM 8458 O O . GLU B 1 490 ? 8.93 1.618 4.258 1 96.75 490 GLU B O 1
ATOM 8463 N N . PHE B 1 491 ? 10.539 2.516 5.367 1 96.44 491 PHE B N 1
ATOM 8464 C CA . PHE B 1 491 ? 9.711 3.658 5.738 1 96.44 491 PHE B CA 1
ATOM 8465 C C . PHE B 1 491 ? 10.078 4.883 4.906 1 96.44 491 PHE B C 1
ATOM 8467 O O . PHE B 1 491 ? 9.32 5.852 4.852 1 96.44 491 PHE B O 1
ATOM 8474 N N . ASN B 1 492 ? 11.211 4.902 4.191 1 95.75 492 ASN B N 1
ATOM 8475 C CA . ASN B 1 492 ? 11.617 6.07 3.42 1 95.75 492 ASN B CA 1
ATOM 8476 C C . ASN B 1 492 ? 11.562 5.801 1.92 1 95.75 492 ASN B C 1
ATOM 8478 O O . ASN B 1 492 ? 11.711 6.723 1.112 1 95.75 492 ASN B O 1
ATOM 8482 N N . ALA B 1 493 ? 11.336 4.613 1.552 1 91.62 493 ALA B N 1
ATOM 8483 C CA . ALA B 1 493 ? 11.484 4.23 0.15 1 91.62 493 ALA B CA 1
ATOM 8484 C C . ALA B 1 493 ? 10.602 5.086 -0.751 1 91.62 493 ALA B C 1
ATOM 8486 O O . ALA B 1 493 ? 11.016 5.477 -1.846 1 91.62 493 ALA B O 1
ATOM 8487 N N . SER B 1 494 ? 9.469 5.391 -0.312 1 92.38 494 SER B N 1
ATOM 8488 C CA . SER B 1 494 ? 8.5 6.105 -1.138 1 92.38 494 SER B CA 1
ATOM 8489 C C . SER B 1 494 ? 8.969 7.527 -1.431 1 92.38 494 SER B C 1
ATOM 8491 O O . SER B 1 494 ? 8.516 8.148 -2.393 1 92.38 494 SER B O 1
ATOM 8493 N N . VAL B 1 495 ? 9.859 8.062 -0.701 1 94.19 495 VAL B N 1
ATOM 8494 C CA . VAL B 1 495 ? 10.266 9.453 -0.88 1 94.19 495 VAL B CA 1
ATOM 8495 C C . VAL B 1 495 ? 11.68 9.5 -1.47 1 94.19 495 VAL B C 1
ATOM 8497 O O . VAL B 1 495 ? 12.227 10.586 -1.676 1 94.19 495 VAL B O 1
ATOM 8500 N N . PHE B 1 496 ? 12.242 8.391 -1.767 1 96.5 496 PHE B N 1
ATOM 8501 C CA . PHE B 1 496 ? 13.594 8.336 -2.301 1 96.5 496 PHE B CA 1
ATOM 8502 C C . PHE B 1 496 ? 13.586 8.508 -3.816 1 96.5 496 PHE B C 1
ATOM 8504 O O . PHE B 1 496 ? 12.664 8.047 -4.492 1 96.5 496 PHE B O 1
ATOM 8511 N N . SER B 1 497 ? 14.641 9.234 -4.324 1 95.69 497 SER B N 1
ATOM 8512 C CA . SER B 1 497 ? 14.938 9.125 -5.746 1 95.69 497 SER B CA 1
ATOM 8513 C C . SER B 1 497 ? 15.336 7.695 -6.117 1 95.69 497 SER B C 1
ATOM 8515 O O . SER B 1 497 ? 15.711 6.906 -5.246 1 95.69 497 SER B O 1
ATOM 8517 N N . PRO B 1 498 ? 15.273 7.352 -7.34 1 95.69 498 PRO B N 1
ATOM 8518 C CA . PRO B 1 498 ? 15.703 6.012 -7.754 1 95.69 498 PRO B CA 1
ATOM 8519 C C . PRO B 1 498 ? 17.156 5.719 -7.375 1 95.69 498 PRO B C 1
ATOM 8521 O O . PRO B 1 498 ? 17.469 4.594 -6.977 1 95.69 498 PRO B O 1
ATOM 8524 N N . GLU B 1 499 ? 18.016 6.695 -7.488 1 96.62 499 GLU B N 1
ATOM 8525 C CA . GLU B 1 499 ? 19.422 6.516 -7.176 1 96.62 499 GLU B CA 1
ATOM 8526 C C . GLU B 1 499 ? 19.625 6.219 -5.691 1 96.62 499 GLU B C 1
ATOM 8528 O O . GLU B 1 499 ? 20.391 5.324 -5.332 1 96.62 499 GLU B O 1
ATOM 8533 N N . ARG B 1 500 ? 18.922 6.969 -4.875 1 97 500 ARG B N 1
ATOM 8534 C CA . ARG B 1 500 ? 19.062 6.77 -3.436 1 97 500 ARG B CA 1
ATOM 8535 C C . ARG B 1 500 ? 18.469 5.434 -3.01 1 97 500 ARG B C 1
ATOM 8537 O O . ARG B 1 500 ? 19.031 4.738 -2.158 1 97 500 ARG B O 1
ATOM 8544 N N . ALA B 1 501 ? 17.359 5.098 -3.582 1 97.5 501 ALA B N 1
ATOM 8545 C CA . ALA B 1 501 ? 16.766 3.791 -3.314 1 97.5 501 ALA B CA 1
ATOM 8546 C C . ALA B 1 501 ? 17.719 2.662 -3.701 1 97.5 501 ALA B C 1
ATOM 8548 O O . ALA B 1 501 ? 17.875 1.693 -2.955 1 97.5 501 ALA B O 1
ATOM 8549 N N . ASN B 1 502 ? 18.328 2.807 -4.84 1 98.06 502 ASN B N 1
ATOM 8550 C CA . ASN B 1 502 ? 19.281 1.81 -5.316 1 98.06 502 ASN B CA 1
ATOM 8551 C C . ASN B 1 502 ? 20.484 1.696 -4.387 1 98.06 502 ASN B C 1
ATOM 8553 O O . ASN B 1 502 ? 20.969 0.593 -4.113 1 98.06 502 ASN B O 1
ATOM 8557 N N . TYR B 1 503 ? 21.016 2.797 -3.855 1 98.25 503 TYR B N 1
ATOM 8558 C CA . TYR B 1 503 ? 22.109 2.809 -2.889 1 98.25 503 TYR B CA 1
ATOM 8559 C C . TYR B 1 503 ? 21.75 1.978 -1.66 1 98.25 503 TYR B C 1
ATOM 8561 O O . TYR B 1 503 ? 22.547 1.137 -1.226 1 98.25 503 TYR B O 1
ATOM 8569 N N . TYR B 1 504 ? 20.531 2.178 -1.147 1 98.56 504 TYR B N 1
ATOM 8570 C CA . TYR B 1 504 ? 20.172 1.493 0.091 1 98.56 504 TYR B CA 1
ATOM 8571 C C . TYR B 1 504 ? 19.922 0.01 -0.157 1 98.56 504 TYR B C 1
ATOM 8573 O O . TYR B 1 504 ? 20.203 -0.826 0.703 1 98.56 504 TYR B O 1
ATOM 8581 N N . ARG B 1 505 ? 19.406 -0.35 -1.297 1 98.25 505 ARG B N 1
ATOM 8582 C CA . ARG B 1 505 ? 19.281 -1.767 -1.626 1 98.25 505 ARG B CA 1
ATOM 8583 C C . ARG B 1 505 ? 20.656 -2.438 -1.656 1 98.25 505 ARG B C 1
ATOM 8585 O O . ARG B 1 505 ? 20.828 -3.529 -1.112 1 98.25 505 ARG B O 1
ATOM 8592 N N . CYS B 1 506 ? 21.578 -1.771 -2.326 1 98.69 506 CYS B N 1
ATOM 8593 C CA . CYS B 1 506 ? 22.938 -2.291 -2.4 1 98.69 506 CYS B CA 1
ATOM 8594 C C . CYS B 1 506 ? 23.562 -2.393 -1.012 1 98.69 506 CYS B C 1
ATOM 8596 O O . CYS B 1 506 ? 24.156 -3.412 -0.669 1 98.69 506 CYS B O 1
ATOM 8598 N N . LEU B 1 507 ? 23.359 -1.333 -0.2 1 98.81 507 LEU B N 1
ATOM 8599 C CA . LEU B 1 507 ? 23.906 -1.313 1.151 1 98.81 507 LEU B CA 1
ATOM 8600 C C . LEU B 1 507 ? 23.344 -2.457 1.985 1 98.81 507 LEU B C 1
ATOM 8602 O O . LEU B 1 507 ? 24.078 -3.139 2.695 1 98.81 507 LEU B O 1
ATOM 8606 N N . GLN B 1 508 ? 22 -2.607 1.948 1 98.62 508 GLN B N 1
ATOM 8607 C CA . GLN B 1 508 ? 21.375 -3.711 2.674 1 98.62 508 GLN B CA 1
ATOM 8608 C C . GLN B 1 508 ? 22.016 -5.047 2.297 1 98.62 508 GLN B C 1
ATOM 8610 O O . GLN B 1 508 ? 22.328 -5.855 3.17 1 98.62 508 GLN B O 1
ATOM 8615 N N . THR B 1 509 ? 22.25 -5.262 1.008 1 98.5 509 THR B N 1
ATOM 8616 C CA . THR B 1 509 ? 22.828 -6.508 0.521 1 98.5 509 THR B CA 1
ATOM 8617 C C . THR B 1 509 ? 24.234 -6.699 1.068 1 98.5 509 THR B C 1
ATOM 8619 O O . THR B 1 509 ? 24.594 -7.785 1.533 1 98.5 509 THR B O 1
ATOM 8622 N N . LEU B 1 510 ? 25.047 -5.656 1.016 1 98.56 510 LEU B N 1
ATOM 8623 C CA . LEU B 1 510 ? 26.406 -5.73 1.519 1 98.56 510 LEU B CA 1
ATOM 8624 C C . LEU B 1 510 ? 26.422 -5.988 3.021 1 98.56 510 LEU B C 1
ATOM 8626 O O . LEU B 1 510 ? 27.266 -6.75 3.518 1 98.56 510 LEU B O 1
ATOM 8630 N N . LEU B 1 511 ? 25.5 -5.336 3.723 1 98.62 511 LEU B N 1
ATOM 8631 C CA . LEU B 1 511 ? 25.406 -5.543 5.164 1 98.62 511 LEU B CA 1
ATOM 8632 C C . LEU B 1 511 ? 25 -6.984 5.477 1 98.62 511 LEU B C 1
ATOM 8634 O O . LEU B 1 511 ? 25.562 -7.602 6.387 1 98.62 511 LEU B O 1
ATOM 8638 N N . LEU B 1 512 ? 24.062 -7.488 4.758 1 98.19 512 LEU B N 1
ATOM 8639 C CA . LEU B 1 512 ? 23.672 -8.883 4.941 1 98.19 512 LEU B CA 1
ATOM 8640 C C . LEU B 1 512 ? 24.844 -9.82 4.668 1 98.19 512 LEU B C 1
ATOM 8642 O O . LEU B 1 512 ? 25.078 -10.758 5.43 1 98.19 512 LEU B O 1
ATOM 8646 N N . LEU B 1 513 ? 25.547 -9.555 3.57 1 98.12 513 LEU B N 1
ATOM 8647 C CA . LEU B 1 513 ? 26.719 -10.367 3.23 1 98.12 513 LEU B CA 1
ATOM 8648 C C . LEU B 1 513 ? 27.75 -10.32 4.344 1 98.12 513 LEU B C 1
ATOM 8650 O O . LEU B 1 513 ? 28.391 -11.336 4.645 1 98.12 513 LEU B O 1
ATOM 8654 N N . SER B 1 514 ? 27.906 -9.133 4.949 1 96.81 514 SER B N 1
ATOM 8655 C CA . SER B 1 514 ? 28.906 -8.961 6.004 1 96.81 514 SER B CA 1
ATOM 8656 C C . SER B 1 514 ? 28.578 -9.836 7.211 1 96.81 514 SER B C 1
ATOM 8658 O O . SER B 1 514 ? 29.469 -10.109 8.039 1 96.81 514 SER B O 1
ATOM 8660 N N . GLN B 1 515 ? 27.359 -10.25 7.297 1 95 515 GLN B N 1
ATOM 8661 C CA . GLN B 1 515 ? 26.953 -11.117 8.406 1 95 515 GLN B CA 1
ATOM 8662 C C . GLN B 1 515 ? 27.219 -12.578 8.07 1 95 515 GLN B C 1
ATOM 8664 O O . GLN B 1 515 ? 27.047 -13.453 8.93 1 95 515 GLN B O 1
ATOM 8669 N N . GLU B 1 516 ? 27.594 -12.82 6.805 1 94.19 516 GLU B N 1
ATOM 8670 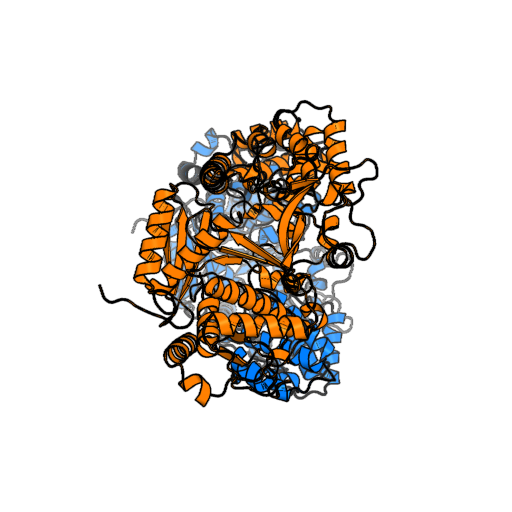C CA . GLU B 1 516 ? 27.859 -14.18 6.344 1 94.19 516 GLU B CA 1
ATOM 8671 C C . GLU B 1 516 ? 29.344 -14.5 6.43 1 94.19 516 GLU B C 1
ATOM 8673 O O . GLU B 1 516 ? 30.094 -14.289 5.473 1 94.19 516 GLU B O 1
ATOM 8678 N N . GLU B 1 517 ? 29.797 -15.148 7.484 1 91.94 517 GLU B N 1
ATOM 8679 C CA . GLU B 1 517 ? 31.219 -15.352 7.781 1 91.94 517 GLU B CA 1
ATOM 8680 C C . GLU B 1 517 ? 31.859 -16.297 6.77 1 91.94 517 GLU B C 1
ATOM 8682 O O . GLU B 1 517 ? 33.062 -16.156 6.461 1 91.94 517 GLU B O 1
ATOM 8687 N N . GLU B 1 518 ? 31.078 -17.156 6.223 1 93.81 518 GLU B N 1
ATOM 8688 C CA . GLU B 1 518 ? 31.656 -18.188 5.355 1 93.81 518 GLU B CA 1
ATOM 8689 C C . GLU B 1 518 ? 31.688 -17.734 3.902 1 93.81 518 GLU B C 1
ATOM 8691 O O . GLU B 1 518 ? 32.344 -18.344 3.066 1 93.81 518 GLU B O 1
ATOM 8696 N N . ARG B 1 519 ? 31 -16.641 3.58 1 96.38 519 ARG B N 1
ATOM 8697 C CA . ARG B 1 519 ? 30.922 -16.156 2.205 1 96.38 519 ARG B CA 1
ATOM 8698 C C . ARG B 1 519 ? 32.031 -15.133 1.929 1 96.38 519 ARG B C 1
ATOM 8700 O O . ARG B 1 519 ? 32.312 -14.289 2.777 1 96.38 519 ARG B O 1
ATOM 8707 N N . GLN B 1 520 ? 32.656 -15.289 0.787 1 96.06 520 GLN B N 1
ATOM 8708 C CA . GLN B 1 520 ? 33.719 -14.367 0.354 1 96.06 520 GLN B CA 1
ATOM 8709 C C . GLN B 1 520 ? 33.125 -13.234 -0.491 1 96.06 520 GLN B C 1
ATOM 8711 O O . GLN B 1 520 ? 32.719 -13.453 -1.632 1 96.06 520 GLN B O 1
ATOM 8716 N N . PRO B 1 521 ? 33.188 -12.055 -0.057 1 94.94 521 PRO B N 1
ATOM 8717 C CA . PRO B 1 521 ? 32.5 -10.938 -0.7 1 94.94 521 PRO B CA 1
ATOM 8718 C C . PRO B 1 521 ? 32.906 -10.742 -2.154 1 94.94 521 PRO B C 1
ATOM 8720 O O . PRO B 1 521 ? 32.094 -10.414 -3.006 1 94.94 521 PRO B O 1
ATOM 8723 N N . LEU B 1 522 ? 34.125 -11.016 -2.484 1 96.31 522 LEU B N 1
ATOM 8724 C CA . LEU B 1 522 ? 34.625 -10.766 -3.826 1 96.31 522 LEU B CA 1
ATOM 8725 C C . LEU B 1 522 ? 33.938 -11.656 -4.852 1 96.31 522 LEU B C 1
ATOM 8727 O O . LEU B 1 522 ? 33.906 -11.328 -6.039 1 96.31 522 LEU B O 1
ATOM 8731 N N . GLN B 1 523 ? 33.438 -12.789 -4.387 1 97.62 523 GLN B N 1
ATOM 8732 C CA . GLN B 1 523 ? 32.75 -13.742 -5.266 1 97.62 523 GLN B CA 1
ATOM 8733 C C . GLN B 1 523 ? 31.469 -13.148 -5.836 1 97.62 523 GLN B C 1
ATOM 8735 O O . GLN B 1 523 ? 30.953 -13.617 -6.855 1 97.62 523 GLN B O 1
ATOM 8740 N N . TYR B 1 524 ? 30.953 -12.07 -5.191 1 98.19 524 TYR B N 1
ATOM 8741 C CA . TYR B 1 524 ? 29.641 -11.547 -5.559 1 98.19 524 TYR B CA 1
ATOM 8742 C C . TYR B 1 524 ? 29.766 -10.203 -6.254 1 98.19 524 TYR B C 1
ATOM 8744 O O . TYR B 1 524 ? 28.766 -9.648 -6.73 1 98.19 524 TYR B O 1
ATOM 8752 N N . LEU B 1 525 ? 30.938 -9.656 -6.344 1 97.81 525 LEU B N 1
ATOM 8753 C CA . LEU B 1 525 ? 31.172 -8.289 -6.777 1 97.81 525 LEU B CA 1
ATOM 8754 C C . LEU B 1 525 ? 30.625 -8.062 -8.18 1 97.81 525 LEU B C 1
ATOM 8756 O O . LEU B 1 525 ? 29.922 -7.074 -8.43 1 97.81 525 LEU B O 1
ATOM 8760 N N . ASN B 1 526 ? 30.938 -8.961 -9.125 1 97.25 526 ASN B N 1
ATOM 8761 C CA . ASN B 1 526 ? 30.453 -8.812 -10.5 1 97.25 526 ASN B CA 1
ATOM 8762 C C . ASN B 1 526 ? 28.938 -8.766 -10.547 1 97.25 526 ASN B C 1
ATOM 8764 O O . ASN B 1 526 ? 28.359 -7.918 -11.234 1 97.25 526 ASN B O 1
ATOM 8768 N N . ALA B 1 527 ? 28.297 -9.633 -9.836 1 98.12 527 ALA B N 1
ATOM 8769 C CA . ALA B 1 527 ? 26.828 -9.672 -9.797 1 98.12 527 ALA B CA 1
ATOM 8770 C C . ALA B 1 527 ? 26.266 -8.383 -9.211 1 98.12 527 ALA B C 1
ATOM 8772 O O . ALA B 1 527 ? 25.281 -7.84 -9.711 1 98.12 527 ALA B O 1
ATOM 8773 N N . PHE B 1 528 ? 26.906 -7.879 -8.133 1 98.75 528 PHE B N 1
ATOM 8774 C CA . PHE B 1 528 ? 26.453 -6.652 -7.492 1 98.75 528 PHE B CA 1
ATOM 8775 C C . PHE B 1 528 ? 26.578 -5.469 -8.445 1 98.75 528 PHE B C 1
ATOM 8777 O O . PHE B 1 528 ? 25.672 -4.633 -8.523 1 98.75 528 PHE B O 1
ATOM 8784 N N . ILE B 1 529 ? 27.656 -5.43 -9.188 1 98.56 529 ILE B N 1
ATOM 8785 C CA . ILE B 1 529 ? 27.875 -4.336 -10.125 1 98.56 529 ILE B CA 1
ATOM 8786 C C . ILE B 1 529 ? 26.828 -4.398 -11.234 1 98.56 529 ILE B C 1
ATOM 8788 O O . ILE B 1 529 ? 26.297 -3.367 -11.648 1 98.56 529 ILE B O 1
ATOM 8792 N N . ARG B 1 530 ? 26.484 -5.57 -11.703 1 97.88 530 ARG B N 1
ATOM 8793 C CA . ARG B 1 530 ? 25.484 -5.73 -12.758 1 97.88 530 ARG B CA 1
ATOM 8794 C C . ARG B 1 530 ? 24.094 -5.387 -12.25 1 97.88 530 ARG B C 1
ATOM 8796 O O . ARG B 1 530 ? 23.25 -4.906 -13.016 1 97.88 530 ARG B O 1
ATOM 8803 N N . MET B 1 531 ? 23.797 -5.613 -10.953 1 98.62 531 MET B N 1
ATOM 8804 C CA . MET B 1 531 ? 22.484 -5.367 -10.367 1 98.62 531 MET B CA 1
ATOM 8805 C C . MET B 1 531 ? 22.312 -3.896 -10 1 98.62 531 MET B C 1
ATOM 8807 O O . MET B 1 531 ? 21.297 -3.279 -10.328 1 98.62 531 MET B O 1
ATOM 8811 N N . TYR B 1 532 ? 23.344 -3.338 -9.359 1 98.62 532 TYR B N 1
ATOM 8812 C CA . TYR B 1 532 ? 23.141 -2.043 -8.719 1 98.62 532 TYR B CA 1
ATOM 8813 C C . TYR B 1 532 ? 23.922 -0.95 -9.453 1 98.62 532 TYR B C 1
ATOM 8815 O O . TYR B 1 532 ? 23.656 0.24 -9.25 1 98.62 532 TYR B O 1
ATOM 8823 N N . GLY B 1 533 ? 24.906 -1.301 -10.328 1 98.19 533 GLY B N 1
ATOM 8824 C CA . GLY B 1 533 ? 25.812 -0.339 -10.945 1 98.19 533 GLY B CA 1
ATOM 8825 C C . GLY B 1 533 ? 27.062 -0.083 -10.125 1 98.19 533 GLY B C 1
ATOM 8826 O O . GLY B 1 533 ? 27.031 -0.154 -8.891 1 98.19 533 GLY B O 1
ATOM 8827 N N . ALA B 1 534 ? 28.125 0.226 -10.734 1 98.12 534 ALA B N 1
ATOM 8828 C CA . ALA B 1 534 ? 29.438 0.414 -10.109 1 98.12 534 ALA B CA 1
ATOM 8829 C C . ALA B 1 534 ? 29.391 1.538 -9.078 1 98.12 534 ALA B C 1
ATOM 8831 O O . ALA B 1 534 ? 29.984 1.424 -8 1 98.12 534 ALA B O 1
ATOM 8832 N N . ASP B 1 535 ? 28.672 2.584 -9.367 1 98.12 535 ASP B N 1
ATOM 8833 C CA . ASP B 1 535 ? 28.625 3.744 -8.484 1 98.12 535 ASP B CA 1
ATOM 8834 C C . ASP B 1 535 ? 27.984 3.387 -7.145 1 98.12 535 ASP B C 1
ATOM 8836 O O . ASP B 1 535 ? 28.5 3.734 -6.086 1 98.12 535 ASP B O 1
ATOM 8840 N N . ALA B 1 536 ? 26.812 2.715 -7.23 1 98.44 536 ALA B N 1
ATOM 8841 C CA . ALA B 1 536 ? 26.125 2.316 -6.012 1 98.44 536 ALA B CA 1
ATOM 8842 C C . ALA B 1 536 ? 26.969 1.354 -5.184 1 98.44 536 ALA B C 1
ATOM 8844 O O . ALA B 1 536 ? 27.031 1.467 -3.959 1 98.44 536 ALA B O 1
ATOM 8845 N N . VAL B 1 537 ? 27.641 0.424 -5.828 1 98.62 537 VAL B N 1
ATOM 8846 C CA . VAL B 1 537 ? 28.469 -0.547 -5.133 1 98.62 537 VAL B CA 1
ATOM 8847 C C . VAL B 1 537 ? 29.641 0.167 -4.449 1 98.62 537 VAL B C 1
ATOM 8849 O O . VAL B 1 537 ? 29.969 -0.127 -3.299 1 98.62 537 VAL B O 1
ATOM 8852 N N . GLU B 1 538 ? 30.234 1.077 -5.145 1 98.44 538 GLU B N 1
ATOM 8853 C CA . GLU B 1 538 ? 31.328 1.847 -4.578 1 98.44 538 GLU B CA 1
ATOM 8854 C C . GLU B 1 538 ? 30.875 2.658 -3.369 1 98.44 538 GLU B C 1
ATOM 8856 O O . GLU B 1 538 ? 31.5 2.617 -2.312 1 98.44 538 GLU B O 1
ATOM 8861 N N . ALA B 1 539 ? 29.797 3.369 -3.518 1 98.5 539 ALA B N 1
ATOM 8862 C CA . ALA B 1 539 ? 29.281 4.207 -2.438 1 98.5 539 ALA B CA 1
ATOM 8863 C C . ALA B 1 539 ? 28.906 3.361 -1.224 1 98.5 539 ALA B C 1
ATOM 8865 O O . ALA B 1 539 ? 29.266 3.693 -0.092 1 98.5 539 ALA B O 1
ATOM 8866 N N . ALA B 1 540 ? 28.156 2.264 -1.475 1 98.69 540 ALA B N 1
ATOM 8867 C CA . ALA B 1 540 ? 27.719 1.394 -0.386 1 98.69 540 ALA B CA 1
ATOM 8868 C C . ALA B 1 540 ? 28.906 0.735 0.302 1 98.69 540 ALA B C 1
ATOM 8870 O O . ALA B 1 540 ? 28.922 0.572 1.524 1 98.69 540 ALA B O 1
ATOM 8871 N N . SER B 1 541 ? 29.922 0.342 -0.483 1 98.44 541 SER B N 1
ATOM 8872 C CA . SER B 1 541 ? 31.125 -0.251 0.082 1 98.44 541 SER B CA 1
ATOM 8873 C C . SER B 1 541 ? 31.875 0.749 0.955 1 98.44 541 SER B C 1
ATOM 8875 O O . SER B 1 541 ? 32.375 0.396 2.029 1 98.44 541 SER B O 1
ATOM 8877 N N . ALA B 1 542 ? 31.953 1.975 0.48 1 98.25 542 ALA B N 1
ATOM 8878 C CA . ALA B 1 542 ? 32.625 3.027 1.253 1 98.25 542 ALA B CA 1
ATOM 8879 C C . ALA B 1 542 ? 31.875 3.293 2.559 1 98.25 542 ALA B C 1
ATOM 8881 O O . ALA B 1 542 ? 32.5 3.543 3.594 1 98.25 542 ALA B O 1
ATOM 8882 N N . ALA B 1 543 ? 30.562 3.279 2.527 1 98.38 543 ALA B N 1
ATOM 8883 C CA . ALA B 1 543 ? 29.766 3.439 3.74 1 98.38 543 ALA B CA 1
ATOM 8884 C C . ALA B 1 543 ? 29.984 2.275 4.703 1 98.38 543 ALA B C 1
ATOM 8886 O O . ALA B 1 543 ? 30.172 2.48 5.902 1 98.38 543 ALA B O 1
ATOM 8887 N N . LEU B 1 544 ? 29.984 1.053 4.156 1 97.81 544 LEU B N 1
ATOM 8888 C CA . LEU B 1 544 ? 30.141 -0.164 4.945 1 97.81 544 LEU B CA 1
ATOM 8889 C C . LEU B 1 544 ? 31.469 -0.156 5.691 1 97.81 544 LEU B C 1
ATOM 8891 O O . LEU B 1 544 ? 31.547 -0.569 6.852 1 97.81 544 LEU B O 1
ATOM 8895 N N . SER B 1 545 ? 32.531 0.351 5.059 1 96.44 545 SER B N 1
ATOM 8896 C CA . SER B 1 545 ? 33.875 0.372 5.66 1 96.44 545 SER B CA 1
ATOM 8897 C C . SER B 1 545 ? 34 1.526 6.645 1 96.44 545 SER B C 1
ATOM 8899 O O . SER B 1 545 ? 35 1.605 7.375 1 96.44 545 SER B O 1
ATOM 8901 N N . GLY B 1 546 ? 33 2.455 6.66 1 95.38 546 GLY B N 1
ATOM 8902 C CA . GLY B 1 546 ? 33.062 3.615 7.535 1 95.38 546 GLY B CA 1
ATOM 8903 C C . GLY B 1 546 ? 33.812 4.793 6.91 1 95.38 546 GLY B C 1
ATOM 8904 O O . GLY B 1 546 ? 33.875 5.871 7.5 1 95.38 546 GLY B O 1
ATOM 8905 N N . GLU B 1 547 ? 34.25 4.633 5.684 1 95.38 547 GLU B N 1
ATOM 8906 C CA . GLU B 1 547 ? 35 5.691 5.004 1 95.38 547 GLU B CA 1
ATOM 8907 C C . GLU B 1 547 ? 34.094 6.852 4.629 1 95.38 547 GLU B C 1
ATOM 8909 O O . GLU B 1 547 ? 34.469 8.016 4.742 1 95.38 547 GLU B O 1
ATOM 8914 N N . ALA B 1 548 ? 32.906 6.559 4.148 1 96.88 548 ALA B N 1
ATOM 8915 C CA . ALA B 1 548 ? 31.922 7.559 3.762 1 96.88 548 ALA B CA 1
ATOM 8916 C C . ALA B 1 548 ? 30.531 7.145 4.199 1 96.88 548 ALA B C 1
ATOM 8918 O O . ALA B 1 548 ? 29.656 6.895 3.361 1 96.88 548 ALA B O 1
ATOM 8919 N N . PRO B 1 549 ? 30.312 7.168 5.516 1 97.94 549 PRO B N 1
ATOM 8920 C CA . PRO B 1 549 ? 29.062 6.621 6.051 1 97.94 549 PRO B CA 1
ATOM 8921 C C . PRO B 1 549 ? 27.875 7.562 5.859 1 97.94 549 PRO B C 1
ATOM 8923 O O . PRO B 1 549 ? 26.719 7.148 6.008 1 97.94 549 PRO B O 1
ATOM 8926 N N . PHE B 1 550 ? 28.031 8.828 5.574 1 98.44 550 PHE B N 1
ATOM 8927 C CA . PHE B 1 550 ? 26.953 9.797 5.477 1 98.44 550 PHE B CA 1
ATOM 8928 C C . PHE B 1 550 ? 26.625 10.102 4.02 1 98.44 550 PHE B C 1
ATOM 8930 O O . PHE B 1 550 ? 26.844 11.227 3.553 1 98.44 550 PHE B O 1
ATOM 8937 N N . TYR B 1 551 ? 25.984 9.172 3.387 1 97.31 551 TYR B N 1
ATOM 8938 C CA . TYR B 1 551 ? 25.719 9.195 1.955 1 97.31 551 TYR B CA 1
ATOM 8939 C C . TYR B 1 551 ? 24.766 10.328 1.602 1 97.31 551 TYR B C 1
ATOM 8941 O O . TYR B 1 551 ? 23.656 10.422 2.15 1 97.31 551 TYR B O 1
ATOM 8949 N N . GLY B 1 552 ? 25.156 11.18 0.708 1 95.38 552 GLY B N 1
ATOM 8950 C CA . GLY B 1 552 ? 24.297 12.219 0.164 1 95.38 552 GLY B CA 1
ATOM 8951 C C . GLY B 1 552 ? 24.188 13.438 1.062 1 95.38 552 GLY B C 1
ATOM 8952 O O . GLY B 1 552 ? 23.406 14.359 0.777 1 95.38 552 GLY B O 1
ATOM 8953 N N . LEU B 1 553 ? 24.922 13.469 2.176 1 97.12 553 LEU B N 1
ATOM 8954 C CA . LEU B 1 553 ? 24.859 14.609 3.078 1 97.12 553 LEU B CA 1
ATOM 8955 C C . LEU B 1 553 ? 26.125 15.461 2.957 1 97.12 553 LEU B C 1
ATOM 8957 O O . LEU B 1 553 ? 27.234 14.922 2.818 1 97.12 553 LEU B O 1
ATOM 8961 N N . GLN B 1 554 ? 25.984 16.703 2.896 1 94.25 554 GLN B N 1
ATOM 8962 C CA . GLN B 1 554 ? 27.109 17.625 2.969 1 94.25 554 GLN B CA 1
ATOM 8963 C C . GLN B 1 554 ? 27.172 18.328 4.324 1 94.25 554 GLN B C 1
ATOM 8965 O O . GLN B 1 554 ? 26.141 18.453 5.004 1 94.25 554 GLN B O 1
ATOM 8970 N N . ALA B 1 555 ? 28.344 18.688 4.688 1 92 555 ALA B N 1
ATOM 8971 C CA . ALA B 1 555 ? 28.484 19.453 5.918 1 92 555 ALA B CA 1
ATOM 8972 C C . ALA B 1 555 ? 27.781 20.812 5.793 1 92 555 ALA B C 1
ATOM 8974 O O . ALA B 1 555 ? 27.734 21.391 4.707 1 92 555 ALA B O 1
ATOM 8975 N N . VAL B 1 556 ? 27.297 21.234 6.887 1 94.12 556 VAL B N 1
ATOM 8976 C CA . VAL B 1 556 ? 26.516 22.469 6.895 1 94.12 556 VAL B CA 1
ATOM 8977 C C . VAL B 1 556 ? 27.047 23.406 7.977 1 94.12 556 VAL B C 1
ATOM 8979 O O . VAL B 1 556 ? 27.281 22.984 9.109 1 94.12 556 VAL B O 1
ATOM 8982 N N . ASP B 1 557 ? 27.312 24.625 7.594 1 91.56 557 ASP B N 1
ATOM 8983 C CA . ASP B 1 557 ? 27.812 25.609 8.531 1 91.56 557 ASP B CA 1
ATOM 8984 C C . ASP B 1 557 ? 26.672 26.266 9.305 1 91.56 557 ASP B C 1
ATOM 8986 O O . ASP B 1 557 ? 25.5 25.969 9.07 1 91.56 557 ASP B O 1
ATOM 8990 N N . SER B 1 558 ? 26.984 27.172 10.211 1 90.06 558 SER B N 1
ATOM 8991 C CA . SER B 1 558 ? 26.031 27.766 11.141 1 90.06 558 SER B CA 1
ATOM 8992 C C . SER B 1 558 ? 25.188 28.844 10.453 1 90.06 558 SER B C 1
ATOM 8994 O O . SER B 1 558 ? 24.203 29.328 11.031 1 90.06 558 SER B O 1
ATOM 8996 N N . ASP B 1 559 ? 25.5 29.203 9.234 1 90.19 559 ASP B N 1
ATOM 8997 C CA . ASP B 1 559 ? 24.656 30.156 8.523 1 90.19 559 ASP B CA 1
ATOM 8998 C C . ASP B 1 559 ? 23.922 29.484 7.359 1 90.19 559 ASP B C 1
ATOM 9000 O O . ASP B 1 559 ? 23.281 30.156 6.543 1 90.19 559 ASP B O 1
ATOM 9004 N N . LEU B 1 560 ? 24.078 28.219 7.277 1 94.25 560 LEU B N 1
ATOM 9005 C CA . LEU B 1 560 ? 23.281 27.359 6.414 1 94.25 560 LEU B CA 1
ATOM 9006 C C . LEU B 1 560 ? 23.531 27.672 4.945 1 94.25 560 LEU B C 1
ATOM 9008 O O . LEU B 1 560 ? 22.609 27.625 4.129 1 94.25 560 LEU B O 1
ATOM 9012 N N . GLN B 1 561 ? 24.781 28.031 4.586 1 94.06 561 GLN B N 1
ATOM 9013 C CA . GLN B 1 561 ? 25.156 28.375 3.221 1 94.06 561 GLN B CA 1
ATOM 9014 C C . GLN B 1 561 ? 25.016 27.172 2.291 1 94.06 561 GLN B C 1
ATOM 9016 O O . GLN B 1 561 ? 24.891 27.344 1.074 1 94.06 561 GLN B O 1
ATOM 9021 N N . ALA B 1 562 ? 24.969 26.031 2.912 1 93.94 562 ALA B N 1
ATOM 9022 C CA . ALA B 1 562 ? 24.891 24.797 2.133 1 93.94 562 ALA B CA 1
ATOM 9023 C C . ALA B 1 562 ? 23.516 24.625 1.483 1 93.94 562 ALA B C 1
ATOM 9025 O O . ALA B 1 562 ? 23.344 23.812 0.576 1 93.94 562 ALA B O 1
ATOM 9026 N N . PHE B 1 563 ? 22.5 25.391 1.917 1 96.62 563 PHE B N 1
ATOM 9027 C CA . PHE B 1 563 ? 21.125 25.219 1.457 1 96.62 563 PHE B CA 1
ATOM 9028 C C . PHE B 1 563 ? 20.609 26.469 0.769 1 96.62 563 PHE B C 1
ATOM 9030 O O . PHE B 1 563 ? 20.156 27.406 1.432 1 96.62 563 PHE B O 1
ATOM 9037 N N . PRO B 1 564 ? 20.594 26.438 -0.547 1 96.5 564 PRO B N 1
ATOM 9038 C CA . PRO B 1 564 ? 20.078 27.594 -1.276 1 96.5 564 PRO B CA 1
ATOM 9039 C C . PRO B 1 564 ? 18.656 27.969 -0.854 1 96.5 564 PRO B C 1
ATOM 9041 O O . PRO B 1 564 ? 18.328 29.156 -0.771 1 96.5 564 PRO B O 1
ATOM 9044 N N . ALA B 1 565 ? 17.844 27 -0.605 1 96.88 565 ALA B N 1
ATOM 9045 C CA . ALA B 1 565 ? 16.484 27.281 -0.163 1 96.88 565 ALA B CA 1
ATOM 9046 C C . ALA B 1 565 ? 16.484 28.047 1.156 1 96.88 565 ALA B C 1
ATOM 9048 O O . ALA B 1 565 ? 15.703 28.984 1.331 1 96.88 565 ALA B O 1
ATOM 9049 N N . HIS B 1 566 ? 17.312 27.688 2.074 1 97.44 566 HIS B N 1
ATOM 9050 C CA . HIS B 1 566 ? 17.422 28.391 3.35 1 97.44 566 HIS B CA 1
ATOM 9051 C C . HIS B 1 566 ? 17.938 29.812 3.158 1 97.44 566 HIS B C 1
ATOM 9053 O O . HIS B 1 566 ? 17.469 30.734 3.816 1 97.44 566 HIS B O 1
ATOM 9059 N N . GLN B 1 567 ? 18.906 29.969 2.254 1 97.19 567 GLN B N 1
ATOM 9060 C CA . GLN B 1 567 ? 19.438 31.297 1.967 1 97.19 567 GLN B CA 1
ATOM 9061 C C . GLN B 1 567 ? 18.359 32.219 1.408 1 97.19 567 GLN B C 1
ATOM 9063 O O . GLN B 1 567 ? 18.312 33.406 1.742 1 97.19 567 GLN B O 1
ATOM 9068 N N . SER B 1 568 ? 17.562 31.625 0.563 1 97.56 568 SER B N 1
ATOM 9069 C CA . SER B 1 568 ? 16.453 32.438 0.044 1 97.56 568 SER B CA 1
ATOM 9070 C C . SER B 1 568 ? 15.508 32.844 1.162 1 97.56 568 SER B C 1
ATOM 9072 O O . SER B 1 568 ? 14.984 33.969 1.146 1 97.56 568 SER B O 1
ATOM 9074 N N . LEU B 1 569 ? 15.25 31.984 2.078 1 97.75 569 LEU B N 1
ATOM 9075 C CA . LEU B 1 569 ? 14.43 32.281 3.246 1 97.75 569 LEU B CA 1
ATOM 9076 C C . LEU B 1 569 ? 15.039 33.438 4.066 1 97.75 569 LEU B C 1
ATOM 9078 O O . LEU B 1 569 ? 14.336 34.344 4.477 1 97.75 569 LEU B O 1
ATOM 9082 N N . LEU B 1 570 ? 16.375 33.375 4.297 1 97.69 570 LEU B N 1
ATOM 9083 C CA . LEU B 1 570 ? 17.062 34.406 5.07 1 97.69 570 LEU B CA 1
ATOM 9084 C C . LEU B 1 570 ? 17.031 35.75 4.348 1 97.69 570 LEU B C 1
ATOM 9086 O O . LEU B 1 570 ? 16.906 36.781 4.988 1 97.69 570 LEU B O 1
ATOM 9090 N N . LYS B 1 571 ? 17.109 35.656 3.035 1 97.69 571 LYS B N 1
ATOM 9091 C CA . LYS B 1 571 ? 17.016 36.906 2.258 1 97.69 571 LYS B CA 1
ATOM 9092 C C . LYS B 1 571 ? 15.641 37.531 2.404 1 97.69 571 LYS B C 1
ATOM 9094 O O . LYS B 1 571 ? 15.523 38.75 2.525 1 97.69 571 LYS B O 1
ATOM 9099 N N . ALA B 1 572 ? 14.648 36.719 2.34 1 98.12 572 ALA B N 1
ATOM 9100 C CA . ALA B 1 572 ? 13.289 37.219 2.564 1 98.12 572 ALA B CA 1
ATOM 9101 C C . ALA B 1 572 ? 13.148 37.812 3.961 1 98.12 572 ALA B C 1
ATOM 9103 O O . ALA B 1 572 ? 12.562 38.875 4.129 1 98.12 572 ALA B O 1
ATOM 9104 N N . TYR B 1 573 ? 13.695 37.156 4.938 1 98.12 573 TYR B N 1
ATOM 9105 C CA . TYR B 1 573 ? 13.625 37.625 6.312 1 98.12 573 TYR B CA 1
ATOM 9106 C C . TYR B 1 573 ? 14.344 38.969 6.457 1 98.12 573 TYR B C 1
ATOM 9108 O O . TYR B 1 573 ? 13.891 39.844 7.188 1 98.12 573 TYR B O 1
ATOM 9116 N N . GLU B 1 574 ? 15.469 39.156 5.801 1 97.44 574 GLU B N 1
ATOM 9117 C CA . GLU B 1 574 ? 16.25 40.406 5.855 1 97.44 574 GLU B CA 1
ATOM 9118 C C . GLU B 1 574 ? 15.43 41.562 5.344 1 97.44 574 GLU B C 1
ATOM 9120 O O . GLU B 1 574 ? 15.562 42.688 5.852 1 97.44 574 GLU B O 1
ATOM 9125 N N . LYS B 1 575 ? 14.648 41.344 4.297 1 97.62 575 LYS B N 1
ATOM 9126 C CA . LYS B 1 575 ? 13.75 42.375 3.83 1 97.62 575 LYS B CA 1
ATOM 9127 C C . LYS B 1 575 ? 12.836 42.875 4.953 1 97.62 575 LYS B C 1
ATOM 9129 O O . LYS B 1 575 ? 12.625 44.062 5.113 1 97.62 575 LYS B O 1
ATOM 9134 N N . LEU B 1 576 ? 12.336 42 5.727 1 97.69 576 LEU B N 1
ATOM 9135 C CA . LEU B 1 576 ? 11.445 42.344 6.832 1 97.69 576 LEU B CA 1
ATOM 9136 C C . LEU B 1 576 ? 12.211 43.031 7.945 1 97.69 576 LEU B C 1
ATOM 9138 O O . LEU B 1 576 ? 11.703 44 8.547 1 97.69 576 LEU B O 1
ATOM 9142 N N . GLN B 1 577 ? 13.414 42.531 8.242 1 97.25 577 GLN B N 1
ATOM 9143 C CA . GLN B 1 577 ? 14.242 43.156 9.273 1 97.25 577 GLN B CA 1
ATOM 9144 C C . GLN B 1 577 ? 14.492 44.625 8.961 1 97.25 577 GLN B C 1
ATOM 9146 O O . GLN B 1 577 ? 14.453 45.469 9.859 1 97.25 577 GLN B O 1
ATOM 9151 N N . ARG B 1 578 ? 14.695 44.906 7.723 1 97.19 578 ARG B N 1
ATOM 9152 C CA . ARG B 1 578 ? 14.914 46.281 7.312 1 97.19 578 ARG B CA 1
ATOM 9153 C C . ARG B 1 578 ? 13.656 47.125 7.52 1 97.19 578 ARG B C 1
ATOM 9155 O O . ARG B 1 578 ? 13.727 48.25 8.016 1 97.19 578 ARG B O 1
ATOM 9162 N N . ALA B 1 579 ? 12.57 46.531 7.109 1 97.88 579 ALA B N 1
ATOM 9163 C CA . ALA B 1 579 ? 11.297 47.25 7.281 1 97.88 579 ALA B CA 1
ATOM 9164 C C . ALA B 1 579 ? 11.008 47.5 8.758 1 97.88 579 ALA B C 1
ATOM 9166 O O . ALA B 1 579 ? 10.555 48.594 9.133 1 97.88 579 ALA B O 1
ATOM 9167 N N . LYS B 1 580 ? 11.25 46.562 9.57 1 98.19 580 LYS B N 1
ATOM 9168 C CA . LYS B 1 580 ? 11.039 46.688 11.008 1 98.19 580 LYS B CA 1
ATOM 9169 C C . LYS B 1 580 ? 11.953 47.75 11.617 1 98.19 580 LYS B C 1
ATOM 9171 O O . LYS B 1 580 ? 11.5 48.625 12.367 1 98.19 580 LYS B O 1
ATOM 9176 N N . ALA B 1 581 ? 13.203 47.656 11.297 1 97.5 581 ALA B N 1
ATOM 9177 C CA . ALA B 1 581 ? 14.156 48.625 11.805 1 97.5 581 ALA B CA 1
ATOM 9178 C C . ALA B 1 581 ? 13.75 50.062 11.438 1 97.5 581 ALA B C 1
ATOM 9180 O O . ALA B 1 581 ? 13.828 50.969 12.258 1 97.5 581 ALA B O 1
ATOM 9181 N N . ALA B 1 582 ? 13.312 50.219 10.234 1 96.94 582 ALA B N 1
ATOM 9182 C CA . ALA B 1 582 ? 12.898 51.531 9.75 1 96.94 582 ALA B CA 1
ATOM 9183 C C . ALA B 1 582 ? 11.664 52.031 10.5 1 96.94 582 ALA B C 1
ATOM 9185 O O . ALA B 1 582 ? 11.578 53.219 10.852 1 96.94 582 ALA B O 1
ATOM 9186 N N . PHE B 1 583 ? 10.719 51.219 10.703 1 97.19 583 PHE B N 1
ATOM 9187 C CA . PHE B 1 583 ? 9.461 51.594 11.344 1 97.19 583 PHE B CA 1
ATOM 9188 C C . PHE B 1 583 ? 9.688 51.969 12.805 1 97.19 583 PHE B C 1
ATOM 9190 O O . PHE B 1 583 ? 9.156 52.969 13.266 1 97.19 583 PHE B O 1
ATOM 9197 N N . TRP B 1 584 ? 10.484 51.281 13.617 1 95.19 584 TRP B N 1
ATOM 9198 C CA . TRP B 1 584 ? 10.664 51.5 15.055 1 95.19 584 TRP B CA 1
ATOM 9199 C C . TRP B 1 584 ? 11.742 52.562 15.312 1 95.19 584 TRP B C 1
ATOM 9201 O O . TRP B 1 584 ? 11.938 53 16.453 1 95.19 584 TRP B O 1
ATOM 9211 N N . ALA B 1 585 ? 12.531 52.938 14.359 1 91.62 585 ALA B N 1
ATOM 9212 C CA . ALA B 1 585 ? 13.492 54.031 14.492 1 91.62 585 ALA B CA 1
ATOM 9213 C C . ALA B 1 585 ? 12.789 55.375 14.508 1 91.62 585 ALA B C 1
ATOM 9215 O O . ALA B 1 585 ? 13.359 56.375 14.945 1 91.62 585 ALA B O 1
ATOM 9216 N N . LYS B 1 586 ? 11.641 55.5 14.094 1 77.56 586 LYS B N 1
ATOM 9217 C CA . LYS B 1 586 ? 10.891 56.781 14.086 1 77.56 586 LYS B CA 1
ATOM 9218 C C . LYS B 1 586 ? 10.328 57.062 15.477 1 77.56 586 LYS B C 1
ATOM 9220 O O . LYS B 1 586 ? 10.039 56.156 16.25 1 77.56 586 LYS B O 1
#

Sequence (1172 aa):
MTQTFIPGKDAALEDSIARFQQKLLDLGFDIEEASWLNPVPHVWSVHIRDKECALCFTNGKGATKKAALASALGEYFERLSTNYFFADFWLGDTIANGPFVHYPNEKWFPLTENDDVPEGLLDARLLAFYDPDDQLTASMLVDLQSGNDERGVCGLPFTRQSDGETVYIPMNIVGNLYVSNGMSAGNTPNEARVQGLSEVFERHIKNRIIAESISLPEIPAEVMARYPGVVESIAKLEAEGFPIFAYDGSLGGKYPVICVVLFNPTNGTCFASFGAHPDFGVALERTVTELLQGRSLKDLDVFTPPTFDDEEVAEHANLETHFIDSSGLISWDMFKQDADYPFVDWSFSGTTEEEFATLMAIFKAEDKEVYIADYEHLGVYACRIIVPGMSDIYPAEDLWLANNSMGAHLRDTILSLPGSEWEKEDYLALIEQMDDEGLDDFTRVRELLGLATGKDNGWYTLRVGELKAMLALAGGDLEQALIWTEWTMEFNASVFSPERANYYRCLQTLLLLSQEEERQPLQYLNAFIRMYGADAVEAASAALSGEAPFYGLQAVDSDLQAFPAHQSLLKAYEKLQRAKAAFWAKMTQTFIPGKDAALEDSIARFQQKLLDLGFDIEEASWLNPVPHVWSVHIRDKECALCFTNGKGATKKAALASALGEYFERLSTNYFFADFWLGDTIANGPFVHYPNEKWFPLTENDDVPEGLLDARLLAFYDPDDQLTASMLVDLQSGNDERGVCGLPFTRQSDGETVYIPMNIVGNLYVSNGMSAGNTPNEARVQGLSEVFERHIKNRIIAESISLPEIPAEVMARYPGVVESIAKLEAEGFPIFAYDGSLGGKYPVICVVLFNPTNGTCFASFGAHPDFGVALERTVTELLQGRSLKDLDVFTPPTFDDEEVAEHANLETHFIDSSGLISWDMFKQDADYPFVDWSFSGTTEEEFATLMAIFKAEDKEVYIADYEHLGVYACRIIVPGMSDIYPAEDLWLANNSMGAHLRDTILSLPGSEWEKEDYLALIEQMDDEGLDDFTRVRELLGLATGKDNGWYTLRVGELKAMLALAGGDLEQALIWTEWTMEFNASVFSPERANYYRCLQTLLLLSQEEERQPLQYLNAFIRMYGADAVEAASAALSGEAPFYGLQAVDSDLQAFPAHQSLLKAYEKLQRAKAAFWAK